Protein AF-0000000087153042 (afdb_homodimer)

Sequence (812 aa):
MPGPLNGVRVLDLTGVVSGPFATMFLADQGADVLKIEPIGGDITRRSRATIDRAGEFSALFISSNRGKRSLSVDVKSDAGRDILARLVAQADVLVQNFRPGTMERLGLGVDDLRKRHPRLIYVSISGVGDHGPYVKKRVYDPIVQGLSGFADIQSQPVTNRPQMIRTIVCDKTTAVMTAQAVAAALYAREKSGLGDHIHVAMLDVMISYLWPEGMMQYTVVGKEQTAADPNDRPDLVFKTLDGFLTCGTISDSEWQGFCKASGDPELARDERFATPTARSLNATARINKMQEYIGQRTTADWLARLDAADVPCAPILRRSEIIENEQVVARGIITEFEQPGVGRVRQPKPAAQFSLNQSAIGGPAPRIGEHSREVLCELGYSDAEIERMIADKAVRVAIVKEHEHAMPGPLNGVRVLDLTGVVSGPFATMFLADQGADVLKIEPIGGDITRRSRATIDRAGEFSALFISSNRGKRSLSVDVKSDAGRDILARLVAQADVLVQNFRPGTMERLGLGVDDLRKRHPRLIYVSISGVGDHGPYVKKRVYDPIVQGLSGFADIQSQPVTNRPQMIRTIVCDKTTAVMTAQAVAAALYAREKSGLGDHIHVAMLDVMISYLWPEGMMQYTVVGKEQTAADPNDRPDLVFKTLDGFLTCGTISDSEWQGFCKASGDPELARDERFATPTARSLNATARINKMQEYIGQRTTADWLARLDAADVPCAPILRRSEIIENEQVVARGIITEFEQPGVGRVRQPKPAAQFSLNQSAIGGPAPRIGEHSREVLCELGYSDAEIERMIADKAVRVAIVKEHEHA

Nearest PDB structures (foldseek):
  9br6-assembly1_A  TM=9.254E-01  e=1.613E-35  Homo sapiens
  9br7-assembly1_A  TM=9.104E-01  e=1.472E-34  Homo sapiens
  8rp3-assembly1_B  TM=7.975E-01  e=2.268E-26  Mycobacterium tuberculosis
  2yim-assembly2_D  TM=8.052E-01  e=1.640E-25  Mycobacterium tuberculosis H37Rv
  8rp5-assembly1_B  TM=7.958E-01  e=5.250E-25  Mycobacterium tuberculosis

Secondary structure (DSSP, 8-state):
--STTTT-EEEEE--TTHHHHHHHHHHHTT-EEEEEE-TT--GGGGSSS--STTS---HHHHHHHTT-EEEEE-TTSHHHHHHHHHHHHH-SEEEE-PPTTHHHHTT--HHHHHHH-TT-EEEEEESS-SSSTTTTS---HHHHHHHHTHHHHT--TTT------SS-HHHHHHHHHHHHHHHHHHHHHHHHS--EEEEEEHHHHHHHHHHHHHTGGGSBTT---PPPPGGGS--S-EE-SSSEEEE---SHHHHHHHHHHHT-HHHHH-TTTSSHHHHHHTHHHHHHHHHHHHTTS-HHHHHHHHHHTT--EEE---HHHHTT-HHHHHHT-EEEEEETTTEEEEEEPPSEEESSS------PPPPTTTTHHHHHHHTT--HHHHHHHHHTTSEE----------/--STTTT-EEEEE--TTHHHHHHHHHHHTT-EEEEEE-TT--GGGGSS---STTS---HHHHHHHTT-EEEEE-TTSHHHHHHHHHHHHH-SEEEE-PPTTHHHHTT--HHHHHHH-TT-EEEEEESS-SSSTTTTS---HHHHHHHHTHHHHT--TTT------SS-HHHHHHHHHHHHHHHHHHHHHHHHS--EEEEEEHHHHHHHHHHHHHSGGGSBTT---PPPPGGGS--S-EE-SSSEEEE---SHHHHHHHHHHHT-HHHHH-TTTSSHHHHHHTHHHHHHHHHHHHTTS-HHHHHHHHHHTT--EEE---HHHHTT-HHHHHHT-EEEEEETTTEEEEEEPPSEEESSS------PPPPTTTTHHHHHHHTT--HHHHHHHHHTTSEE----------

InterPro domains:
  IPR003673 CoA-transferase family III [PF02515] (5-372)
  IPR023606 CoA-transferase family III domain 1 superfamily [G3DSA:3.40.50.10540] (4-389)
  IPR023606 CoA-transferase family III domain 1 superfamily [SSF89796] (1-395)
  IPR044855 CoA-transferase family III domain 3 superfamily [G3DSA:3.30.1540.10] (233-324)
  IPR050483 CoA-transferase III domain-containing protein [PTHR48207] (3-396)

Solvent-accessible surface area (backbone atoms only — not comparable to full-atom values): 40648 Å² total; per-residue (Å²): 95,61,17,38,37,45,86,40,32,33,39,34,54,33,57,77,48,31,46,33,38,14,51,22,54,42,12,24,24,9,21,50,29,38,35,49,28,46,72,86,40,54,72,37,18,60,39,98,44,69,60,29,91,85,51,59,37,7,47,44,33,41,62,24,34,29,24,32,43,19,34,15,30,29,60,86,37,70,67,20,37,53,52,49,53,58,51,57,74,68,33,44,31,40,38,34,52,64,62,90,66,50,45,49,76,60,73,60,25,66,72,63,46,40,69,77,35,51,53,33,29,40,36,42,40,40,51,65,42,92,49,46,85,55,46,83,55,59,66,52,50,68,38,41,33,16,56,45,18,52,16,40,58,40,25,37,42,86,78,59,44,59,29,68,70,70,55,62,58,50,34,51,53,37,7,48,50,49,40,20,51,51,24,27,43,54,34,30,20,74,74,71,62,39,33,37,45,35,42,38,18,32,36,42,35,43,38,42,68,40,34,31,75,73,39,31,48,59,20,42,65,94,62,60,52,78,77,73,60,48,55,58,56,64,65,66,66,34,51,27,65,76,46,36,30,30,60,54,57,84,48,68,68,22,39,52,16,47,28,58,46,69,71,39,75,64,62,58,64,32,71,59,54,59,40,72,66,36,29,64,75,32,38,43,61,49,53,52,51,50,36,63,57,46,41,73,37,43,47,68,57,47,51,53,36,29,52,76,38,66,21,32,59,34,56,42,33,49,66,87,46,40,76,72,31,65,46,43,52,63,60,52,40,61,43,74,49,70,30,90,78,62,41,50,29,48,44,57,43,60,36,62,37,34,70,70,42,38,43,40,78,62,46,48,45,53,47,64,5,57,36,24,63,60,52,42,46,74,73,66,50,48,71,68,56,50,50,49,34,39,75,69,61,28,32,37,64,45,77,76,72,71,77,69,86,118,94,62,16,36,36,45,84,40,32,32,39,33,53,34,58,76,49,30,46,31,38,14,53,23,55,42,12,26,24,10,22,49,29,38,36,49,27,46,71,87,40,54,74,37,18,62,39,103,41,70,60,28,90,85,50,58,36,8,45,43,34,40,61,23,34,29,24,31,43,20,33,15,30,29,61,86,37,71,67,22,35,52,51,49,54,58,48,56,74,69,31,44,30,38,38,34,51,66,62,91,66,50,45,49,76,57,72,58,25,65,72,61,46,39,70,78,35,49,52,33,29,39,36,41,38,39,50,64,42,91,49,45,86,55,43,83,55,60,69,53,50,68,38,41,33,18,55,43,18,51,15,39,58,40,25,39,43,87,79,60,44,59,29,68,69,70,55,62,56,50,32,51,52,37,7,49,51,48,38,22,49,50,25,26,42,53,34,30,20,74,74,71,60,38,33,38,45,35,41,38,19,33,35,41,35,43,39,43,69,40,34,30,77,73,38,29,49,58,20,42,66,93,62,60,52,78,76,72,62,49,56,58,56,65,64,67,66,33,50,28,64,77,46,36,31,30,61,54,58,84,47,68,69,20,38,53,16,46,28,58,47,69,71,39,73,63,60,56,62,34,71,60,54,57,39,72,68,35,30,64,79,30,38,43,60,49,54,52,53,49,34,63,56,46,39,73,37,41,46,69,58,48,51,53,37,28,52,76,38,65,20,32,58,33,58,42,32,48,68,88,45,40,78,72,31,64,47,43,51,62,60,54,40,60,43,74,49,69,29,90,79,64,41,48,29,47,44,57,43,59,37,62,37,35,70,71,42,38,43,38,77,62,46,49,44,54,47,68,5,57,36,22,64,61,52,42,46,75,72,66,51,48,72,68,55,50,52,50,34,40,74,69,61,30,32,38,64,47,76,76,73,72,78,69,87,118

Foldseek 3Di:
DFAPLAPAEEEQAEADAQRLQLVLLVLLRHYAYEYEAELVGGPCLQPPHHQFPVSQHDPRLFQRFFNYHYWYFDLPDPVNLVLVVLSLLVHQEYEYADQPPPCVVSVNDPVNSCVVPFNHAYEYEYAADCDDDCSPPDDALVNLCVVLCVQQLCADLPPSHGHDDPDSCLSNLSSNVRSVVSVVQVVVCVVVVGGDYHYGHSNVSSNVVCCPPNVVQPPDPPRRDDDDRSNLADDQWADAQVAIKGWDPQDPLLVVLLCVLLVHVVVCVPPCCVDNVSCSVCVNVNSVVSNVSRHHHDPVSSVVSSVVSVIDMDGDDDPVCQCVDPVCVVVVQKDWDQAPRRGIDIHGRNPDADPRRGGGRNGTRDGHQQCNVVSVVVSPDDPVRSVVCVVVSRTDHDDPPPPPPD/DFAPLAPAEEEQAEADAQRLQLVQLVLLRHYAYEYEAELVGGPCLQPPHHQFDVSQHDPRLFQRFFNYHYWYFDLPDPVNLVLVVLSLLVHQEYAYADQPPPCVVSVNDPVNSCVVPFNHAYEYEYAADCDDDCSPPDDALVNLCVVLCVQQLCADLPPSHGHDDPDSCLSNLSSNVRSVVSVVQVVVCVVVVGGDYHYGHSNVSSNVVCCPPNVVQPPDPPRRDDDDRSLLADDQWADAQVAIKGWDPQDPLLVVLLCVLLVHVVVCVPPCCVDNVSCSVCVNVNSVVSNVSRHYHDPVSSVVSSVVSVIDMDGDDDPVCQCVDPVCVVVVQKDWDQAPRRGIDIHGRNPDADPRRGGGRNGTRDGHQQCNVVSVVVSPDDPVRSVVCVVVSRTDHDDPPPPPPD

Organism: NCBI:txid2511166

pLDDT: mean 94.36, std 8.93, range [25.28, 98.94]

Radius of gyration: 26.8 Å; Cα contacts (8 Å, |Δi|>4): 1804; chains: 2; bounding box: 59×90×58 Å

Structure (mmCIF, N/CA/C/O backbone):
data_AF-0000000087153042-model_v1
#
loop_
_entity.id
_entity.type
_entity.pdbx_description
1 polymer 'Acetyl-CoA:oxalate CoA-transferase'
#
loop_
_atom_site.group_PDB
_atom_site.id
_atom_site.type_symbol
_atom_site.label_atom_id
_atom_site.label_alt_id
_atom_site.label_comp_id
_atom_site.label_asym_id
_atom_site.label_entity_id
_atom_site.label_seq_id
_atom_site.pdbx_PDB_ins_code
_atom_site.Cartn_x
_atom_site.Cartn_y
_atom_site.Cartn_z
_atom_site.occupancy
_atom_site.B_iso_or_equiv
_atom_site.auth_seq_id
_atom_site.auth_comp_id
_atom_site.auth_asym_id
_atom_site.auth_atom_id
_atom_site.pdbx_PDB_model_num
ATOM 1 N N . MET A 1 1 ? -16.766 -16.656 10.102 1 70.38 1 MET A N 1
ATOM 2 C CA . MET A 1 1 ? -15.625 -16.234 10.891 1 70.38 1 MET A CA 1
ATOM 3 C C . MET A 1 1 ? -15.766 -14.773 11.32 1 70.38 1 MET A C 1
ATOM 5 O O . MET A 1 1 ? -16.406 -13.977 10.625 1 70.38 1 MET A O 1
ATOM 9 N N . PRO A 1 2 ? -15.281 -14.492 12.43 1 85.5 2 PRO A N 1
ATOM 10 C CA . PRO A 1 2 ? -15.438 -13.109 12.891 1 85.5 2 PRO A CA 1
ATOM 11 C C . PRO A 1 2 ? -14.734 -12.102 11.977 1 85.5 2 PRO A C 1
ATOM 13 O O . PRO A 1 2 ? -13.797 -12.461 11.266 1 85.5 2 PRO A O 1
ATOM 16 N N . GLY A 1 3 ? -15.312 -10.969 11.734 1 96.19 3 GLY A N 1
ATOM 17 C CA . GLY A 1 3 ? -14.734 -9.875 10.969 1 96.19 3 GLY A CA 1
ATOM 18 C C . GLY A 1 3 ? -15.766 -9.055 10.227 1 96.19 3 GLY A C 1
ATOM 19 O O . GLY A 1 3 ? -16.922 -9.453 10.125 1 96.19 3 GLY A O 1
ATOM 20 N N . PRO A 1 4 ? -15.383 -7.949 9.727 1 98.62 4 PRO A N 1
ATOM 21 C CA . PRO A 1 4 ? -16.328 -7.035 9.078 1 98.62 4 PRO A CA 1
ATOM 22 C C . PRO A 1 4 ? -16.875 -7.594 7.77 1 98.62 4 PRO A C 1
ATOM 24 O O . PRO A 1 4 ? -17.906 -7.113 7.281 1 98.62 4 PRO A O 1
ATOM 27 N N . LEU A 1 5 ? -16.281 -8.648 7.199 1 98.62 5 LEU A N 1
ATOM 28 C CA . LEU A 1 5 ? -16.734 -9.18 5.922 1 98.62 5 LEU A CA 1
ATOM 29 C C . LEU A 1 5 ? -17.344 -10.57 6.094 1 98.62 5 LEU A C 1
ATOM 31 O O . LEU A 1 5 ? -17.422 -11.344 5.137 1 98.62 5 LEU A O 1
ATOM 35 N N . ASN A 1 6 ? -17.672 -10.836 7.352 1 97.5 6 ASN A N 1
ATOM 36 C CA . ASN A 1 6 ? -18.359 -12.086 7.633 1 97.5 6 ASN A CA 1
ATOM 37 C C . ASN A 1 6 ? -19.562 -12.289 6.711 1 97.5 6 ASN A C 1
ATOM 39 O O . ASN A 1 6 ? -20.359 -11.375 6.504 1 97.5 6 ASN A O 1
ATOM 43 N N . GLY A 1 7 ? -19.641 -13.516 6.137 1 96.81 7 GLY A N 1
ATOM 44 C CA . GLY A 1 7 ? -20.766 -13.844 5.289 1 96.81 7 GLY A CA 1
ATOM 45 C C . GLY A 1 7 ? -20.5 -13.609 3.814 1 96.81 7 GLY A C 1
ATOM 46 O O . GLY A 1 7 ? -21.281 -14.023 2.961 1 96.81 7 GLY A O 1
ATOM 47 N N . VAL A 1 8 ? -19.422 -12.945 3.447 1 98.62 8 VAL A N 1
ATOM 48 C CA . VAL A 1 8 ? -19.078 -12.688 2.055 1 98.62 8 VAL A CA 1
ATOM 49 C C . VAL A 1 8 ? -18.375 -13.906 1.454 1 98.62 8 VAL A C 1
ATOM 51 O O . VAL A 1 8 ? -17.438 -14.445 2.043 1 98.62 8 VAL A O 1
ATOM 54 N N . ARG A 1 9 ? -18.812 -14.352 0.326 1 98.69 9 ARG A N 1
ATOM 55 C CA . ARG A 1 9 ? -18.203 -15.461 -0.389 1 98.69 9 ARG A CA 1
ATOM 56 C C . ARG A 1 9 ? -17.328 -14.961 -1.539 1 98.69 9 ARG A C 1
ATOM 58 O O . ARG A 1 9 ? -17.828 -14.305 -2.457 1 98.69 9 ARG A O 1
ATOM 65 N N . VAL A 1 10 ? -16.078 -15.289 -1.496 1 98.94 10 VAL A N 1
ATOM 66 C CA . VAL A 1 10 ? -15.109 -14.836 -2.492 1 98.94 10 VAL A CA 1
ATOM 67 C C . VAL A 1 10 ? -14.547 -16.031 -3.256 1 98.94 10 VAL A C 1
ATOM 69 O O . VAL A 1 10 ? -14.055 -16.984 -2.652 1 98.94 10 VAL A O 1
ATOM 72 N N . LEU A 1 11 ? -14.703 -16 -4.547 1 98.81 11 LEU A N 1
ATOM 73 C CA . LEU A 1 11 ? -14.047 -16.953 -5.438 1 98.81 11 LEU A CA 1
ATOM 74 C C . LEU A 1 11 ? -12.719 -16.406 -5.945 1 98.81 11 LEU A C 1
ATOM 76 O O . LEU A 1 11 ? -12.703 -15.445 -6.723 1 98.81 11 LEU A O 1
ATOM 80 N N . ASP A 1 12 ? -11.648 -17 -5.52 1 98.75 12 ASP A N 1
ATOM 81 C CA . ASP A 1 12 ? -10.289 -16.562 -5.84 1 98.75 12 ASP A CA 1
ATOM 82 C C . ASP A 1 12 ? -9.703 -17.391 -6.98 1 98.75 12 ASP A C 1
ATOM 84 O O . ASP A 1 12 ? -9.141 -18.453 -6.75 1 98.75 12 ASP A O 1
ATOM 88 N N . LEU A 1 13 ? -9.742 -16.844 -8.203 1 98.19 13 LEU A N 1
ATOM 89 C CA . LEU A 1 13 ? -9.148 -17.453 -9.391 1 98.19 13 LEU A CA 1
ATOM 90 C C . LEU A 1 13 ? -7.809 -16.797 -9.727 1 98.19 13 LEU A C 1
ATOM 92 O O . LEU A 1 13 ? -7.5 -16.578 -10.898 1 98.19 13 LEU A O 1
ATOM 96 N N . THR A 1 14 ? -7.105 -16.391 -8.703 1 97.94 14 THR A N 1
ATOM 97 C CA . THR A 1 14 ? -5.852 -15.68 -8.938 1 97.94 14 THR A CA 1
ATOM 98 C C . THR A 1 14 ? -4.656 -16.562 -8.594 1 97.94 14 THR A C 1
ATOM 100 O O . THR A 1 14 ? -4.809 -17.594 -7.934 1 97.94 14 THR A O 1
ATOM 103 N N . GLY A 1 15 ? -3.555 -16.156 -9.094 1 95.69 15 GLY A N 1
ATOM 104 C CA . GLY A 1 15 ? -2.277 -16.766 -8.766 1 95.69 15 GLY A CA 1
ATOM 105 C C . GLY A 1 15 ? -1.209 -15.758 -8.391 1 95.69 15 GLY A C 1
ATOM 106 O O . GLY A 1 15 ? -1.458 -14.547 -8.406 1 95.69 15 GLY A O 1
ATOM 107 N N . VAL A 1 16 ? -0.103 -16.281 -7.902 1 93.69 16 VAL A N 1
ATOM 108 C CA . VAL A 1 16 ? 1.117 -15.555 -7.59 1 93.69 16 VAL A CA 1
ATOM 109 C C . VAL A 1 16 ? 0.9 -14.703 -6.34 1 93.69 16 VAL A C 1
ATOM 111 O O . VAL A 1 16 ? 0.742 -15.234 -5.238 1 93.69 16 VAL A O 1
ATOM 114 N N . VAL A 1 17 ? 0.785 -13.289 -6.477 1 95.25 17 VAL A N 1
ATOM 115 C CA . VAL A 1 17 ? 0.792 -12.578 -5.199 1 95.25 17 VAL A CA 1
ATOM 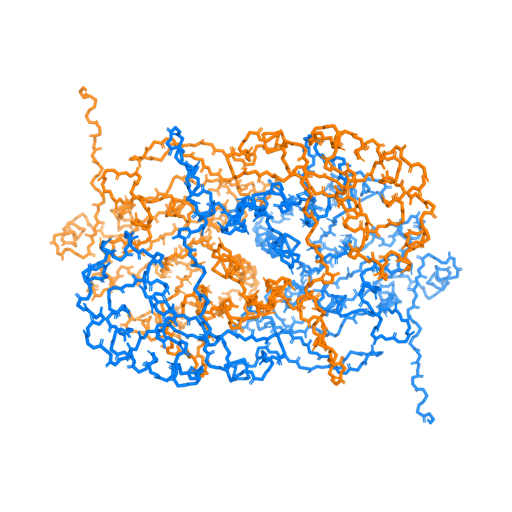116 C C . VAL A 1 17 ? -0.313 -11.531 -5.184 1 95.25 17 VAL A C 1
ATOM 118 O O . VAL A 1 17 ? -1.097 -11.453 -4.234 1 95.25 17 VAL A O 1
ATOM 121 N N . SER A 1 18 ? -0.501 -10.734 -6.234 1 97.19 18 SER A N 1
ATOM 122 C CA . SER A 1 18 ? -1.402 -9.586 -6.18 1 97.19 18 SER A CA 1
ATOM 123 C C . SER A 1 18 ? -2.822 -10.016 -5.824 1 97.19 18 SER A C 1
ATOM 125 O O . SER A 1 18 ? -3.439 -9.453 -4.918 1 97.19 18 SER A O 1
ATOM 127 N N . GLY A 1 19 ? -3.322 -11 -6.52 1 98.38 19 GLY A N 1
ATOM 128 C CA . GLY A 1 19 ? -4.66 -11.508 -6.246 1 98.38 19 GLY A CA 1
ATOM 129 C C . GLY A 1 19 ? -4.762 -12.25 -4.93 1 98.38 19 GLY A C 1
ATOM 130 O O . GLY A 1 19 ? -5.531 -11.859 -4.051 1 98.38 19 GLY A O 1
ATOM 131 N N . PRO A 1 20 ? -3.922 -13.312 -4.766 1 98.56 20 PRO A N 1
ATOM 132 C CA . PRO A 1 20 ? -3.977 -14.117 -3.545 1 98.56 20 PRO A CA 1
ATOM 133 C C . PRO A 1 20 ? -3.797 -13.281 -2.279 1 98.56 20 PRO A C 1
ATOM 135 O O . PRO A 1 20 ? -4.5 -13.5 -1.287 1 98.56 20 PRO A O 1
ATOM 138 N N . PHE A 1 21 ? -2.881 -12.328 -2.262 1 98.69 21 PHE A N 1
ATOM 139 C CA . PHE A 1 21 ? -2.662 -11.484 -1.094 1 98.69 21 PHE A CA 1
ATOM 140 C C . PHE A 1 21 ? -3.871 -10.594 -0.835 1 98.69 21 PHE A C 1
ATOM 142 O O . PHE A 1 21 ? -4.234 -10.352 0.317 1 98.69 21 PHE A O 1
ATOM 149 N N . ALA A 1 22 ? -4.512 -10.102 -1.889 1 98.81 22 ALA A N 1
ATOM 150 C CA . ALA A 1 22 ? -5.738 -9.312 -1.758 1 98.81 22 ALA A CA 1
ATOM 151 C C . ALA A 1 22 ? -6.84 -10.125 -1.087 1 98.81 22 ALA A C 1
ATOM 153 O O . ALA A 1 22 ? -7.469 -9.656 -0.133 1 98.81 22 ALA A O 1
ATOM 154 N N . THR A 1 23 ? -7.062 -11.336 -1.585 1 98.81 23 THR A N 1
ATOM 155 C CA . THR A 1 23 ? -8.156 -12.148 -1.064 1 98.81 23 THR A CA 1
ATOM 156 C C . THR A 1 23 ? -7.82 -12.68 0.328 1 98.81 23 THR A C 1
ATOM 158 O O . THR A 1 23 ? -8.719 -13.016 1.1 1 98.81 23 THR A O 1
ATOM 161 N N . MET A 1 24 ? -6.508 -12.758 0.656 1 98.5 24 MET A N 1
ATOM 162 C CA . MET A 1 24 ? -6.121 -13.102 2.02 1 98.5 24 MET A CA 1
ATOM 163 C C . MET A 1 24 ? -6.547 -12.016 3.002 1 98.5 24 MET A C 1
ATOM 165 O O . MET A 1 24 ? -7.023 -12.312 4.098 1 98.5 24 MET A O 1
ATOM 169 N N . PHE A 1 25 ? -6.406 -10.742 2.6 1 98.06 25 PHE A N 1
ATOM 170 C CA . PHE A 1 25 ? -6.875 -9.641 3.438 1 98.06 25 PHE A CA 1
ATOM 171 C C . PHE A 1 25 ? -8.367 -9.766 3.707 1 98.06 25 PHE A C 1
ATOM 173 O O . PHE A 1 25 ? -8.828 -9.508 4.82 1 98.06 25 PHE A O 1
ATOM 180 N N . LEU A 1 26 ? -9.094 -10.164 2.67 1 98.69 26 LEU A N 1
ATOM 181 C CA . LEU A 1 26 ? -10.531 -10.359 2.836 1 98.69 26 LEU A CA 1
ATOM 182 C C . LEU A 1 26 ? -10.82 -11.516 3.785 1 98.69 26 LEU A C 1
ATOM 184 O O . LEU A 1 26 ? -11.719 -11.422 4.629 1 98.69 26 LEU A O 1
ATOM 188 N N . ALA A 1 27 ? -10.031 -12.57 3.67 1 98.56 27 ALA A N 1
ATOM 189 C CA . ALA A 1 27 ? -10.18 -13.711 4.566 1 98.56 27 ALA A CA 1
ATOM 190 C C . ALA A 1 27 ? -9.883 -13.32 6.012 1 98.56 27 ALA A C 1
ATOM 192 O O . ALA A 1 27 ? -10.617 -13.695 6.926 1 98.56 27 ALA A O 1
ATOM 193 N N . ASP A 1 28 ? -8.844 -12.531 6.234 1 98 28 ASP A N 1
ATOM 194 C CA . ASP A 1 28 ? -8.477 -12.031 7.555 1 98 28 ASP A CA 1
ATOM 195 C C . ASP A 1 28 ? -9.625 -11.242 8.18 1 98 28 ASP A C 1
ATOM 197 O O . ASP A 1 28 ? -9.711 -11.125 9.406 1 98 28 ASP A O 1
ATOM 201 N N . GLN A 1 29 ? -10.453 -10.742 7.316 1 98.44 29 GLN A N 1
ATOM 202 C CA . GLN A 1 29 ? -11.539 -9.906 7.797 1 98.44 29 GLN A CA 1
ATOM 203 C C . GLN A 1 29 ? -12.867 -10.664 7.797 1 98.44 29 GLN A C 1
ATOM 205 O O . GLN A 1 29 ? -13.938 -10.062 7.875 1 98.44 29 GLN A O 1
ATOM 210 N N . GLY A 1 30 ? -12.781 -11.961 7.594 1 98.06 30 GLY A N 1
ATOM 211 C CA . GLY A 1 30 ? -13.938 -12.797 7.898 1 98.06 30 GLY A CA 1
ATOM 212 C C . GLY A 1 30 ? -14.609 -13.352 6.664 1 98.06 30 GLY A C 1
ATOM 213 O O . GLY A 1 30 ? -15.562 -14.133 6.766 1 98.06 30 GLY A O 1
ATOM 214 N N . ALA A 1 31 ? -14.172 -13.031 5.438 1 98.62 31 ALA A N 1
ATOM 215 C CA . ALA A 1 31 ? -14.766 -13.562 4.215 1 98.62 31 ALA A CA 1
ATOM 216 C C . ALA A 1 31 ? -14.453 -15.047 4.055 1 98.62 31 ALA A C 1
ATOM 218 O O . ALA A 1 31 ? -13.398 -15.516 4.492 1 98.62 31 ALA A O 1
ATOM 219 N N . ASP A 1 32 ? -15.383 -15.742 3.494 1 98.31 32 ASP A N 1
ATOM 220 C CA . ASP A 1 32 ? -15.148 -17.109 3.064 1 98.31 32 ASP A CA 1
ATOM 221 C C . ASP A 1 32 ? -14.508 -17.156 1.678 1 98.31 32 ASP A C 1
ATOM 223 O O . ASP A 1 32 ? -15.203 -17.047 0.666 1 98.31 32 ASP A O 1
ATOM 227 N N . VAL A 1 33 ? -13.227 -17.375 1.661 1 98.81 33 VAL A N 1
ATOM 228 C CA . VAL A 1 33 ? -12.477 -17.328 0.41 1 98.81 33 VAL A CA 1
ATOM 229 C C . VAL A 1 33 ? -12.141 -18.734 -0.055 1 98.81 33 VAL A C 1
ATOM 231 O O . VAL A 1 33 ? -11.508 -19.5 0.675 1 98.81 33 VAL A O 1
ATOM 234 N N . LEU A 1 34 ? -12.578 -19.047 -1.245 1 98.88 34 LEU A N 1
ATOM 235 C CA . LEU A 1 34 ? -12.25 -20.312 -1.895 1 98.88 34 LEU A CA 1
ATOM 236 C C . LEU A 1 34 ? -11.273 -20.109 -3.041 1 98.88 34 LEU A C 1
ATOM 238 O O . LEU A 1 34 ? -11.609 -19.484 -4.051 1 98.88 34 LEU A O 1
ATOM 242 N N . LYS A 1 35 ? -10.07 -20.578 -2.846 1 98.81 35 LYS A N 1
ATOM 243 C CA . LYS A 1 35 ? -9.055 -20.516 -3.895 1 98.81 35 LYS A CA 1
ATOM 244 C C . LYS A 1 35 ? -9.211 -21.672 -4.883 1 98.81 35 LYS A C 1
ATOM 246 O O . LYS A 1 35 ? -9.258 -22.844 -4.488 1 98.81 35 LYS A O 1
ATOM 251 N N . ILE A 1 36 ? -9.398 -21.312 -6.133 1 98.38 36 ILE A N 1
ATOM 252 C CA . ILE A 1 36 ? -9.438 -22.281 -7.227 1 98.38 36 ILE A CA 1
ATOM 253 C C . ILE A 1 36 ? -8.031 -22.453 -7.809 1 98.38 36 ILE A C 1
ATOM 255 O O . ILE A 1 36 ? -7.406 -21.484 -8.242 1 98.38 36 ILE A O 1
ATOM 259 N N . GLU A 1 37 ? -7.621 -23.625 -7.77 1 97.12 37 GLU A N 1
ATOM 260 C CA . GLU A 1 37 ? -6.27 -23.891 -8.25 1 97.12 37 GLU A CA 1
ATOM 261 C C . GLU A 1 37 ? -6.266 -24.953 -9.336 1 97.12 37 GLU A C 1
ATOM 263 O O . GLU A 1 37 ? -7.133 -25.844 -9.344 1 97.12 37 GLU A O 1
ATOM 268 N N . PRO A 1 38 ? -5.281 -24.891 -10.297 1 96.38 38 PRO A N 1
ATOM 269 C CA . PRO A 1 38 ? -5.105 -26.031 -11.211 1 96.38 38 PRO A CA 1
ATOM 270 C C . PRO A 1 38 ? -4.707 -27.312 -10.477 1 96.38 38 PRO A C 1
ATOM 272 O O . PRO A 1 38 ? -4.355 -27.266 -9.297 1 96.38 38 PRO A O 1
ATOM 275 N N . ILE A 1 39 ? -4.734 -28.359 -11.219 1 96.62 39 ILE A N 1
ATOM 276 C CA . ILE A 1 39 ? -4.484 -29.688 -10.641 1 96.62 39 ILE A CA 1
ATOM 277 C C . ILE A 1 39 ? -3.092 -29.719 -10.016 1 96.62 39 ILE A C 1
ATOM 279 O O . ILE A 1 39 ? -2.889 -30.328 -8.969 1 96.62 39 ILE A O 1
ATOM 283 N N . GLY A 1 40 ? -2.162 -29.016 -10.609 1 94 40 GLY A N 1
ATOM 284 C CA . GLY A 1 40 ? -0.792 -28.984 -10.125 1 94 40 GLY A CA 1
ATOM 285 C C . GLY A 1 40 ? -0.564 -27.953 -9.031 1 94 40 GLY A C 1
ATOM 286 O O . GLY A 1 40 ? 0.502 -27.922 -8.422 1 94 40 GLY A O 1
ATOM 287 N N . GLY A 1 41 ? -1.545 -27.125 -8.742 1 95.44 41 GLY A N 1
ATOM 288 C CA . GLY A 1 41 ? -1.435 -26.109 -7.715 1 95.44 41 GLY A CA 1
ATOM 289 C C . GLY A 1 41 ? -0.857 -24.812 -8.234 1 95.44 41 GLY A C 1
ATOM 290 O O . GLY A 1 41 ? -0.339 -24.75 -9.352 1 95.44 41 GLY A O 1
ATOM 291 N N . ASP A 1 42 ? -0.957 -23.797 -7.453 1 94.88 42 ASP A N 1
ATOM 292 C CA . ASP A 1 42 ? -0.344 -22.484 -7.719 1 94.88 42 ASP A CA 1
ATOM 293 C C . ASP A 1 42 ? 1.179 -22.594 -7.754 1 94.88 42 ASP A C 1
ATOM 295 O O . ASP A 1 42 ? 1.776 -23.297 -6.934 1 94.88 42 ASP A O 1
ATOM 299 N N . ILE A 1 43 ? 1.794 -21.875 -8.633 1 90.56 43 ILE A N 1
ATOM 300 C CA . ILE A 1 43 ? 3.234 -21.969 -8.836 1 90.56 43 ILE A CA 1
ATOM 301 C C . ILE A 1 43 ? 3.967 -21.5 -7.582 1 90.56 43 ILE A C 1
ATOM 303 O O . ILE A 1 43 ? 5.094 -21.922 -7.316 1 90.56 43 ILE A O 1
ATOM 307 N N . THR A 1 44 ? 3.363 -20.625 -6.762 1 93.56 44 THR A N 1
ATOM 308 C CA . THR A 1 44 ? 4.012 -20.078 -5.582 1 93.56 44 THR A CA 1
ATOM 309 C C . THR A 1 44 ? 4.148 -21.141 -4.492 1 93.56 44 THR A C 1
ATOM 311 O O . THR A 1 44 ? 4.879 -20.938 -3.516 1 93.56 44 THR A O 1
ATOM 314 N N . ARG A 1 45 ? 3.459 -22.266 -4.629 1 94.44 45 ARG A N 1
ATOM 315 C CA . ARG A 1 45 ? 3.604 -23.359 -3.674 1 94.44 45 ARG A CA 1
ATOM 316 C C . ARG A 1 45 ? 5.031 -23.891 -3.664 1 94.44 45 ARG A C 1
ATOM 318 O O . ARG A 1 45 ? 5.473 -24.469 -2.672 1 94.44 45 ARG A O 1
ATOM 325 N N . ARG A 1 46 ? 5.77 -23.625 -4.672 1 88.31 46 ARG A N 1
ATOM 326 C CA . ARG A 1 46 ? 7.133 -24.125 -4.809 1 88.31 46 ARG A CA 1
ATOM 327 C C . ARG A 1 46 ? 8.125 -22.984 -4.977 1 88.31 46 ARG A C 1
ATOM 329 O O . ARG A 1 46 ? 9.234 -23.188 -5.484 1 88.31 46 ARG A O 1
ATOM 336 N N . SER A 1 47 ? 7.691 -21.844 -4.488 1 84.31 47 SER A N 1
ATOM 337 C CA . SER A 1 47 ? 8.547 -20.672 -4.602 1 84.31 47 SER A CA 1
ATOM 338 C C . SER A 1 47 ? 9.703 -20.734 -3.609 1 84.31 47 SER A C 1
ATOM 340 O O . SER A 1 47 ? 9.508 -21.031 -2.432 1 84.31 47 SER A O 1
ATOM 342 N N . ARG A 1 48 ? 10.922 -20.297 -3.918 1 71.38 48 ARG A N 1
ATOM 343 C CA . ARG A 1 48 ? 12.141 -20.016 -3.176 1 71.38 48 ARG A CA 1
ATOM 344 C C . ARG A 1 48 ? 12.469 -21.141 -2.199 1 71.38 48 ARG A C 1
ATOM 346 O O . ARG A 1 48 ? 13 -20.891 -1.115 1 71.38 48 ARG A O 1
ATOM 353 N N . ALA A 1 49 ? 11.914 -22.203 -2.094 1 68.62 49 ALA A N 1
ATOM 354 C CA . ALA A 1 49 ? 12.359 -23.359 -1.326 1 68.62 49 ALA A CA 1
ATOM 355 C C . ALA A 1 49 ? 11.172 -24.125 -0.751 1 68.62 49 ALA A C 1
ATOM 357 O O . ALA A 1 49 ? 10.133 -23.531 -0.444 1 68.62 49 ALA A O 1
ATOM 358 N N . THR A 1 50 ? 11.422 -25.281 -0.672 1 78.5 50 THR A N 1
ATOM 359 C CA . THR A 1 50 ? 10.398 -26.156 -0.113 1 78.5 50 THR A CA 1
ATOM 360 C C . THR A 1 50 ? 10.477 -26.172 1.411 1 78.5 50 THR A C 1
ATOM 362 O O . THR A 1 50 ? 11.562 -26.266 1.983 1 78.5 50 THR A O 1
ATOM 365 N N . ILE A 1 51 ? 9.328 -25.984 2.023 1 90.5 51 ILE A N 1
ATOM 366 C CA . ILE A 1 51 ? 9.312 -25.984 3.482 1 90.5 51 ILE A CA 1
ATOM 367 C C . ILE A 1 51 ? 8.5 -27.172 3.996 1 90.5 51 ILE A C 1
ATOM 369 O O . ILE A 1 51 ? 8.32 -27.328 5.207 1 90.5 51 ILE A O 1
ATOM 373 N N . ASP A 1 52 ? 8.008 -27.984 3.109 1 90.06 52 ASP A N 1
ATOM 374 C CA . ASP A 1 52 ? 7.348 -29.219 3.5 1 90.06 52 ASP A CA 1
ATOM 375 C C . ASP A 1 52 ? 7.766 -30.375 2.592 1 90.06 52 ASP A C 1
ATOM 377 O O . ASP A 1 52 ? 8.25 -30.156 1.481 1 90.06 52 ASP A O 1
ATOM 381 N N . ARG A 1 53 ? 7.508 -31.609 2.945 1 85.5 53 ARG A N 1
ATOM 382 C CA . ARG A 1 53 ? 7.961 -32.812 2.236 1 85.5 53 ARG A CA 1
ATOM 383 C C . ARG A 1 53 ? 7.152 -33.031 0.962 1 85.5 53 ARG A C 1
ATOM 385 O O . ARG A 1 53 ? 7.695 -33.469 -0.054 1 85.5 53 ARG A O 1
ATOM 392 N N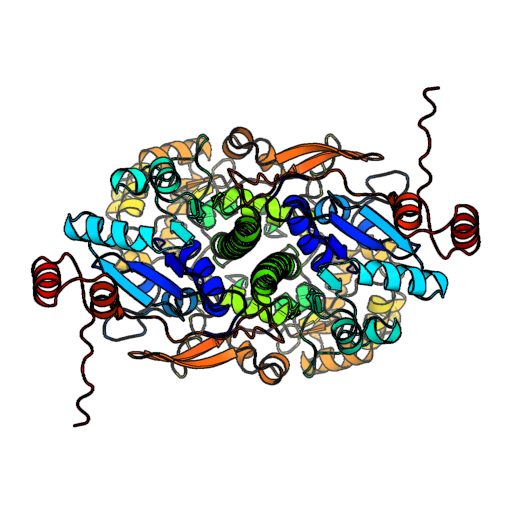 . ALA A 1 54 ? 5.906 -32.625 1.013 1 86.75 54 ALA A N 1
ATOM 393 C CA . ALA A 1 54 ? 5.004 -32.906 -0.104 1 86.75 54 ALA A CA 1
ATOM 394 C C . ALA A 1 54 ? 5.188 -31.875 -1.217 1 86.75 54 ALA A C 1
ATOM 396 O O . ALA A 1 54 ? 4.707 -32.062 -2.336 1 86.75 54 ALA A O 1
ATOM 397 N N . GLY A 1 55 ? 5.887 -30.781 -0.913 1 89.62 55 GLY A N 1
ATOM 398 C CA . GLY A 1 55 ? 6.125 -29.75 -1.907 1 89.62 55 GLY A CA 1
ATOM 399 C C . GLY A 1 55 ? 4.887 -28.938 -2.221 1 89.62 55 GLY A C 1
ATOM 400 O O . GLY A 1 55 ? 4.684 -28.516 -3.363 1 89.62 55 GLY A O 1
ATOM 401 N N . GLU A 1 56 ? 4.047 -28.75 -1.238 1 93.69 56 GLU A N 1
ATOM 402 C CA . GLU A 1 56 ? 2.791 -28.047 -1.48 1 93.69 56 GLU A CA 1
ATOM 403 C C . GLU A 1 56 ? 2.775 -26.688 -0.785 1 93.69 56 GLU A C 1
ATOM 405 O O . GLU A 1 56 ? 1.845 -25.891 -0.968 1 93.69 56 GLU A O 1
ATOM 410 N N . PHE A 1 57 ? 3.867 -26.469 0.052 1 95.94 57 PHE A N 1
ATOM 411 C CA . PHE A 1 57 ? 3.883 -25.203 0.783 1 95.94 57 PHE A CA 1
ATOM 412 C C . PHE A 1 57 ? 5.219 -24.484 0.605 1 95.94 57 PHE A C 1
ATOM 414 O O . PHE A 1 57 ? 6.273 -25.125 0.62 1 95.94 57 PHE A O 1
ATOM 421 N N . SER A 1 58 ? 5.191 -23.297 0.316 1 95.75 58 SER A N 1
ATOM 422 C CA . SER A 1 58 ? 6.277 -22.344 0.506 1 95.75 58 SER A CA 1
ATOM 423 C C . SER A 1 58 ? 5.898 -21.281 1.525 1 95.75 58 SER A C 1
ATOM 425 O O . SER A 1 58 ? 4.723 -21.109 1.852 1 95.75 58 SER A O 1
ATOM 427 N N . ALA A 1 59 ? 6.852 -20.609 2.09 1 95.88 59 ALA A N 1
ATOM 428 C CA . ALA A 1 59 ? 6.566 -19.516 3.014 1 95.88 59 ALA A CA 1
ATOM 429 C C . ALA A 1 59 ? 5.734 -18.422 2.338 1 95.88 59 ALA A C 1
ATOM 431 O O . ALA A 1 59 ? 4.812 -17.875 2.943 1 95.88 59 ALA A O 1
ATOM 432 N N . LEU A 1 60 ? 6.059 -18.188 1.072 1 96 60 LEU A N 1
ATOM 433 C CA . LEU A 1 60 ? 5.309 -17.188 0.302 1 96 60 LEU A CA 1
ATOM 434 C C . LEU A 1 60 ? 3.846 -17.594 0.172 1 96 60 LEU A C 1
ATOM 436 O O . LEU A 1 60 ? 2.947 -16.781 0.398 1 96 60 LEU A O 1
ATOM 440 N N . PHE A 1 61 ? 3.598 -18.859 -0.167 1 97.12 61 PHE A N 1
ATOM 441 C CA . PHE A 1 61 ? 2.23 -19.328 -0.338 1 97.12 61 PHE A CA 1
ATOM 442 C C . PHE A 1 61 ? 1.46 -19.25 0.975 1 97.12 61 PHE A C 1
ATOM 444 O O . PHE A 1 61 ? 0.327 -18.766 1.007 1 97.12 61 PHE A O 1
ATOM 451 N N . ILE A 1 62 ? 2.078 -19.656 2.086 1 97.44 62 ILE A N 1
ATOM 452 C CA . ILE A 1 62 ? 1.439 -19.656 3.396 1 97.44 62 ILE A CA 1
ATOM 453 C C . ILE A 1 62 ? 1.022 -18.234 3.768 1 97.44 62 ILE A C 1
ATOM 455 O O . ILE A 1 62 ? -0.11 -18 4.195 1 97.44 62 ILE A O 1
ATOM 459 N N . SER A 1 63 ? 1.831 -17.281 3.477 1 97.25 63 SER A N 1
ATOM 460 C CA . SER A 1 63 ? 1.641 -15.914 3.928 1 97.25 63 SER A CA 1
ATOM 461 C C . SER A 1 63 ? 0.678 -15.156 3.016 1 97.25 63 SER A C 1
ATOM 463 O O . SER A 1 63 ? 0.233 -14.062 3.348 1 97.25 63 SER A O 1
ATOM 465 N N . SER A 1 64 ? 0.306 -15.758 1.885 1 97.69 64 SER A N 1
ATOM 466 C CA . SER A 1 64 ? -0.599 -15.086 0.957 1 97.69 64 SER A CA 1
ATOM 467 C C . SER A 1 64 ? -1.937 -15.812 0.867 1 97.69 64 SER A C 1
ATOM 469 O O . SER A 1 64 ? -2.857 -15.352 0.192 1 97.69 64 SER A O 1
ATOM 471 N N . ASN A 1 65 ? -2.033 -16.984 1.526 1 98.31 65 ASN A N 1
ATOM 472 C CA . ASN A 1 65 ? -3.229 -17.797 1.304 1 98.31 65 ASN A CA 1
ATOM 473 C C . ASN A 1 65 ? -3.752 -18.391 2.605 1 98.31 65 ASN A C 1
ATOM 475 O O . ASN A 1 65 ? -4.605 -19.281 2.588 1 98.31 65 ASN A O 1
ATOM 479 N N . ARG A 1 66 ? -3.229 -17.938 3.738 1 97.94 66 ARG A N 1
ATOM 480 C CA . ARG A 1 66 ? -3.781 -18.375 5.016 1 97.94 66 ARG A CA 1
ATOM 481 C C . ARG A 1 66 ? -5.27 -18.047 5.109 1 97.94 66 ARG A C 1
ATOM 483 O O . ARG A 1 66 ? -5.73 -17.078 4.527 1 97.94 66 ARG A O 1
ATOM 490 N N . GLY A 1 67 ? -5.98 -18.875 5.816 1 97.75 67 GLY A N 1
ATOM 491 C CA . GLY A 1 67 ? -7.383 -18.609 6.102 1 97.75 67 GLY A CA 1
ATOM 492 C C . GLY A 1 67 ? -8.305 -18.984 4.953 1 97.75 67 GLY A C 1
ATOM 493 O O . GLY A 1 67 ? -9.531 -18.891 5.082 1 97.75 67 GLY A O 1
ATOM 494 N N . LYS A 1 68 ? -7.793 -19.5 3.83 1 98.44 68 LYS A N 1
ATOM 495 C CA . LYS A 1 68 ? -8.617 -19.828 2.668 1 98.44 68 LYS A CA 1
ATOM 496 C C . LYS A 1 68 ? -8.93 -21.312 2.621 1 98.44 68 LYS A C 1
ATOM 498 O O . LYS A 1 68 ? -8.273 -22.109 3.279 1 98.44 68 LYS A O 1
ATOM 503 N N . ARG A 1 69 ? -9.945 -21.625 1.87 1 98.38 69 ARG A N 1
ATOM 504 C CA . ARG A 1 69 ? -10.188 -22.984 1.404 1 98.38 69 ARG A CA 1
ATOM 505 C C . ARG A 1 69 ? -9.641 -23.188 -0.005 1 98.38 69 ARG A C 1
ATOM 507 O O . ARG A 1 69 ? -9.406 -22.219 -0.73 1 98.38 69 ARG A O 1
ATOM 514 N N . SER A 1 70 ? -9.406 -24.469 -0.365 1 98.56 70 SER A N 1
ATOM 515 C CA . SER A 1 70 ? -8.82 -24.75 -1.669 1 98.56 70 SER A CA 1
ATOM 516 C C . SER A 1 70 ? -9.617 -25.812 -2.414 1 98.56 70 SER A C 1
ATOM 518 O O . SER A 1 70 ? -9.977 -26.844 -1.84 1 98.56 70 SER A O 1
ATOM 520 N N . LEU A 1 71 ? -10 -25.531 -3.582 1 98.62 71 LEU A N 1
ATOM 521 C CA . LEU A 1 71 ? -10.539 -26.469 -4.559 1 98.62 71 LEU A CA 1
ATOM 522 C C . LEU A 1 71 ? -9.617 -26.578 -5.77 1 98.62 71 LEU A C 1
ATOM 524 O O . LEU A 1 71 ? -9.266 -25.578 -6.391 1 98.62 71 LEU A O 1
ATOM 528 N N . SER A 1 72 ? -9.188 -27.766 -6.039 1 98.44 72 SER A N 1
ATOM 529 C CA . SER A 1 72 ? -8.328 -28.016 -7.195 1 98.44 72 SER A CA 1
ATOM 530 C C . SER A 1 72 ? -9.102 -28.672 -8.336 1 98.44 72 SER A C 1
ATOM 532 O O . SER A 1 72 ? -9.617 -29.781 -8.188 1 98.44 72 SER A O 1
ATOM 534 N N . VAL A 1 73 ? -9.211 -27.984 -9.438 1 97.94 73 VAL A N 1
ATOM 535 C CA . VAL A 1 73 ? -10.031 -28.469 -10.547 1 97.94 73 VAL A CA 1
ATOM 536 C C . VAL A 1 73 ? -9.375 -28.094 -11.875 1 97.94 73 VAL A C 1
ATOM 538 O O . VAL A 1 73 ? -8.68 -27.078 -11.969 1 97.94 73 VAL A O 1
ATOM 541 N N . ASP A 1 74 ? -9.484 -28.922 -12.828 1 97.5 74 ASP A N 1
ATOM 542 C CA . ASP A 1 74 ? -9.133 -28.578 -14.203 1 97.5 74 ASP A CA 1
ATOM 543 C C . ASP A 1 74 ? -10.219 -27.734 -14.852 1 97.5 74 ASP A C 1
ATOM 545 O O . ASP A 1 74 ? -11.211 -28.266 -15.352 1 97.5 74 ASP A O 1
ATOM 549 N N . VAL A 1 75 ? -9.961 -26.484 -14.984 1 94.94 75 VAL A N 1
ATOM 550 C CA . VAL A 1 75 ? -10.992 -25.531 -15.391 1 94.94 75 VAL A CA 1
ATOM 551 C C . VAL A 1 75 ? -11.305 -25.703 -16.875 1 94.94 75 VAL A C 1
ATOM 553 O O . VAL A 1 75 ? -12.312 -25.188 -17.359 1 94.94 75 VAL A O 1
ATOM 556 N N . LYS A 1 76 ? -10.477 -26.484 -17.562 1 93.06 76 LYS A N 1
ATOM 557 C CA . LYS A 1 76 ? -10.688 -26.703 -19 1 93.06 76 LYS A CA 1
ATOM 558 C C . LYS A 1 76 ? -11.594 -27.906 -19.234 1 93.06 76 LYS A C 1
ATOM 560 O O . LYS A 1 76 ? -12.094 -28.109 -20.344 1 93.06 76 LYS A O 1
ATOM 565 N N . SER A 1 77 ? -11.766 -28.734 -18.219 1 95.75 77 SER A N 1
ATOM 566 C CA . SER A 1 77 ? -12.641 -29.906 -18.344 1 95.75 77 SER A CA 1
ATOM 567 C C . SER A 1 77 ? -14.109 -29.5 -18.281 1 95.75 77 SER A C 1
ATOM 569 O O . SER A 1 77 ? -14.445 -28.438 -17.75 1 95.75 77 SER A O 1
ATOM 571 N N . ASP A 1 78 ? -14.938 -30.375 -18.781 1 95.5 78 ASP A N 1
ATOM 572 C CA . ASP A 1 78 ? -16.375 -30.141 -18.688 1 95.5 78 ASP A CA 1
ATOM 573 C C . ASP A 1 78 ? -16.828 -30.094 -17.234 1 95.5 78 ASP A C 1
ATOM 575 O O . ASP A 1 78 ? -17.609 -29.234 -16.844 1 95.5 78 ASP A O 1
ATOM 579 N N . ALA A 1 79 ? -16.328 -30.984 -16.5 1 96.56 79 ALA A N 1
ATOM 580 C CA . ALA A 1 79 ? -16.656 -31 -15.07 1 96.56 79 ALA A CA 1
ATOM 581 C C . ALA A 1 79 ? -16.188 -29.719 -14.383 1 96.56 79 ALA A C 1
ATOM 583 O O . ALA A 1 79 ? -16.922 -29.156 -13.562 1 96.56 79 ALA A O 1
ATOM 584 N N . GLY A 1 80 ? -14.984 -29.312 -14.688 1 96.81 80 GLY A N 1
ATOM 585 C CA . GLY A 1 80 ? -14.453 -28.094 -14.109 1 96.81 80 GLY A CA 1
ATOM 586 C C . GLY A 1 80 ? -15.281 -26.859 -14.445 1 96.81 80 GLY A C 1
ATOM 587 O O . GLY A 1 80 ? -15.539 -26.031 -13.586 1 96.81 80 GLY A O 1
ATOM 588 N N . ARG A 1 81 ? -15.719 -26.781 -15.664 1 95.81 81 ARG A N 1
ATOM 589 C CA . ARG A 1 81 ? -16.547 -25.656 -16.094 1 95.81 81 ARG A CA 1
ATOM 590 C C . ARG A 1 81 ? -17.891 -25.656 -15.367 1 95.81 81 ARG A C 1
ATOM 592 O O . ARG A 1 81 ? -18.391 -24.609 -14.977 1 95.81 81 ARG A O 1
ATOM 599 N N . ASP A 1 82 ? -18.438 -26.844 -15.25 1 96.56 82 ASP A N 1
ATOM 600 C CA . ASP A 1 82 ? -19.703 -26.969 -14.539 1 96.56 82 ASP A CA 1
ATOM 601 C C . ASP A 1 82 ? -19.547 -26.562 -13.078 1 96.56 82 ASP A C 1
ATOM 603 O O . ASP A 1 82 ? -20.391 -25.828 -12.539 1 96.56 82 ASP A O 1
ATOM 607 N N . ILE A 1 83 ? -18.5 -27.016 -12.445 1 97.94 83 ILE A N 1
ATOM 608 C CA . ILE A 1 83 ? -18.219 -26.688 -11.055 1 97.94 83 ILE A CA 1
ATOM 609 C C . ILE A 1 83 ? -18.094 -25.172 -10.898 1 97.94 83 ILE A C 1
ATOM 611 O O . ILE A 1 83 ? -18.719 -24.578 -10.008 1 97.94 83 ILE A O 1
ATOM 615 N N . LEU A 1 84 ? -17.344 -24.531 -11.766 1 97.5 84 LEU A N 1
ATOM 616 C CA . LEU A 1 84 ? -17.109 -23.094 -11.68 1 97.5 84 LEU A CA 1
ATOM 617 C C . LEU A 1 84 ? -18.391 -22.312 -11.891 1 97.5 84 LEU A C 1
ATOM 619 O O . LEU A 1 84 ? -18.625 -21.297 -11.219 1 97.5 84 LEU A O 1
ATOM 623 N N . ALA A 1 85 ? -19.172 -22.781 -12.805 1 96.25 85 ALA A N 1
ATOM 624 C CA . ALA A 1 85 ? -20.453 -22.125 -13.047 1 96.25 85 ALA A CA 1
ATOM 625 C C . ALA A 1 85 ? -21.328 -22.156 -11.797 1 96.25 85 ALA A C 1
ATOM 627 O O . ALA A 1 85 ? -21.953 -21.141 -11.445 1 96.25 85 ALA A O 1
ATOM 628 N N . ARG A 1 86 ? -21.375 -23.281 -11.117 1 97.06 86 ARG A N 1
ATOM 629 C CA . ARG A 1 86 ? -22.188 -23.406 -9.906 1 97.06 86 ARG A CA 1
ATOM 630 C C . ARG A 1 86 ? -21.609 -22.562 -8.773 1 97.06 86 ARG A C 1
ATOM 632 O O . ARG A 1 86 ? -22.359 -21.984 -7.984 1 97.06 86 ARG A O 1
ATOM 639 N N . LEU A 1 87 ? -20.312 -22.5 -8.68 1 98.31 87 LEU A N 1
ATOM 640 C CA . LEU A 1 87 ? -19.656 -21.719 -7.641 1 98.31 87 LEU A CA 1
ATOM 641 C C . LEU A 1 87 ? -19.922 -20.219 -7.84 1 98.31 87 LEU A C 1
ATOM 643 O O . LEU A 1 87 ? -20.219 -19.516 -6.879 1 98.31 87 LEU A O 1
ATOM 647 N N . VAL A 1 88 ? -19.797 -19.75 -9.086 1 97.88 88 VAL A N 1
ATOM 648 C CA . VAL A 1 88 ? -19.984 -18.344 -9.391 1 97.88 88 VAL A CA 1
ATOM 649 C C . VAL A 1 88 ? -21.406 -17.922 -9.039 1 97.88 88 VAL A C 1
ATOM 651 O O . VAL A 1 88 ? -21.641 -16.797 -8.57 1 97.88 88 VAL A O 1
ATOM 654 N N . ALA A 1 89 ? -22.344 -18.812 -9.203 1 96.75 89 ALA A N 1
ATOM 655 C CA . ALA A 1 89 ? -23.75 -18.531 -8.945 1 96.75 89 ALA A CA 1
ATOM 656 C C . ALA A 1 89 ? -23.984 -18.234 -7.469 1 96.75 89 ALA A C 1
ATOM 658 O O . ALA A 1 89 ? -24.953 -17.562 -7.113 1 96.75 89 ALA A O 1
ATOM 659 N N . GLN A 1 90 ? -23.078 -18.656 -6.633 1 97.06 90 GLN A N 1
ATOM 660 C CA . GLN A 1 90 ? -23.25 -18.469 -5.195 1 97.06 90 GLN A CA 1
ATOM 661 C C . GLN A 1 90 ? -22.25 -17.438 -4.656 1 97.06 90 GLN A C 1
ATOM 663 O O . GLN A 1 90 ? -22.281 -17.094 -3.469 1 97.06 90 GLN A O 1
ATOM 668 N N . ALA A 1 91 ? -21.375 -16.938 -5.477 1 98.38 91 ALA A N 1
ATOM 669 C CA . ALA A 1 91 ? -20.297 -16.047 -5.035 1 98.38 91 ALA A CA 1
ATOM 670 C C . ALA A 1 91 ? -20.766 -14.602 -4.961 1 98.38 91 ALA A C 1
ATOM 672 O O . ALA A 1 91 ? -21.594 -14.172 -5.766 1 98.38 91 ALA A O 1
ATOM 673 N N . ASP A 1 92 ? -20.234 -13.867 -3.992 1 98.75 92 ASP A N 1
ATOM 674 C CA . ASP A 1 92 ? -20.406 -12.422 -3.936 1 98.75 92 ASP A CA 1
ATOM 675 C C . ASP A 1 92 ? -19.344 -11.703 -4.77 1 98.75 92 ASP A C 1
ATOM 677 O O . ASP A 1 92 ? -19.625 -10.68 -5.398 1 98.75 92 ASP A O 1
ATOM 681 N N . VAL A 1 93 ? -18.156 -12.203 -4.742 1 98.94 93 VAL A N 1
ATOM 682 C CA . VAL A 1 93 ? -16.984 -11.602 -5.383 1 98.94 93 VAL A CA 1
ATOM 683 C C . VAL A 1 93 ? -16.219 -12.664 -6.152 1 98.94 93 VAL A C 1
ATOM 685 O O . VAL A 1 93 ? -16 -13.773 -5.652 1 98.94 93 VAL A O 1
ATOM 688 N N . LEU A 1 94 ? -15.891 -12.422 -7.355 1 98.88 94 LEU A N 1
ATOM 689 C CA . LEU A 1 94 ? -14.945 -13.195 -8.156 1 98.88 94 LEU A CA 1
ATOM 690 C C . LEU A 1 94 ? -13.719 -12.359 -8.5 1 98.88 94 LEU A C 1
ATOM 692 O O . LEU A 1 94 ? -13.844 -11.258 -9.039 1 98.88 94 LEU A O 1
ATOM 696 N N . VAL A 1 95 ? -12.539 -12.836 -8.125 1 98.88 95 VAL A N 1
ATOM 697 C CA . VAL A 1 95 ? -11.289 -12.141 -8.422 1 98.88 95 VAL A CA 1
ATOM 698 C C . VAL A 1 95 ? -10.438 -12.984 -9.359 1 98.88 95 VAL A C 1
ATOM 700 O O . VAL A 1 95 ? -10.242 -14.18 -9.133 1 98.88 95 VAL A O 1
ATOM 703 N N . GLN A 1 96 ? -10 -12.375 -10.438 1 98.38 96 GLN A N 1
ATOM 704 C CA . GLN A 1 96 ? -9.133 -13.07 -11.375 1 98.38 96 GLN A CA 1
ATOM 705 C C . GLN A 1 96 ? -7.984 -12.164 -11.828 1 98.38 96 GLN A C 1
ATOM 707 O O . GLN A 1 96 ? -8.109 -10.938 -11.805 1 98.38 96 GLN A O 1
ATOM 712 N N . ASN A 1 97 ? -6.836 -12.703 -12.117 1 97.12 97 ASN A N 1
ATOM 713 C CA . ASN A 1 97 ? -5.707 -11.938 -12.641 1 97.12 97 ASN A CA 1
ATOM 714 C C . ASN A 1 97 ? -5.07 -12.633 -13.844 1 97.12 97 ASN A C 1
ATOM 716 O O . ASN A 1 97 ? -3.85 -12.609 -14.008 1 97.12 97 ASN A O 1
ATOM 720 N N . PHE A 1 98 ? -5.914 -13.32 -14.672 1 93.5 98 PHE A N 1
ATOM 721 C CA . PHE A 1 98 ? -5.449 -13.969 -15.891 1 93.5 98 PHE A CA 1
ATOM 722 C C . PHE A 1 98 ? -5.199 -12.938 -17 1 93.5 98 PHE A C 1
ATOM 724 O O . PHE A 1 98 ? -5.668 -11.805 -16.906 1 93.5 98 PHE A O 1
ATOM 731 N N . ARG A 1 99 ? -4.484 -13.359 -17.984 1 88.81 99 ARG A N 1
ATOM 732 C CA . ARG A 1 99 ? -4.293 -12.523 -19.172 1 88.81 99 ARG A CA 1
ATOM 733 C C . ARG A 1 99 ? -5.621 -12.25 -19.875 1 88.81 99 ARG A C 1
ATOM 735 O O . ARG A 1 99 ? -6.547 -13.055 -19.797 1 88.81 99 ARG A O 1
ATOM 742 N N . PRO A 1 100 ? -5.633 -11.141 -20.562 1 86.44 100 PRO A N 1
ATOM 743 C CA . PRO A 1 100 ? -6.875 -10.797 -21.266 1 86.44 100 PRO A CA 1
ATOM 744 C C . PRO A 1 100 ? -7.348 -11.914 -22.188 1 86.44 100 PRO A C 1
ATOM 746 O O . PRO A 1 100 ? -6.535 -12.531 -22.891 1 86.44 100 PRO A O 1
ATOM 749 N N . GLY A 1 101 ? -8.633 -12.273 -22.172 1 89.25 101 GLY A N 1
ATOM 750 C CA . GLY A 1 101 ? -9.219 -13.266 -23.047 1 89.25 101 GLY A CA 1
ATOM 751 C C . GLY A 1 101 ? -9.383 -14.625 -22.406 1 89.25 101 GLY A C 1
ATOM 752 O O . GLY A 1 101 ? -10.219 -15.43 -22.812 1 89.25 101 GLY A O 1
ATOM 753 N N . THR A 1 102 ? -8.625 -14.883 -21.359 1 91.44 102 THR A N 1
ATOM 754 C CA . THR A 1 102 ? -8.625 -16.203 -20.719 1 91.44 102 THR A CA 1
ATOM 755 C C . THR A 1 102 ? -9.977 -16.484 -20.078 1 91.44 102 THR A C 1
ATOM 757 O O . THR A 1 102 ? -10.547 -17.562 -20.281 1 91.44 102 THR A O 1
ATOM 760 N N . MET A 1 103 ? -10.555 -15.586 -19.375 1 94.94 103 MET A N 1
ATOM 761 C CA . MET A 1 103 ? -11.812 -15.797 -18.672 1 94.94 103 MET A CA 1
ATOM 762 C C . MET A 1 103 ? -12.961 -16.016 -19.656 1 94.94 103 MET A C 1
ATOM 764 O O . MET A 1 103 ? -13.859 -16.828 -19.391 1 94.94 103 MET A O 1
ATOM 768 N N . GLU A 1 104 ? -12.883 -15.359 -20.797 1 94.56 104 GLU A N 1
ATOM 769 C CA . GLU A 1 104 ? -13.883 -15.57 -21.844 1 94.56 104 GLU A CA 1
ATOM 770 C C . GLU A 1 104 ? -13.805 -16.984 -22.406 1 94.56 104 GLU A C 1
ATOM 772 O O . GLU A 1 104 ? -14.836 -17.641 -22.609 1 94.56 104 GLU A O 1
ATOM 777 N N . ARG A 1 105 ? -12.617 -17.438 -22.578 1 92.38 105 ARG A N 1
ATOM 778 C CA . ARG A 1 105 ? -12.414 -18.781 -23.109 1 92.38 105 ARG A CA 1
ATOM 779 C C . ARG A 1 105 ? -12.914 -19.828 -22.125 1 92.38 105 ARG A C 1
ATOM 781 O O . ARG A 1 105 ? -13.375 -20.906 -22.547 1 92.38 105 ARG A O 1
ATOM 788 N N . LEU A 1 106 ? -12.922 -19.453 -20.891 1 92.44 106 LEU A N 1
ATOM 789 C CA . LEU A 1 106 ? -13.367 -20.375 -19.859 1 92.44 106 LEU A CA 1
ATOM 790 C C . LEU A 1 106 ? -14.875 -20.281 -19.641 1 92.44 106 LEU A C 1
ATOM 792 O O . LEU A 1 106 ? -15.445 -21 -18.828 1 92.44 106 LEU A O 1
ATOM 796 N N . GLY A 1 107 ? -15.531 -19.391 -20.344 1 92.56 107 GLY A N 1
ATOM 797 C CA . GLY A 1 107 ? -16.953 -19.172 -20.172 1 92.56 107 GLY A CA 1
ATOM 798 C C . GLY A 1 107 ? -17.297 -18.344 -18.953 1 92.56 107 GLY A C 1
ATOM 799 O O . GLY A 1 107 ? -18.422 -18.375 -18.469 1 92.56 107 GLY A O 1
ATOM 800 N N . LEU A 1 108 ? -16.281 -17.625 -18.453 1 96 108 LEU A N 1
ATOM 801 C CA . LEU A 1 108 ? -16.453 -16.828 -17.234 1 96 108 LEU A CA 1
ATOM 802 C C . LEU A 1 108 ? -16.219 -15.352 -17.516 1 96 108 LEU A C 1
ATOM 804 O O . LEU A 1 108 ? -15.797 -14.609 -16.625 1 96 108 LEU A O 1
ATOM 808 N N . GLY A 1 109 ? -16.469 -14.953 -18.719 1 96.62 109 GLY A N 1
ATOM 809 C CA . GLY A 1 109 ? -16.281 -13.562 -19.109 1 96.62 109 GLY A CA 1
ATOM 810 C C . GLY A 1 109 ? -17.156 -12.602 -18.312 1 96.62 109 GLY A C 1
ATOM 811 O O . GLY A 1 109 ? -18.281 -12.938 -17.938 1 96.62 109 GLY A O 1
ATOM 812 N N . VAL A 1 110 ? -16.672 -11.438 -18.188 1 96 110 VAL A N 1
ATOM 813 C CA . VAL A 1 110 ? -17.281 -10.438 -17.312 1 96 110 VAL A CA 1
ATOM 814 C C . VAL A 1 110 ? -18.688 -10.094 -17.828 1 96 110 VAL A C 1
ATOM 816 O O . VAL A 1 110 ? -19.641 -10.07 -17.047 1 96 110 VAL A O 1
ATOM 819 N N . ASP A 1 111 ? -18.828 -9.812 -19.094 1 95.94 111 ASP A N 1
ATOM 820 C CA . ASP A 1 111 ? -20.109 -9.406 -19.641 1 95.94 111 ASP A CA 1
ATOM 821 C C . ASP A 1 111 ? -21.172 -10.492 -19.422 1 95.94 111 ASP A C 1
ATOM 823 O O . ASP A 1 111 ? -22.281 -10.203 -18.969 1 95.94 111 ASP A O 1
ATOM 827 N N . ASP A 1 112 ? -20.844 -11.688 -19.688 1 96.12 112 ASP A N 1
ATOM 828 C CA . ASP A 1 112 ? -21.766 -12.82 -19.531 1 96.12 112 ASP A CA 1
ATOM 829 C C . ASP A 1 112 ? -22.125 -13.031 -18.062 1 96.12 112 ASP A C 1
ATOM 831 O O . ASP A 1 112 ? -23.312 -13.156 -17.734 1 96.12 112 ASP A O 1
ATOM 835 N N . LEU A 1 113 ? -21.172 -13.07 -17.203 1 97.5 113 LEU A N 1
ATOM 836 C CA . LEU A 1 113 ? -21.422 -13.367 -15.797 1 97.5 113 LEU A CA 1
ATOM 837 C C . LEU A 1 113 ? -22.25 -12.266 -15.148 1 97.5 113 LEU A C 1
ATOM 839 O O . LEU A 1 113 ? -23.125 -12.547 -14.328 1 97.5 113 LEU A O 1
ATOM 843 N N . ARG A 1 114 ? -21.938 -11.031 -15.477 1 95.88 114 ARG A N 1
ATOM 844 C CA . ARG A 1 114 ? -22.672 -9.945 -14.828 1 95.88 114 ARG A CA 1
ATOM 845 C C . ARG A 1 114 ? -24.109 -9.883 -15.32 1 95.88 114 ARG A C 1
ATOM 847 O O . ARG A 1 114 ? -25 -9.438 -14.594 1 95.88 114 ARG A O 1
ATOM 854 N N . LYS A 1 115 ? -24.359 -10.297 -16.531 1 96.44 115 LYS A N 1
ATOM 855 C CA . LYS A 1 115 ? -25.734 -10.414 -17.031 1 96.44 115 LYS A CA 1
ATOM 856 C C . LYS A 1 115 ? -26.484 -11.508 -16.281 1 96.44 115 LYS A C 1
ATOM 858 O O . LYS A 1 115 ? -27.641 -11.305 -15.867 1 96.44 115 LYS A O 1
ATOM 863 N N . ARG A 1 116 ? -25.906 -12.609 -16.047 1 97.25 116 ARG A N 1
ATOM 864 C CA . ARG A 1 116 ? -26.531 -13.758 -15.398 1 97.25 116 ARG A CA 1
ATOM 865 C C . ARG A 1 116 ? -26.625 -13.562 -13.891 1 97.25 116 ARG A C 1
ATOM 867 O O . ARG A 1 116 ? -27.578 -14.031 -13.25 1 97.25 116 ARG A O 1
ATOM 874 N N . HIS A 1 117 ? -25.625 -12.891 -13.352 1 98.25 117 HIS A N 1
ATOM 875 C CA . HIS A 1 117 ? -25.531 -12.648 -11.922 1 98.25 117 HIS A CA 1
ATOM 876 C C . HIS A 1 117 ? -25.312 -11.172 -11.617 1 98.25 117 HIS A C 1
ATOM 878 O O . HIS A 1 117 ? -24.219 -10.773 -11.219 1 98.25 117 HIS A O 1
ATOM 884 N N . PRO A 1 118 ? -26.312 -10.367 -11.656 1 98 118 PRO A N 1
ATOM 885 C CA . PRO A 1 118 ? -26.188 -8.906 -11.586 1 98 118 PRO A CA 1
ATOM 886 C C . PRO A 1 118 ? -25.625 -8.422 -10.25 1 98 118 PRO A C 1
ATOM 888 O O . PRO A 1 118 ? -25.156 -7.289 -10.148 1 98 118 PRO A O 1
ATOM 891 N N . ARG A 1 119 ? -25.672 -9.258 -9.219 1 98.44 119 ARG A N 1
ATOM 892 C CA . ARG A 1 119 ? -25.188 -8.852 -7.902 1 98.44 119 ARG A CA 1
ATOM 893 C C . ARG A 1 119 ? -23.703 -9.188 -7.75 1 98.44 119 ARG A C 1
ATOM 895 O O . ARG A 1 119 ? -23.078 -8.812 -6.75 1 98.44 119 ARG A O 1
ATOM 902 N N . LEU A 1 120 ? -23.062 -9.82 -8.781 1 98.75 120 LEU A N 1
ATOM 903 C CA . 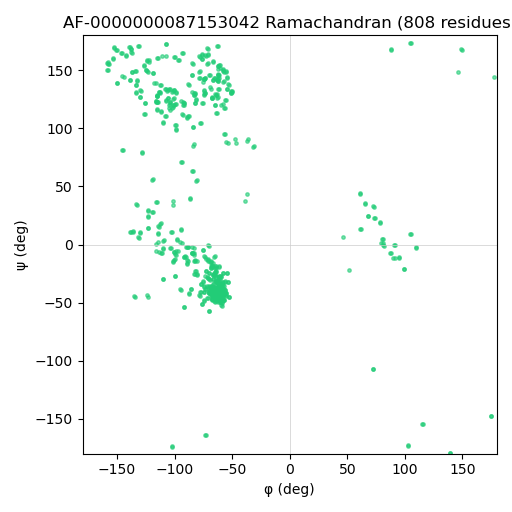LEU A 1 120 ? -21.672 -10.273 -8.703 1 98.75 120 LEU A CA 1
ATOM 904 C C . LEU A 1 120 ? -20.703 -9.102 -8.797 1 98.75 120 LEU A C 1
ATOM 906 O O . LEU A 1 120 ? -20.844 -8.242 -9.68 1 98.75 120 LEU A O 1
ATOM 910 N N . ILE A 1 121 ? -19.812 -9.016 -7.902 1 98.94 121 ILE A N 1
ATOM 911 C CA . ILE A 1 121 ? -18.656 -8.133 -8.031 1 98.94 121 ILE A CA 1
ATOM 912 C C . ILE A 1 121 ? -17.516 -8.875 -8.727 1 98.94 121 ILE A C 1
ATOM 914 O O . ILE A 1 121 ? -16.953 -9.82 -8.172 1 98.94 121 ILE A O 1
ATOM 918 N N . TYR A 1 122 ? -17.25 -8.492 -9.93 1 98.88 122 TYR A N 1
ATOM 919 C CA . TYR A 1 122 ? -16.219 -9.07 -10.773 1 98.88 122 TYR A CA 1
ATOM 920 C C . TYR A 1 122 ? -14.945 -8.227 -10.75 1 98.88 122 TYR A C 1
ATOM 922 O O . TYR A 1 122 ? -14.977 -7.039 -11.086 1 98.88 122 TYR A O 1
ATOM 930 N N . VAL A 1 123 ? -13.805 -8.828 -10.32 1 98.88 123 VAL A N 1
ATOM 931 C CA . VAL A 1 123 ? -12.562 -8.07 -10.188 1 98.88 123 VAL A CA 1
ATOM 932 C C . VAL A 1 123 ? -11.523 -8.594 -11.18 1 98.88 123 VAL A C 1
ATOM 934 O O . VAL A 1 123 ? -11.266 -9.797 -11.234 1 98.88 123 VAL A O 1
ATOM 937 N N . SER A 1 124 ? -10.977 -7.707 -11.938 1 98.56 124 SER A N 1
ATOM 938 C CA . SER A 1 124 ? -9.891 -8 -12.859 1 98.56 124 SER A CA 1
ATOM 939 C C . SER A 1 124 ? -8.609 -7.277 -12.461 1 98.56 124 SER A C 1
ATOM 941 O O . SER A 1 124 ? -8.555 -6.047 -12.461 1 98.56 124 SER A O 1
ATOM 943 N N . ILE A 1 125 ? -7.598 -8.016 -12.125 1 98.31 125 ILE A N 1
ATOM 944 C CA . ILE A 1 125 ? -6.285 -7.465 -11.812 1 98.31 125 ILE A CA 1
ATOM 945 C C . ILE A 1 125 ? -5.348 -7.668 -13.008 1 98.31 125 ILE A C 1
ATOM 947 O O . ILE A 1 125 ? -5.266 -8.773 -13.555 1 98.31 125 ILE A O 1
ATOM 951 N N . SER A 1 126 ? -4.656 -6.648 -13.43 1 97.12 126 SER A N 1
ATOM 952 C CA . SER A 1 126 ? -3.715 -6.742 -14.539 1 97.12 126 SER A CA 1
ATOM 953 C C . SER A 1 126 ? -2.443 -5.949 -14.25 1 97.12 126 SER A C 1
ATOM 955 O O . SER A 1 126 ? -2.373 -5.211 -13.266 1 97.12 126 SER A O 1
ATOM 957 N N . GLY A 1 127 ? -1.466 -6.141 -15.086 1 96.88 127 GLY A N 1
ATOM 958 C CA . GLY A 1 127 ? -0.218 -5.41 -14.922 1 96.88 127 GLY A CA 1
ATOM 959 C C . GLY A 1 127 ? -0.306 -3.969 -15.383 1 96.88 127 GLY A C 1
ATOM 960 O O . GLY A 1 127 ? 0.001 -3.047 -14.625 1 96.88 127 GLY A O 1
ATOM 961 N N . VAL A 1 128 ? -0.822 -3.854 -16.641 1 97.25 128 VAL A N 1
ATOM 962 C CA . VAL A 1 128 ? -0.736 -2.52 -17.234 1 97.25 128 VAL A CA 1
ATOM 963 C C . VAL A 1 128 ? -2.104 -2.104 -17.781 1 97.25 128 VAL A C 1
ATOM 965 O O . VAL A 1 128 ? -2.207 -1.146 -18.547 1 97.25 128 VAL A O 1
ATOM 968 N N . GLY A 1 129 ? -3.176 -2.816 -17.5 1 95.31 129 GLY A N 1
ATOM 969 C CA . GLY A 1 129 ? -4.512 -2.469 -17.953 1 95.31 129 GLY A CA 1
ATOM 970 C C . GLY A 1 129 ? -4.98 -3.307 -19.125 1 95.31 129 GLY A C 1
ATOM 971 O O . GLY A 1 129 ? -4.301 -4.254 -19.531 1 95.31 129 GLY A O 1
ATOM 972 N N . ASP A 1 130 ? -6.129 -2.979 -19.703 1 92.88 130 ASP A N 1
ATOM 973 C CA . ASP A 1 130 ? -6.785 -3.83 -20.688 1 92.88 130 ASP A CA 1
ATOM 974 C C . ASP A 1 130 ? -6.715 -3.211 -22.078 1 92.88 130 ASP A C 1
ATOM 976 O O . ASP A 1 130 ? -7.328 -3.717 -23.031 1 92.88 130 ASP A O 1
ATOM 980 N N . HIS A 1 131 ? -6.031 -2.109 -22.109 1 94.56 131 HIS A N 1
ATOM 981 C CA . HIS A 1 131 ? -5.785 -1.514 -23.422 1 94.56 131 HIS A CA 1
ATOM 982 C C . HIS A 1 131 ? -4.477 -0.729 -23.438 1 94.56 131 HIS A C 1
ATOM 984 O O . HIS A 1 131 ? -3.861 -0.523 -22.391 1 94.56 131 HIS A O 1
ATOM 990 N N . GLY A 1 132 ? -4.023 -0.368 -24.641 1 96.12 132 G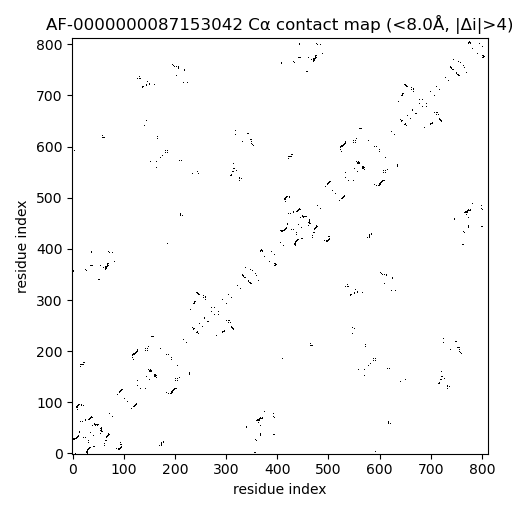LY A N 1
ATOM 991 C CA . GLY A 1 132 ? -2.738 0.288 -24.812 1 96.12 132 GLY A CA 1
ATOM 992 C C . GLY A 1 132 ? -1.672 -0.629 -25.375 1 96.12 132 GLY A C 1
ATOM 993 O O . GLY A 1 132 ? -1.896 -1.832 -25.531 1 96.12 132 GLY A O 1
ATOM 994 N N . PRO A 1 133 ? -0.532 -0.074 -25.688 1 96.25 133 PRO A N 1
ATOM 995 C CA . PRO A 1 133 ? 0.495 -0.811 -26.422 1 96.25 133 PRO A CA 1
ATOM 996 C C . PRO A 1 133 ? 1.111 -1.945 -25.609 1 96.25 133 PRO A C 1
ATOM 998 O O . PRO A 1 133 ? 1.713 -2.861 -26.172 1 96.25 133 PRO A O 1
ATOM 1001 N N . TYR A 1 134 ? 0.973 -1.873 -24.266 1 95.56 134 TYR A N 1
ATOM 1002 C CA . TYR A 1 134 ? 1.658 -2.867 -23.438 1 95.56 134 TYR A CA 1
ATOM 1003 C C . TYR A 1 134 ? 0.709 -3.988 -23.047 1 95.56 134 TYR A C 1
ATOM 1005 O O . TYR A 1 134 ? 1.098 -4.906 -22.312 1 95.56 134 TYR A O 1
ATOM 1013 N N . VAL A 1 135 ? -0.484 -4 -23.5 1 92.88 135 VAL A N 1
ATOM 1014 C CA . VAL A 1 135 ? -1.556 -4.852 -23 1 92.88 135 VAL A CA 1
ATOM 1015 C C . VAL A 1 135 ? -1.174 -6.32 -23.172 1 92.88 135 VAL A C 1
ATOM 1017 O O . VAL A 1 135 ? -1.549 -7.168 -22.359 1 92.88 135 VAL A O 1
ATOM 1020 N N . LYS A 1 136 ? -0.362 -6.664 -24.109 1 89.62 136 LYS A N 1
ATOM 1021 C CA . LYS A 1 136 ? -0.035 -8.055 -24.422 1 89.62 136 LYS A CA 1
ATOM 1022 C C . LYS A 1 136 ? 1.289 -8.461 -23.781 1 89.62 136 LYS A C 1
ATOM 1024 O O . LYS A 1 136 ? 1.677 -9.625 -23.828 1 89.62 136 LYS A O 1
ATOM 1029 N N . LYS A 1 137 ? 1.941 -7.547 -23.188 1 92.06 137 LYS A N 1
ATOM 1030 C CA . LYS A 1 137 ? 3.227 -7.848 -22.562 1 92.06 137 LYS A CA 1
ATOM 1031 C C . LYS A 1 137 ? 3.039 -8.633 -21.266 1 92.06 137 LYS A C 1
ATOM 1033 O O . LYS A 1 137 ? 2.098 -8.383 -20.516 1 92.06 137 LYS A O 1
ATOM 1038 N N . ARG A 1 138 ? 3.963 -9.547 -21.094 1 90.94 138 ARG A N 1
ATOM 1039 C CA . ARG A 1 138 ? 4.062 -10.156 -19.766 1 90.94 138 ARG A CA 1
ATOM 1040 C C . ARG A 1 138 ? 4.676 -9.18 -18.766 1 90.94 138 ARG A C 1
ATOM 1042 O O . ARG A 1 138 ? 5.695 -8.555 -19.047 1 90.94 138 ARG A O 1
ATOM 1049 N N . VAL A 1 139 ? 3.988 -9.094 -17.703 1 92.81 139 VAL A N 1
ATOM 1050 C CA . VAL A 1 139 ? 4.406 -8.062 -16.75 1 92.81 139 VAL A CA 1
ATOM 1051 C C . VAL A 1 139 ? 4.648 -8.68 -15.383 1 92.81 139 VAL A C 1
ATOM 1053 O O . VAL A 1 139 ? 3.781 -9.375 -14.844 1 92.81 139 VAL A O 1
ATOM 1056 N N . TYR A 1 140 ? 5.883 -8.5 -14.883 1 94.12 140 TYR A N 1
ATOM 1057 C CA . TYR A 1 140 ? 6.238 -8.805 -13.508 1 94.12 140 TYR A CA 1
ATOM 1058 C C . TYR A 1 140 ? 6.441 -7.531 -12.695 1 94.12 140 TYR A C 1
ATOM 1060 O O . TYR A 1 140 ? 6.418 -6.43 -13.25 1 94.12 140 TYR A O 1
ATOM 1068 N N . ASP A 1 141 ? 6.605 -7.73 -11.43 1 96.69 141 ASP A N 1
ATOM 1069 C CA . ASP A 1 141 ? 6.75 -6.613 -10.5 1 96.69 141 ASP A CA 1
ATOM 1070 C C . ASP A 1 141 ? 7.852 -5.66 -10.953 1 96.69 141 ASP A C 1
ATOM 1072 O O . ASP A 1 141 ? 7.625 -4.457 -11.078 1 96.69 141 ASP A O 1
ATOM 1076 N N . PRO A 1 142 ? 9.062 -6.109 -11.391 1 96.56 142 PRO A N 1
ATOM 1077 C CA . PRO A 1 142 ? 10.125 -5.18 -11.773 1 96.56 142 PRO A CA 1
ATOM 1078 C C . PRO A 1 142 ? 9.75 -4.32 -12.984 1 96.56 142 PRO A C 1
ATOM 1080 O O . PRO A 1 142 ? 10.195 -3.176 -13.094 1 96.56 142 PRO A O 1
ATOM 1083 N N . ILE A 1 143 ? 8.938 -4.914 -13.859 1 97.44 143 ILE A N 1
ATOM 1084 C CA . ILE A 1 143 ? 8.508 -4.172 -15.039 1 97.44 143 ILE A CA 1
ATOM 1085 C C . ILE A 1 143 ? 7.699 -2.947 -14.617 1 97.44 143 ILE A C 1
ATOM 1087 O O . ILE A 1 143 ? 7.938 -1.841 -15.109 1 97.44 143 ILE A O 1
ATOM 1091 N N . VAL A 1 144 ? 6.828 -3.158 -13.672 1 98.31 144 VAL A N 1
ATOM 1092 C CA . VAL A 1 144 ? 5.984 -2.062 -13.203 1 98.31 144 VAL A CA 1
ATOM 1093 C C . VAL A 1 144 ? 6.824 -1.073 -12.391 1 98.31 144 VAL A C 1
ATOM 1095 O O . VAL A 1 144 ? 6.594 0.137 -12.453 1 98.31 144 VAL A O 1
ATOM 1098 N N . GLN A 1 145 ? 7.777 -1.548 -11.641 1 98.19 145 GLN A N 1
ATOM 1099 C CA . GLN A 1 145 ? 8.688 -0.646 -10.945 1 98.19 145 GLN A CA 1
ATOM 1100 C C . GLN A 1 145 ? 9.414 0.268 -11.93 1 98.19 145 GLN A C 1
ATOM 1102 O O . GLN A 1 145 ? 9.602 1.456 -11.656 1 98.19 145 GLN A O 1
ATOM 1107 N N . GLY A 1 146 ? 9.805 -0.294 -13.023 1 98.25 146 GLY A N 1
ATOM 1108 C CA . GLY A 1 146 ? 10.469 0.489 -14.055 1 98.25 146 GLY A CA 1
ATOM 1109 C C . GLY A 1 146 ? 9.555 1.508 -14.711 1 98.25 146 GLY A C 1
ATOM 1110 O O . GLY A 1 146 ? 9.938 2.666 -14.891 1 98.25 146 GLY A O 1
ATOM 1111 N N . LEU A 1 147 ? 8.328 1.099 -14.945 1 98.5 147 LEU A N 1
ATOM 1112 C CA . LEU A 1 147 ? 7.395 1.915 -15.711 1 98.5 147 LEU A CA 1
ATOM 1113 C C . LEU A 1 147 ? 6.773 2.996 -14.828 1 98.5 147 LEU A C 1
ATOM 1115 O O . LEU A 1 147 ? 6.371 4.051 -15.328 1 98.5 147 LEU A O 1
ATOM 1119 N N . SER A 1 148 ? 6.695 2.789 -13.508 1 98.38 148 SER A N 1
ATOM 1120 C CA . SER A 1 148 ? 5.98 3.684 -12.602 1 98.38 148 SER A CA 1
ATOM 1121 C C . SER A 1 148 ? 6.898 4.77 -12.055 1 98.38 148 SER A C 1
ATOM 1123 O O . SER A 1 148 ? 6.438 5.715 -11.414 1 98.38 148 SER A O 1
ATOM 1125 N N . GLY A 1 149 ? 8.195 4.656 -12.289 1 96.56 149 GLY A N 1
ATOM 1126 C CA . GLY A 1 149 ? 9.148 5.629 -11.773 1 96.56 149 GLY A CA 1
ATOM 1127 C C . GLY A 1 149 ? 9.688 5.27 -10.398 1 96.56 149 GLY A C 1
ATOM 1128 O O . GLY A 1 149 ? 10.555 5.961 -9.867 1 96.56 149 GLY A O 1
ATOM 1129 N N . PHE A 1 150 ? 9.25 4.168 -9.852 1 97.62 150 PHE A N 1
ATOM 1130 C CA . PHE A 1 150 ? 9.703 3.797 -8.516 1 97.62 150 PHE A CA 1
ATOM 1131 C C . PHE A 1 150 ? 11.195 3.486 -8.523 1 97.62 150 PHE A C 1
ATOM 1133 O O . PHE A 1 150 ? 11.914 3.85 -7.586 1 97.62 150 PHE A O 1
ATOM 1140 N N . ALA A 1 151 ? 11.695 2.809 -9.555 1 96.94 151 ALA A N 1
ATOM 1141 C CA . ALA A 1 151 ? 13.125 2.537 -9.672 1 96.94 151 ALA A CA 1
ATOM 1142 C C . ALA A 1 151 ? 13.922 3.834 -9.766 1 96.94 151 ALA A C 1
ATOM 1144 O O . ALA A 1 151 ? 15.047 3.914 -9.273 1 96.94 151 ALA A O 1
ATOM 1145 N N . ASP A 1 152 ? 13.344 4.809 -10.391 1 95.12 152 ASP A N 1
ATOM 1146 C CA . ASP A 1 152 ? 13.992 6.109 -10.5 1 95.12 152 ASP A CA 1
ATOM 1147 C C . ASP A 1 152 ? 14.016 6.828 -9.148 1 95.12 152 ASP A C 1
ATOM 1149 O O . ASP A 1 152 ? 15.039 7.406 -8.766 1 95.12 152 ASP A O 1
ATOM 1153 N N . ILE A 1 153 ? 12.891 6.816 -8.469 1 94.5 153 ILE A N 1
ATOM 1154 C CA . ILE A 1 153 ? 12.805 7.418 -7.141 1 94.5 153 ILE A CA 1
ATOM 1155 C C . ILE A 1 153 ? 13.898 6.844 -6.238 1 94.5 153 ILE A C 1
ATOM 1157 O O . ILE A 1 153 ? 14.492 7.562 -5.438 1 94.5 153 ILE A O 1
ATOM 1161 N N . GLN A 1 154 ? 14.234 5.602 -6.461 1 94.12 154 GLN A N 1
ATOM 1162 C CA . GLN A 1 154 ? 15.172 4.891 -5.602 1 94.12 154 GLN A CA 1
ATOM 1163 C C . GLN A 1 154 ? 16.594 4.973 -6.148 1 94.12 154 GLN A C 1
ATOM 1165 O O . GLN A 1 154 ? 17.469 4.207 -5.738 1 94.12 154 GLN A O 1
ATOM 1170 N N . SER A 1 155 ? 16.859 5.801 -7.07 1 92.69 155 SER A N 1
ATOM 1171 C CA . SER A 1 155 ? 18.172 5.895 -7.719 1 92.69 155 SER A CA 1
ATOM 1172 C C . SER A 1 155 ? 19.281 6.098 -6.695 1 92.69 155 SER A C 1
ATOM 1174 O O . SER A 1 155 ? 19.094 6.793 -5.695 1 92.69 155 SER A O 1
ATOM 1176 N N . GLN A 1 156 ? 20.391 5.48 -7.031 1 87.81 156 GLN A N 1
ATOM 1177 C CA . GLN A 1 156 ? 21.578 5.621 -6.195 1 87.81 156 GLN A CA 1
ATOM 1178 C C . GLN A 1 156 ? 22.062 7.066 -6.164 1 87.81 156 GLN A C 1
ATOM 1180 O O . GLN A 1 156 ? 22.203 7.703 -7.211 1 87.81 156 GLN A O 1
ATOM 1185 N N . PRO A 1 157 ? 22.281 7.594 -4.969 1 80.88 157 PRO A N 1
ATOM 1186 C CA . PRO A 1 157 ? 22.578 9.023 -4.832 1 80.88 157 PRO A CA 1
ATOM 1187 C C . PRO A 1 157 ? 23.828 9.438 -5.594 1 80.88 157 PRO A C 1
ATOM 1189 O O . PRO A 1 157 ? 23.875 10.523 -6.172 1 80.88 157 PRO A O 1
ATOM 1192 N N . VAL A 1 158 ? 24.828 8.562 -5.668 1 79.38 158 VAL A N 1
ATOM 1193 C CA . VAL A 1 158 ? 26.109 8.953 -6.242 1 79.38 158 VAL A CA 1
ATOM 1194 C C . VAL A 1 158 ? 26.094 8.742 -7.758 1 79.38 158 VAL A C 1
ATOM 1196 O O . VAL A 1 158 ? 26.438 9.641 -8.523 1 79.38 158 VAL A O 1
ATOM 1199 N N . THR A 1 159 ? 25.578 7.695 -8.258 1 85.19 159 THR A N 1
ATOM 1200 C CA . THR A 1 159 ? 25.688 7.328 -9.664 1 85.19 159 THR A CA 1
ATOM 1201 C C . THR A 1 159 ? 24.406 7.676 -10.414 1 85.19 159 THR A C 1
ATOM 1203 O O . THR A 1 159 ? 24.375 7.664 -11.648 1 85.19 159 THR A O 1
ATOM 1206 N N . ASN A 1 160 ? 23.344 7.961 -9.633 1 88.19 160 ASN A N 1
ATOM 1207 C CA . ASN A 1 160 ? 22.031 8.219 -10.188 1 88.19 160 ASN A CA 1
ATOM 1208 C C . ASN A 1 160 ? 21.5 7.012 -10.953 1 88.19 160 ASN A C 1
ATOM 1210 O O . ASN A 1 160 ? 20.594 7.145 -11.789 1 88.19 160 ASN A O 1
ATOM 1214 N N . ARG A 1 161 ? 22.125 5.859 -10.781 1 91.81 161 ARG A N 1
ATOM 1215 C CA . ARG A 1 161 ? 21.609 4.625 -11.367 1 91.81 161 ARG A CA 1
ATOM 1216 C C . ARG A 1 161 ? 20.297 4.207 -10.719 1 91.81 161 ARG A C 1
ATOM 1218 O O . ARG A 1 161 ? 20.219 4.129 -9.492 1 91.81 161 ARG A O 1
ATOM 1225 N N . PRO A 1 162 ? 19.219 3.969 -11.57 1 94.75 162 PRO A N 1
ATOM 1226 C CA . PRO A 1 162 ? 17.984 3.465 -10.961 1 94.75 162 PRO A CA 1
ATOM 1227 C C . PRO A 1 162 ? 18.203 2.189 -10.156 1 94.75 162 PRO A C 1
ATOM 1229 O O . PRO A 1 162 ? 19.109 1.412 -10.453 1 94.75 162 PRO A O 1
ATOM 1232 N N . GLN A 1 163 ? 17.422 2.012 -9.109 1 94.25 163 GLN A N 1
ATOM 1233 C CA . GLN A 1 163 ? 17.484 0.829 -8.258 1 94.25 163 GLN A CA 1
ATOM 1234 C C . GLN A 1 163 ? 16.078 0.264 -8 1 94.25 163 GLN A C 1
ATOM 1236 O O . GLN A 1 163 ? 15.125 1.02 -7.84 1 94.25 163 GLN A O 1
ATOM 1241 N N . MET A 1 164 ? 16.047 -1.044 -7.984 1 95.75 164 MET A N 1
ATOM 1242 C CA . MET A 1 164 ? 14.773 -1.685 -7.664 1 95.75 164 MET A CA 1
ATOM 1243 C C . MET A 1 164 ? 14.516 -1.669 -6.16 1 95.75 164 MET A C 1
ATOM 1245 O O . MET A 1 164 ? 15.461 -1.694 -5.367 1 95.75 164 MET A O 1
ATOM 1249 N N . ILE A 1 165 ? 13.258 -1.48 -5.785 1 96.19 165 ILE A N 1
ATOM 1250 C CA . ILE A 1 165 ? 12.836 -1.834 -4.434 1 96.19 165 ILE A CA 1
ATOM 1251 C C . ILE A 1 165 ? 12.891 -3.35 -4.258 1 96.19 165 ILE A C 1
ATOM 1253 O O . ILE A 1 165 ? 12.305 -4.094 -5.051 1 96.19 165 ILE A O 1
ATOM 1257 N N . ARG A 1 166 ? 13.578 -3.811 -3.258 1 93.25 166 ARG A N 1
ATOM 1258 C CA . ARG A 1 166 ? 13.93 -5.223 -3.156 1 93.25 166 ARG A CA 1
ATOM 1259 C C . ARG A 1 166 ? 12.812 -6.012 -2.475 1 93.25 166 ARG A C 1
ATOM 1261 O O . ARG A 1 166 ? 13.078 -6.844 -1.604 1 93.25 166 ARG A O 1
ATOM 1268 N N . THR A 1 167 ? 11.656 -5.746 -2.717 1 94.25 167 THR A N 1
ATOM 1269 C CA . THR A 1 167 ? 10.445 -6.484 -2.393 1 94.25 167 THR A CA 1
ATOM 1270 C C . THR A 1 167 ? 9.398 -6.32 -3.496 1 94.25 167 THR A C 1
ATOM 1272 O O . THR A 1 167 ? 9.562 -5.48 -4.387 1 94.25 167 THR A O 1
ATOM 1275 N N . ILE A 1 168 ? 8.391 -7.121 -3.537 1 96.12 168 ILE A N 1
ATOM 1276 C CA . ILE A 1 168 ? 7.371 -7.09 -4.582 1 96.12 168 ILE A CA 1
ATOM 1277 C C . ILE A 1 168 ? 6.309 -6.047 -4.238 1 96.12 168 ILE A C 1
ATOM 1279 O O . ILE A 1 168 ? 5.125 -6.371 -4.117 1 96.12 168 ILE A O 1
ATOM 1283 N N . VAL A 1 169 ? 6.742 -4.805 -4.191 1 97.81 169 VAL A N 1
ATOM 1284 C CA . VAL A 1 169 ? 5.973 -3.664 -3.713 1 97.81 169 VAL A CA 1
ATOM 1285 C C . VAL A 1 169 ? 4.773 -3.428 -4.629 1 97.81 169 VAL A C 1
ATOM 1287 O O . VAL A 1 169 ? 3.691 -3.062 -4.168 1 97.81 169 VAL A O 1
ATOM 1290 N N . CYS A 1 170 ? 4.934 -3.635 -5.926 1 98.25 170 CYS A N 1
ATOM 1291 C CA . CYS A 1 170 ? 3.846 -3.377 -6.863 1 98.25 170 CYS A CA 1
ATOM 1292 C C . CYS A 1 170 ? 2.73 -4.402 -6.699 1 98.25 170 CYS A C 1
ATOM 1294 O O . CYS A 1 170 ? 1.551 -4.047 -6.688 1 98.25 170 CYS A O 1
ATOM 1296 N N . ASP A 1 171 ? 3.109 -5.652 -6.527 1 98.12 171 ASP A N 1
ATOM 1297 C CA . ASP A 1 171 ? 2.139 -6.715 -6.293 1 98.12 171 ASP A CA 1
ATOM 1298 C C . ASP A 1 171 ? 1.346 -6.465 -5.012 1 98.12 171 ASP A C 1
ATOM 1300 O O . ASP A 1 171 ? 0.115 -6.539 -5.012 1 98.12 171 ASP A O 1
ATOM 1304 N N . LYS A 1 172 ? 2.057 -6.152 -3.973 1 98.44 172 LYS A N 1
ATOM 1305 C CA . LYS A 1 172 ? 1.427 -6.055 -2.66 1 98.44 172 LYS A CA 1
ATOM 1306 C C . LYS A 1 172 ? 0.577 -4.793 -2.551 1 98.44 172 LYS A C 1
ATOM 1308 O O . LYS A 1 172 ? -0.495 -4.809 -1.941 1 98.44 172 LYS A O 1
ATOM 1313 N N . THR A 1 173 ? 1.055 -3.68 -3.127 1 98.69 173 THR A N 1
ATOM 1314 C CA . THR A 1 173 ? 0.25 -2.461 -3.123 1 98.69 173 THR A CA 1
ATOM 1315 C C . THR A 1 173 ? -1.033 -2.66 -3.924 1 98.69 173 THR A C 1
ATOM 1317 O O . THR A 1 173 ? -2.109 -2.234 -3.496 1 98.69 173 THR A O 1
ATOM 1320 N N . THR A 1 174 ? -0.926 -3.33 -5.047 1 98.75 174 THR A N 1
ATOM 1321 C CA . THR A 1 174 ? -2.098 -3.656 -5.855 1 98.75 174 THR A CA 1
ATOM 1322 C C . THR A 1 174 ? -3.068 -4.531 -5.066 1 98.75 174 THR A C 1
ATOM 1324 O O . THR A 1 174 ? -4.285 -4.348 -5.152 1 98.75 174 THR A O 1
ATOM 1327 N N . ALA A 1 175 ? -2.533 -5.434 -4.277 1 98.75 175 ALA A N 1
ATOM 1328 C CA . ALA A 1 175 ? -3.359 -6.324 -3.465 1 98.75 175 ALA A CA 1
ATOM 1329 C C . ALA A 1 175 ? -4.215 -5.531 -2.48 1 98.75 175 ALA A C 1
ATOM 1331 O O . ALA A 1 175 ? -5.426 -5.738 -2.396 1 98.75 175 ALA A O 1
ATOM 1332 N N . VAL A 1 176 ? -3.604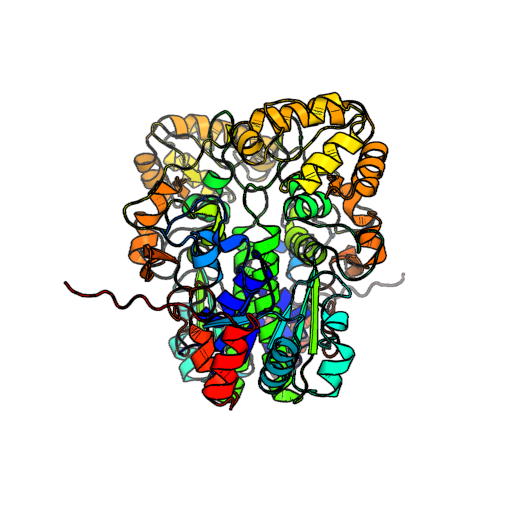 -4.613 -1.784 1 98.56 176 VAL A N 1
ATOM 1333 C CA . VAL A 1 176 ? -4.344 -3.861 -0.777 1 98.56 176 VAL A CA 1
ATOM 1334 C C . VAL A 1 176 ? -5.383 -2.973 -1.457 1 98.56 176 VAL A C 1
ATOM 1336 O O . VAL A 1 176 ? -6.512 -2.848 -0.979 1 98.56 176 VAL A O 1
ATOM 1339 N N . MET A 1 177 ? -5.012 -2.365 -2.57 1 98.69 177 MET A N 1
ATOM 1340 C CA . MET A 1 177 ? -5.953 -1.524 -3.307 1 98.69 177 MET A CA 1
ATOM 1341 C C . MET A 1 177 ? -7.129 -2.346 -3.82 1 98.69 177 MET A C 1
ATOM 1343 O O . MET A 1 177 ? -8.266 -1.878 -3.814 1 98.69 177 MET A O 1
ATOM 1347 N N . THR A 1 178 ? -6.852 -3.537 -4.281 1 98.88 178 THR A N 1
ATOM 1348 C CA . THR A 1 178 ? -7.906 -4.434 -4.746 1 98.88 178 THR A CA 1
ATOM 1349 C C . THR A 1 178 ? -8.867 -4.77 -3.611 1 98.88 178 THR A C 1
ATOM 1351 O O . THR A 1 178 ? -10.086 -4.684 -3.777 1 98.88 178 THR A O 1
ATOM 1354 N N . ALA A 1 179 ? -8.305 -5.141 -2.428 1 98.88 179 ALA A N 1
ATOM 1355 C CA . ALA A 1 179 ? -9.148 -5.434 -1.27 1 98.88 179 ALA A CA 1
ATOM 1356 C C . ALA A 1 179 ? -10 -4.227 -0.895 1 98.88 179 ALA A C 1
ATOM 1358 O O . ALA A 1 179 ? -11.164 -4.375 -0.517 1 98.88 179 ALA A O 1
ATOM 1359 N N . GLN A 1 180 ? -9.406 -3.016 -0.979 1 98.88 180 GLN A N 1
ATOM 1360 C CA . GLN A 1 180 ? -10.141 -1.784 -0.694 1 98.88 180 GLN A CA 1
ATOM 1361 C C . GLN A 1 180 ? -11.305 -1.598 -1.66 1 98.88 180 GLN A C 1
ATOM 1363 O O . GLN A 1 180 ? -12.422 -1.286 -1.24 1 98.88 180 GLN A O 1
ATOM 1368 N N . ALA A 1 181 ? -11.062 -1.793 -2.955 1 98.88 181 ALA A N 1
ATOM 1369 C CA . ALA A 1 181 ? -12.078 -1.61 -3.982 1 98.88 181 ALA A CA 1
ATOM 1370 C C . ALA A 1 181 ? -13.211 -2.621 -3.818 1 98.88 181 ALA A C 1
ATOM 1372 O O . ALA A 1 181 ? -14.383 -2.281 -3.994 1 98.88 181 ALA A O 1
ATOM 1373 N N . VAL A 1 182 ? -12.852 -3.854 -3.469 1 98.94 182 VAL A N 1
ATOM 1374 C CA . VAL A 1 182 ? -13.844 -4.898 -3.258 1 98.94 182 VAL A CA 1
ATOM 1375 C C . VAL A 1 182 ? -14.758 -4.516 -2.098 1 98.94 182 VAL A C 1
ATOM 1377 O O . VAL A 1 182 ? -15.984 -4.609 -2.207 1 98.94 182 VAL A O 1
ATOM 1380 N N . ALA A 1 183 ? -14.18 -4.047 -0.962 1 98.88 183 ALA A N 1
ATOM 1381 C CA . ALA A 1 183 ? -14.977 -3.648 0.196 1 98.88 183 ALA A CA 1
ATOM 1382 C C . ALA A 1 183 ? -15.914 -2.492 -0.152 1 98.88 183 ALA A C 1
ATOM 1384 O O . ALA A 1 183 ? -17.078 -2.477 0.266 1 98.88 183 ALA A O 1
ATOM 1385 N N . ALA A 1 184 ? -15.422 -1.53 -0.913 1 98.88 184 ALA A N 1
ATOM 1386 C CA . ALA A 1 184 ? -16.234 -0.396 -1.328 1 98.88 184 ALA A CA 1
ATOM 1387 C C . ALA A 1 184 ? -17.406 -0.852 -2.207 1 98.88 184 ALA A C 1
ATOM 1389 O O . ALA A 1 184 ? -18.531 -0.374 -2.055 1 98.88 184 ALA A O 1
ATOM 1390 N N . ALA A 1 185 ? -17.109 -1.798 -3.129 1 98.88 185 ALA A N 1
ATOM 1391 C CA . ALA A 1 185 ? -18.156 -2.318 -4.008 1 98.88 185 ALA A CA 1
ATOM 1392 C C . ALA A 1 185 ? -19.203 -3.094 -3.219 1 98.88 185 ALA A C 1
ATOM 1394 O O . ALA A 1 185 ? -20.391 -3.031 -3.531 1 98.88 185 ALA A O 1
ATOM 1395 N N . LEU A 1 186 ? -18.75 -3.883 -2.209 1 98.88 186 LEU A N 1
ATOM 1396 C CA . LEU A 1 186 ? -19.688 -4.594 -1.342 1 98.88 186 LEU A CA 1
ATOM 1397 C C . LEU A 1 186 ? -20.625 -3.621 -0.64 1 98.88 186 LEU A C 1
ATOM 1399 O O . LEU A 1 186 ? -21.828 -3.867 -0.553 1 98.88 186 LEU A O 1
ATOM 1403 N N . TYR A 1 187 ? -20.109 -2.512 -0.143 1 98.75 187 TYR A N 1
ATOM 1404 C CA . TYR A 1 187 ? -20.922 -1.479 0.489 1 98.75 187 TYR A CA 1
ATOM 1405 C C . TYR A 1 187 ? -21.953 -0.916 -0.49 1 98.75 187 TYR A C 1
ATOM 1407 O O . TYR A 1 187 ? -23.141 -0.809 -0.165 1 98.75 187 TYR A O 1
ATOM 1415 N N . ALA A 1 188 ? -21.5 -0.572 -1.712 1 98.69 188 ALA A N 1
ATOM 1416 C CA . ALA A 1 188 ? -22.391 -0.01 -2.73 1 98.69 188 ALA A CA 1
ATOM 1417 C C . ALA A 1 188 ? -23.516 -0.985 -3.08 1 98.69 188 ALA A C 1
ATOM 1419 O O . ALA A 1 188 ? -24.656 -0.576 -3.291 1 98.69 188 ALA A O 1
ATOM 1420 N N . ARG A 1 189 ? -23.188 -2.225 -3.143 1 98.38 189 ARG A N 1
ATOM 1421 C CA . ARG A 1 189 ? -24.141 -3.266 -3.508 1 98.38 189 ARG A CA 1
ATOM 1422 C C . ARG A 1 189 ? -25.266 -3.352 -2.49 1 98.38 189 ARG A C 1
ATOM 1424 O O . ARG A 1 189 ? -26.406 -3.662 -2.848 1 98.38 189 ARG A O 1
ATOM 1431 N N . GLU A 1 190 ? -24.969 -3.043 -1.195 1 97.31 190 GLU A N 1
ATOM 1432 C CA . GLU A 1 190 ? -26 -3.066 -0.164 1 97.31 190 GLU A CA 1
ATOM 1433 C C . GLU A 1 190 ? -27.062 -2.008 -0.429 1 97.31 190 GLU A C 1
ATOM 1435 O O . GLU A 1 190 ? -28.219 -2.178 -0.043 1 97.31 190 GLU A O 1
ATOM 1440 N N . LYS A 1 191 ? -26.719 -1.011 -1.139 1 95.75 191 LYS A N 1
ATOM 1441 C CA . LYS A 1 191 ? -27.656 0.084 -1.417 1 95.75 191 LYS A CA 1
ATOM 1442 C C . LYS A 1 191 ? -28.359 -0.122 -2.752 1 95.75 191 LYS A C 1
ATOM 1444 O O . LYS A 1 191 ? -29.562 0.118 -2.863 1 95.75 191 LYS A O 1
ATOM 1449 N N . SER A 1 192 ? -27.656 -0.62 -3.732 1 95.94 192 SER A N 1
ATOM 1450 C CA . SER A 1 192 ? -28.172 -0.658 -5.098 1 95.94 192 SER A CA 1
ATOM 1451 C C . SER A 1 192 ? -28.719 -2.041 -5.445 1 95.94 192 SER A C 1
ATOM 1453 O O . SER A 1 192 ? -29.531 -2.182 -6.355 1 95.94 192 SER A O 1
ATOM 1455 N N . GLY A 1 193 ? -28.141 -3.082 -4.75 1 97.44 193 GLY A N 1
ATOM 1456 C CA . GLY A 1 193 ? -28.453 -4.457 -5.098 1 97.44 193 GLY A CA 1
ATOM 1457 C C . GLY A 1 193 ? -27.672 -4.969 -6.293 1 97.44 193 GLY A C 1
ATOM 1458 O O . GLY A 1 193 ? -27.797 -6.133 -6.676 1 97.44 193 GLY A O 1
ATOM 1459 N N . LEU A 1 194 ? -26.797 -4.117 -6.852 1 98 194 LEU A N 1
ATOM 1460 C CA . LEU A 1 194 ? -26.047 -4.477 -8.047 1 98 194 LEU A CA 1
ATOM 1461 C C . LEU A 1 194 ? -24.562 -4.605 -7.742 1 98 194 LEU A C 1
ATOM 1463 O O . LEU A 1 194 ? -24.016 -3.805 -6.984 1 98 194 LEU A O 1
ATOM 1467 N N . GLY A 1 195 ? -23.953 -5.641 -8.289 1 98.19 195 GLY A N 1
ATOM 1468 C CA . GLY A 1 195 ? -22.516 -5.734 -8.25 1 98.19 195 GLY A CA 1
ATOM 1469 C C . GLY A 1 195 ? -21.828 -4.762 -9.188 1 98.19 195 GLY A C 1
ATOM 1470 O O . GLY A 1 195 ? -22.406 -3.736 -9.555 1 98.19 195 GLY A O 1
ATOM 1471 N N . ASP A 1 196 ? -20.562 -4.98 -9.477 1 98.56 196 ASP A N 1
ATOM 1472 C CA . ASP A 1 196 ? -19.734 -4.105 -10.312 1 98.56 196 ASP A CA 1
ATOM 1473 C C . ASP A 1 196 ? -18.609 -4.887 -10.984 1 98.56 196 ASP A C 1
ATOM 1475 O O . ASP A 1 196 ? -18.422 -6.07 -10.711 1 98.56 196 ASP A O 1
ATOM 1479 N N . HIS A 1 197 ? -18.078 -4.363 -11.992 1 98.69 197 HIS A N 1
ATOM 1480 C CA . HIS A 1 197 ? -16.781 -4.801 -12.508 1 98.69 197 HIS A CA 1
ATOM 1481 C C . HIS A 1 197 ? -15.672 -3.828 -12.109 1 98.69 197 HIS A C 1
ATOM 1483 O O . HIS A 1 197 ? -15.727 -2.646 -12.453 1 98.69 197 HIS A O 1
ATOM 1489 N N . ILE A 1 198 ? -14.711 -4.312 -11.344 1 98.62 198 ILE A N 1
ATOM 1490 C CA . ILE A 1 198 ? -13.586 -3.51 -10.875 1 98.62 198 ILE A CA 1
ATOM 1491 C C . ILE A 1 198 ? -12.32 -3.883 -11.648 1 98.62 198 ILE A C 1
ATOM 1493 O O . ILE A 1 198 ? -11.938 -5.055 -11.695 1 98.62 198 ILE A O 1
ATOM 1497 N N . HIS A 1 199 ? -11.688 -2.916 -12.227 1 97.81 199 HIS A N 1
ATOM 1498 C CA . HIS A 1 199 ? -10.398 -3.088 -12.883 1 97.81 199 HIS A CA 1
ATOM 1499 C C . HIS A 1 199 ? -9.273 -2.455 -12.07 1 97.81 199 HIS A C 1
ATOM 1501 O O . HIS A 1 199 ? -9.328 -1.269 -11.742 1 97.81 199 HIS A O 1
ATOM 1507 N N . VAL A 1 200 ? -8.32 -3.223 -11.75 1 98.44 200 VAL A N 1
ATOM 1508 C CA . VAL A 1 200 ? -7.145 -2.721 -11.039 1 98.44 200 VAL A CA 1
ATOM 1509 C C . VAL A 1 200 ? -5.879 -3.088 -11.812 1 98.44 200 VAL A C 1
ATOM 1511 O O . VAL A 1 200 ? -5.535 -4.266 -11.93 1 98.44 200 VAL A O 1
ATOM 1514 N N . ALA A 1 201 ? -5.203 -2.154 -12.352 1 98.31 201 ALA A N 1
ATOM 1515 C CA . ALA A 1 201 ? -3.93 -2.359 -13.039 1 98.31 201 ALA A CA 1
ATOM 1516 C C . ALA A 1 201 ? -2.76 -1.906 -12.172 1 98.31 201 ALA A C 1
ATOM 1518 O O . ALA A 1 201 ? -2.787 -0.813 -11.602 1 98.31 201 ALA A O 1
ATOM 1519 N N . MET A 1 202 ? -1.744 -2.715 -12.086 1 98.56 202 MET A N 1
ATOM 1520 C CA . MET A 1 202 ? -0.603 -2.441 -11.219 1 98.56 202 MET A CA 1
ATOM 1521 C C . MET A 1 202 ? 0.039 -1.104 -11.57 1 98.56 202 MET A C 1
ATOM 1523 O O . MET A 1 202 ? 0.43 -0.347 -10.68 1 98.56 202 MET A O 1
ATOM 1527 N N . LEU A 1 203 ? 0.154 -0.834 -12.836 1 98.62 203 LEU A N 1
ATOM 1528 C CA . LEU A 1 203 ? 0.772 0.418 -13.258 1 98.62 203 LEU A CA 1
ATOM 1529 C C . LEU A 1 203 ? -0.037 1.615 -12.773 1 98.62 203 LEU A C 1
ATOM 1531 O O . LEU A 1 203 ? 0.522 2.568 -12.219 1 98.62 203 LEU A O 1
ATOM 1535 N N . ASP A 1 204 ? -1.394 1.583 -12.914 1 98.62 204 ASP A N 1
ATOM 1536 C CA . ASP A 1 204 ? -2.27 2.641 -12.414 1 98.62 204 ASP A CA 1
ATOM 1537 C C . ASP A 1 204 ? -2.105 2.83 -10.906 1 98.62 204 ASP A C 1
ATOM 1539 O O . ASP A 1 204 ? -2.018 3.961 -10.43 1 98.62 204 ASP A O 1
ATOM 1543 N N . VAL A 1 205 ? -2.055 1.725 -10.242 1 98.69 205 VAL A N 1
ATOM 1544 C CA . VAL A 1 205 ? -1.949 1.718 -8.781 1 98.69 205 VAL A CA 1
ATOM 1545 C C . VAL A 1 205 ? -0.659 2.414 -8.352 1 98.69 205 VAL A C 1
ATOM 1547 O O . VAL A 1 205 ? -0.68 3.303 -7.5 1 98.69 205 VAL A O 1
ATOM 1550 N N . MET A 1 206 ? 0.419 2.074 -8.992 1 98.75 206 MET A N 1
ATOM 1551 C CA . MET A 1 206 ? 1.714 2.564 -8.531 1 98.75 206 MET A CA 1
ATOM 1552 C C . MET A 1 206 ? 1.896 4.039 -8.883 1 98.75 206 MET A C 1
ATOM 1554 O O . MET A 1 206 ? 2.48 4.797 -8.109 1 98.75 206 MET A O 1
ATOM 1558 N N . ILE A 1 207 ? 1.384 4.457 -10.031 1 98.62 207 ILE A N 1
ATOM 1559 C CA . ILE A 1 207 ? 1.472 5.871 -10.375 1 98.62 207 ILE A CA 1
ATOM 1560 C C . ILE A 1 207 ? 0.641 6.695 -9.398 1 98.62 207 ILE A C 1
ATOM 1562 O O . ILE A 1 207 ? 1.091 7.738 -8.914 1 98.62 207 ILE A O 1
ATOM 1566 N N . SER A 1 208 ? -0.549 6.227 -9.062 1 98.31 208 SER A N 1
ATOM 1567 C CA . SER A 1 208 ? -1.39 6.883 -8.062 1 98.31 208 SER A CA 1
ATOM 1568 C C . SER A 1 208 ? -0.715 6.895 -6.695 1 98.31 208 SER A C 1
ATOM 1570 O O . SER A 1 208 ? -0.691 7.926 -6.02 1 98.31 208 SER A O 1
ATOM 1572 N N . TYR A 1 209 ? -0.17 5.801 -6.324 1 98.31 209 TYR A N 1
ATOM 1573 C CA . TYR A 1 209 ? 0.456 5.578 -5.027 1 98.31 209 TYR A CA 1
ATOM 1574 C C . TYR A 1 209 ? 1.682 6.465 -4.852 1 98.31 209 TYR A C 1
ATOM 1576 O O . TYR A 1 209 ? 1.921 7 -3.766 1 98.31 209 TYR A O 1
ATOM 1584 N N . LEU A 1 210 ? 2.455 6.699 -5.891 1 98 210 LEU A N 1
ATOM 1585 C CA . LEU A 1 210 ? 3.738 7.383 -5.801 1 98 210 LEU A CA 1
ATOM 1586 C C . LEU A 1 210 ? 3.572 8.883 -6.023 1 98 210 LEU A C 1
ATOM 1588 O O . LEU A 1 210 ? 4.484 9.664 -5.734 1 98 210 LEU A O 1
ATOM 1592 N N . TRP A 1 211 ? 2.455 9.367 -6.449 1 97.38 211 TRP A N 1
ATOM 1593 C CA . TRP A 1 211 ? 2.297 10.711 -6.992 1 97.38 211 TRP A CA 1
ATOM 1594 C C . TRP A 1 211 ? 2.512 11.766 -5.914 1 97.38 211 TRP A C 1
ATOM 1596 O O . TRP A 1 211 ? 3.252 12.727 -6.117 1 97.38 211 TRP A O 1
ATOM 1606 N N . PRO A 1 212 ? 1.993 11.625 -4.711 1 95.19 212 PRO A N 1
ATOM 1607 C CA . PRO A 1 212 ? 1.977 12.766 -3.793 1 95.19 212 PRO A CA 1
ATOM 1608 C C . PRO A 1 212 ? 3.373 13.305 -3.502 1 95.19 212 PRO A C 1
ATOM 1610 O O . PRO A 1 212 ? 3.604 14.516 -3.6 1 95.19 212 PRO A O 1
ATOM 1613 N N . GLU A 1 213 ? 4.25 12.469 -3.197 1 92.62 213 GLU A N 1
ATOM 1614 C CA . GLU A 1 213 ? 5.578 12.922 -2.805 1 92.62 213 GLU A CA 1
ATOM 1615 C C . GLU A 1 213 ? 6.613 12.586 -3.875 1 92.62 213 GLU A C 1
ATOM 1617 O O . GLU A 1 213 ? 7.531 13.375 -4.129 1 92.62 213 GLU A O 1
ATOM 1622 N N . GLY A 1 214 ? 6.414 11.508 -4.625 1 93 214 GLY A N 1
ATOM 1623 C CA . GLY A 1 214 ? 7.402 11.031 -5.582 1 93 214 GLY A CA 1
ATOM 1624 C C . GLY A 1 214 ? 7.363 11.789 -6.898 1 93 214 GLY A C 1
ATOM 1625 O O . GLY A 1 214 ? 8.367 11.844 -7.617 1 93 214 GLY A O 1
ATOM 1626 N N . MET A 1 215 ? 6.254 12.398 -7.191 1 94.06 215 MET A N 1
ATOM 1627 C CA . MET A 1 215 ? 6.066 13.039 -8.492 1 94.06 215 MET A CA 1
ATOM 1628 C C . MET A 1 215 ? 5.73 14.516 -8.32 1 94.06 215 MET A C 1
ATOM 1630 O O . MET A 1 215 ? 5.258 15.164 -9.258 1 94.06 215 MET A O 1
ATOM 1634 N N . MET A 1 216 ? 5.926 15.039 -7.184 1 92.19 216 MET A N 1
ATOM 1635 C CA . MET A 1 216 ? 5.43 16.375 -6.84 1 92.19 216 MET A CA 1
ATOM 1636 C C . MET A 1 216 ? 5.973 17.422 -7.809 1 92.19 216 MET A C 1
ATOM 1638 O O . MET A 1 216 ? 5.25 18.344 -8.211 1 92.19 216 MET A O 1
ATOM 1642 N N . GLN A 1 217 ? 7.203 17.312 -8.328 1 92.19 217 GLN A N 1
ATOM 1643 C CA . GLN A 1 217 ? 7.836 18.281 -9.211 1 92.19 217 GLN A CA 1
ATOM 1644 C C . GLN A 1 217 ? 7.113 18.359 -10.555 1 92.19 217 GLN A C 1
ATOM 1646 O O . GLN A 1 217 ? 7.324 19.297 -11.328 1 92.19 217 GLN A O 1
ATOM 1651 N N . TYR A 1 218 ? 6.258 17.422 -10.719 1 94.88 218 TYR A N 1
ATOM 1652 C CA . TYR A 1 218 ? 5.602 17.312 -12.016 1 94.88 218 TYR A CA 1
ATOM 1653 C C . TYR A 1 218 ? 4.109 17.594 -11.898 1 94.88 218 TYR A C 1
ATOM 1655 O O . TYR A 1 218 ? 3.357 17.406 -12.859 1 94.88 218 TYR A O 1
ATOM 1663 N N . THR A 1 219 ? 3.676 18.062 -10.742 1 96.56 219 THR A N 1
ATOM 1664 C CA . THR A 1 219 ? 2.26 18.25 -10.445 1 96.56 219 THR A CA 1
ATOM 1665 C C . THR A 1 219 ? 1.725 19.516 -11.133 1 96.56 219 THR A C 1
ATOM 1667 O O . THR A 1 219 ? 0.624 19.5 -11.688 1 96.56 219 THR A O 1
ATOM 1670 N N . VAL A 1 220 ? 2.486 20.609 -11.141 1 96.75 220 VAL A N 1
ATOM 1671 C CA . VAL A 1 220 ? 2.029 21.859 -11.742 1 96.75 220 VAL A CA 1
ATOM 1672 C C . VAL A 1 220 ? 2.471 21.922 -13.203 1 96.75 220 VAL A C 1
ATOM 1674 O O . VAL A 1 220 ? 3.668 21.891 -13.492 1 96.75 220 VAL A O 1
ATOM 1677 N N . VAL A 1 221 ? 1.521 22.016 -14.086 1 97.31 221 VAL A N 1
ATOM 1678 C CA . VAL A 1 221 ? 1.794 22.031 -15.516 1 97.31 221 VAL A CA 1
ATOM 1679 C C . VAL A 1 221 ? 2.607 23.266 -15.883 1 97.31 221 VAL A C 1
ATOM 1681 O O . VAL A 1 221 ? 2.238 24.391 -15.523 1 97.31 221 VAL A O 1
ATOM 1684 N N . GLY A 1 222 ? 3.689 23.047 -16.578 1 95.25 222 GLY A N 1
ATOM 1685 C CA . GLY A 1 222 ? 4.508 24.156 -17.062 1 95.25 222 GLY A CA 1
ATOM 1686 C C . GLY A 1 222 ? 5.559 24.594 -16.062 1 95.25 222 GLY A C 1
ATOM 1687 O O . GLY A 1 222 ? 6.387 25.453 -16.359 1 95.25 222 GLY A O 1
ATOM 1688 N N . LYS A 1 223 ? 5.52 24.062 -14.875 1 93.38 223 LYS A N 1
ATOM 1689 C CA . LYS A 1 223 ? 6.48 24.422 -13.844 1 93.38 223 LYS A CA 1
ATOM 1690 C C . LYS A 1 223 ? 7.23 23.203 -13.328 1 93.38 223 LYS A C 1
ATOM 1692 O O . LYS A 1 223 ? 7.551 23.109 -12.148 1 93.38 223 LYS A O 1
ATOM 1697 N N . GLU A 1 224 ? 7.379 22.219 -14.203 1 93.5 224 GLU A N 1
ATOM 1698 C CA . GLU A 1 224 ? 8.086 21 -13.828 1 93.5 224 GLU A CA 1
ATOM 1699 C C . GLU A 1 224 ? 9.531 21.297 -13.453 1 93.5 224 GLU A C 1
ATOM 1701 O O . GLU A 1 224 ? 10.156 22.188 -14.016 1 93.5 224 GLU A O 1
ATOM 1706 N N . GLN A 1 225 ? 9.992 20.594 -12.492 1 87.06 225 GLN A N 1
ATOM 1707 C CA . GLN A 1 225 ? 11.383 20.719 -12.062 1 87.06 225 GLN A CA 1
ATOM 1708 C C . GLN A 1 225 ? 12.094 19.359 -12.117 1 87.06 225 GLN A C 1
ATOM 1710 O O . GLN A 1 225 ? 11.453 18.312 -12.039 1 87.06 225 GLN A O 1
ATOM 1715 N N . THR A 1 226 ? 13.344 19.531 -12.383 1 80.88 226 THR A N 1
ATOM 1716 C CA . THR A 1 226 ? 14.133 18.312 -12.336 1 80.88 226 THR A CA 1
ATOM 1717 C C . THR A 1 226 ? 14.25 17.781 -10.906 1 80.88 226 THR A C 1
ATOM 1719 O O . THR A 1 226 ? 14.414 18.562 -9.969 1 80.88 226 THR A O 1
ATOM 1722 N N . ALA A 1 227 ? 14.039 16.562 -10.852 1 73.75 227 ALA A N 1
ATOM 1723 C CA . ALA A 1 227 ? 14.188 15.945 -9.531 1 73.75 227 ALA A CA 1
ATOM 1724 C C . ALA A 1 227 ? 15.547 16.281 -8.922 1 73.75 227 ALA A C 1
ATOM 1726 O O . ALA A 1 227 ? 16.547 16.359 -9.633 1 73.75 227 ALA A O 1
ATOM 1727 N N . ALA A 1 228 ? 15.445 16.578 -7.66 1 70 228 ALA A N 1
ATOM 1728 C CA . ALA A 1 228 ? 16.672 16.906 -6.953 1 70 228 ALA A CA 1
ATOM 1729 C C . ALA A 1 228 ? 17.688 15.758 -7.039 1 70 228 ALA A C 1
ATOM 1731 O O . ALA A 1 228 ? 17.297 14.602 -7.195 1 70 228 ALA A O 1
ATOM 1732 N N . ASP A 1 229 ? 18.859 16.172 -7.004 1 67.75 229 ASP A N 1
ATOM 1733 C CA . ASP A 1 229 ? 19.922 15.188 -6.926 1 67.75 229 ASP A CA 1
ATOM 1734 C C . ASP A 1 229 ? 19.781 14.32 -5.672 1 67.75 229 ASP A C 1
ATOM 1736 O O . ASP A 1 229 ? 19.703 14.844 -4.559 1 67.75 229 ASP A O 1
ATOM 1740 N N . PRO A 1 230 ? 19.641 13.023 -5.859 1 71.69 230 PRO A N 1
ATOM 1741 C CA . PRO A 1 230 ? 19.516 12.148 -4.691 1 71.69 230 PRO A CA 1
ATOM 1742 C C . PRO A 1 230 ? 20.672 12.312 -3.703 1 71.69 230 PRO A C 1
ATOM 1744 O O . PRO A 1 230 ? 20.531 11.992 -2.52 1 71.69 230 PRO A O 1
ATOM 1747 N N . ASN A 1 231 ? 21.781 12.766 -4.172 1 68.69 231 ASN A N 1
ATOM 1748 C CA . ASN A 1 231 ? 22.938 12.984 -3.312 1 68.69 231 ASN A CA 1
ATOM 1749 C C . ASN A 1 231 ? 22.703 14.148 -2.352 1 68.69 231 ASN A C 1
ATOM 1751 O O . ASN A 1 231 ? 23.422 14.281 -1.354 1 68.69 231 ASN A O 1
ATOM 1755 N N . ASP A 1 232 ? 21.719 14.867 -2.68 1 69.94 232 ASP A N 1
ATOM 1756 C CA . ASP A 1 232 ? 21.484 16.078 -1.898 1 69.94 232 ASP A CA 1
ATOM 1757 C C . ASP A 1 232 ? 20.672 15.773 -0.644 1 69.94 232 ASP A C 1
ATOM 1759 O O . ASP A 1 232 ? 20.562 16.625 0.25 1 69.94 232 ASP A O 1
ATOM 1763 N N . ARG A 1 233 ? 20.219 14.555 -0.575 1 73.81 233 ARG A N 1
ATOM 1764 C CA . ARG A 1 233 ? 19.438 14.18 0.598 1 73.81 233 ARG A CA 1
ATOM 1765 C C . ARG A 1 233 ? 19.703 12.734 0.997 1 73.81 233 ARG A C 1
ATOM 1767 O O . ARG A 1 233 ? 18.906 11.844 0.7 1 73.81 233 ARG A O 1
ATOM 1774 N N . PRO A 1 234 ? 20.828 12.656 1.712 1 76.62 234 PRO A N 1
ATOM 1775 C CA . PRO A 1 234 ? 21.125 11.289 2.141 1 76.62 234 PRO A CA 1
ATOM 1776 C C . PRO A 1 234 ? 20.047 10.695 3.043 1 76.62 234 PRO A C 1
ATOM 1778 O O . PRO A 1 234 ? 19.312 11.438 3.693 1 76.62 234 PRO A O 1
ATOM 1781 N N . ASP A 1 235 ? 20.031 9.375 2.98 1 83.81 235 ASP A N 1
ATOM 1782 C CA . ASP A 1 235 ? 19.094 8.656 3.842 1 83.81 235 ASP A CA 1
ATOM 1783 C C . ASP A 1 235 ? 19.406 8.906 5.316 1 83.81 235 ASP A C 1
ATOM 1785 O O . ASP A 1 235 ? 20.562 9.141 5.684 1 83.81 235 ASP A O 1
ATOM 1789 N N . LEU A 1 236 ? 18.422 8.922 6.07 1 92.31 236 LEU A N 1
ATOM 1790 C CA . LEU A 1 236 ? 18.594 9.094 7.508 1 92.31 236 LEU A CA 1
ATOM 1791 C C . LEU A 1 236 ? 18.969 7.773 8.172 1 92.31 236 LEU A C 1
ATOM 1793 O O . LEU A 1 236 ? 18.281 7.309 9.078 1 92.31 236 LEU A O 1
ATOM 1797 N N . VAL A 1 237 ? 20.016 7.188 7.676 1 96.38 237 VAL A N 1
ATOM 1798 C CA . VAL A 1 237 ? 20.594 5.973 8.234 1 96.38 237 VAL A CA 1
ATOM 1799 C C . VAL A 1 237 ? 21.969 6.285 8.844 1 96.38 237 VAL A C 1
ATOM 1801 O O . VAL A 1 237 ? 22.922 6.598 8.117 1 96.38 237 VAL A O 1
ATOM 1804 N N . PHE A 1 238 ? 22.094 6.156 10.148 1 97.75 238 PHE A N 1
ATOM 1805 C CA . PHE A 1 238 ? 23.328 6.484 10.844 1 97.75 238 PHE A CA 1
ATOM 1806 C C . PHE A 1 238 ? 23.969 5.23 11.43 1 97.75 238 PHE A C 1
ATOM 1808 O O . PHE A 1 238 ? 23.281 4.414 12.055 1 97.75 238 PHE A O 1
ATOM 1815 N N . LYS A 1 239 ? 25.219 5.125 11.148 1 97.75 239 LYS A N 1
ATOM 1816 C CA . LYS A 1 239 ? 25.984 4.023 11.719 1 97.75 239 LYS A CA 1
ATOM 1817 C C . LYS A 1 239 ? 26.453 4.352 13.133 1 97.75 239 LYS A C 1
ATOM 1819 O O . LYS A 1 239 ? 27 5.434 13.375 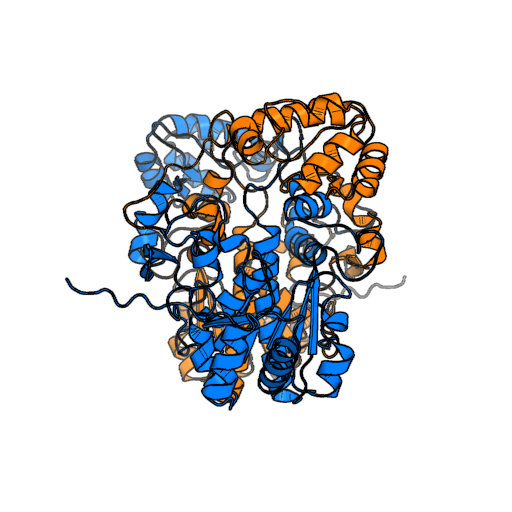1 97.75 239 LYS A O 1
ATOM 1824 N N . THR A 1 240 ? 26.203 3.482 14.078 1 98.38 240 THR A N 1
ATOM 1825 C CA . THR A 1 240 ? 26.688 3.584 15.445 1 98.38 240 THR A CA 1
ATOM 1826 C C . THR A 1 240 ? 27.875 2.635 15.664 1 98.38 240 THR A C 1
ATOM 1828 O O . THR A 1 240 ? 28.344 2.004 14.719 1 98.38 240 THR A O 1
ATOM 1831 N N . LEU A 1 241 ? 28.312 2.551 16.891 1 98.12 241 LEU A N 1
ATOM 1832 C CA . LEU A 1 241 ? 29.438 1.677 17.203 1 98.12 241 LEU A CA 1
ATOM 1833 C C . LEU A 1 241 ? 29.062 0.213 17 1 98.12 241 LEU A C 1
ATOM 1835 O O . LEU A 1 241 ? 29.938 -0.621 16.719 1 98.12 241 LEU A O 1
ATOM 1839 N N . ASP A 1 242 ? 27.828 -0.107 17.109 1 97.88 242 ASP A N 1
ATOM 1840 C CA . ASP A 1 242 ? 27.469 -1.522 17.141 1 97.88 242 ASP A CA 1
ATOM 1841 C C . ASP A 1 242 ? 26.25 -1.801 16.266 1 97.88 242 ASP A C 1
ATOM 1843 O O . ASP A 1 242 ? 25.641 -2.867 16.359 1 97.88 242 ASP A O 1
ATOM 1847 N N . GLY A 1 243 ? 25.844 -0.834 15.453 1 97.38 243 GLY A N 1
ATOM 1848 C CA . GLY A 1 243 ? 24.672 -1.021 14.609 1 97.38 243 GLY A CA 1
ATOM 1849 C C . GLY A 1 243 ? 24.281 0.229 13.844 1 97.38 243 GLY A C 1
ATOM 1850 O O . GLY A 1 243 ? 25.141 0.943 13.328 1 97.38 243 GLY A O 1
ATOM 1851 N N . PHE A 1 244 ? 23 0.362 13.633 1 98.19 244 PHE A N 1
ATOM 1852 C CA . PHE A 1 244 ? 22.453 1.505 12.906 1 98.19 244 PHE A CA 1
ATOM 1853 C C . PHE A 1 244 ? 21.25 2.084 13.633 1 98.19 244 PHE A C 1
ATOM 1855 O O . PHE A 1 244 ? 20.531 1.362 14.336 1 98.19 244 PHE A O 1
ATOM 1862 N N . LEU A 1 245 ? 21.016 3.344 13.523 1 98.38 245 LEU A N 1
ATOM 1863 C CA . LEU A 1 245 ? 19.781 3.979 13.977 1 98.38 245 LEU A CA 1
ATOM 1864 C C . LEU A 1 245 ? 19.359 5.078 13.016 1 98.38 245 LEU A C 1
ATOM 1866 O O . LEU A 1 245 ? 20.094 5.441 12.102 1 98.38 245 LEU A O 1
ATOM 1870 N N . THR A 1 246 ? 18.156 5.461 13.102 1 98.06 246 THR A N 1
ATOM 1871 C CA . THR A 1 246 ? 17.625 6.625 12.398 1 98.06 246 THR A CA 1
ATOM 1872 C C . THR A 1 246 ? 17.109 7.664 13.391 1 98.06 246 THR A C 1
ATOM 1874 O O . THR A 1 246 ? 16.625 7.32 14.469 1 98.06 246 THR A O 1
ATOM 1877 N N . CYS A 1 247 ? 17.203 8.914 13.078 1 96.69 247 CYS A N 1
ATOM 1878 C CA . CYS A 1 247 ? 16.625 10 13.859 1 96.69 247 CYS A CA 1
ATOM 1879 C C . CYS A 1 247 ? 16.25 11.172 12.969 1 96.69 247 CYS A C 1
ATOM 1881 O O . CYS A 1 247 ? 16.922 11.445 11.977 1 96.69 247 CYS A O 1
ATOM 1883 N N . GLY A 1 248 ? 15.172 11.703 13.242 1 92.5 248 GLY A N 1
ATOM 1884 C CA . GLY A 1 248 ? 14.656 12.836 12.484 1 92.5 248 GLY A CA 1
ATOM 1885 C C . GLY A 1 248 ? 14.867 14.164 13.172 1 92.5 248 GLY A C 1
ATOM 1886 O O . GLY A 1 248 ? 14.562 14.312 14.359 1 92.5 248 GLY A O 1
ATOM 1887 N N . THR A 1 249 ? 15.5 15.156 12.492 1 92.31 249 THR A N 1
ATOM 1888 C CA . THR A 1 249 ? 15.688 16.516 12.969 1 92.31 249 THR A CA 1
ATOM 1889 C C . THR A 1 249 ? 15.016 17.516 12.023 1 92.31 249 THR A C 1
ATOM 1891 O O . THR A 1 249 ? 15.656 18.469 11.57 1 92.31 249 THR A O 1
ATOM 1894 N N . ILE A 1 250 ? 13.75 17.266 11.836 1 84.31 250 ILE A N 1
ATOM 1895 C CA . ILE A 1 250 ? 12.977 18.016 10.844 1 84.31 250 ILE A CA 1
ATOM 1896 C C . ILE A 1 250 ? 12.625 19.391 11.398 1 84.31 250 ILE A C 1
ATOM 1898 O O . ILE A 1 250 ? 12.82 20.406 10.727 1 84.31 250 ILE A O 1
ATOM 1902 N N . SER A 1 251 ? 12.203 19.469 12.625 1 88.31 251 SER A N 1
ATOM 1903 C CA . SER A 1 251 ? 11.828 20.75 13.242 1 88.31 251 SER A CA 1
ATOM 1904 C C . SER A 1 251 ? 13.008 21.359 13.992 1 88.31 251 SER A C 1
ATOM 1906 O O . SER A 1 251 ? 14 20.672 14.273 1 88.31 251 SER A O 1
ATOM 1908 N N . ASP A 1 252 ? 12.781 22.625 14.266 1 93.69 252 ASP A N 1
ATOM 1909 C CA . ASP A 1 252 ? 13.812 23.312 15.039 1 93.69 252 ASP A CA 1
ATOM 1910 C C . ASP A 1 252 ? 13.977 22.688 16.422 1 93.69 252 ASP A C 1
ATOM 1912 O O . ASP A 1 252 ? 15.094 22.531 16.922 1 93.69 252 ASP A O 1
ATOM 1916 N N . SER A 1 253 ? 12.914 22.359 17.047 1 94.44 253 SER A N 1
ATOM 1917 C CA . SER A 1 253 ? 12.969 21.75 18.375 1 94.44 253 SER A CA 1
ATOM 1918 C C . SER A 1 253 ? 13.695 20.406 18.328 1 94.44 253 SER A C 1
ATOM 1920 O O . SER A 1 253 ? 14.445 20.078 19.25 1 94.44 253 SER A O 1
ATOM 1922 N N . GLU A 1 254 ? 13.547 19.656 17.281 1 95.44 254 GLU A N 1
ATOM 1923 C CA . GLU A 1 254 ? 14.211 18.375 17.125 1 95.44 254 GLU A CA 1
ATOM 1924 C C . GLU A 1 254 ? 15.711 18.547 16.906 1 95.44 254 GLU A C 1
ATOM 1926 O O . GLU A 1 254 ? 16.516 17.797 17.469 1 95.44 254 GLU A O 1
ATOM 1931 N N . TRP A 1 255 ? 16.047 19.562 16.109 1 96.62 255 TRP A N 1
ATOM 1932 C CA . TRP A 1 255 ? 17.469 19.844 15.914 1 96.62 255 TRP A CA 1
ATOM 1933 C C . TRP A 1 255 ? 18.125 20.25 17.234 1 96.62 255 TRP A C 1
ATOM 1935 O O . TRP A 1 255 ? 19.188 19.75 17.578 1 96.62 255 TRP A O 1
ATOM 1945 N N . GLN A 1 256 ? 17.453 21.125 17.969 1 96.31 256 GLN A N 1
ATOM 1946 C CA . GLN A 1 256 ? 17.969 21.547 19.266 1 96.31 256 GLN A CA 1
ATOM 1947 C C . GLN A 1 256 ? 18.094 20.359 20.203 1 96.31 256 GLN A C 1
ATOM 1949 O O . GLN A 1 256 ? 19.062 20.266 20.984 1 96.31 256 GLN A O 1
ATOM 1954 N N . GLY A 1 257 ? 17.125 19.5 20.125 1 97.56 257 GLY A N 1
ATOM 1955 C CA . GLY A 1 257 ? 17.219 18.281 20.891 1 97.56 257 GLY A CA 1
ATOM 1956 C C . GLY A 1 257 ? 18.422 17.438 20.547 1 97.56 257 GLY A C 1
ATOM 1957 O O . GLY A 1 257 ? 19.109 16.906 21.438 1 97.56 257 GLY A O 1
ATOM 1958 N N . PHE A 1 258 ? 18.703 17.312 19.266 1 98.06 258 PHE A N 1
ATOM 1959 C CA . PHE A 1 258 ? 19.875 16.562 18.828 1 98.06 258 PHE A CA 1
ATOM 1960 C C . PHE A 1 258 ? 21.156 17.203 19.359 1 98.06 258 PHE A C 1
ATOM 1962 O O . PHE A 1 258 ? 22.062 16.516 19.812 1 98.06 258 PHE A O 1
ATOM 1969 N N . CYS A 1 259 ? 21.203 18.516 19.234 1 97.75 259 CYS A N 1
ATOM 1970 C CA . CYS A 1 259 ? 22.375 19.234 19.75 1 97.75 259 CYS A CA 1
ATOM 1971 C C . CYS A 1 259 ? 22.562 18.953 21.234 1 97.75 259 CYS A C 1
ATOM 1973 O O . CYS A 1 259 ? 23.688 18.703 21.688 1 97.75 259 CYS A O 1
ATOM 1975 N N . LYS A 1 260 ? 21.531 18.969 21.953 1 97.44 260 LYS A N 1
ATOM 1976 C CA . LYS A 1 260 ? 21.594 18.656 23.375 1 97.44 260 LYS A CA 1
ATOM 1977 C C . LYS A 1 260 ? 22.062 17.234 23.609 1 97.44 260 LYS A C 1
ATOM 1979 O O . LYS A 1 260 ? 22.922 16.984 24.469 1 97.44 260 LYS A O 1
ATOM 1984 N N . ALA A 1 261 ? 21.531 16.312 22.875 1 97.94 261 ALA A N 1
ATOM 1985 C CA . ALA A 1 261 ? 21.875 14.898 23 1 97.94 261 ALA A CA 1
ATOM 1986 C C . ALA A 1 261 ? 23.344 14.656 22.688 1 97.94 261 ALA A C 1
ATOM 1988 O O . ALA A 1 261 ? 23.969 13.75 23.234 1 97.94 261 ALA A O 1
ATOM 1989 N N . SER A 1 262 ? 23.891 15.43 21.781 1 97.19 262 SER A N 1
ATOM 1990 C CA . SER A 1 262 ? 25.281 15.273 21.375 1 97.19 262 SER A CA 1
ATOM 1991 C C . SER A 1 262 ? 26.234 15.625 22.5 1 97.19 262 SER A C 1
ATOM 1993 O O . SER A 1 262 ? 27.391 15.18 22.531 1 97.19 262 SER A O 1
ATOM 1995 N N . GLY A 1 263 ? 25.766 16.531 23.344 1 95 263 GLY A N 1
ATOM 1996 C CA . GLY A 1 263 ? 26.594 16.984 24.438 1 95 263 GLY A CA 1
ATOM 1997 C C . GLY A 1 263 ? 27.609 18.031 24.031 1 95 263 GLY A C 1
ATOM 1998 O O . GLY A 1 263 ? 28.469 18.422 24.828 1 95 263 GLY A O 1
ATOM 1999 N N . ASP A 1 264 ? 27.547 18.453 22.797 1 93.25 264 ASP A N 1
ATOM 2000 C CA . ASP A 1 264 ? 28.469 19.469 22.297 1 93.25 264 ASP A CA 1
ATOM 2001 C C . ASP A 1 264 ? 27.734 20.797 22.047 1 93.25 264 ASP A C 1
ATOM 2003 O O . ASP A 1 264 ? 27.078 20.953 21.016 1 93.25 264 ASP A O 1
ATOM 2007 N N . PRO A 1 265 ? 27.906 21.734 22.844 1 90.94 265 PRO A N 1
ATOM 2008 C CA . PRO A 1 265 ? 27.188 23 22.703 1 90.94 265 PRO A CA 1
ATOM 2009 C C . PRO A 1 265 ? 27.562 23.734 21.422 1 90.94 265 PRO A C 1
ATOM 2011 O O . PRO A 1 265 ? 26.812 24.594 20.938 1 90.94 265 PRO A O 1
ATOM 2014 N N . GLU A 1 266 ? 28.766 23.438 20.891 1 93 266 GLU A N 1
ATOM 2015 C CA . GLU A 1 266 ? 29.219 24.141 19.703 1 93 266 GLU A CA 1
ATOM 2016 C C . GLU A 1 266 ? 28.406 23.734 18.469 1 93 266 GLU A C 1
ATOM 2018 O O . GLU A 1 266 ? 28.328 24.469 17.5 1 93 266 GLU A O 1
ATOM 2023 N N . LEU A 1 267 ? 27.859 22.578 18.531 1 95.31 267 LEU A N 1
ATOM 2024 C CA . LEU A 1 267 ? 27.078 22.109 17.406 1 95.31 267 LEU A CA 1
ATOM 2025 C C . LEU A 1 267 ? 25.875 23.031 17.156 1 95.31 267 LEU A C 1
ATOM 2027 O O . LEU A 1 267 ? 25.562 23.344 16.016 1 95.31 267 LEU A O 1
ATOM 2031 N N . ALA A 1 268 ? 25.234 23.469 18.25 1 93 268 ALA A N 1
ATOM 2032 C CA . ALA A 1 268 ? 24.047 24.328 18.172 1 93 268 ALA A CA 1
ATOM 2033 C C . ALA A 1 268 ? 24.406 25.703 17.625 1 93 268 ALA A C 1
ATOM 2035 O O . ALA A 1 268 ? 23.547 26.422 17.094 1 93 268 ALA A O 1
ATOM 2036 N N . ARG A 1 269 ? 25.672 26.031 17.688 1 92.25 269 ARG A N 1
ATOM 2037 C CA . ARG A 1 269 ? 26.125 27.359 17.281 1 92.25 269 ARG A CA 1
ATOM 2038 C C . ARG A 1 269 ? 26.703 27.344 15.867 1 92.25 269 ARG A C 1
ATOM 2040 O O . ARG A 1 269 ? 27.062 28.391 15.32 1 92.25 269 ARG A O 1
ATOM 2047 N N . ASP A 1 270 ? 26.844 26.219 15.367 1 96.06 270 ASP A N 1
ATOM 2048 C CA . ASP A 1 270 ? 27.328 26.109 13.992 1 96.06 270 ASP A CA 1
ATOM 2049 C C . ASP A 1 270 ? 26.406 26.875 13.031 1 96.06 270 ASP A C 1
ATOM 2051 O O . ASP A 1 270 ? 25.25 26.5 12.844 1 96.06 270 ASP A O 1
ATOM 2055 N N . GLU A 1 271 ? 26.906 27.875 12.383 1 96.38 271 GLU A N 1
ATOM 2056 C CA . GLU A 1 271 ? 26.125 28.781 11.547 1 96.38 271 GLU A CA 1
ATOM 2057 C C . GLU A 1 271 ? 25.422 28.031 10.414 1 96.38 271 GLU A C 1
ATOM 2059 O O . GLU A 1 271 ? 24.359 28.438 9.945 1 96.38 271 GLU A O 1
ATOM 2064 N N . ARG A 1 272 ? 26.031 26.969 10.062 1 96.12 272 ARG A N 1
ATOM 2065 C CA . ARG A 1 272 ? 25.469 26.203 8.961 1 96.12 272 ARG A CA 1
ATOM 2066 C C . ARG A 1 272 ? 24.141 25.578 9.344 1 96.12 272 ARG A C 1
ATOM 2068 O O . ARG A 1 272 ? 23.328 25.219 8.484 1 96.12 272 ARG A O 1
ATOM 2075 N N . PHE A 1 273 ? 23.859 25.469 10.664 1 96.69 273 PHE A N 1
ATOM 2076 C CA . PHE A 1 273 ? 22.703 24.688 11.086 1 96.69 273 PHE A CA 1
ATOM 2077 C C . PHE A 1 273 ? 21.844 25.469 12.07 1 96.69 273 PHE A C 1
ATOM 2079 O O . PHE A 1 273 ? 20.891 24.938 12.625 1 96.69 273 PHE A O 1
ATOM 2086 N N . ALA A 1 274 ? 22.141 26.688 12.312 1 93.81 274 ALA A N 1
ATOM 2087 C CA . ALA A 1 274 ? 21.594 27.469 13.422 1 93.81 274 ALA A CA 1
ATOM 2088 C C . ALA A 1 274 ? 20.125 27.812 13.18 1 93.81 274 ALA A C 1
ATOM 2090 O O . ALA A 1 274 ? 19.344 27.984 14.125 1 93.81 274 ALA A O 1
ATOM 2091 N N . THR A 1 275 ? 19.75 27.906 11.891 1 93.31 275 THR A N 1
ATOM 2092 C CA . THR A 1 275 ? 18.359 28.234 11.555 1 93.31 275 THR A CA 1
ATOM 2093 C C . THR A 1 275 ? 17.766 27.172 10.648 1 93.31 275 THR A C 1
ATOM 2095 O O . THR A 1 275 ? 18.484 26.438 9.984 1 93.31 275 THR A O 1
ATOM 2098 N N . PRO A 1 276 ? 16.422 27.125 10.656 1 89.12 276 PRO A N 1
ATOM 2099 C CA . PRO A 1 276 ? 15.781 26.156 9.75 1 89.12 276 PRO A CA 1
ATOM 2100 C C . PRO A 1 276 ? 16.203 26.359 8.297 1 89.12 276 PRO A C 1
ATOM 2102 O O . PRO A 1 276 ? 16.469 25.375 7.59 1 89.12 276 PRO A O 1
ATOM 2105 N N . THR A 1 277 ? 16.312 27.531 7.93 1 88.62 277 THR A N 1
ATOM 2106 C CA . THR A 1 277 ? 16.719 27.828 6.562 1 88.62 277 THR A CA 1
ATOM 2107 C C . THR A 1 277 ? 18.156 27.375 6.305 1 88.62 277 THR A C 1
ATOM 2109 O O . THR A 1 277 ? 18.438 26.734 5.277 1 88.62 277 THR A O 1
ATOM 2112 N N . ALA A 1 278 ? 19 27.672 7.223 1 93.44 278 ALA A N 1
ATOM 2113 C CA . ALA A 1 278 ? 20.391 27.266 7.086 1 93.44 278 ALA A CA 1
ATOM 2114 C C . ALA A 1 278 ? 20.531 25.734 7.047 1 93.44 278 ALA A C 1
ATOM 2116 O O . ALA A 1 278 ? 21.328 25.203 6.285 1 93.44 278 ALA A O 1
ATOM 2117 N N . ARG A 1 279 ? 19.75 25.062 7.805 1 92.56 279 ARG A N 1
ATOM 2118 C CA . ARG A 1 279 ? 19.797 23.609 7.844 1 92.56 279 ARG A CA 1
ATOM 2119 C C . ARG A 1 279 ? 19.297 23.016 6.527 1 92.56 279 ARG A C 1
ATOM 2121 O O . ARG A 1 279 ? 19.812 22 6.07 1 92.56 279 ARG A O 1
ATOM 2128 N N . SER A 1 280 ? 18.312 23.641 5.926 1 86.25 280 SER A N 1
ATOM 2129 C CA . SER A 1 280 ? 17.812 23.188 4.629 1 86.25 280 SER A CA 1
ATOM 2130 C C . SER A 1 280 ? 18.875 23.359 3.545 1 86.25 280 SER A C 1
ATOM 2132 O O . SER A 1 280 ? 19.062 22.469 2.709 1 86.25 280 SER A O 1
ATOM 2134 N N . LEU A 1 281 ? 19.578 24.438 3.598 1 87.06 281 LEU A N 1
ATOM 2135 C CA . LEU A 1 281 ? 20.609 24.734 2.611 1 87.06 281 LEU A CA 1
ATOM 2136 C C . LEU A 1 281 ? 21.812 23.812 2.779 1 87.06 281 LEU A C 1
ATOM 2138 O O . LEU A 1 281 ? 22.5 23.5 1.805 1 87.06 281 LEU A O 1
ATOM 2142 N N . ASN A 1 282 ? 22 23.406 3.994 1 92.81 282 ASN A N 1
ATOM 2143 C CA . ASN A 1 282 ? 23.156 22.578 4.312 1 92.81 282 ASN A CA 1
ATOM 2144 C C . ASN A 1 282 ? 22.734 21.172 4.77 1 92.81 282 ASN A C 1
ATOM 2146 O O . ASN A 1 282 ? 23.344 20.609 5.688 1 92.81 282 ASN A O 1
ATOM 2150 N N . ALA A 1 283 ? 21.734 20.719 4.156 1 90.5 283 ALA A N 1
ATOM 2151 C CA . ALA A 1 283 ? 21.109 19.484 4.602 1 90.5 283 ALA A CA 1
ATOM 2152 C C . ALA A 1 283 ? 22.109 18.328 4.582 1 90.5 283 ALA A C 1
ATOM 2154 O O . ALA A 1 283 ? 22.234 17.578 5.559 1 90.5 283 ALA A O 1
ATOM 2155 N N . THR A 1 284 ? 22.859 18.125 3.523 1 91.19 284 THR A N 1
ATOM 2156 C CA . THR A 1 284 ? 23.844 17.047 3.406 1 91.19 284 THR A CA 1
ATOM 2157 C C . THR A 1 284 ? 24.938 17.203 4.453 1 91.19 284 THR A C 1
ATOM 2159 O O . THR A 1 284 ? 25.312 16.219 5.113 1 91.19 284 THR A O 1
ATOM 2162 N N . ALA A 1 285 ? 25.422 18.375 4.582 1 94.25 285 ALA A N 1
ATOM 2163 C CA . ALA A 1 285 ? 26.453 18.641 5.578 1 94.25 285 ALA A CA 1
ATOM 2164 C C . ALA A 1 285 ? 25.938 18.344 6.988 1 94.25 285 ALA A C 1
ATOM 2166 O O . ALA A 1 285 ? 26.688 17.844 7.832 1 94.25 285 ALA A O 1
ATOM 2167 N N . ARG A 1 286 ? 24.719 18.719 7.238 1 94.88 286 ARG A N 1
ATOM 2168 C CA . ARG A 1 286 ? 24.109 18.469 8.539 1 94.88 286 ARG A CA 1
ATOM 2169 C C . ARG A 1 286 ? 24.047 16.969 8.844 1 94.88 286 ARG A C 1
ATOM 2171 O O . ARG A 1 286 ? 24.438 16.531 9.93 1 94.88 286 ARG A O 1
ATOM 2178 N N . ILE A 1 287 ? 23.641 16.203 7.852 1 93.88 287 ILE A N 1
ATOM 2179 C CA . ILE A 1 287 ? 23.5 14.758 8.023 1 93.88 287 ILE A CA 1
ATOM 2180 C C . ILE A 1 287 ? 24.859 14.125 8.242 1 93.88 287 ILE A C 1
ATOM 2182 O O . ILE A 1 287 ? 25.031 13.242 9.086 1 93.88 287 ILE A O 1
ATOM 2186 N N . ASN A 1 288 ? 25.844 14.547 7.527 1 94.12 288 ASN A N 1
ATOM 2187 C CA . ASN A 1 288 ? 27.203 14.062 7.715 1 94.12 288 ASN A CA 1
ATOM 2188 C C . ASN A 1 288 ? 27.734 14.398 9.109 1 94.12 288 ASN A C 1
ATOM 2190 O O . ASN A 1 288 ? 28.406 13.57 9.734 1 94.12 288 ASN A O 1
ATOM 2194 N N . LYS A 1 289 ? 27.453 15.617 9.492 1 96 289 LYS A N 1
ATOM 2195 C CA . LYS A 1 289 ? 27.875 16.031 10.828 1 96 289 LYS A CA 1
ATOM 2196 C C . LYS A 1 289 ? 27.203 15.18 11.906 1 96 289 LYS A C 1
ATOM 2198 O O . LYS A 1 289 ? 27.828 14.789 12.883 1 96 289 LYS A O 1
ATOM 2203 N N . MET A 1 290 ? 25.922 14.938 11.758 1 97.19 290 MET A N 1
ATOM 2204 C CA . MET A 1 290 ? 25.203 14.055 12.672 1 97.19 290 MET A CA 1
ATOM 2205 C C . MET A 1 290 ? 25.875 12.688 12.734 1 97.19 290 MET A C 1
ATOM 2207 O O . MET A 1 290 ? 26.047 12.125 13.82 1 97.19 290 MET A O 1
ATOM 2211 N N . GLN A 1 291 ? 26.25 12.148 11.594 1 97.12 291 GLN A N 1
ATOM 2212 C CA . GLN A 1 291 ? 26.922 10.859 11.531 1 97.12 291 GLN A CA 1
ATOM 2213 C C . GLN A 1 291 ? 28.203 10.859 12.352 1 97.12 291 GLN A C 1
ATOM 2215 O O . GLN A 1 291 ? 28.531 9.875 13.016 1 97.12 291 GLN A O 1
ATOM 2220 N N . GLU A 1 292 ? 28.969 11.922 12.305 1 97.25 292 GLU A N 1
ATOM 2221 C CA . GLU A 1 292 ? 30.203 12.031 13.07 1 97.25 292 GLU A CA 1
ATOM 2222 C C . GLU A 1 292 ? 29.953 11.844 14.562 1 97.25 292 GLU A C 1
ATOM 2224 O O . GLU A 1 292 ? 30.719 11.172 15.258 1 97.25 292 GLU A O 1
ATOM 2229 N N . TYR A 1 293 ? 28.891 12.422 15.016 1 97.75 293 TYR A N 1
ATOM 2230 C CA . TYR A 1 293 ? 28.547 12.297 16.422 1 97.75 293 TYR A CA 1
ATOM 2231 C C . TYR A 1 293 ? 28 10.914 16.734 1 97.75 293 TYR A C 1
ATOM 2233 O O . TYR A 1 293 ? 28.453 10.25 17.672 1 97.75 293 TYR A O 1
ATOM 2241 N N . ILE A 1 294 ? 27.094 10.453 15.977 1 98.25 294 ILE A N 1
ATOM 2242 C CA . ILE A 1 294 ? 26.344 9.227 16.234 1 98.25 294 ILE A CA 1
ATOM 2243 C C . ILE A 1 294 ? 27.297 8.031 16.203 1 98.25 294 ILE A C 1
ATOM 2245 O O . ILE A 1 294 ? 27.125 7.07 16.953 1 98.25 294 ILE A O 1
ATOM 2249 N N . GLY A 1 295 ? 28.328 8.141 15.375 1 98.19 295 GLY A N 1
ATOM 2250 C CA . GLY A 1 295 ? 29.281 7.059 15.219 1 98.19 295 GLY A CA 1
ATOM 2251 C C . GLY A 1 295 ? 30.156 6.844 16.438 1 98.19 295 GLY A C 1
ATOM 2252 O O . GLY A 1 295 ? 30.875 5.852 16.531 1 98.19 295 GLY A O 1
ATOM 2253 N N . GLN A 1 296 ? 29.984 7.652 17.484 1 97.69 296 GLN A N 1
ATOM 2254 C CA . GLN A 1 296 ? 30.906 7.637 18.625 1 97.69 296 GLN A CA 1
ATOM 2255 C C . GLN A 1 296 ? 30.328 6.855 19.797 1 97.69 296 GLN A C 1
ATOM 2257 O O . GLN A 1 296 ? 31 6.648 20.812 1 97.69 296 GLN A O 1
ATOM 2262 N N . ARG A 1 297 ? 29.062 6.426 19.688 1 97.94 297 ARG A N 1
ATOM 2263 C CA . ARG A 1 297 ? 28.406 5.707 20.781 1 97.94 297 ARG A CA 1
ATOM 2264 C C . ARG A 1 297 ? 27.594 4.527 20.25 1 97.94 297 ARG A C 1
ATOM 2266 O O . ARG A 1 297 ? 27.422 4.383 19.047 1 97.94 297 ARG A O 1
ATOM 2273 N N . THR A 1 298 ? 27.188 3.701 21.188 1 98.56 298 THR A N 1
ATOM 2274 C CA . THR A 1 298 ? 26.359 2.549 20.828 1 98.56 298 THR A CA 1
ATOM 2275 C C . THR A 1 298 ? 24.938 2.984 20.469 1 98.56 298 THR A C 1
ATOM 2277 O O . THR A 1 298 ? 24.516 4.09 20.812 1 98.56 298 THR A O 1
ATOM 2280 N N . THR A 1 299 ? 24.25 2.115 19.812 1 98.44 299 THR A N 1
ATOM 2281 C CA . THR A 1 299 ? 22.859 2.375 19.453 1 98.44 299 THR A CA 1
ATOM 2282 C C . THR A 1 299 ? 22.016 2.643 20.703 1 98.44 299 THR A C 1
ATOM 2284 O O . THR A 1 299 ? 21.281 3.629 20.75 1 98.44 299 THR A O 1
ATOM 2287 N N . ALA A 1 300 ? 22.172 1.803 21.719 1 98.06 300 ALA A N 1
ATOM 2288 C CA . ALA A 1 300 ? 21.375 1.921 22.938 1 98.06 300 ALA A CA 1
ATOM 2289 C C . ALA A 1 300 ? 21.641 3.256 23.625 1 98.06 300 ALA A C 1
ATOM 2291 O O . ALA A 1 300 ? 20.703 3.902 24.109 1 98.06 300 ALA A O 1
ATOM 2292 N N . ASP A 1 301 ? 22.859 3.65 23.656 1 98.44 301 ASP A N 1
ATOM 2293 C CA . ASP A 1 301 ? 23.234 4.918 24.266 1 98.44 301 ASP A CA 1
ATOM 2294 C C . ASP A 1 301 ? 22.594 6.094 23.531 1 98.44 301 ASP A C 1
ATOM 2296 O O . ASP A 1 301 ? 22.031 6.992 24.172 1 98.44 301 ASP A O 1
ATOM 2300 N N . TRP A 1 302 ? 22.688 6.07 22.281 1 98.31 302 TRP A N 1
ATOM 2301 C CA . TRP A 1 302 ? 22.125 7.16 21.484 1 98.31 302 TRP A CA 1
ATOM 2302 C C . TRP A 1 302 ? 20.609 7.191 21.594 1 98.31 302 TRP A C 1
ATOM 2304 O O . TRP A 1 302 ? 20 8.266 21.688 1 98.31 302 TRP A O 1
ATOM 2314 N N . LEU A 1 303 ? 20 6.035 21.531 1 98 303 LEU A N 1
ATOM 2315 C CA . LEU A 1 303 ? 18.547 6.016 21.641 1 98 303 LEU A CA 1
ATOM 2316 C C . LEU A 1 303 ? 18.094 6.609 22.969 1 98 303 LEU A C 1
ATOM 2318 O O . LEU A 1 303 ? 17.125 7.371 23.016 1 98 303 LEU A O 1
ATOM 2322 N N . ALA A 1 304 ? 18.781 6.281 24.031 1 97.88 304 ALA A N 1
ATOM 2323 C CA . ALA A 1 304 ? 18.453 6.836 25.344 1 97.88 304 ALA A CA 1
ATOM 2324 C C . ALA A 1 304 ? 18.609 8.352 25.344 1 97.88 304 ALA A C 1
ATOM 2326 O O . ALA A 1 304 ? 17.75 9.07 25.859 1 97.88 304 ALA A O 1
ATOM 2327 N N . ARG A 1 305 ? 19.703 8.875 24.781 1 98 305 ARG A N 1
ATOM 2328 C CA . ARG A 1 305 ? 19.984 10.305 24.734 1 98 305 ARG A CA 1
ATOM 2329 C C . ARG A 1 305 ? 18.953 11.039 23.891 1 98 305 ARG A C 1
ATOM 2331 O O . ARG A 1 305 ? 18.469 12.109 24.266 1 98 305 ARG A O 1
ATOM 2338 N N . LEU A 1 306 ? 18.641 10.492 22.734 1 98.19 306 LEU A N 1
ATOM 2339 C CA . LEU A 1 306 ? 17.703 11.109 21.812 1 98.19 306 LEU A CA 1
ATOM 2340 C C . LEU A 1 306 ? 16.281 11.117 22.391 1 98.19 306 LEU A C 1
ATOM 2342 O O . LEU A 1 306 ? 15.57 12.117 22.281 1 98.19 306 LEU A O 1
ATOM 2346 N N . ASP A 1 307 ? 15.938 10.008 23.016 1 96.88 307 ASP A N 1
ATOM 2347 C CA . ASP A 1 307 ? 14.633 9.938 23.672 1 96.88 307 ASP A CA 1
ATOM 2348 C C . ASP A 1 307 ? 14.523 10.977 24.781 1 96.88 307 ASP A C 1
ATOM 2350 O O . ASP A 1 307 ? 13.5 11.664 24.906 1 96.88 307 ASP A O 1
ATOM 2354 N N . ALA A 1 308 ? 15.5 11.109 25.562 1 96.88 308 ALA A N 1
ATOM 2355 C CA . ALA A 1 308 ? 15.508 12.078 26.656 1 96.88 308 ALA A CA 1
ATOM 2356 C C . ALA A 1 308 ? 15.375 13.5 26.125 1 96.88 308 ALA A C 1
ATOM 2358 O O . ALA A 1 308 ? 14.812 14.367 26.797 1 96.88 308 ALA A O 1
ATOM 2359 N N . ALA A 1 309 ? 15.867 13.727 24.922 1 96.88 309 ALA A N 1
ATOM 2360 C CA . ALA A 1 309 ? 15.828 15.055 24.312 1 96.88 309 ALA A CA 1
ATOM 2361 C C . ALA A 1 309 ? 14.602 15.211 23.406 1 96.88 309 ALA A C 1
ATOM 2363 O O . ALA A 1 309 ? 14.477 16.203 22.703 1 96.88 309 ALA A O 1
ATOM 2364 N N . ASP A 1 310 ? 13.758 14.211 23.328 1 95.19 310 ASP A N 1
ATOM 2365 C CA . ASP A 1 310 ? 12.508 14.203 22.578 1 95.19 310 ASP A CA 1
ATOM 2366 C C . ASP A 1 310 ? 12.766 14.305 21.078 1 95.19 310 ASP A C 1
ATOM 2368 O O . ASP A 1 310 ? 12.07 15.039 20.375 1 95.19 310 ASP A O 1
ATOM 2372 N N . VAL A 1 311 ? 13.836 13.695 20.625 1 97.25 311 VAL A N 1
ATOM 2373 C CA . VAL A 1 311 ? 14.148 13.586 19.203 1 97.25 311 VAL A CA 1
ATOM 2374 C C . VAL A 1 311 ? 13.617 12.266 18.656 1 97.25 311 VAL A C 1
ATOM 2376 O O . VAL A 1 311 ? 13.93 11.195 19.188 1 97.25 311 VAL A O 1
ATOM 2379 N N . PRO A 1 312 ? 12.773 12.289 17.625 1 96.69 312 PRO A N 1
ATOM 2380 C CA . PRO A 1 312 ? 12.312 11.023 17.031 1 96.69 312 PRO A CA 1
ATOM 2381 C C . PRO A 1 312 ? 13.461 10.133 16.578 1 96.69 312 PRO A C 1
ATOM 2383 O O . PRO A 1 312 ? 14.328 10.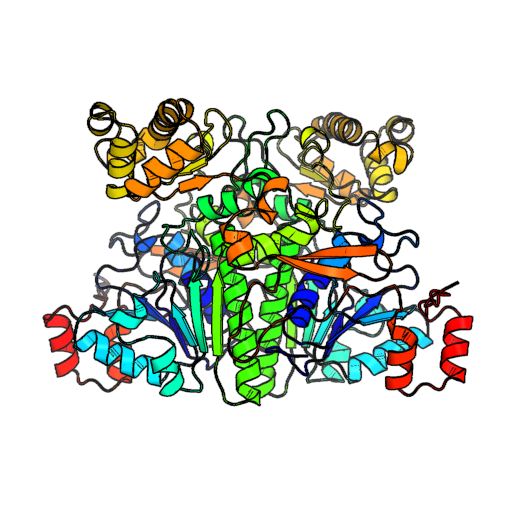578 15.82 1 96.69 312 PRO A O 1
ATOM 2386 N N . CYS A 1 313 ? 13.461 8.906 17.094 1 98 313 CYS A N 1
ATOM 2387 C CA . CYS A 1 313 ? 14.562 8 16.766 1 98 313 CYS A CA 1
ATOM 2388 C C . CYS A 1 313 ? 14.148 6.551 16.969 1 98 313 CYS A C 1
ATOM 2390 O O . CYS A 1 313 ? 13.156 6.266 17.641 1 98 313 CYS A O 1
ATOM 2392 N N . ALA A 1 314 ? 14.789 5.676 16.297 1 97.94 314 ALA A N 1
ATOM 2393 C CA . ALA A 1 314 ? 14.617 4.234 16.438 1 97.94 314 ALA A CA 1
ATOM 2394 C C . ALA A 1 314 ? 15.844 3.477 15.93 1 97.94 314 ALA A C 1
ATOM 2396 O O . ALA A 1 314 ? 16.609 3.996 15.109 1 97.94 314 ALA A O 1
ATOM 2397 N N . PRO A 1 315 ? 16.109 2.303 16.516 1 98.19 315 PRO A N 1
ATOM 2398 C CA . PRO A 1 315 ? 17.094 1.44 15.859 1 98.19 315 PRO A CA 1
ATOM 2399 C C . PRO A 1 315 ? 16.656 1.011 14.461 1 98.19 315 PRO A C 1
ATOM 2401 O O . PRO A 1 315 ? 15.453 0.947 14.18 1 98.19 315 PRO A O 1
ATOM 2404 N N . ILE A 1 316 ? 17.562 0.873 13.609 1 98.31 316 ILE A N 1
ATOM 2405 C CA . ILE A 1 316 ? 17.281 0.184 12.352 1 98.31 316 ILE A CA 1
ATOM 2406 C C . ILE A 1 316 ? 17.5 -1.316 12.523 1 98.31 316 ILE A C 1
ATOM 2408 O O . ILE A 1 316 ? 18.641 -1.767 12.633 1 98.31 316 ILE A O 1
ATOM 2412 N N . LEU A 1 317 ? 16.438 -2.059 12.5 1 97.62 317 LEU A N 1
ATOM 2413 C CA . LEU A 1 317 ? 16.484 -3.479 12.836 1 97.62 317 LEU A CA 1
ATOM 2414 C C . LEU A 1 317 ? 16.797 -4.32 11.609 1 97.62 317 LEU A C 1
ATOM 2416 O O . LEU A 1 317 ? 16.281 -4.062 10.523 1 97.62 317 LEU A O 1
ATOM 2420 N N . ARG A 1 318 ? 17.672 -5.293 11.891 1 94.94 318 ARG A N 1
ATOM 2421 C CA . ARG A 1 318 ? 17.75 -6.383 10.922 1 94.94 318 ARG A CA 1
ATOM 2422 C C . ARG A 1 318 ? 16.516 -7.262 10.992 1 94.94 318 ARG A C 1
ATOM 2424 O O . ARG A 1 318 ? 15.852 -7.336 12.023 1 94.94 318 ARG A O 1
ATOM 2431 N N . ARG A 1 319 ? 16.188 -7.961 9.898 1 94.44 319 ARG A N 1
ATOM 2432 C CA . ARG A 1 319 ? 14.984 -8.773 9.828 1 94.44 319 ARG A CA 1
ATOM 2433 C C . ARG A 1 319 ? 14.961 -9.828 10.93 1 94.44 319 ARG A C 1
ATOM 2435 O O . ARG A 1 319 ? 13.898 -10.148 11.469 1 94.44 319 ARG A O 1
ATOM 2442 N N . SER A 1 320 ? 16.125 -10.32 11.305 1 94.25 320 SER A N 1
ATOM 2443 C CA . SER A 1 320 ? 16.219 -11.352 12.328 1 94.25 320 SER A CA 1
ATOM 2444 C C . SER A 1 320 ? 15.898 -10.789 13.711 1 94.25 320 SER A C 1
ATOM 2446 O O . SER A 1 320 ? 15.656 -11.547 14.656 1 94.25 320 SER A O 1
ATOM 2448 N N . GLU A 1 321 ? 15.852 -9.5 13.828 1 96.25 321 GLU A N 1
ATOM 2449 C CA . GLU A 1 321 ? 15.695 -8.867 15.133 1 96.25 321 GLU A CA 1
ATOM 2450 C C . GLU A 1 321 ? 14.25 -8.438 15.375 1 96.25 321 GLU A C 1
ATOM 2452 O O . GLU A 1 321 ? 13.867 -8.156 16.516 1 96.25 321 GLU A O 1
ATOM 2457 N N . ILE A 1 322 ? 13.453 -8.438 14.398 1 97.25 322 ILE A N 1
ATOM 2458 C CA . ILE A 1 322 ? 12.125 -7.84 14.414 1 97.25 322 ILE A CA 1
ATOM 2459 C C . ILE A 1 322 ? 11.219 -8.617 15.367 1 97.25 322 ILE A C 1
ATOM 2461 O O . ILE A 1 322 ? 10.508 -8.023 16.188 1 97.25 322 ILE A O 1
ATOM 2465 N N . ILE A 1 323 ? 11.281 -9.898 15.344 1 96.44 323 ILE A N 1
ATOM 2466 C CA . ILE A 1 323 ? 10.367 -10.773 16.062 1 96.44 323 ILE A CA 1
ATOM 2467 C C . ILE A 1 323 ? 10.516 -10.562 17.562 1 96.44 323 ILE A C 1
ATOM 2469 O O . ILE A 1 323 ? 9.539 -10.641 18.312 1 96.44 323 ILE A O 1
ATOM 2473 N N . GLU A 1 324 ? 11.711 -10.156 17.953 1 96.56 324 GLU A N 1
ATOM 2474 C CA . GLU A 1 324 ? 12 -10.031 19.375 1 96.56 324 GLU A CA 1
ATOM 2475 C C . GLU A 1 324 ? 11.977 -8.57 19.828 1 96.56 324 GLU A C 1
ATOM 2477 O O . GLU A 1 324 ? 12.203 -8.273 21 1 96.56 324 GLU A O 1
ATOM 2482 N N . ASN A 1 325 ? 11.781 -7.672 18.953 1 97.88 325 ASN A N 1
ATOM 2483 C CA . ASN A 1 325 ? 11.727 -6.262 19.328 1 97.88 325 ASN A CA 1
ATOM 2484 C C . ASN A 1 325 ? 10.656 -6 20.375 1 97.88 325 ASN A C 1
ATOM 2486 O O . ASN A 1 325 ? 9.547 -6.527 20.281 1 97.88 325 ASN A O 1
ATOM 2490 N N . GLU A 1 326 ? 10.914 -5.172 21.312 1 97.75 326 GLU A N 1
ATOM 2491 C CA . GLU A 1 326 ? 10.07 -4.961 22.5 1 97.75 326 GLU A CA 1
ATOM 2492 C C . GLU A 1 326 ? 8.703 -4.41 22.109 1 97.75 326 GLU A C 1
ATOM 2494 O O . GLU A 1 326 ? 7.691 -4.773 22.703 1 97.75 326 GLU A O 1
ATOM 2499 N N . GLN A 1 327 ? 8.641 -3.533 21.172 1 98.19 327 GLN A N 1
ATOM 2500 C CA . GLN A 1 327 ? 7.363 -2.979 20.734 1 98.19 327 GLN A CA 1
ATOM 2501 C C . GLN A 1 327 ? 6.543 -4.02 19.984 1 98.19 327 GLN A C 1
ATOM 2503 O O . GLN A 1 327 ? 5.332 -4.125 20.172 1 98.19 327 GLN A O 1
ATOM 2508 N N . VAL A 1 328 ? 7.172 -4.832 19.109 1 98.38 328 VAL A N 1
ATOM 2509 C CA . VAL A 1 328 ? 6.523 -5.887 18.328 1 98.38 328 VAL A CA 1
ATOM 2510 C C . VAL A 1 328 ? 5.926 -6.93 19.281 1 98.38 328 VAL A C 1
ATOM 2512 O O . VAL A 1 328 ? 4.777 -7.344 19.109 1 98.38 328 VAL A O 1
ATOM 2515 N N . VAL A 1 329 ? 6.715 -7.293 20.297 1 98.38 329 VAL A N 1
ATOM 2516 C CA . VAL A 1 329 ? 6.277 -8.281 21.281 1 98.38 329 VAL A CA 1
ATOM 2517 C C . VAL A 1 329 ? 5.125 -7.715 22.109 1 98.38 329 VAL A C 1
ATOM 2519 O O . VAL A 1 329 ? 4.102 -8.375 22.297 1 98.38 329 VAL A O 1
ATOM 2522 N N . ALA A 1 330 ? 5.234 -6.488 22.594 1 98.12 330 ALA A N 1
ATOM 2523 C CA . ALA A 1 330 ? 4.23 -5.863 23.453 1 98.12 330 ALA A CA 1
ATOM 2524 C C . ALA A 1 330 ? 2.889 -5.754 22.734 1 98.12 330 ALA A C 1
ATOM 2526 O O . ALA A 1 330 ? 1.833 -5.922 23.344 1 98.12 330 ALA A O 1
ATOM 2527 N N . ARG A 1 331 ? 2.902 -5.531 21.453 1 97 331 ARG A N 1
ATOM 2528 C CA . ARG A 1 331 ? 1.694 -5.336 20.656 1 97 331 ARG A CA 1
ATOM 2529 C C . ARG A 1 331 ? 1.154 -6.664 20.141 1 97 331 ARG A C 1
ATOM 2531 O O . ARG A 1 331 ? 0.032 -6.73 19.625 1 97 331 ARG A O 1
ATOM 2538 N N . GLY A 1 332 ? 1.96 -7.684 20.234 1 97.56 332 GLY A N 1
ATOM 2539 C CA . GLY A 1 332 ? 1.553 -8.969 19.688 1 97.56 332 GLY A CA 1
ATOM 2540 C C . GLY A 1 332 ? 1.289 -8.938 18.203 1 97.56 332 GLY A C 1
ATOM 2541 O O . GLY A 1 332 ? 0.305 -9.508 17.719 1 97.56 332 GLY A O 1
ATOM 2542 N N . ILE A 1 333 ? 2.16 -8.289 17.469 1 98.19 333 ILE A N 1
ATOM 2543 C CA . ILE A 1 333 ? 1.949 -8.086 16.031 1 98.19 333 ILE A CA 1
ATOM 2544 C C . ILE A 1 333 ? 2.08 -9.414 15.297 1 98.19 333 ILE A C 1
ATOM 2546 O O . ILE A 1 333 ? 1.382 -9.656 14.312 1 98.19 333 ILE A O 1
ATOM 2550 N N . ILE A 1 334 ? 2.963 -10.258 15.727 1 98.25 334 ILE A N 1
ATOM 2551 C CA . ILE A 1 334 ? 3.242 -11.547 15.109 1 98.25 334 ILE A CA 1
ATOM 2552 C C . ILE A 1 334 ? 2.699 -12.672 15.992 1 98.25 334 ILE A C 1
ATOM 2554 O O . ILE A 1 334 ? 2.854 -12.633 17.219 1 98.25 334 ILE A O 1
ATOM 2558 N N . THR A 1 335 ? 2.018 -13.617 15.375 1 97.69 335 THR A N 1
ATOM 2559 C CA . THR A 1 335 ? 1.498 -14.773 16.094 1 97.69 335 THR A CA 1
ATOM 2560 C C . THR A 1 335 ? 2.041 -16.078 15.5 1 97.69 335 THR A C 1
ATOM 2562 O O . THR A 1 335 ? 2.566 -16.078 14.383 1 97.69 335 THR A O 1
ATOM 2565 N N . GLU A 1 336 ? 2.031 -17.109 16.297 1 97.94 336 GLU A N 1
ATOM 2566 C CA . GLU A 1 336 ? 2.453 -18.438 15.852 1 97.94 336 GLU A CA 1
ATOM 2567 C C . GLU A 1 336 ? 1.295 -19.438 15.898 1 97.94 336 GLU A C 1
ATOM 2569 O O . GLU A 1 336 ? 0.467 -19.391 16.812 1 97.94 336 GLU A O 1
ATOM 2574 N N . PHE A 1 337 ? 1.179 -20.281 14.898 1 98.06 337 PHE A N 1
ATOM 2575 C CA . PHE A 1 337 ? 0.193 -21.359 14.898 1 98.06 337 PHE A CA 1
ATOM 2576 C C . PHE A 1 337 ? 0.666 -22.531 14.039 1 98.06 337 PHE A C 1
ATOM 2578 O O . PHE A 1 337 ? 1.676 -22.422 13.344 1 98.06 337 PHE A O 1
ATOM 2585 N N . GLU A 1 338 ? -0.03 -23.609 14.133 1 98.12 338 GLU A N 1
ATOM 2586 C CA . GLU A 1 338 ? 0.36 -24.828 13.43 1 98.12 338 GLU A CA 1
ATOM 2587 C C . GLU A 1 338 ? -0.086 -24.797 11.969 1 98.12 338 GLU A C 1
ATOM 2589 O O . GLU A 1 338 ? -1.248 -24.5 11.68 1 98.12 338 GLU A O 1
ATOM 2594 N N . GLN A 1 339 ? 0.764 -24.953 11.07 1 97.81 339 GLN A N 1
ATOM 2595 C CA . GLN A 1 339 ? 0.524 -25.234 9.664 1 97.81 339 GLN A CA 1
ATOM 2596 C C . GLN A 1 339 ? 0.675 -26.719 9.359 1 97.81 339 GLN A C 1
ATOM 2598 O O . GLN A 1 339 ? 1.794 -27.234 9.289 1 97.81 339 GLN A O 1
ATOM 2603 N N . PRO A 1 340 ? -0.433 -27.406 9.203 1 95.75 340 PRO A N 1
ATOM 2604 C CA . PRO A 1 340 ? -0.333 -28.844 8.93 1 95.75 340 PRO A CA 1
ATOM 2605 C C . PRO A 1 340 ? 0.62 -29.156 7.777 1 95.75 340 PRO A C 1
ATOM 2607 O O . PRO A 1 340 ? 0.544 -28.531 6.719 1 95.75 340 PRO A O 1
ATOM 2610 N N . GLY A 1 341 ? 1.482 -30.125 8.062 1 92.69 341 GLY A N 1
ATOM 2611 C CA . GLY A 1 341 ? 2.441 -30.516 7.043 1 92.69 341 GLY A CA 1
ATOM 2612 C C . GLY A 1 341 ? 3.74 -29.734 7.109 1 92.69 341 GLY A C 1
ATOM 2613 O O . GLY A 1 341 ? 4.738 -30.125 6.5 1 92.69 341 GLY A O 1
ATOM 2614 N N . VAL A 1 342 ? 3.793 -28.656 7.879 1 95.69 342 VAL A N 1
ATOM 2615 C CA . VAL A 1 342 ? 4.977 -27.812 7.953 1 95.69 342 VAL A CA 1
ATOM 2616 C C . VAL A 1 342 ? 5.453 -27.719 9.398 1 95.69 342 VAL A C 1
ATOM 2618 O O . VAL A 1 342 ? 6.629 -27.953 9.695 1 95.69 342 VAL A O 1
ATOM 2621 N N . GLY A 1 343 ? 4.57 -27.516 10.297 1 97 343 GLY A N 1
ATOM 2622 C CA . GLY A 1 343 ? 4.852 -27.234 11.695 1 97 343 GLY A CA 1
ATOM 2623 C C . GLY A 1 343 ? 4.395 -25.859 12.133 1 97 343 GLY A C 1
ATOM 2624 O O . GLY A 1 343 ? 3.461 -25.297 11.555 1 97 343 GLY A O 1
ATOM 2625 N N . ARG A 1 344 ? 5.047 -25.375 13.148 1 98.06 344 ARG A N 1
ATOM 2626 C CA . ARG A 1 344 ? 4.688 -24.047 13.648 1 98.06 344 ARG A CA 1
ATOM 2627 C C . ARG A 1 344 ? 5.191 -22.953 12.719 1 98.06 344 ARG A C 1
ATOM 2629 O O . ARG A 1 344 ? 6.352 -22.969 12.297 1 98.06 344 ARG A O 1
ATOM 2636 N N . VAL A 1 345 ? 4.348 -22.031 12.398 1 98.06 345 VAL A N 1
ATOM 2637 C CA . VAL A 1 345 ? 4.719 -20.922 11.523 1 98.06 345 VAL A CA 1
ATOM 2638 C C . VAL A 1 345 ? 4.383 -19.594 12.203 1 98.06 345 VAL A C 1
ATOM 2640 O O . VAL A 1 345 ? 3.539 -19.547 13.102 1 98.06 345 VAL A O 1
ATOM 2643 N N . ARG A 1 346 ? 5.105 -18.547 11.828 1 98.25 346 ARG A N 1
ATOM 2644 C CA . ARG A 1 346 ? 4.855 -17.188 12.258 1 98.25 346 ARG A CA 1
ATOM 2645 C C . ARG A 1 346 ? 4.121 -16.391 11.18 1 98.25 346 ARG A C 1
ATOM 2647 O O . ARG A 1 346 ? 4.461 -16.484 9.992 1 98.25 346 ARG A O 1
ATOM 2654 N N . GLN A 1 347 ? 3.104 -15.711 11.586 1 98.12 347 GLN A N 1
ATOM 2655 C CA . GLN A 1 347 ? 2.373 -14.805 10.711 1 98.12 347 GLN A CA 1
ATOM 2656 C C . GLN A 1 347 ? 2.014 -13.508 11.438 1 98.12 347 GLN A C 1
ATOM 2658 O O . GLN A 1 347 ? 1.704 -13.523 12.625 1 98.12 347 GLN A O 1
ATOM 2663 N N . PRO A 1 348 ? 2.102 -12.359 10.719 1 98.19 348 PRO A N 1
ATOM 2664 C CA . PRO A 1 348 ? 1.539 -11.156 11.328 1 98.19 348 PRO A CA 1
ATOM 2665 C C . PRO A 1 348 ? 0.021 -11.219 11.484 1 98.19 348 PRO A C 1
ATOM 2667 O O . PRO A 1 348 ? -0.668 -11.75 10.602 1 98.19 348 PRO A O 1
ATOM 2670 N N . LYS A 1 349 ? -0.471 -10.711 12.562 1 97.38 349 LYS A N 1
ATOM 2671 C CA . LYS A 1 349 ? -1.914 -10.539 12.703 1 97.38 349 LYS A CA 1
ATOM 2672 C C . LYS A 1 349 ? -2.445 -9.508 11.719 1 97.38 349 LYS A C 1
ATOM 2674 O O . LYS A 1 349 ? -1.683 -8.695 11.188 1 97.38 349 LYS A O 1
ATOM 2679 N N . PRO A 1 350 ? -3.76 -9.609 11.43 1 97.06 350 PRO A N 1
ATOM 2680 C CA . PRO A 1 350 ? -4.305 -8.555 10.562 1 97.06 350 PRO A CA 1
ATOM 2681 C C . PRO A 1 350 ? -3.961 -7.148 11.062 1 97.06 350 PRO A C 1
ATOM 2683 O O . PRO A 1 350 ? -4.137 -6.848 12.242 1 97.06 350 PRO A O 1
ATOM 2686 N N . ALA A 1 351 ? -3.475 -6.355 10.203 1 94.25 351 ALA A N 1
ATOM 2687 C CA . ALA A 1 351 ? -2.938 -5.051 10.578 1 94.25 351 ALA A CA 1
ATOM 2688 C C . ALA A 1 351 ? -4.047 -4.121 11.062 1 94.25 351 ALA A C 1
ATOM 2690 O O . ALA A 1 351 ? -3.871 -3.391 12.047 1 94.25 351 ALA A O 1
ATOM 2691 N N . ALA A 1 352 ? -5.164 -4.047 10.305 1 97.25 352 ALA A N 1
ATOM 2692 C CA . ALA A 1 352 ? -6.305 -3.264 10.773 1 97.25 352 ALA A CA 1
ATOM 2693 C C . ALA A 1 352 ? -7.062 -4 11.867 1 97.25 352 ALA A C 1
ATOM 2695 O O . ALA A 1 352 ? -7.559 -5.109 11.656 1 97.25 352 ALA A O 1
ATOM 2696 N N . GLN A 1 353 ? -7.16 -3.354 13.023 1 97.19 353 GLN A N 1
ATOM 2697 C CA . GLN A 1 353 ? -7.84 -3.965 14.164 1 97.19 353 GLN A CA 1
ATOM 2698 C C . GLN A 1 353 ? -9.219 -3.35 14.375 1 97.19 353 GLN A C 1
ATOM 2700 O O . GLN A 1 353 ? -9.344 -2.139 14.562 1 97.19 353 GLN A O 1
ATOM 2705 N N . PHE A 1 354 ? -10.227 -4.156 14.32 1 98.12 354 PHE A N 1
ATOM 2706 C CA . PHE A 1 354 ? -11.602 -3.76 14.578 1 98.12 354 PHE A CA 1
ATOM 2707 C C . PHE A 1 354 ? -12.016 -4.121 16 1 98.12 354 PHE A C 1
ATOM 2709 O O . PHE A 1 354 ? -11.82 -5.258 16.438 1 98.12 354 PHE A O 1
ATOM 2716 N N . SER A 1 355 ? -12.578 -3.172 16.672 1 96.88 355 SER A N 1
ATOM 2717 C CA . SER A 1 355 ? -12.938 -3.414 18.078 1 96.88 355 SER A CA 1
ATOM 2718 C C . SER A 1 355 ? -14.172 -4.312 18.172 1 96.88 355 SER A C 1
ATOM 2720 O O . SER A 1 355 ? -14.234 -5.188 19.047 1 96.88 355 SER A O 1
ATOM 2722 N N . LEU A 1 356 ? -15.164 -4.102 17.312 1 96.38 356 LEU A N 1
ATOM 2723 C CA . LEU A 1 356 ? -16.406 -4.863 17.344 1 96.38 356 LEU A CA 1
ATOM 2724 C C . LEU A 1 356 ? -16.328 -6.082 16.438 1 96.38 356 LEU A C 1
ATOM 2726 O O . LEU A 1 356 ? -16.547 -7.211 16.875 1 96.38 356 LEU A O 1
ATOM 2730 N N . ASN A 1 357 ? -15.977 -5.875 15.164 1 96.5 357 ASN A N 1
ATOM 2731 C CA . ASN A 1 357 ? -15.828 -6.949 14.188 1 96.5 357 ASN A CA 1
ATOM 2732 C C . ASN A 1 357 ? -14.383 -7.43 14.094 1 96.5 357 ASN A C 1
ATOM 2734 O O . ASN A 1 357 ? -13.742 -7.289 13.055 1 96.5 357 ASN A O 1
ATOM 2738 N N . GLN A 1 358 ? -13.922 -8.078 15.062 1 95.5 358 GLN A N 1
ATOM 2739 C CA . GLN A 1 358 ? -12.5 -8.375 15.219 1 95.5 358 GLN A CA 1
ATOM 2740 C C . GLN A 1 358 ? -11.992 -9.25 14.07 1 95.5 358 GLN A C 1
ATOM 2742 O O . GLN A 1 358 ? -12.57 -10.297 13.781 1 95.5 358 GLN A O 1
ATOM 2747 N N . SER A 1 359 ? -10.945 -8.805 13.43 1 94.38 359 SER A N 1
ATOM 2748 C CA . SER A 1 359 ? -10.234 -9.578 12.414 1 94.38 359 SER A CA 1
ATOM 2749 C C . SER A 1 359 ? -9.312 -10.602 13.055 1 94.38 359 SER A C 1
ATOM 2751 O O . SER A 1 359 ? -8.758 -10.359 14.133 1 94.38 359 SER A O 1
ATOM 2753 N N . ALA A 1 360 ? -9.133 -11.68 12.398 1 94.94 360 ALA A N 1
ATOM 2754 C CA . ALA A 1 360 ? -8.258 -12.75 12.875 1 94.94 360 ALA A CA 1
ATOM 2755 C C . ALA A 1 360 ? -7.797 -13.633 11.727 1 94.94 360 ALA A C 1
ATOM 2757 O O . ALA A 1 360 ? -8.414 -13.648 10.656 1 94.94 360 ALA A O 1
ATOM 2758 N N . ILE A 1 361 ? -6.707 -14.273 11.945 1 95.5 361 ILE A N 1
ATOM 2759 C CA . ILE A 1 361 ? -6.277 -15.289 10.992 1 95.5 361 ILE A CA 1
ATOM 2760 C C . ILE A 1 361 ? -7.285 -16.438 10.977 1 95.5 361 ILE A C 1
ATOM 2762 O O . ILE A 1 361 ? -7.531 -17.078 12.008 1 95.5 361 ILE A O 1
ATOM 2766 N N . GLY A 1 362 ? -7.867 -16.688 9.828 1 94.25 362 GLY A N 1
ATOM 2767 C CA . GLY A 1 362 ? -8.953 -17.656 9.711 1 94.25 362 GLY A CA 1
ATOM 2768 C C . GLY A 1 362 ? -8.484 -19.094 9.758 1 94.25 362 GLY A C 1
ATOM 2769 O O . GLY A 1 362 ? -9.297 -20.016 9.789 1 94.25 362 GLY A O 1
ATOM 2770 N N . GLY A 1 363 ? -7.145 -19.297 9.797 1 96 363 GLY A N 1
ATOM 2771 C CA . GLY A 1 363 ? -6.566 -20.641 9.773 1 96 363 GLY A CA 1
ATOM 2772 C C . GLY A 1 363 ? -5.336 -20.75 8.898 1 96 363 GLY A C 1
ATOM 2773 O O . GLY A 1 363 ? -4.906 -19.75 8.297 1 96 363 GLY A O 1
ATOM 2774 N N . PRO A 1 364 ? -4.812 -21.953 8.859 1 97.81 364 PRO A N 1
ATOM 2775 C CA . PRO A 1 364 ? -3.625 -22.156 8.023 1 97.81 364 PRO A CA 1
ATOM 2776 C C . PRO A 1 364 ? -3.938 -22.109 6.531 1 97.81 364 PRO A C 1
ATOM 2778 O O . PRO A 1 364 ? -5.109 -22.125 6.141 1 97.81 364 PRO A O 1
ATOM 2781 N N . ALA A 1 365 ? -2.922 -21.953 5.723 1 97.88 365 ALA A N 1
ATOM 2782 C CA . ALA A 1 365 ? -3.082 -22.094 4.277 1 97.88 365 ALA A CA 1
ATOM 2783 C C . ALA A 1 365 ? -3.443 -23.531 3.908 1 97.88 365 ALA A C 1
ATOM 2785 O O . ALA A 1 365 ? -2.949 -24.469 4.52 1 97.88 365 ALA A O 1
ATOM 2786 N N . PRO A 1 366 ? -4.266 -23.703 2.945 1 97.94 366 PRO A N 1
ATOM 2787 C CA . PRO A 1 366 ? -4.734 -25.047 2.6 1 97.94 366 PRO A CA 1
ATOM 2788 C C . PRO A 1 366 ? -3.771 -25.781 1.672 1 97.94 366 PRO A C 1
ATOM 2790 O O . PRO A 1 366 ? -3.029 -25.156 0.917 1 97.94 366 PRO A O 1
ATOM 2793 N N . ARG A 1 367 ? -3.816 -27.094 1.701 1 97 367 ARG A N 1
ATOM 2794 C CA . ARG A 1 367 ? -3.189 -27.938 0.689 1 97 367 ARG A CA 1
ATOM 2795 C C . ARG A 1 367 ? -3.945 -27.859 -0.633 1 97 367 ARG A C 1
ATOM 2797 O O . ARG A 1 367 ? -5.07 -27.359 -0.682 1 97 367 ARG A O 1
ATOM 2804 N N . ILE A 1 368 ? -3.258 -28.422 -1.658 1 97.06 368 ILE A N 1
ATOM 2805 C CA . ILE A 1 368 ? -3.92 -28.469 -2.957 1 97.06 368 ILE A CA 1
ATOM 2806 C C . ILE A 1 368 ? -5.172 -29.328 -2.873 1 97.06 368 ILE A C 1
ATOM 2808 O O . ILE A 1 368 ? -5.086 -30.531 -2.592 1 97.06 368 ILE A O 1
ATOM 2812 N N . GLY A 1 369 ? -6.332 -28.719 -3.02 1 98 369 GLY A N 1
ATOM 2813 C CA . GLY A 1 369 ? -7.586 -29.453 -3.045 1 98 369 GLY A CA 1
ATOM 2814 C C . GLY A 1 369 ? -8.008 -29.969 -1.681 1 98 369 GLY A C 1
ATOM 2815 O O . GLY A 1 369 ? -8.766 -30.938 -1.583 1 98 369 GLY A O 1
ATOM 2816 N N . GLU A 1 370 ? -7.508 -29.344 -0.645 1 97.62 370 GLU A N 1
ATOM 2817 C CA . GLU A 1 370 ? -7.82 -29.781 0.714 1 97.62 370 GLU A CA 1
ATOM 2818 C C . GLU A 1 370 ? -9.328 -29.797 0.951 1 97.62 370 GLU A C 1
ATOM 2820 O O . GLU A 1 370 ? -9.836 -30.656 1.687 1 97.62 370 GLU A O 1
ATOM 2825 N N . HIS A 1 371 ? -10.055 -28.938 0.33 1 98.31 371 HIS A N 1
ATOM 2826 C CA . HIS A 1 371 ? -11.484 -28.797 0.599 1 98.31 371 HIS A CA 1
ATOM 2827 C C . HIS A 1 371 ? -12.312 -29.203 -0.613 1 98.31 371 HIS A C 1
ATOM 2829 O O . HIS A 1 371 ? -13.508 -28.906 -0.678 1 98.31 371 HIS A O 1
ATOM 2835 N N . SER A 1 372 ? -11.727 -29.906 -1.585 1 98.5 372 SER A N 1
ATOM 2836 C CA . SER A 1 372 ? -12.406 -30.234 -2.836 1 98.5 372 SER A CA 1
ATOM 2837 C C . SER A 1 372 ? -13.664 -31.062 -2.584 1 98.5 372 SER A C 1
ATOM 2839 O O . SER A 1 372 ? -14.75 -30.688 -3.039 1 98.5 372 SER A O 1
ATOM 2841 N N . ARG A 1 373 ? -13.523 -32.125 -1.861 1 97.88 373 ARG A N 1
ATOM 2842 C CA . ARG A 1 373 ? -14.664 -33 -1.622 1 97.88 373 ARG A CA 1
ATOM 2843 C C . ARG A 1 373 ? -15.781 -32.25 -0.887 1 97.88 373 ARG A C 1
ATOM 2845 O O . ARG A 1 373 ? -16.953 -32.344 -1.266 1 97.88 373 ARG A O 1
ATOM 2852 N N . GLU A 1 374 ? -15.383 -31.547 0.16 1 97.75 374 GLU A N 1
ATOM 2853 C CA . GLU A 1 374 ? -16.344 -30.797 0.954 1 97.75 374 GLU A CA 1
ATOM 2854 C C . GLU A 1 374 ? -17.109 -29.797 0.088 1 97.75 374 GLU A C 1
ATOM 2856 O O . GLU A 1 374 ? -18.344 -29.719 0.157 1 97.75 374 GLU A O 1
ATOM 2861 N N . VAL A 1 375 ? -16.391 -29.047 -0.717 1 98.44 375 VAL A N 1
ATOM 2862 C CA . VAL A 1 375 ? -16.969 -28 -1.559 1 98.44 375 VAL A CA 1
ATOM 2863 C C . VAL A 1 375 ? -17.906 -28.641 -2.588 1 98.44 375 VAL A C 1
ATOM 2865 O O . VAL A 1 375 ? -19 -28.125 -2.846 1 98.44 375 VAL A O 1
ATOM 2868 N N . LEU A 1 376 ? -17.484 -29.781 -3.184 1 98.5 376 LEU A N 1
ATOM 2869 C CA . LEU A 1 376 ? -18.297 -30.438 -4.195 1 98.5 376 LEU A CA 1
ATOM 2870 C C . LEU A 1 376 ? -19.578 -31.016 -3.58 1 98.5 376 LEU A C 1
ATOM 2872 O O . LEU A 1 376 ? -20.641 -30.953 -4.195 1 98.5 376 LEU A O 1
ATOM 2876 N N . CYS A 1 377 ? -19.453 -31.5 -2.365 1 98.25 377 CYS A N 1
ATOM 2877 C CA . CYS A 1 377 ? -20.641 -31.953 -1.651 1 98.25 377 CYS A CA 1
ATOM 2878 C C . CYS A 1 377 ? -21.594 -30.797 -1.39 1 98.25 377 CYS A C 1
ATOM 2880 O O . CYS A 1 377 ? -22.812 -30.938 -1.58 1 98.25 377 CYS A O 1
ATOM 2882 N N . GLU A 1 378 ? -21 -29.656 -0.99 1 97.56 378 GLU A N 1
ATOM 2883 C CA . GLU A 1 378 ? -21.812 -28.469 -0.739 1 97.56 378 GLU A CA 1
ATOM 2884 C C . GLU A 1 378 ? -22.547 -28.031 -2 1 97.56 378 GLU A C 1
ATOM 2886 O O . GLU A 1 378 ? -23.641 -27.453 -1.921 1 97.56 378 GLU A O 1
ATOM 2891 N N . LEU A 1 379 ? -21.969 -28.328 -3.182 1 97.88 379 LEU A N 1
ATOM 2892 C CA . LEU A 1 379 ? -22.547 -27.938 -4.457 1 97.88 379 LEU A CA 1
ATOM 2893 C C . LEU A 1 379 ? -23.625 -28.922 -4.898 1 97.88 379 LEU A C 1
ATOM 2895 O O . LEU A 1 379 ? -24.328 -28.688 -5.891 1 97.88 379 LEU A O 1
ATOM 2899 N N . GLY A 1 380 ? -23.688 -30.109 -4.25 1 97.62 380 GLY A N 1
ATOM 2900 C CA . GLY A 1 380 ? -24.75 -31.062 -4.52 1 97.62 380 GLY A CA 1
ATOM 2901 C C . GLY A 1 380 ? -24.312 -32.25 -5.359 1 97.62 380 GLY A C 1
ATOM 2902 O O . GLY A 1 380 ? -25.125 -33.062 -5.793 1 97.62 380 GLY A O 1
ATOM 2903 N N . TYR A 1 381 ? -23.062 -32.375 -5.574 1 98 381 TYR A N 1
ATOM 2904 C CA . TYR A 1 381 ? -22.578 -33.531 -6.301 1 98 381 TYR A CA 1
ATOM 2905 C C . TYR A 1 381 ? -22.641 -34.781 -5.422 1 98 381 TYR A C 1
ATOM 2907 O O . TYR A 1 381 ? -22.344 -34.719 -4.227 1 98 381 TYR A O 1
ATOM 2915 N N . SER A 1 382 ? -22.969 -35.906 -6.027 1 98.25 382 SER A N 1
ATOM 2916 C CA . SER A 1 382 ? -22.969 -37.188 -5.305 1 98.25 382 SER A CA 1
ATOM 2917 C C . SER A 1 382 ? -21.562 -37.719 -5.137 1 98.25 382 SER A C 1
ATOM 2919 O O . SER A 1 382 ? -20.641 -37.312 -5.855 1 98.25 382 SER A O 1
ATOM 2921 N N . ASP A 1 383 ? -21.453 -38.625 -4.207 1 97.62 383 ASP A N 1
ATOM 2922 C CA . ASP A 1 383 ? -20.156 -39.281 -4.004 1 97.62 383 ASP A CA 1
ATOM 2923 C C . ASP A 1 383 ? -19.672 -39.969 -5.285 1 97.62 383 ASP A C 1
ATOM 2925 O O . ASP A 1 383 ? -18.484 -39.906 -5.609 1 97.62 383 ASP A O 1
ATOM 2929 N N . ALA A 1 384 ? -20.609 -40.531 -5.973 1 98.12 384 ALA A N 1
ATOM 2930 C CA . ALA A 1 384 ? -20.266 -41.219 -7.211 1 98.12 384 ALA A CA 1
ATOM 2931 C C . ALA A 1 384 ? -19.75 -40.25 -8.266 1 98.12 384 ALA A C 1
ATOM 2933 O O . ALA A 1 384 ? -18.781 -40.531 -8.969 1 98.12 384 ALA A O 1
ATOM 2934 N N . GLU A 1 385 ? -20.375 -39.125 -8.367 1 97.88 385 GLU A N 1
ATOM 2935 C CA . GLU A 1 385 ? -19.938 -38.094 -9.305 1 97.88 385 GLU A CA 1
ATOM 2936 C C . GLU A 1 385 ? -18.547 -37.562 -8.938 1 97.88 385 GLU A C 1
ATOM 2938 O O . GLU A 1 385 ? -17.703 -37.375 -9.812 1 97.88 385 GLU A O 1
ATOM 2943 N N . ILE A 1 386 ? -18.312 -37.344 -7.691 1 98.06 386 ILE A N 1
ATOM 2944 C CA . ILE A 1 386 ? -17.047 -36.812 -7.203 1 98.06 386 ILE A CA 1
ATOM 2945 C C . ILE A 1 386 ? -15.922 -37.812 -7.484 1 98.06 386 ILE A C 1
ATOM 2947 O O . ILE A 1 386 ? -14.859 -37.438 -7.984 1 98.06 386 ILE A O 1
ATOM 2951 N N . GLU A 1 387 ? -16.219 -39.062 -7.219 1 97.88 387 GLU A N 1
ATOM 2952 C CA . GLU A 1 387 ? -15.211 -40.094 -7.48 1 97.88 387 GLU A CA 1
ATOM 2953 C C . GLU A 1 387 ? -14.875 -40.156 -8.961 1 97.88 387 GLU A C 1
ATOM 2955 O O . GLU A 1 387 ? -13.719 -40.375 -9.328 1 97.88 387 GLU A O 1
ATOM 2960 N N . ARG A 1 388 ? -15.859 -40.031 -9.773 1 97.88 388 ARG A N 1
ATOM 2961 C CA . ARG A 1 388 ? -15.633 -40.031 -11.211 1 97.88 388 ARG A CA 1
ATOM 2962 C C . ARG A 1 388 ? -14.766 -38.844 -11.633 1 97.88 388 ARG A C 1
ATOM 2964 O O . ARG A 1 388 ? -13.867 -39 -12.461 1 97.88 388 ARG A O 1
ATOM 2971 N N . MET A 1 389 ? -15.039 -37.656 -11.07 1 98.19 389 MET A N 1
ATOM 2972 C CA . MET A 1 389 ? -14.258 -36.438 -11.383 1 98.19 389 MET A CA 1
ATOM 2973 C C . MET A 1 389 ? -12.805 -36.625 -10.977 1 98.19 389 MET A C 1
ATOM 2975 O O . MET A 1 389 ? -11.898 -36.156 -11.672 1 98.19 389 MET A O 1
ATOM 2979 N N . ILE A 1 390 ? -12.625 -37.281 -9.82 1 97.44 390 ILE A N 1
ATOM 2980 C CA . ILE A 1 390 ? -11.273 -37.531 -9.328 1 97.44 390 ILE A CA 1
ATOM 2981 C C . ILE A 1 390 ? -10.57 -38.531 -10.258 1 97.44 390 ILE A C 1
ATOM 2983 O O . ILE A 1 390 ? -9.422 -38.281 -10.656 1 97.44 390 ILE A O 1
ATOM 2987 N N . ALA A 1 391 ? -11.273 -39.594 -10.641 1 97.25 391 ALA A N 1
ATOM 2988 C CA . ALA A 1 391 ? -10.719 -40.594 -11.516 1 97.25 391 ALA A CA 1
ATOM 2989 C C . ALA A 1 391 ? -10.336 -40.031 -12.875 1 97.25 391 ALA A C 1
ATOM 2991 O O . ALA A 1 391 ? -9.336 -40.438 -13.469 1 97.25 391 ALA A O 1
ATOM 2992 N N . ASP A 1 392 ? -11.117 -39.094 -13.328 1 97.25 392 ASP A N 1
ATOM 2993 C CA . ASP A 1 392 ? -10.898 -38.469 -14.625 1 97.25 392 ASP A CA 1
ATOM 2994 C C . ASP A 1 392 ? -9.859 -37.344 -14.531 1 97.25 392 ASP A C 1
ATOM 2996 O O . ASP A 1 392 ? -9.586 -36.656 -15.516 1 97.25 392 ASP A O 1
ATOM 3000 N N . LYS A 1 393 ? -9.367 -37.062 -13.344 1 96.81 393 LYS A N 1
ATOM 3001 C CA . LYS A 1 393 ? -8.344 -36.062 -13.07 1 96.81 393 LYS A CA 1
ATOM 3002 C C . LYS A 1 393 ? -8.867 -34.656 -13.312 1 96.81 393 LYS A C 1
ATOM 3004 O O . LYS A 1 393 ? -8.094 -33.75 -13.602 1 96.81 393 LYS A O 1
ATOM 3009 N N . ALA A 1 394 ? -10.203 -34.594 -13.203 1 97.94 394 ALA A N 1
ATOM 3010 C CA . ALA A 1 394 ? -10.82 -33.25 -13.312 1 97.94 394 ALA A CA 1
ATOM 3011 C C . ALA A 1 394 ? -10.766 -32.531 -11.984 1 97.94 394 ALA A C 1
ATOM 3013 O O . ALA A 1 394 ? -10.805 -31.281 -11.953 1 97.94 394 ALA A O 1
ATOM 3014 N N . VAL A 1 395 ? -10.703 -33.281 -10.914 1 98.25 395 VAL A N 1
ATOM 3015 C CA . VAL A 1 395 ? -10.625 -32.719 -9.57 1 98.25 395 VAL A CA 1
ATOM 3016 C C . VAL A 1 395 ? -9.531 -33.438 -8.781 1 98.25 395 VAL A C 1
ATOM 3018 O O . VAL A 1 395 ? -9.359 -34.656 -8.914 1 98.25 395 VAL A O 1
ATOM 3021 N N . ARG A 1 396 ? -8.766 -32.656 -8.062 1 97.69 396 ARG A N 1
ATOM 3022 C CA . ARG A 1 396 ? -7.797 -33.25 -7.129 1 97.69 396 ARG A CA 1
ATOM 3023 C C . ARG A 1 396 ? -8.266 -33.094 -5.688 1 97.69 396 ARG A C 1
ATOM 3025 O O . ARG A 1 396 ? -8.781 -32.031 -5.301 1 97.69 396 ARG A O 1
ATOM 3032 N N . VAL A 1 397 ? -8.219 -34.156 -4.902 1 96.31 397 VAL A N 1
ATOM 3033 C CA . VAL A 1 397 ? -8.523 -34.125 -3.473 1 96.31 397 VAL A CA 1
ATOM 3034 C C . VAL A 1 397 ? -7.258 -34.406 -2.674 1 96.31 397 VAL A C 1
ATOM 3036 O O . VAL A 1 397 ? -6.492 -35.312 -3.02 1 96.31 397 VAL A O 1
ATOM 3039 N N . ALA A 1 398 ? -7.004 -33.562 -1.68 1 91.5 398 ALA A N 1
ATOM 3040 C CA . ALA A 1 398 ? -5.84 -33.781 -0.827 1 91.5 398 ALA A CA 1
ATOM 3041 C C . ALA A 1 398 ? -5.941 -35.125 -0.088 1 91.5 398 ALA A C 1
ATOM 3043 O O . ALA A 1 398 ? -7.031 -35.531 0.334 1 91.5 398 ALA A O 1
ATOM 3044 N N . ILE A 1 399 ? -4.809 -35.812 -0.149 1 75.69 399 ILE A N 1
ATOM 3045 C CA . ILE A 1 399 ? -4.777 -37.094 0.561 1 75.69 399 ILE A CA 1
ATOM 3046 C C . ILE A 1 399 ? -4.445 -36.875 2.031 1 75.69 399 ILE A C 1
ATOM 3048 O O . ILE A 1 399 ? -3.439 -36.219 2.352 1 75.69 399 ILE A O 1
ATOM 3052 N N . VAL A 1 400 ? -5.398 -36.594 2.781 1 60.88 400 VAL A N 1
ATOM 3053 C CA . VAL A 1 400 ? -5.117 -36.438 4.207 1 60.88 400 VAL A CA 1
ATOM 3054 C C . VAL A 1 400 ? -4.402 -37.688 4.723 1 60.88 400 VAL A C 1
ATOM 3056 O O . VAL A 1 400 ? -4.945 -38.781 4.66 1 60.88 400 VAL A O 1
ATOM 3059 N N . LYS A 1 401 ? -3.029 -37.719 4.617 1 52.28 401 LYS A N 1
ATOM 3060 C CA . LYS A 1 401 ? -2.389 -38.844 5.281 1 52.28 401 LYS A CA 1
ATOM 3061 C C . LYS A 1 401 ? -2.76 -38.906 6.758 1 52.28 401 LYS A C 1
ATOM 3063 O O . LYS A 1 401 ? -2.631 -37.906 7.473 1 52.28 401 LYS A O 1
ATOM 3068 N N . GLU A 1 402 ? -3.689 -39.625 7.121 1 43.59 402 GLU A N 1
ATOM 3069 C CA . GLU A 1 402 ? -3.908 -40 8.516 1 43.59 402 GLU A CA 1
ATOM 3070 C C . GLU A 1 402 ? -2.586 -40.219 9.234 1 43.59 402 GLU A C 1
ATOM 3072 O O . GLU A 1 402 ? -1.717 -40.969 8.742 1 43.59 402 GLU A O 1
ATOM 3077 N N . HIS A 1 403 ? -1.972 -39.25 9.867 1 42 403 HIS A N 1
ATOM 3078 C CA . HIS A 1 403 ? -0.95 -39.594 10.844 1 42 403 HIS A CA 1
ATOM 3079 C C . HIS A 1 403 ? -1.269 -40.938 11.516 1 42 403 HIS A C 1
ATOM 3081 O O . HIS A 1 403 ? -2.326 -41.094 12.133 1 42 403 HIS A O 1
ATOM 3087 N N . GLU A 1 404 ? -0.955 -42 11.016 1 33.91 404 GLU A N 1
ATOM 3088 C CA . GLU A 1 404 ? -0.795 -43.188 11.852 1 33.91 404 GLU A CA 1
ATOM 3089 C C . GLU A 1 404 ? 0.052 -42.875 13.086 1 33.91 404 GLU A C 1
ATOM 3091 O O . GLU A 1 404 ? 1.17 -42.375 12.969 1 33.91 404 GLU A O 1
ATOM 3096 N N . HIS A 1 405 ? -0.511 -42.469 14.203 1 33.72 405 HIS A N 1
ATOM 3097 C CA . HIS A 1 405 ? 0.104 -42.656 15.516 1 33.72 405 HIS A CA 1
ATOM 3098 C C . HIS A 1 405 ? 0.8 -44.031 15.602 1 33.72 405 HIS A C 1
ATOM 3100 O O . HIS A 1 405 ? 0.812 -44.656 16.656 1 33.72 405 HIS A O 1
ATOM 3106 N N . ALA A 1 406 ? 1.482 -44.625 14.586 1 25.89 406 ALA A N 1
ATOM 3107 C CA . ALA A 1 406 ? 2.312 -45.688 15.141 1 25.89 406 ALA A CA 1
ATOM 3108 C C . ALA A 1 406 ? 3.564 -45.125 15.805 1 25.89 406 ALA A C 1
ATOM 3110 O O . ALA A 1 406 ? 4.168 -44.188 15.297 1 25.89 406 ALA A O 1
ATOM 3111 N N . MET B 1 1 ? -21.484 12.641 -5.277 1 71.12 1 MET B N 1
ATOM 3112 C CA . MET B 1 1 ? -20.516 12.398 -6.348 1 71.12 1 MET B CA 1
ATOM 3113 C C . MET B 1 1 ? -20.5 10.93 -6.75 1 71.12 1 MET B C 1
ATOM 3115 O O . MET B 1 1 ? -20.781 10.055 -5.93 1 71.12 1 MET B O 1
ATOM 3119 N N . PRO B 1 2 ? -20.281 10.727 -7.961 1 85.44 2 PRO B N 1
ATOM 3120 C CA . PRO B 1 2 ? -20.312 9.328 -8.391 1 85.44 2 PRO B CA 1
ATOM 3121 C C . PRO B 1 2 ? -19.234 8.477 -7.719 1 85.44 2 PRO B C 1
ATOM 3123 O O . PRO B 1 2 ? -18.219 9.008 -7.27 1 85.44 2 PRO B O 1
ATOM 3126 N N . GLY B 1 3 ? -19.516 7.266 -7.352 1 96.25 3 GLY B N 1
ATOM 3127 C CA . GLY B 1 3 ? -18.578 6.301 -6.793 1 96.25 3 GLY B CA 1
ATOM 3128 C C . GLY B 1 3 ? -19.234 5.332 -5.82 1 96.25 3 GLY B C 1
ATOM 3129 O O . GLY B 1 3 ? -20.375 5.535 -5.402 1 96.25 3 GLY B O 1
ATOM 3130 N N . PRO B 1 4 ? -18.562 4.316 -5.469 1 98.62 4 PRO B N 1
ATOM 3131 C CA . PRO B 1 4 ? -19.109 3.27 -4.613 1 98.62 4 PRO B CA 1
ATOM 3132 C C . PRO B 1 4 ? -19.406 3.754 -3.193 1 98.62 4 PRO B C 1
ATOM 3134 O O . PRO B 1 4 ? -20.172 3.123 -2.463 1 98.62 4 PRO B O 1
ATOM 3137 N N . LEU B 1 5 ? -18.859 4.91 -2.783 1 98.62 5 LEU B N 1
ATOM 3138 C CA . LEU B 1 5 ? -19.047 5.387 -1.416 1 98.62 5 LEU B CA 1
ATOM 3139 C C . LEU B 1 5 ? -19.906 6.645 -1.391 1 98.62 5 LEU B C 1
ATOM 3141 O O . LEU B 1 5 ? -19.859 7.406 -0.423 1 98.62 5 LEU B O 1
ATOM 3145 N N . ASN B 1 6 ? -20.609 6.82 -2.5 1 97.5 6 ASN B N 1
ATOM 3146 C CA . ASN B 1 6 ? -21.547 7.934 -2.562 1 97.5 6 ASN B CA 1
ATOM 3147 C C . ASN B 1 6 ? -22.484 7.949 -1.351 1 97.5 6 ASN B C 1
ATOM 3149 O O . ASN B 1 6 ? -23.016 6.914 -0.965 1 97.5 6 ASN B O 1
ATOM 3153 N N . GLY B 1 7 ? -22.594 9.148 -0.75 1 96.81 7 GLY B N 1
ATOM 3154 C CA . GLY B 1 7 ? -23.5 9.305 0.376 1 96.81 7 GLY B CA 1
ATOM 3155 C C . GLY B 1 7 ? -22.812 9.148 1.721 1 96.81 7 GLY B C 1
ATOM 3156 O O . GLY B 1 7 ? -23.406 9.445 2.762 1 96.81 7 GLY B O 1
ATOM 3157 N N . VAL B 1 8 ? -21.578 8.688 1.773 1 98.62 8 VAL B N 1
ATOM 3158 C CA . VAL B 1 8 ? -20.844 8.523 3.021 1 98.62 8 VAL B CA 1
ATOM 3159 C C . VAL B 1 8 ? -20.234 9.852 3.445 1 98.62 8 VAL B C 1
ATOM 3161 O O . VAL B 1 8 ? -19.594 10.531 2.643 1 98.62 8 VAL B O 1
ATOM 3164 N N . ARG B 1 9 ? -20.438 10.242 4.656 1 98.69 9 ARG B N 1
ATOM 3165 C CA . ARG B 1 9 ? -19.859 11.469 5.211 1 98.69 9 ARG B CA 1
ATOM 3166 C C . ARG B 1 9 ? -18.641 11.148 6.074 1 98.69 9 ARG B C 1
ATOM 3168 O O . ARG B 1 9 ? -18.75 10.438 7.074 1 98.69 9 ARG B O 1
ATOM 3175 N N . VAL B 1 10 ? -17.5 11.688 5.703 1 98.94 10 VAL B N 1
ATOM 3176 C CA . VAL B 1 10 ? -16.25 11.43 6.398 1 98.94 10 VAL B CA 1
ATOM 3177 C C . VAL B 1 10 ? -15.727 12.727 7.016 1 98.94 10 VAL B C 1
ATOM 3179 O O . VAL B 1 10 ? -15.586 13.742 6.324 1 98.94 10 VAL B O 1
ATOM 3182 N N . LEU B 1 11 ? -15.516 12.703 8.305 1 98.81 11 LEU B N 1
ATOM 3183 C CA . LEU B 1 11 ? -14.828 13.781 9.008 1 98.81 11 LEU B CA 1
ATOM 3184 C C . LEU B 1 11 ? -13.336 13.477 9.133 1 98.81 11 LEU B C 1
ATOM 3186 O O . LEU B 1 11 ? -12.945 12.555 9.859 1 98.81 11 LEU B O 1
ATOM 3190 N N . ASP B 1 12 ? -12.539 14.242 8.453 1 98.75 12 ASP B N 1
ATOM 3191 C CA . ASP B 1 12 ? -11.094 14.055 8.391 1 98.75 12 ASP B CA 1
ATOM 3192 C C . ASP B 1 12 ? -10.375 14.992 9.352 1 98.75 12 ASP B C 1
ATOM 3194 O O . ASP B 1 12 ? -10.086 16.141 9.008 1 98.75 12 ASP B O 1
ATOM 3198 N N . LEU B 1 13 ? -10.008 14.469 10.539 1 98.19 13 LEU B N 1
ATOM 3199 C CA . LEU B 1 13 ? -9.227 15.195 11.531 1 98.19 13 LEU B CA 1
ATOM 3200 C C . LEU B 1 13 ? -7.766 14.766 11.492 1 98.19 13 LEU B C 1
ATOM 3202 O O . LEU B 1 13 ? -7.152 14.547 12.539 1 98.19 13 LEU B O 1
ATOM 3206 N N . THR B 1 14 ? -7.273 14.523 10.305 1 97.94 14 THR B N 1
ATOM 3207 C CA . THR B 1 14 ? -5.902 14.039 10.172 1 97.94 14 THR B CA 1
ATOM 3208 C C . THR B 1 14 ? -5.012 15.109 9.547 1 97.94 14 THR B C 1
ATOM 3210 O O . THR B 1 14 ? -5.508 16.094 8.984 1 97.94 14 THR B O 1
ATOM 3213 N N . GLY B 1 15 ? -3.766 14.906 9.719 1 95.75 15 GLY B N 1
ATOM 3214 C CA . GLY B 1 15 ? -2.75 15.727 9.07 1 95.75 15 GLY B CA 1
ATOM 3215 C C . GLY B 1 15 ? -1.661 14.906 8.406 1 95.75 15 GLY B C 1
ATOM 3216 O O . GLY B 1 15 ? -1.685 13.672 8.453 1 95.75 15 GLY B O 1
ATOM 3217 N N . VAL B 1 16 ? -0.833 15.602 7.645 1 93.62 16 VAL B N 1
ATOM 3218 C CA . VAL B 1 16 ? 0.369 15.078 7 1 93.62 16 VAL B CA 1
ATOM 3219 C C . VAL B 1 16 ? -0.02 14.164 5.84 1 93.62 16 VAL B C 1
ATOM 3221 O O . VAL B 1 16 ? -0.553 14.633 4.828 1 93.62 16 VAL B O 1
ATOM 3224 N N . VAL B 1 17 ? 0.149 12.758 5.977 1 95.31 17 VAL B N 1
ATOM 3225 C CA . VAL B 1 17 ? -0.065 12.031 4.73 1 95.31 17 VAL B CA 1
ATOM 3226 C C . VAL B 1 17 ? -0.93 10.805 4.992 1 95.31 17 VAL B C 1
ATOM 3228 O O . VAL B 1 17 ? -1.913 10.562 4.285 1 95.31 17 VAL B O 1
ATOM 3231 N N . SER B 1 18 ? -0.697 10.023 6.043 1 97.19 18 SER B N 1
ATOM 3232 C CA . SER B 1 18 ? -1.366 8.734 6.211 1 97.19 18 SER B CA 1
ATOM 3233 C C . SER B 1 18 ? -2.881 8.898 6.25 1 97.19 18 SER B C 1
ATOM 3235 O O . SER B 1 18 ? -3.605 8.211 5.527 1 97.19 18 SER B O 1
ATOM 3237 N N . GLY B 1 19 ? -3.344 9.805 7.066 1 98.38 19 GLY B N 1
ATOM 3238 C CA . GLY B 1 19 ? -4.773 10.062 7.168 1 98.38 19 GLY B CA 1
ATOM 3239 C C . GLY B 1 19 ? -5.344 10.742 5.941 1 98.38 19 GLY B C 1
ATOM 3240 O O . GLY B 1 19 ? -6.242 10.203 5.285 1 98.38 19 GLY B O 1
ATOM 3241 N N . PRO B 1 20 ? -4.773 11.938 5.582 1 98.62 20 PRO B N 1
ATOM 3242 C CA . PRO B 1 20 ? -5.289 12.688 4.438 1 98.62 20 PRO B CA 1
ATOM 3243 C C . PRO B 1 20 ? -5.309 11.875 3.148 1 98.62 20 PRO B C 1
ATOM 3245 O O . PRO B 1 20 ? -6.273 11.938 2.385 1 98.62 20 PRO B O 1
ATOM 3248 N N . PHE B 1 21 ? -4.281 11.094 2.867 1 98.69 21 PHE B N 1
ATOM 3249 C CA . PHE B 1 21 ? -4.23 10.273 1.664 1 98.69 21 PHE B CA 1
ATOM 3250 C C . PHE B 1 21 ? -5.293 9.18 1.712 1 98.69 21 PHE B C 1
ATOM 3252 O O . PHE B 1 21 ? -5.902 8.852 0.691 1 98.69 21 PHE B O 1
ATOM 3259 N N . ALA B 1 22 ? -5.539 8.602 2.881 1 98.88 22 ALA B N 1
ATOM 3260 C CA . ALA B 1 22 ? -6.598 7.613 3.059 1 98.88 22 ALA B CA 1
ATOM 3261 C C . ALA B 1 22 ? -7.965 8.203 2.727 1 98.88 22 ALA B C 1
ATOM 3263 O O . ALA B 1 22 ? -8.734 7.617 1.962 1 98.88 22 ALA B O 1
ATOM 3264 N N . THR B 1 23 ? -8.242 9.367 3.297 1 98.81 23 THR B N 1
ATOM 3265 C CA . THR B 1 23 ? -9.562 9.969 3.107 1 98.81 23 THR B CA 1
ATOM 3266 C C . THR B 1 23 ? -9.711 10.516 1.691 1 98.81 23 THR B C 1
ATOM 3268 O O . THR B 1 23 ? -10.828 10.68 1.195 1 98.81 23 THR B O 1
ATOM 3271 N N . MET B 1 24 ? -8.562 10.805 1.022 1 98.5 24 MET B N 1
ATOM 3272 C CA . MET B 1 24 ? -8.625 11.188 -0.385 1 98.5 24 MET B CA 1
ATOM 3273 C C . MET B 1 24 ? -9.102 10.023 -1.247 1 98.5 24 MET B C 1
ATOM 3275 O O . MET B 1 24 ? -9.891 10.211 -2.172 1 98.5 24 MET B O 1
ATOM 3279 N N . PHE B 1 25 ? -8.633 8.805 -0.921 1 98.12 25 PHE B N 1
ATOM 3280 C CA . PHE B 1 25 ? -9.109 7.621 -1.633 1 98.12 25 PHE B CA 1
ATOM 3281 C C . PHE B 1 25 ? -10.625 7.477 -1.492 1 98.12 25 PHE B C 1
ATOM 3283 O O . PHE B 1 25 ? -11.312 7.121 -2.453 1 98.12 25 PHE B O 1
ATOM 3290 N N . LEU B 1 26 ? -11.109 7.762 -0.289 1 98.69 26 LEU B N 1
ATOM 3291 C CA . LEU B 1 26 ? -12.547 7.691 -0.062 1 98.69 26 LEU B CA 1
ATOM 3292 C C . LEU B 1 26 ? -13.273 8.766 -0.87 1 98.69 26 LEU B C 1
ATOM 3294 O O . LEU B 1 26 ? -14.328 8.5 -1.449 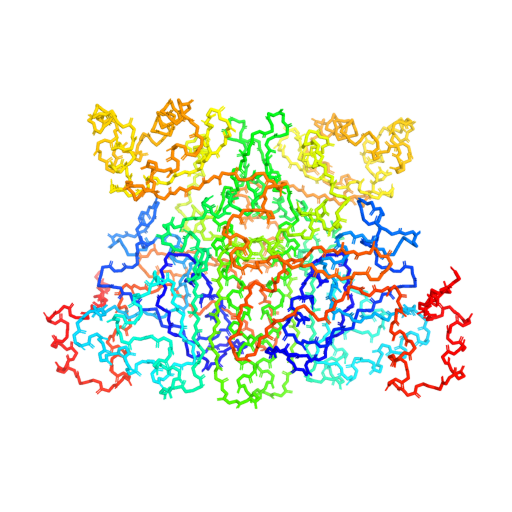1 98.69 26 LEU B O 1
ATOM 3298 N N . ALA B 1 27 ? -12.672 9.938 -0.943 1 98.56 27 ALA B N 1
ATOM 3299 C CA . ALA B 1 27 ? -13.258 11.016 -1.738 1 98.56 27 ALA B CA 1
ATOM 3300 C C . ALA B 1 27 ? -13.289 10.648 -3.219 1 98.56 27 ALA B C 1
ATOM 3302 O O . ALA B 1 27 ? -14.297 10.875 -3.898 1 98.56 27 ALA B O 1
ATOM 3303 N N . ASP B 1 28 ? -12.227 10.055 -3.734 1 98.06 28 ASP B N 1
ATOM 3304 C CA . ASP B 1 28 ? -12.148 9.602 -5.117 1 98.06 28 ASP B CA 1
ATOM 3305 C C . ASP B 1 28 ? -13.266 8.609 -5.434 1 98.06 28 ASP B C 1
ATOM 3307 O O . ASP B 1 28 ? -13.648 8.445 -6.594 1 98.06 28 ASP B O 1
ATOM 3311 N N . GLN B 1 29 ? -13.727 7.988 -4.391 1 98.44 29 GLN B N 1
ATOM 3312 C CA . GLN B 1 29 ? -14.75 6.957 -4.582 1 98.44 29 GLN B CA 1
ATOM 3313 C C . GLN B 1 29 ? -16.141 7.48 -4.215 1 98.44 29 GLN B C 1
ATOM 3315 O O . GLN B 1 29 ? -17.062 6.695 -4.027 1 98.44 29 GLN B O 1
ATOM 3320 N N . GLY B 1 30 ? -16.219 8.781 -4.008 1 98.12 30 GLY B N 1
ATOM 3321 C CA . GLY B 1 30 ? -17.547 9.391 -3.975 1 98.12 30 GLY B CA 1
ATOM 3322 C C . GLY B 1 30 ? -17.953 9.852 -2.59 1 98.12 30 GLY B C 1
ATOM 3323 O O . GLY B 1 30 ? -19.016 10.461 -2.42 1 98.12 30 GLY B O 1
ATOM 3324 N N . ALA B 1 31 ? -17.156 9.633 -1.533 1 98.69 31 ALA B N 1
ATOM 3325 C CA . ALA B 1 31 ? -17.484 10.078 -0.182 1 98.69 31 ALA B CA 1
ATOM 3326 C C . ALA B 1 31 ? -17.406 11.602 -0.074 1 98.69 31 ALA B C 1
ATOM 3328 O O . ALA B 1 31 ? -16.609 12.234 -0.763 1 98.69 31 ALA B O 1
ATOM 3329 N N . ASP B 1 32 ? -18.266 12.141 0.727 1 98.38 32 ASP B N 1
ATOM 3330 C CA . ASP B 1 32 ? -18.156 13.547 1.108 1 98.38 32 ASP B CA 1
ATOM 3331 C C . ASP B 1 32 ? -17.203 13.734 2.277 1 98.38 32 ASP B C 1
ATOM 3333 O O . ASP B 1 32 ? -17.578 13.531 3.436 1 98.38 32 ASP B O 1
ATOM 3337 N N . VAL B 1 33 ? -16.016 14.164 1.954 1 98.88 33 VAL B N 1
ATOM 3338 C CA . VAL B 1 33 ? -14.961 14.266 2.963 1 98.88 33 VAL B CA 1
ATOM 3339 C C . VAL B 1 33 ? -14.766 15.734 3.355 1 98.88 33 VAL B C 1
ATOM 3341 O O . VAL B 1 33 ? -14.5 16.578 2.504 1 98.88 33 VAL B O 1
ATOM 3344 N N . LEU B 1 34 ? -14.922 16 4.633 1 98.88 34 LEU B N 1
ATOM 3345 C CA . LEU B 1 34 ? -14.656 17.312 5.199 1 98.88 34 LEU B CA 1
ATOM 3346 C C . LEU B 1 34 ? -13.383 17.312 6.039 1 98.88 34 LEU B C 1
ATOM 3348 O O . LEU B 1 34 ? -13.328 16.656 7.086 1 98.88 34 LEU B O 1
ATOM 3352 N N . LYS B 1 35 ? -12.375 17.984 5.543 1 98.81 35 LYS B N 1
ATOM 3353 C CA . LYS B 1 35 ? -11.125 18.125 6.281 1 98.81 35 LYS B CA 1
ATOM 3354 C C . LYS B 1 35 ? -11.211 19.25 7.305 1 98.81 35 LYS B C 1
ATOM 3356 O O . LYS B 1 35 ? -11.562 20.375 6.961 1 98.81 35 LYS B O 1
ATOM 3361 N N . ILE B 1 36 ? -10.984 18.906 8.547 1 98.38 36 ILE B N 1
ATOM 3362 C CA . ILE B 1 36 ? -10.898 19.875 9.625 1 98.38 36 ILE B CA 1
ATOM 3363 C C . ILE B 1 36 ? -9.445 20.312 9.828 1 98.38 36 ILE B C 1
ATOM 3365 O O . ILE B 1 36 ? -8.57 19.469 10.055 1 98.38 36 ILE B O 1
ATOM 3369 N N . GLU B 1 37 ? -9.273 21.516 9.711 1 97.06 37 GLU B N 1
ATOM 3370 C CA . GLU B 1 37 ? -7.91 22.031 9.812 1 97.06 37 GLU B CA 1
ATOM 3371 C C . GLU B 1 37 ? -7.809 23.109 10.891 1 97.06 37 GLU B C 1
ATOM 3373 O O . GLU B 1 37 ? -8.781 23.828 11.148 1 97.06 37 GLU B O 1
ATOM 3378 N N . PRO B 1 38 ? -6.613 23.25 11.555 1 96.38 38 PRO B N 1
ATOM 3379 C CA . PRO B 1 38 ? -6.406 24.422 12.406 1 96.38 38 PRO B CA 1
ATOM 3380 C C . PRO B 1 38 ? -6.441 25.734 11.633 1 96.38 38 PRO B C 1
ATOM 3382 O O . PRO B 1 38 ? -6.414 25.734 10.398 1 96.38 38 PRO B O 1
ATOM 3385 N N . ILE B 1 39 ? -6.457 26.797 12.383 1 96.5 39 ILE B N 1
ATOM 3386 C CA . ILE B 1 39 ? -6.602 28.109 11.789 1 96.5 39 ILE B CA 1
ATOM 3387 C C . ILE B 1 39 ? -5.449 28.375 10.82 1 96.5 39 ILE B C 1
ATOM 3389 O O . ILE B 1 39 ? -5.641 28.984 9.773 1 96.5 39 ILE B O 1
ATOM 3393 N N . GLY B 1 40 ? -4.293 27.859 11.125 1 93.88 40 GLY B N 1
ATOM 3394 C CA . GLY B 1 40 ? -3.115 28.047 10.297 1 93.88 40 GLY B CA 1
ATOM 3395 C C . GLY B 1 40 ? -3.006 27.047 9.164 1 93.88 40 GLY B C 1
ATOM 3396 O O . GLY B 1 40 ? -2.15 27.188 8.289 1 93.88 40 GLY B O 1
ATOM 3397 N N . GLY B 1 41 ? -3.869 26.062 9.133 1 95.38 41 GLY B N 1
ATOM 3398 C CA . GLY B 1 41 ? -3.859 25.047 8.086 1 95.38 41 GLY B CA 1
ATOM 3399 C C . GLY B 1 41 ? -2.943 23.875 8.398 1 95.38 41 GLY B C 1
ATOM 3400 O O . GLY B 1 41 ? -2.148 23.938 9.344 1 95.38 41 GLY B O 1
ATOM 3401 N N . ASP B 1 42 ? -3.064 22.844 7.645 1 94.81 42 ASP B N 1
ATOM 3402 C CA . ASP B 1 42 ? -2.188 21.672 7.707 1 94.81 42 ASP B CA 1
ATOM 3403 C C . ASP B 1 42 ? -0.754 22.047 7.34 1 94.81 42 ASP B C 1
ATOM 3405 O O . ASP B 1 42 ? -0.528 22.812 6.402 1 94.81 42 ASP B O 1
ATOM 3409 N N . ILE B 1 43 ? 0.184 21.469 8 1 90.5 43 ILE B N 1
ATOM 3410 C CA . ILE B 1 43 ? 1.587 21.828 7.816 1 90.5 43 ILE B CA 1
ATOM 3411 C C . ILE B 1 43 ? 2.033 21.453 6.406 1 90.5 43 ILE B C 1
ATOM 3413 O O . ILE B 1 43 ? 2.955 22.062 5.859 1 90.5 43 ILE B O 1
ATOM 3417 N N . THR B 1 44 ? 1.403 20.469 5.758 1 93.5 44 THR B N 1
ATOM 3418 C CA . THR B 1 44 ? 1.803 20 4.434 1 93.5 44 THR B CA 1
ATOM 3419 C C . THR B 1 44 ? 1.459 21.047 3.373 1 93.5 44 THR B C 1
ATOM 3421 O O . THR B 1 44 ? 1.925 20.953 2.234 1 93.5 44 THR B O 1
ATOM 3424 N N . ARG B 1 45 ? 0.634 22.031 3.727 1 94.38 45 ARG B N 1
ATOM 3425 C CA . ARG B 1 45 ? 0.327 23.109 2.791 1 94.38 45 ARG B CA 1
ATOM 3426 C C . ARG B 1 45 ? 1.586 23.891 2.418 1 94.38 45 ARG B C 1
ATOM 3428 O O . ARG B 1 45 ? 1.642 24.516 1.36 1 94.38 45 ARG B O 1
ATOM 3435 N N . ARG B 1 46 ? 2.605 23.781 3.186 1 88.19 46 ARG B N 1
ATOM 3436 C CA . ARG B 1 46 ? 3.842 24.531 2.971 1 88.19 46 ARG B CA 1
ATOM 3437 C C . ARG B 1 46 ? 5.031 23.578 2.844 1 88.19 46 ARG B C 1
ATOM 3439 O O . ARG B 1 46 ? 6.176 23.984 3.057 1 88.19 46 ARG B O 1
ATOM 3446 N N . SER B 1 47 ? 4.727 22.375 2.457 1 84.19 47 SER B N 1
ATOM 3447 C CA . SER B 1 47 ? 5.773 21.375 2.322 1 84.19 47 SER B CA 1
ATOM 3448 C C . SER B 1 47 ? 6.613 21.609 1.071 1 84.19 47 SER B C 1
ATOM 3450 O O . SER B 1 47 ? 6.07 21.844 -0.012 1 84.19 47 SER B O 1
ATOM 3452 N N . ARG B 1 48 ? 8.055 21.422 1.08 1 71.88 48 ARG B N 1
ATOM 3453 C CA . ARG B 1 48 ? 9.117 21.312 0.083 1 71.88 48 ARG B CA 1
ATOM 3454 C C . ARG B 1 48 ? 9.055 22.469 -0.906 1 71.88 48 ARG B C 1
ATOM 3456 O O . ARG B 1 48 ? 9.938 22.609 -1.759 1 71.88 48 ARG B O 1
ATOM 3463 N N . ALA B 1 49 ? 7.855 23.188 -1.099 1 69.06 49 ALA B N 1
ATOM 3464 C CA . ALA B 1 49 ? 7.879 24.359 -1.966 1 69.06 49 ALA B CA 1
ATOM 3465 C C . ALA B 1 49 ? 6.484 24.969 -2.107 1 69.06 49 ALA B C 1
ATOM 3467 O O . ALA B 1 49 ? 5.488 24.25 -2.141 1 69.06 49 ALA B O 1
ATOM 3468 N N . THR B 1 50 ? 6.637 26.172 -2.174 1 77.94 50 THR B N 1
ATOM 3469 C CA . THR B 1 50 ? 5.387 26.891 -2.402 1 77.94 50 THR B CA 1
ATOM 3470 C C . THR B 1 50 ? 5.035 26.906 -3.887 1 77.94 50 THR B C 1
ATOM 3472 O O . THR B 1 50 ? 5.895 27.172 -4.73 1 77.94 50 THR B O 1
ATOM 3475 N N . ILE B 1 51 ? 3.812 26.547 -4.184 1 90.25 51 ILE B N 1
ATOM 3476 C CA . ILE B 1 51 ? 3.408 26.5 -5.582 1 90.25 51 ILE B CA 1
ATOM 3477 C C . ILE B 1 51 ? 2.297 27.531 -5.828 1 90.25 51 ILE B C 1
ATOM 3479 O O . ILE B 1 51 ? 1.776 27.625 -6.941 1 90.25 51 ILE B O 1
ATOM 3483 N N . ASP B 1 52 ? 1.925 28.25 -4.809 1 89.88 52 ASP B N 1
ATOM 3484 C CA . ASP B 1 52 ? 0.975 29.344 -4.973 1 89.88 52 ASP B CA 1
ATOM 3485 C C . ASP B 1 52 ? 1.407 30.578 -4.176 1 89.88 52 ASP B C 1
ATOM 3487 O O . ASP B 1 52 ? 2.188 30.453 -3.227 1 89.88 52 ASP B O 1
ATOM 3491 N N . ARG B 1 53 ? 0.868 31.75 -4.414 1 85.12 53 ARG B N 1
ATOM 3492 C CA . ARG B 1 53 ? 1.276 33 -3.818 1 85.12 53 ARG B CA 1
ATOM 3493 C C . ARG B 1 53 ? 0.8 33.125 -2.373 1 85.12 53 ARG B C 1
ATOM 3495 O O . ARG B 1 53 ? 1.5 33.656 -1.522 1 85.12 53 ARG B O 1
ATOM 3502 N N . ALA B 1 54 ? -0.334 32.531 -2.123 1 86.5 54 ALA B N 1
ATOM 3503 C CA . ALA B 1 54 ? -0.946 32.656 -0.803 1 86.5 54 ALA B CA 1
ATOM 3504 C C . ALA B 1 54 ? -0.305 31.703 0.197 1 86.5 54 ALA B C 1
ATOM 3506 O O . ALA B 1 54 ? -0.504 31.828 1.407 1 86.5 54 ALA B O 1
ATOM 3507 N N . GLY B 1 55 ? 0.47 30.734 -0.304 1 89.44 55 GLY B N 1
ATOM 3508 C CA . GLY B 1 55 ? 1.134 29.781 0.568 1 89.44 55 GLY B CA 1
ATOM 3509 C C . GLY B 1 55 ? 0.183 28.766 1.175 1 89.44 55 GLY B C 1
ATOM 3510 O O . GLY B 1 55 ? 0.366 28.344 2.316 1 89.44 55 GLY B O 1
ATOM 3511 N N . GLU B 1 56 ? -0.838 28.422 0.442 1 93.56 56 GLU B N 1
ATOM 3512 C CA . GLU B 1 56 ? -1.845 27.531 0.99 1 93.56 56 GLU B CA 1
ATOM 3513 C C . GLU B 1 56 ? -1.804 26.172 0.295 1 93.56 56 GLU B C 1
ATOM 3515 O O . GLU B 1 56 ? -2.498 25.234 0.703 1 93.56 56 GLU B O 1
ATOM 3520 N N . PHE B 1 57 ? -0.947 26.125 -0.808 1 95.94 57 PHE B N 1
ATOM 3521 C CA . PHE B 1 57 ? -0.908 24.859 -1.546 1 95.94 57 PHE B CA 1
ATOM 3522 C C . PHE B 1 57 ? 0.529 24.406 -1.745 1 95.94 57 PHE B C 1
ATOM 3524 O O . PHE B 1 57 ? 1.416 25.203 -2.025 1 95.94 57 PHE B O 1
ATOM 3531 N N . SER B 1 58 ? 0.784 23.234 -1.489 1 95.75 58 SER B N 1
ATOM 3532 C CA . SER B 1 58 ? 1.93 22.484 -1.982 1 95.75 58 SER B CA 1
ATOM 3533 C C . SER B 1 58 ? 1.488 21.344 -2.891 1 95.75 58 SER B C 1
ATOM 3535 O O . SER B 1 58 ? 0.314 20.969 -2.898 1 95.75 58 SER B O 1
ATOM 3537 N N . ALA B 1 59 ? 2.363 20.828 -3.697 1 95.94 59 ALA B N 1
ATOM 3538 C CA . ALA B 1 59 ? 2.039 19.672 -4.535 1 95.94 59 ALA B CA 1
ATOM 3539 C C . ALA B 1 59 ? 1.617 18.484 -3.688 1 95.94 59 ALA B C 1
ATOM 3541 O O . ALA B 1 59 ? 0.674 17.766 -4.039 1 95.94 59 ALA B O 1
ATOM 3542 N N . LEU B 1 60 ? 2.299 18.328 -2.561 1 96 60 LEU B N 1
ATOM 3543 C CA . LEU B 1 60 ? 1.967 17.234 -1.644 1 96 60 LEU B CA 1
ATOM 3544 C C . LEU B 1 60 ? 0.542 17.391 -1.119 1 96 60 LEU B C 1
ATOM 3546 O O . LEU B 1 60 ? -0.226 16.422 -1.118 1 96 60 LEU B O 1
ATOM 3550 N N . PHE B 1 61 ? 0.177 18.594 -0.694 1 97.12 61 PHE B N 1
ATOM 3551 C CA . PHE B 1 61 ? -1.157 18.828 -0.155 1 97.12 61 PHE B CA 1
ATOM 3552 C C . PHE B 1 61 ? -2.221 18.578 -1.216 1 97.12 61 PHE B C 1
ATOM 3554 O O . PHE B 1 61 ? -3.219 17.891 -0.956 1 97.12 61 PHE B O 1
ATOM 3561 N N . ILE B 1 62 ? -2.008 19.047 -2.441 1 97.5 62 ILE B N 1
ATOM 3562 C CA . ILE B 1 62 ? -2.963 18.906 -3.533 1 97.5 62 ILE B CA 1
ATOM 3563 C C . ILE B 1 62 ? -3.207 17.422 -3.811 1 97.5 62 ILE B C 1
ATOM 3565 O O . ILE B 1 62 ? -4.355 16.984 -3.924 1 97.5 62 ILE B O 1
ATOM 3569 N N . SER B 1 63 ? -2.188 16.641 -3.775 1 97.38 63 SER B N 1
ATOM 3570 C CA . SER B 1 63 ? -2.246 15.242 -4.191 1 97.38 63 SER B CA 1
ATOM 3571 C C . SER B 1 63 ? -2.771 14.359 -3.066 1 97.38 63 SER B C 1
ATOM 3573 O O . SER B 1 63 ? -3.045 13.172 -3.279 1 97.38 63 SER B O 1
ATOM 3575 N N . SER B 1 64 ? -2.959 14.914 -1.876 1 97.69 64 SER B N 1
ATOM 3576 C CA . SER B 1 64 ? -3.453 14.117 -0.755 1 97.69 64 SER B CA 1
ATOM 3577 C C . SER B 1 64 ? -4.82 14.609 -0.291 1 97.69 64 SER B C 1
ATOM 3579 O O . SER B 1 64 ? -5.426 14.023 0.607 1 97.69 64 SER B O 1
ATOM 3581 N N . ASN B 1 65 ? -5.301 15.727 -0.877 1 98.31 65 ASN B N 1
ATOM 3582 C CA . ASN B 1 65 ? -6.516 16.328 -0.326 1 98.31 65 ASN B CA 1
ATOM 3583 C C . ASN B 1 65 ? -7.461 16.797 -1.429 1 98.31 65 ASN B C 1
ATOM 3585 O O . ASN B 1 65 ? -8.422 17.516 -1.163 1 98.31 65 ASN B O 1
ATOM 3589 N N . ARG B 1 66 ? -7.184 16.406 -2.674 1 98 66 ARG B N 1
ATOM 3590 C CA . ARG B 1 66 ? -8.125 16.719 -3.746 1 98 66 ARG B CA 1
ATOM 3591 C C . ARG B 1 66 ? -9.5 16.141 -3.449 1 98 66 ARG B C 1
ATOM 3593 O O . ARG B 1 66 ? -9.617 15.102 -2.789 1 98 66 ARG B O 1
ATOM 3600 N N . GLY B 1 67 ? -10.508 16.797 -3.922 1 97.81 67 GLY B N 1
ATOM 3601 C CA . GLY B 1 67 ? -11.867 16.297 -3.832 1 97.81 67 GLY B CA 1
ATOM 3602 C C . GLY B 1 67 ? -12.5 16.516 -2.473 1 97.81 67 GLY B C 1
ATOM 3603 O O . GLY B 1 67 ? -13.68 16.219 -2.275 1 97.81 67 GLY B O 1
ATOM 3604 N N . LYS B 1 68 ? -11.797 17.156 -1.519 1 98.44 68 LYS B N 1
ATOM 3605 C CA . LYS B 1 68 ? -12.328 17.359 -0.172 1 98.44 68 LYS B CA 1
ATOM 3606 C C . LYS B 1 68 ? -12.875 18.766 -0.006 1 98.44 68 LYS B C 1
ATOM 3608 O O . LYS B 1 68 ? -12.562 19.656 -0.796 1 98.44 68 LYS B O 1
ATOM 3613 N N . ARG B 1 69 ? -13.695 18.922 0.994 1 98.38 69 ARG B N 1
ATOM 3614 C CA . ARG B 1 69 ? -14.039 20.219 1.538 1 98.38 69 ARG B CA 1
ATOM 3615 C C . ARG B 1 69 ? -13.18 20.562 2.754 1 98.38 69 ARG B C 1
ATOM 3617 O O . ARG B 1 69 ? -12.594 19.656 3.365 1 98.38 69 ARG B O 1
ATOM 3624 N N . SER B 1 70 ? -13.094 21.859 3.062 1 98.5 70 SER B N 1
ATOM 3625 C CA . SER B 1 70 ? -12.242 22.281 4.168 1 98.5 70 SER B CA 1
ATOM 3626 C C . SER B 1 70 ? -12.992 23.203 5.125 1 98.5 70 SER B C 1
ATOM 3628 O O . SER B 1 70 ? -13.672 24.125 4.691 1 98.5 70 SER B O 1
ATOM 3630 N N . LEU B 1 71 ? -12.977 22.875 6.344 1 98.62 71 LEU B N 1
ATOM 3631 C CA . LEU B 1 71 ? -13.391 23.734 7.453 1 98.62 71 LEU B CA 1
ATOM 3632 C C . LEU B 1 71 ? -12.211 24.031 8.375 1 98.62 71 LEU B C 1
ATOM 3634 O O . LEU B 1 71 ? -11.539 23.125 8.852 1 98.62 71 LEU B O 1
ATOM 3638 N N . SER B 1 72 ? -11.953 25.281 8.562 1 98.44 72 SER B N 1
ATOM 3639 C CA . SER B 1 72 ? -10.875 25.703 9.445 1 98.44 72 SER B CA 1
ATOM 3640 C C . SER B 1 72 ? -11.414 26.234 10.766 1 98.44 72 SER B C 1
ATOM 3642 O O . SER B 1 72 ? -12.141 27.234 10.789 1 98.44 72 SER B O 1
ATOM 3644 N N . VAL B 1 73 ? -11.094 25.594 11.844 1 97.94 73 VAL B N 1
ATOM 3645 C CA . VAL B 1 73 ? -11.656 25.953 13.141 1 97.94 73 VAL B CA 1
ATOM 3646 C C . VAL B 1 73 ? -10.617 25.734 14.234 1 97.94 73 VAL B C 1
ATOM 3648 O O . VAL B 1 73 ? -9.758 24.859 14.117 1 97.94 73 VAL B O 1
ATOM 3651 N N . ASP B 1 74 ? -10.617 26.547 15.203 1 97.5 74 ASP B N 1
ATOM 3652 C CA . ASP B 1 74 ? -9.859 26.312 16.422 1 97.5 74 ASP B CA 1
ATOM 3653 C C . ASP B 1 74 ? -10.57 25.297 17.328 1 97.5 74 ASP B C 1
ATOM 3655 O O . ASP B 1 74 ? -11.477 25.656 18.078 1 97.5 74 ASP B O 1
ATOM 3659 N N . VAL B 1 75 ? -10.07 24.125 17.359 1 94.88 75 VAL B N 1
ATOM 3660 C CA . VAL B 1 75 ? -10.773 23.016 17.984 1 94.88 75 VAL B CA 1
ATOM 3661 C C . VAL B 1 75 ? -10.703 23.156 19.5 1 94.88 75 VAL B C 1
ATOM 3663 O O . VAL B 1 75 ? -11.438 22.5 20.234 1 94.88 75 VAL B O 1
ATOM 3666 N N . LYS B 1 76 ? -9.867 24.094 19.969 1 92.94 76 LYS B N 1
ATOM 3667 C CA . LYS B 1 76 ? -9.727 24.312 21.406 1 92.94 76 LYS B CA 1
ATOM 3668 C C . LYS B 1 76 ? -10.734 25.344 21.922 1 92.94 76 LYS B C 1
ATOM 3670 O O . LYS B 1 76 ? -10.945 25.469 23.125 1 92.94 76 LYS B O 1
ATOM 3675 N N . SER B 1 77 ? -11.312 26.109 21 1 95.69 77 SER B N 1
ATOM 3676 C CA . SER B 1 77 ? -12.305 27.094 21.391 1 95.69 77 SER B CA 1
ATOM 3677 C C . SER B 1 77 ? -13.648 26.438 21.703 1 95.69 77 SER B C 1
ATOM 3679 O O . SER B 1 77 ? -13.922 25.328 21.25 1 95.69 77 SER B O 1
ATOM 3681 N N . ASP B 1 78 ? -14.445 27.156 22.438 1 95.5 78 ASP B N 1
ATOM 3682 C CA . ASP B 1 78 ? -15.789 26.672 22.719 1 95.5 78 ASP B CA 1
ATOM 3683 C C . ASP B 1 78 ? -16.594 26.5 21.422 1 95.5 78 ASP B C 1
ATOM 3685 O O . ASP B 1 78 ? -17.297 25.516 21.25 1 95.5 78 ASP B O 1
ATOM 3689 N N . ALA B 1 79 ? -16.484 27.469 20.609 1 96.5 79 ALA B N 1
ATOM 3690 C CA . ALA B 1 79 ? -17.172 27.391 19.328 1 96.5 79 ALA B CA 1
ATOM 3691 C C . ALA B 1 79 ? -16.703 26.188 18.5 1 96.5 79 ALA B C 1
ATOM 3693 O O . ALA B 1 79 ? -17.516 25.5 17.891 1 96.5 79 ALA B O 1
ATOM 3694 N N . GLY B 1 80 ? -15.406 26.016 18.469 1 96.75 80 GLY B N 1
ATOM 3695 C CA . GLY B 1 80 ? -14.844 24.891 17.734 1 96.75 80 GLY B CA 1
ATOM 3696 C C . GLY B 1 80 ? -15.32 23.547 18.25 1 96.75 80 GLY B C 1
ATOM 3697 O O . GLY B 1 80 ? -15.648 22.656 17.469 1 96.75 80 GLY B O 1
ATOM 3698 N N . ARG B 1 81 ? -15.391 23.406 19.547 1 95.81 81 ARG B N 1
ATOM 3699 C CA . ARG B 1 81 ? -15.867 22.172 20.141 1 95.81 81 ARG B CA 1
ATOM 3700 C C . ARG B 1 81 ? -17.328 21.922 19.797 1 95.81 81 ARG B C 1
ATOM 3702 O O . ARG B 1 81 ? -17.719 20.781 19.531 1 95.81 81 ARG B O 1
ATOM 3709 N N . ASP B 1 82 ? -18.094 22.984 19.875 1 96.56 82 ASP B N 1
ATOM 3710 C CA . ASP B 1 82 ? -19.5 22.875 19.531 1 96.56 82 ASP B CA 1
ATOM 3711 C C . ASP B 1 82 ? -19.672 22.453 18.062 1 96.56 82 ASP B C 1
ATOM 3713 O O . ASP B 1 82 ? -20.484 21.578 17.766 1 96.56 82 ASP B O 1
ATOM 3717 N N . ILE B 1 83 ? -18.938 23.078 17.188 1 97.94 83 ILE B N 1
ATOM 3718 C CA . ILE B 1 83 ? -18.984 22.766 15.766 1 97.94 83 ILE B CA 1
ATOM 3719 C C . ILE B 1 83 ? -18.641 21.297 15.539 1 97.94 83 ILE B C 1
ATOM 3721 O O . ILE B 1 83 ? -19.359 20.594 14.836 1 97.94 83 ILE B O 1
ATOM 3725 N N . LEU B 1 84 ? -17.578 20.812 16.156 1 97.5 84 LEU B N 1
ATOM 3726 C CA . LEU B 1 84 ? -17.125 19.438 15.977 1 97.5 84 LEU B CA 1
ATOM 3727 C C . LEU B 1 84 ? -18.156 18.453 16.5 1 97.5 84 LEU B C 1
ATOM 3729 O O . LEU B 1 84 ? -18.391 17.406 15.898 1 97.5 84 LEU B O 1
ATOM 3733 N N . ALA B 1 85 ? -18.734 18.812 17.609 1 96.25 85 ALA B N 1
ATOM 3734 C CA . ALA B 1 85 ? -19.766 17.938 18.172 1 96.25 85 ALA B CA 1
ATOM 3735 C C . ALA B 1 85 ? -20.938 17.781 17.188 1 96.25 85 ALA B C 1
ATOM 3737 O O . ALA B 1 85 ? -21.438 16.672 17 1 96.25 85 ALA B O 1
ATOM 3738 N N . ARG B 1 86 ? -21.359 18.859 16.578 1 97.12 86 ARG B N 1
ATOM 3739 C CA . ARG B 1 86 ? -22.469 18.812 15.633 1 97.12 86 ARG B CA 1
ATOM 3740 C C . ARG B 1 86 ? -22.078 18.062 14.367 1 97.12 86 ARG B C 1
ATOM 3742 O O . ARG B 1 86 ? -22.891 17.344 13.797 1 97.12 86 ARG B O 1
ATOM 3749 N N . LEU B 1 87 ? -20.875 18.234 13.93 1 98.31 87 LEU B N 1
ATOM 3750 C CA . LEU B 1 87 ? -20.391 17.547 12.734 1 98.31 87 LEU B CA 1
ATOM 3751 C C . LEU B 1 87 ? -20.328 16.031 12.961 1 98.31 87 LEU B C 1
ATOM 3753 O O . LEU B 1 87 ? -20.734 15.258 12.094 1 98.31 87 LEU B O 1
ATOM 3757 N N . VAL B 1 88 ? -19.797 15.617 14.125 1 97.88 88 VAL B N 1
ATOM 3758 C CA . VAL B 1 88 ? -19.641 14.203 14.43 1 97.88 88 VAL B CA 1
ATOM 3759 C C . VAL B 1 88 ? -21.016 13.531 14.461 1 97.88 88 VAL B C 1
ATOM 3761 O O . VAL B 1 88 ? -21.172 12.383 14.047 1 97.88 88 VAL B O 1
ATOM 3764 N N . ALA B 1 89 ? -22 14.266 14.891 1 96.81 89 ALA B N 1
ATOM 3765 C CA . ALA B 1 89 ? -23.359 13.734 15.008 1 96.81 89 ALA B CA 1
ATOM 3766 C C . ALA B 1 89 ? -23.922 13.359 13.641 1 96.81 89 ALA B C 1
ATOM 3768 O O . ALA B 1 89 ? -24.828 12.523 13.539 1 96.81 89 ALA B O 1
ATOM 3769 N N . GLN B 1 90 ? -23.359 13.914 12.609 1 97.06 90 GLN B N 1
ATOM 3770 C CA . GLN B 1 90 ? -23.875 13.656 11.266 1 97.06 90 GLN B CA 1
ATOM 3771 C C . GLN B 1 90 ? -22.906 12.805 10.453 1 97.06 90 GLN B C 1
ATOM 3773 O O . GLN B 1 90 ? -23.188 12.445 9.312 1 97.06 90 GLN B O 1
ATOM 3778 N N . ALA B 1 91 ? -21.766 12.484 10.992 1 98.38 91 ALA B N 1
ATOM 3779 C CA . ALA B 1 91 ? -20.703 11.797 10.258 1 98.38 91 ALA B CA 1
ATOM 3780 C C . ALA B 1 91 ? -20.922 10.281 10.273 1 98.38 91 ALA B C 1
ATOM 3782 O O . ALA B 1 91 ? -21.406 9.734 11.258 1 98.38 91 ALA B O 1
ATOM 3783 N N . ASP B 1 92 ? -20.547 9.625 9.18 1 98.75 92 ASP B N 1
ATOM 3784 C CA . ASP B 1 92 ? -20.469 8.172 9.141 1 98.75 92 ASP B CA 1
ATOM 3785 C C . ASP B 1 92 ? -19.125 7.672 9.641 1 98.75 92 ASP B C 1
ATOM 3787 O O . ASP B 1 92 ? -19.047 6.629 10.297 1 98.75 92 ASP B O 1
ATOM 3791 N N . VAL B 1 93 ? -18.078 8.375 9.312 1 98.94 93 VAL B N 1
ATOM 3792 C CA . VAL B 1 93 ? -16.703 7.996 9.609 1 98.94 93 VAL B CA 1
ATOM 3793 C C . VAL B 1 93 ? -15.945 9.195 10.172 1 98.94 93 VAL B C 1
ATOM 3795 O O . VAL B 1 93 ? -16.062 10.312 9.656 1 98.94 93 VAL B O 1
ATOM 3798 N N . LEU B 1 94 ? -15.273 9.047 11.234 1 98.88 94 LEU B N 1
ATOM 3799 C CA . LEU B 1 94 ? -14.305 9.984 11.766 1 98.88 94 LEU B CA 1
ATOM 3800 C C . LEU B 1 94 ? -12.898 9.383 11.758 1 98.88 94 LEU B C 1
ATOM 3802 O O . LEU B 1 94 ? -12.68 8.297 12.281 1 98.88 94 LEU B O 1
ATOM 3806 N N . VAL B 1 95 ? -11.977 10.047 11.102 1 98.88 95 VAL B N 1
ATOM 3807 C CA . VAL B 1 95 ? -10.594 9.586 11.039 1 98.88 95 VAL B CA 1
ATOM 3808 C C . VAL B 1 95 ? -9.68 10.586 11.734 1 98.88 95 VAL B C 1
ATOM 3810 O O . VAL B 1 95 ? -9.766 11.797 11.492 1 98.88 95 VAL B O 1
ATOM 3813 N N . GLN B 1 96 ? -8.875 10.094 12.641 1 98.38 96 GLN B N 1
ATOM 3814 C CA . GLN B 1 96 ? -7.918 10.953 13.328 1 98.38 96 GLN B CA 1
ATOM 3815 C C . GLN B 1 96 ? -6.555 10.273 13.445 1 98.38 96 GLN B C 1
ATOM 3817 O O . GLN B 1 96 ? -6.461 9.047 13.43 1 98.38 96 GLN B O 1
ATOM 3822 N N . ASN B 1 97 ? -5.48 11.016 13.43 1 97.12 97 ASN B N 1
ATOM 3823 C CA . ASN B 1 97 ? -4.137 10.477 13.617 1 97.12 97 ASN B CA 1
ATOM 3824 C C . ASN B 1 97 ? -3.334 11.305 14.609 1 97.12 97 ASN B C 1
ATOM 3826 O O . ASN B 1 97 ? -2.131 11.5 14.438 1 97.12 97 ASN B O 1
ATOM 3830 N N . PHE B 1 98 ? -4.027 11.859 15.648 1 93.44 98 PHE B N 1
ATOM 3831 C CA . PHE B 1 98 ? -3.373 12.617 16.719 1 93.44 98 PHE B CA 1
ATOM 3832 C C . PHE B 1 98 ? -2.668 11.68 17.688 1 93.44 98 PHE B C 1
ATOM 3834 O O . PHE B 1 98 ? -2.934 10.477 17.703 1 93.44 98 PHE B O 1
ATOM 3841 N N . ARG B 1 99 ? -1.808 12.234 18.469 1 88.75 99 ARG B N 1
ATOM 3842 C CA . ARG B 1 99 ? -1.165 11.477 19.547 1 88.75 99 ARG B CA 1
ATOM 3843 C C . ARG B 1 99 ? -2.191 10.992 20.562 1 88.75 99 ARG B C 1
ATOM 3845 O O . ARG B 1 99 ? -3.236 11.617 20.75 1 88.75 99 ARG B O 1
ATOM 3852 N N . PRO B 1 100 ? -1.826 9.914 21.203 1 86.5 100 PRO B N 1
ATOM 3853 C CA . PRO B 1 100 ? -2.758 9.383 22.203 1 86.5 100 PRO B CA 1
ATOM 3854 C C . PRO B 1 100 ? -3.156 10.422 23.25 1 86.5 100 PRO B C 1
ATOM 3856 O O . PRO B 1 100 ? -2.309 11.188 23.719 1 86.5 100 PRO B O 1
ATOM 3859 N N . GLY B 1 101 ? -4.445 10.547 23.578 1 89.19 101 GLY B N 1
ATOM 3860 C CA . GLY B 1 101 ? -4.945 11.438 24.609 1 89.19 101 GLY B CA 1
ATOM 3861 C C . GLY B 1 101 ? -5.508 12.734 24.062 1 89.19 101 GLY B C 1
ATOM 3862 O O . GLY B 1 101 ? -6.336 13.383 24.703 1 89.19 101 GLY B O 1
ATOM 3863 N N . THR B 1 102 ? -5.117 13.094 22.859 1 91.31 102 THR B N 1
ATOM 3864 C CA . THR B 1 102 ? -5.516 14.367 22.266 1 91.31 102 THR B CA 1
ATOM 3865 C C . THR B 1 102 ? -7.02 14.398 22.016 1 91.31 102 THR B C 1
ATOM 3867 O O . THR B 1 102 ? -7.695 15.367 22.391 1 91.31 102 THR B O 1
ATOM 3870 N N . MET B 1 103 ? -7.598 13.391 21.484 1 94.88 103 MET B N 1
ATOM 3871 C CA . MET B 1 103 ? -9.016 13.352 21.141 1 94.88 103 MET B CA 1
ATOM 3872 C C . MET B 1 103 ? -9.883 13.398 22.391 1 94.88 103 MET B C 1
ATOM 3874 O O . MET B 1 103 ? -10.938 14.023 22.391 1 94.88 103 MET B O 1
ATOM 3878 N N . GLU B 1 104 ? -9.383 12.789 23.453 1 94.5 104 GLU B N 1
ATOM 3879 C CA . GLU B 1 104 ? -10.094 12.844 24.719 1 94.5 104 GLU B CA 1
ATOM 3880 C C . GLU B 1 104 ? -10.125 14.266 25.281 1 94.5 104 GLU B C 1
ATOM 3882 O O . GLU B 1 104 ? -11.164 14.727 25.766 1 94.5 104 GLU B O 1
ATOM 3887 N N . ARG B 1 105 ? -9.016 14.922 25.141 1 92.31 105 ARG B N 1
ATOM 3888 C CA . ARG B 1 105 ? -8.922 16.297 25.641 1 92.31 105 ARG B CA 1
ATOM 3889 C C . ARG B 1 105 ? -9.852 17.219 24.844 1 92.31 105 ARG B C 1
ATOM 3891 O O . ARG B 1 105 ? -10.367 18.203 25.391 1 92.31 105 ARG B O 1
ATOM 3898 N N . LEU B 1 106 ? -10.125 16.812 23.641 1 92.38 106 LEU B N 1
ATOM 3899 C CA . LEU B 1 106 ? -10.984 17.625 22.781 1 92.38 106 LEU B CA 1
ATOM 3900 C C . LEU B 1 106 ? -12.453 17.25 22.984 1 92.38 106 LEU B C 1
ATOM 3902 O O . LEU B 1 106 ? -13.336 17.844 22.359 1 92.38 106 LEU B O 1
ATOM 3906 N N . GLY B 1 107 ? -12.727 16.281 23.812 1 92.56 107 GLY B N 1
ATOM 3907 C CA . GLY B 1 107 ? -14.086 15.812 24.031 1 92.56 107 GLY B CA 1
ATOM 3908 C C . GLY B 1 107 ? -14.586 14.914 22.922 1 92.56 107 GLY B C 1
ATOM 3909 O O . GLY B 1 107 ? -15.789 14.727 22.75 1 92.56 107 GLY B O 1
ATOM 3910 N N . LEU B 1 108 ? -13.633 14.367 22.172 1 96 108 LEU B N 1
ATOM 3911 C CA . LEU B 1 108 ? -13.969 13.531 21.016 1 96 108 LEU B CA 1
ATOM 3912 C C . LEU B 1 108 ? -13.406 12.125 21.188 1 96 108 LEU B C 1
ATOM 3914 O O . LEU B 1 108 ? -13.117 11.445 20.203 1 96 108 LEU B O 1
ATOM 3918 N N . GLY B 1 109 ? -13.266 11.711 22.406 1 96.56 109 GLY B N 1
ATOM 3919 C CA . GLY B 1 109 ? -12.742 10.391 22.688 1 96.56 109 GLY B CA 1
ATOM 3920 C C . GLY B 1 109 ? -13.602 9.273 22.141 1 96.56 109 GLY B C 1
ATOM 3921 O O . GLY B 1 109 ? -14.828 9.398 22.078 1 96.56 109 GLY B O 1
ATOM 3922 N N . VAL B 1 110 ? -12.977 8.203 21.844 1 95.94 110 VAL B N 1
ATOM 3923 C CA . VAL B 1 110 ? -13.617 7.09 21.156 1 95.94 110 VAL B CA 1
ATOM 3924 C C . VAL B 1 110 ? -14.75 6.523 22 1 95.94 110 VAL B C 1
ATOM 3926 O O . VAL B 1 110 ? -15.859 6.309 21.516 1 95.94 110 VAL B O 1
ATOM 3929 N N . ASP B 1 111 ? -14.5 6.25 23.266 1 95.94 111 ASP B N 1
ATOM 3930 C CA . ASP B 1 111 ? -15.508 5.637 24.125 1 95.94 111 ASP B CA 1
ATOM 3931 C C . ASP B 1 111 ? -16.75 6.512 24.219 1 95.94 111 ASP B C 1
ATOM 3933 O O . ASP B 1 111 ? -17.875 6.023 24.062 1 95.94 111 ASP B O 1
ATOM 3937 N N . ASP B 1 112 ? -16.578 7.758 24.422 1 96.06 112 ASP B N 1
ATOM 3938 C CA . ASP B 1 112 ? -17.688 8.703 24.547 1 96.06 112 ASP B CA 1
ATOM 3939 C C . ASP B 1 112 ? -18.469 8.812 23.234 1 96.06 112 ASP B C 1
ATOM 3941 O O . ASP B 1 112 ? -19.703 8.719 23.219 1 96.06 112 ASP B O 1
ATOM 3945 N N . LEU B 1 113 ? -17.797 9 22.141 1 97.56 113 LEU B N 1
ATOM 3946 C CA . LEU B 1 113 ? -18.453 9.211 20.859 1 97.56 113 LEU B CA 1
ATOM 3947 C C . LEU B 1 113 ? -19.219 7.969 20.422 1 97.56 113 LEU B C 1
ATOM 3949 O O . LEU B 1 113 ? -20.312 8.07 19.875 1 97.56 113 LEU B O 1
ATOM 3953 N N . ARG B 1 114 ? -18.609 6.816 20.625 1 95.94 114 ARG B N 1
ATOM 3954 C CA . ARG B 1 114 ? -19.281 5.602 20.172 1 95.94 114 ARG B CA 1
ATOM 3955 C C . ARG B 1 114 ? -20.516 5.301 21.016 1 95.94 114 ARG B C 1
ATOM 3957 O O . ARG B 1 114 ? -21.469 4.691 20.547 1 95.94 114 ARG B O 1
ATOM 3964 N N . LYS B 1 115 ? -20.5 5.684 22.266 1 96.44 115 LYS B N 1
ATOM 3965 C CA . LYS B 1 115 ? -21.688 5.57 23.109 1 96.44 115 LYS B CA 1
ATOM 3966 C C . LYS B 1 115 ? -22.797 6.496 22.609 1 96.44 115 LYS B C 1
ATOM 3968 O O . LYS B 1 115 ? -23.953 6.082 22.516 1 96.44 115 LYS B O 1
ATOM 3973 N N . ARG B 1 116 ? -22.5 7.68 22.266 1 97.19 116 ARG B N 1
ATOM 3974 C CA . ARG B 1 116 ? -23.469 8.688 21.844 1 97.19 116 ARG B CA 1
ATOM 3975 C C . ARG B 1 116 ? -23.922 8.438 20.406 1 97.19 116 ARG B C 1
ATOM 3977 O O . ARG B 1 116 ? -25.078 8.719 20.047 1 97.19 116 ARG B O 1
ATOM 3984 N N . HIS B 1 117 ? -23 7.945 19.609 1 98.25 117 HIS B N 1
ATOM 3985 C CA . HIS B 1 117 ? -23.25 7.691 18.188 1 98.25 117 HIS B CA 1
ATOM 3986 C C . HIS B 1 117 ? -22.859 6.266 17.812 1 98.25 117 HIS B C 1
ATOM 3988 O O . HIS B 1 117 ? -21.859 6.051 17.125 1 98.25 117 HIS B O 1
ATOM 3994 N N . PRO B 1 118 ? -23.672 5.305 18.094 1 98 118 PRO B N 1
ATOM 3995 C CA . PRO B 1 118 ? -23.312 3.891 17.969 1 98 118 PRO B CA 1
ATOM 3996 C C . PRO B 1 118 ? -23.047 3.48 16.516 1 98 118 PRO B C 1
ATOM 3998 O O . PRO B 1 118 ? -22.422 2.443 16.266 1 98 118 PRO B O 1
ATOM 4001 N N . ARG B 1 119 ? -23.516 4.27 15.547 1 98.44 119 ARG B N 1
ATOM 4002 C CA . ARG B 1 119 ? -23.328 3.926 14.141 1 98.44 119 ARG B CA 1
ATOM 4003 C C . ARG B 1 119 ? -22.016 4.504 13.609 1 98.44 119 ARG B C 1
ATOM 4005 O O . ARG B 1 119 ? -21.625 4.227 12.469 1 98.44 119 ARG B O 1
ATOM 4012 N N . LEU B 1 120 ? -21.25 5.266 14.453 1 98.75 120 LEU B N 1
ATOM 4013 C CA . LEU B 1 120 ? -20.031 5.949 14.023 1 98.75 120 LEU B CA 1
ATOM 4014 C C . LEU B 1 120 ? -18.891 4.961 13.836 1 98.75 120 LEU B C 1
ATOM 4016 O O . LEU B 1 120 ? -18.641 4.117 14.695 1 98.75 120 LEU B O 1
ATOM 4020 N N . ILE B 1 121 ? -18.266 5.016 12.734 1 98.94 121 ILE B N 1
ATOM 4021 C CA . ILE B 1 121 ? -16.984 4.355 12.523 1 98.94 121 ILE B CA 1
ATOM 4022 C C . ILE B 1 121 ? -15.844 5.301 12.914 1 98.94 121 ILE B C 1
ATOM 4024 O O . ILE B 1 121 ? -15.625 6.32 12.25 1 98.94 121 ILE B O 1
ATOM 4028 N N . TYR B 1 122 ? -15.195 4.996 13.984 1 98.88 122 TYR B N 1
ATOM 4029 C CA . TYR B 1 122 ? -14.094 5.773 14.539 1 98.88 122 TYR B CA 1
ATOM 4030 C C . TYR B 1 122 ? -12.75 5.16 14.164 1 98.88 122 TYR B C 1
ATOM 4032 O O . TYR B 1 122 ? -12.484 3.998 14.477 1 98.88 122 TYR B O 1
ATOM 4040 N N . VAL B 1 123 ? -11.875 5.93 13.461 1 98.88 123 VAL B N 1
ATOM 4041 C CA . VAL B 1 123 ? -10.609 5.398 12.977 1 98.88 123 VAL B CA 1
ATOM 4042 C C . VAL B 1 123 ? -9.453 6.121 13.672 1 98.88 123 VAL B C 1
ATOM 4044 O O . VAL B 1 123 ? -9.398 7.352 13.688 1 98.88 123 VAL B O 1
ATOM 4047 N N . SER B 1 124 ? -8.578 5.371 14.234 1 98.5 124 SER B N 1
ATOM 4048 C CA . SER B 1 124 ? -7.355 5.875 14.844 1 98.5 124 SER B CA 1
ATOM 4049 C C . SER B 1 124 ? -6.121 5.375 14.109 1 98.5 124 SER B C 1
ATOM 4051 O O . SER B 1 124 ? -5.852 4.172 14.078 1 98.5 124 SER B O 1
ATOM 4053 N N . ILE B 1 125 ? -5.383 6.262 13.531 1 98.25 125 ILE B N 1
ATOM 4054 C CA . ILE B 1 125 ? -4.117 5.941 12.883 1 98.25 125 ILE B CA 1
ATOM 4055 C C . ILE B 1 125 ? -2.953 6.332 13.789 1 98.25 125 ILE B C 1
ATOM 4057 O O . ILE B 1 125 ? -2.922 7.445 14.32 1 98.25 125 ILE B O 1
ATOM 4061 N N . SER B 1 126 ? -2.006 5.469 13.984 1 97.12 126 SER B N 1
ATOM 4062 C CA . SER B 1 126 ? -0.837 5.75 14.812 1 97.12 126 SER B CA 1
ATOM 4063 C C . SER B 1 126 ? 0.433 5.184 14.18 1 97.12 126 SER B C 1
ATOM 4065 O O . SER B 1 126 ? 0.369 4.449 13.195 1 97.12 126 SER B O 1
ATOM 4067 N N . GLY B 1 127 ? 1.552 5.559 14.734 1 96.88 127 GLY B N 1
ATOM 4068 C CA . GLY B 1 127 ? 2.82 5.051 14.234 1 96.88 127 GLY B CA 1
ATOM 4069 C C . GLY B 1 127 ? 3.105 3.627 14.664 1 96.88 127 GLY B C 1
ATOM 4070 O O . GLY B 1 127 ? 3.355 2.756 13.828 1 96.88 127 GLY B O 1
ATOM 4071 N N . VAL B 1 128 ? 2.965 3.455 16.016 1 97.25 128 VAL B N 1
ATOM 4072 C CA . VAL B 1 128 ? 3.432 2.168 16.531 1 97.25 128 VAL B CA 1
ATOM 4073 C C . VAL B 1 128 ? 2.348 1.536 17.406 1 97.25 128 VAL B C 1
ATOM 4075 O O . VAL B 1 128 ? 2.617 0.596 18.156 1 97.25 128 VAL B O 1
ATOM 4078 N N . GLY B 1 129 ? 1.135 2.037 17.438 1 95.25 129 GLY B N 1
ATOM 4079 C CA . GLY B 1 129 ? 0.047 1.475 18.219 1 95.25 129 GLY B CA 1
ATOM 4080 C C . GLY B 1 129 ? -0.229 2.246 19.484 1 95.25 129 GLY B C 1
ATOM 4081 O O . GLY B 1 129 ? 0.357 3.305 19.719 1 95.25 129 GLY B O 1
ATOM 4082 N N . ASP B 1 130 ? -1.104 1.738 20.344 1 92.81 130 ASP B N 1
ATOM 4083 C CA . ASP B 1 130 ? -1.616 2.486 21.484 1 92.81 130 ASP B CA 1
ATOM 4084 C C . ASP B 1 130 ? -1.073 1.925 22.797 1 92.81 130 ASP B C 1
ATOM 4086 O O . ASP B 1 130 ? -1.499 2.336 23.875 1 92.81 130 ASP B O 1
ATOM 4090 N N . HIS B 1 131 ? -0.235 0.963 22.625 1 94.56 131 HIS B N 1
ATOM 4091 C CA . HIS B 1 131 ? 0.447 0.451 23.812 1 94.56 131 HIS B CA 1
ATOM 4092 C C . HIS B 1 131 ? 1.829 -0.088 23.453 1 94.56 131 HIS B C 1
ATOM 4094 O O . HIS B 1 131 ? 2.174 -0.207 22.281 1 94.56 131 HIS B O 1
ATOM 4100 N N . GLY B 1 132 ? 2.641 -0.338 24.5 1 96.12 132 GLY B N 1
ATOM 4101 C CA . GLY B 1 132 ? 4.02 -0.753 24.312 1 96.12 132 GLY B CA 1
ATOM 4102 C C . GLY B 1 132 ? 5.023 0.349 24.594 1 96.12 132 GLY B C 1
ATOM 4103 O O . GLY B 1 132 ? 4.637 1.499 24.828 1 96.12 132 GLY B O 1
ATOM 4104 N N . PRO B 1 133 ? 6.277 0.017 24.578 1 96.25 133 PRO B N 1
ATOM 4105 C CA . PRO B 1 133 ? 7.316 0.941 25.031 1 96.25 133 PRO B CA 1
ATOM 4106 C C . PRO B 1 133 ? 7.488 2.145 24.109 1 96.25 133 PRO B C 1
ATOM 4108 O O . PRO B 1 133 ? 8.047 3.166 24.516 1 96.25 133 PRO B O 1
ATOM 4111 N N . TYR B 1 134 ? 7.016 2.014 22.844 1 95.56 134 TYR B N 1
ATOM 4112 C CA . TYR B 1 134 ? 7.277 3.092 21.891 1 95.56 134 TYR B CA 1
ATOM 4113 C C . TYR B 1 134 ? 6.074 4.02 21.781 1 95.56 134 TYR B C 1
ATOM 4115 O O . TYR B 1 134 ? 6.09 4.973 21 1 95.56 134 TYR B O 1
ATOM 4123 N N . VAL B 1 135 ? 5.066 3.83 22.547 1 92.81 135 VAL B N 1
ATOM 4124 C CA . VAL B 1 135 ? 3.768 4.469 22.359 1 92.81 135 VAL B CA 1
ATOM 4125 C C . VAL B 1 135 ? 3.92 5.984 22.453 1 92.81 135 VAL B C 1
ATOM 4127 O O . VAL B 1 135 ? 3.203 6.734 21.797 1 92.81 135 VAL B O 1
ATOM 4130 N N . LYS B 1 136 ? 4.871 6.48 23.172 1 89.44 136 LYS B N 1
ATOM 4131 C CA . LYS B 1 136 ? 5.02 7.914 23.406 1 89.44 136 LYS B CA 1
ATOM 4132 C C . LYS B 1 136 ? 6.031 8.531 22.438 1 89.44 136 LYS B C 1
ATOM 4134 O O . LYS B 1 136 ? 6.207 9.75 22.422 1 89.44 136 LYS B O 1
ATOM 4139 N N . LYS B 1 137 ? 6.656 7.738 21.672 1 91.94 137 LYS B N 1
ATOM 4140 C CA . LYS B 1 137 ? 7.656 8.242 20.734 1 91.94 137 LYS B CA 1
ATOM 4141 C C . LYS B 1 137 ? 6.996 8.945 19.562 1 91.94 137 LYS B C 1
ATOM 4143 O O . LYS B 1 137 ? 5.953 8.508 19.078 1 91.94 137 LYS B O 1
ATOM 4148 N N . ARG B 1 138 ? 7.656 10 19.172 1 90.75 138 ARG B N 1
ATOM 4149 C CA . ARG B 1 138 ? 7.293 10.578 17.875 1 90.75 138 ARG B CA 1
ATOM 4150 C C . ARG B 1 138 ? 7.785 9.711 16.734 1 90.75 138 ARG B C 1
ATOM 4152 O O . ARG B 1 138 ? 8.945 9.289 16.719 1 90.75 138 ARG B O 1
ATOM 4159 N N . VAL B 1 139 ? 6.875 9.461 15.875 1 92.81 139 VAL B N 1
ATOM 4160 C CA . VAL B 1 139 ? 7.215 8.492 14.836 1 92.81 139 VAL B CA 1
ATOM 4161 C C . VAL B 1 139 ? 6.973 9.109 13.461 1 92.81 139 VAL B C 1
ATOM 4163 O O . VAL B 1 139 ? 5.887 9.625 13.18 1 92.81 139 VAL B O 1
ATOM 4166 N N . TYR B 1 140 ? 8.047 9.141 12.656 1 94.12 140 TYR B N 1
ATOM 4167 C CA . TYR B 1 140 ? 7.969 9.477 11.242 1 94.12 140 TYR B CA 1
ATOM 4168 C C . TYR B 1 140 ? 8.172 8.234 10.375 1 94.12 140 TYR B C 1
ATOM 4170 O O . TYR B 1 140 ? 8.484 7.16 10.883 1 94.12 140 TYR B O 1
ATOM 4178 N N . ASP B 1 141 ? 7.969 8.438 9.117 1 96.75 141 ASP B N 1
ATOM 4179 C CA . ASP B 1 141 ? 8.062 7.344 8.148 1 96.75 141 ASP B CA 1
ATOM 4180 C C . ASP B 1 141 ? 9.391 6.609 8.281 1 96.75 141 ASP B C 1
ATOM 4182 O O . ASP B 1 141 ? 9.422 5.387 8.438 1 96.75 141 ASP B O 1
ATOM 4186 N N . PRO B 1 142 ? 10.57 7.273 8.398 1 96.69 142 PRO B N 1
ATOM 4187 C CA . PRO B 1 142 ? 11.844 6.555 8.477 1 96.69 142 PRO B CA 1
ATOM 4188 C C . PRO B 1 142 ? 11.953 5.672 9.719 1 96.69 142 PRO B C 1
ATOM 4190 O O . PRO B 1 142 ? 12.602 4.625 9.68 1 96.69 142 PRO B O 1
ATOM 4193 N N . ILE B 1 143 ? 11.305 6.133 10.789 1 97.44 143 ILE B N 1
ATOM 4194 C CA . ILE B 1 143 ? 11.336 5.359 12.023 1 97.44 143 ILE B CA 1
ATOM 4195 C C . ILE B 1 143 ? 10.672 4.004 11.797 1 97.44 143 ILE B C 1
ATOM 4197 O O . ILE B 1 143 ? 11.219 2.967 12.18 1 97.44 143 ILE B O 1
ATOM 4201 N N . VAL B 1 144 ? 9.555 4.031 11.117 1 98.31 144 VAL B N 1
ATOM 4202 C CA . VAL B 1 144 ? 8.82 2.795 10.859 1 98.31 144 VAL B CA 1
ATOM 4203 C C . VAL B 1 144 ? 9.578 1.947 9.844 1 98.31 144 VAL B C 1
ATOM 4205 O O . VAL B 1 144 ? 9.586 0.717 9.93 1 98.31 144 VAL B O 1
ATOM 4208 N N . GLN B 1 145 ? 10.203 2.562 8.883 1 98.19 145 GLN B N 1
ATOM 4209 C CA . GLN B 1 145 ? 11.047 1.814 7.949 1 98.19 145 GLN B CA 1
ATOM 4210 C C . GLN B 1 145 ? 12.148 1.064 8.68 1 98.19 145 GLN B C 1
ATOM 4212 O O . GLN B 1 145 ? 12.461 -0.081 8.344 1 98.19 145 GLN B O 1
ATOM 4217 N N . GLY B 1 146 ? 12.727 1.716 9.648 1 98.25 146 GLY B N 1
ATOM 4218 C CA . GLY B 1 146 ? 13.758 1.085 10.453 1 98.25 146 GLY B CA 1
ATOM 4219 C C . GLY B 1 146 ? 13.242 -0.061 11.297 1 98.25 146 GLY B C 1
ATOM 4220 O O . GLY B 1 146 ? 13.852 -1.129 11.352 1 98.25 146 GLY B O 1
ATOM 4221 N N . LEU B 1 147 ? 12.07 0.135 11.859 1 98.5 147 LEU B N 1
ATOM 4222 C CA . LEU B 1 147 ? 11.523 -0.813 12.82 1 98.5 147 LEU B CA 1
ATOM 4223 C C . LEU B 1 147 ? 10.891 -2.006 12.109 1 98.5 147 LEU B C 1
ATOM 4225 O O . LEU B 1 147 ? 10.828 -3.104 12.664 1 98.5 147 LEU B O 1
ATOM 4229 N N . SER B 1 148 ? 10.422 -1.852 10.859 1 98.38 148 SER B N 1
ATOM 4230 C CA . SER B 1 148 ? 9.664 -2.881 10.156 1 98.38 148 SER B CA 1
ATOM 4231 C C . SER B 1 148 ? 10.586 -3.805 9.367 1 98.38 148 SER B C 1
ATOM 4233 O O . SER B 1 148 ? 10.141 -4.832 8.852 1 98.38 148 SER B O 1
ATOM 4235 N N . GLY B 1 149 ? 11.852 -3.453 9.242 1 96.56 149 GLY B N 1
ATOM 4236 C CA . GLY B 1 149 ? 12.781 -4.258 8.469 1 96.56 149 GLY B CA 1
ATOM 4237 C C . GLY B 1 149 ? 12.867 -3.844 7.012 1 96.56 149 GLY B C 1
ATOM 4238 O O . GLY B 1 149 ? 13.672 -4.387 6.254 1 96.56 149 GLY B O 1
ATOM 4239 N N . PHE B 1 150 ? 12.117 -2.848 6.629 1 97.62 150 PHE B N 1
ATOM 4240 C CA . PHE B 1 150 ? 12.133 -2.438 5.23 1 97.62 150 PHE B CA 1
ATOM 4241 C C . PHE B 1 150 ? 13.492 -1.879 4.84 1 97.62 150 PHE B C 1
ATOM 4243 O O . PHE B 1 150 ? 13.992 -2.141 3.74 1 97.62 150 PHE B O 1
ATOM 4250 N N . ALA B 1 151 ? 14.133 -1.102 5.719 1 97 151 ALA B N 1
ATOM 4251 C CA . ALA B 1 151 ? 15.469 -0.583 5.461 1 97 151 ALA B CA 1
ATOM 4252 C C . ALA B 1 151 ? 16.484 -1.72 5.312 1 97 151 ALA B C 1
ATOM 4254 O O . ALA B 1 151 ? 17.422 -1.616 4.531 1 97 151 ALA B O 1
ATOM 4255 N N . ASP B 1 152 ? 16.266 -2.76 6.039 1 95.12 152 ASP B N 1
ATOM 4256 C CA . ASP B 1 152 ? 17.141 -3.926 5.941 1 95.12 152 ASP B CA 1
ATOM 4257 C C . ASP B 1 152 ? 16.922 -4.66 4.621 1 95.12 152 ASP B C 1
ATOM 4259 O O . ASP B 1 152 ? 17.891 -5.07 3.971 1 95.12 152 ASP B O 1
ATOM 4263 N N . ILE B 1 153 ? 15.68 -4.871 4.262 1 94.38 153 ILE B N 1
ATOM 4264 C CA . ILE B 1 153 ? 15.352 -5.512 2.992 1 94.38 153 ILE B CA 1
ATOM 4265 C C . ILE B 1 153 ? 16.047 -4.777 1.849 1 94.38 153 ILE B C 1
ATOM 4267 O O . ILE B 1 153 ? 16.531 -5.402 0.901 1 94.38 153 ILE B O 1
ATOM 4271 N N . GLN B 1 154 ? 16.219 -3.49 2.002 1 94 154 GLN B N 1
ATOM 4272 C CA . GLN B 1 154 ? 16.75 -2.645 0.939 1 94 154 GLN B CA 1
ATOM 4273 C C . GLN B 1 154 ? 18.25 -2.467 1.087 1 94 154 GLN B C 1
ATOM 4275 O O . GLN B 1 154 ? 18.844 -1.572 0.478 1 94 154 GLN B O 1
ATOM 4280 N N . SER B 1 155 ? 18.906 -3.203 1.883 1 92.62 155 SER B N 1
ATOM 4281 C CA . SER B 1 155 ? 20.328 -3.057 2.162 1 92.62 155 SER B CA 1
ATOM 4282 C C . SER B 1 155 ? 21.156 -3.09 0.876 1 92.62 155 SER B C 1
ATOM 4284 O O . SER B 1 155 ? 20.828 -3.838 -0.051 1 92.62 155 SER B O 1
ATOM 4286 N N . GLN B 1 156 ? 22.172 -2.281 0.921 1 87.69 156 GLN B N 1
ATOM 4287 C CA . GLN B 1 156 ? 23.094 -2.234 -0.204 1 87.69 156 GLN B CA 1
ATOM 4288 C C . GLN B 1 156 ? 23.812 -3.572 -0.388 1 87.69 156 GLN B C 1
ATOM 4290 O O . GLN B 1 156 ? 24.344 -4.137 0.571 1 87.69 156 GLN B O 1
ATOM 4295 N N . PRO B 1 157 ? 23.781 -4.098 -1.609 1 80.62 157 PRO B N 1
ATOM 4296 C CA . PRO B 1 157 ? 24.297 -5.453 -1.848 1 80.62 157 PRO B CA 1
ATOM 4297 C C . PRO B 1 157 ? 25.75 -5.609 -1.459 1 80.62 157 PRO B C 1
ATOM 4299 O O . PRO B 1 157 ? 26.156 -6.652 -0.93 1 80.62 157 PRO B O 1
ATOM 4302 N N . VAL B 1 158 ? 26.578 -4.582 -1.636 1 79.06 158 VAL B N 1
ATOM 4303 C CA . VAL B 1 158 ? 28.016 -4.723 -1.432 1 79.06 158 VAL B CA 1
ATOM 4304 C C . VAL B 1 158 ? 28.359 -4.469 0.034 1 79.06 158 VAL B C 1
ATOM 4306 O O . VAL B 1 158 ? 29.062 -5.266 0.662 1 79.06 158 VAL B O 1
ATOM 4309 N N . THR B 1 159 ? 27.812 -3.523 0.673 1 85.12 159 THR B N 1
ATOM 4310 C CA . THR B 1 159 ? 28.219 -3.094 2.004 1 85.12 159 THR B CA 1
ATOM 4311 C C . THR B 1 159 ? 27.281 -3.641 3.066 1 85.12 159 THR B C 1
ATOM 4313 O O . THR B 1 159 ? 27.578 -3.594 4.262 1 85.12 159 THR B O 1
ATOM 4316 N N . ASN B 1 160 ? 26.109 -4.129 2.588 1 88.31 160 ASN B N 1
ATOM 4317 C CA . ASN B 1 160 ? 25.062 -4.602 3.479 1 88.31 160 ASN B CA 1
ATOM 4318 C C . ASN B 1 160 ? 24.547 -3.486 4.379 1 88.31 160 ASN B C 1
ATOM 4320 O O . ASN B 1 160 ? 23.938 -3.752 5.422 1 88.31 160 ASN B O 1
ATOM 4324 N N . ARG B 1 161 ? 24.891 -2.25 4.074 1 91.88 161 ARG B N 1
ATOM 4325 C CA . ARG B 1 161 ? 24.344 -1.106 4.801 1 91.88 161 ARG B CA 1
ATOM 4326 C C . ARG B 1 161 ? 22.844 -0.943 4.527 1 91.88 161 ARG B C 1
ATOM 4328 O O . ARG B 1 161 ? 22.422 -0.915 3.371 1 91.88 161 ARG B O 1
ATOM 4335 N N . PRO B 1 162 ? 22 -0.887 5.645 1 94.75 162 PRO B N 1
ATOM 4336 C CA . PRO B 1 162 ? 20.578 -0.625 5.395 1 94.75 162 PRO B CA 1
ATOM 4337 C C . PRO B 1 162 ? 20.359 0.651 4.59 1 94.75 162 PRO B C 1
ATOM 4339 O O . PRO B 1 162 ? 21.156 1.583 4.656 1 94.75 162 PRO B O 1
ATOM 4342 N N . GLN B 1 163 ? 19.297 0.674 3.789 1 94.25 163 GLN B N 1
ATOM 4343 C CA . GLN B 1 163 ? 18.922 1.827 2.977 1 94.25 163 GLN B CA 1
ATOM 4344 C C . GLN B 1 163 ? 17.438 2.133 3.109 1 94.25 163 GLN B C 1
ATOM 4346 O O . GLN B 1 163 ? 16.609 1.218 3.184 1 94.25 163 GLN B O 1
ATOM 4351 N N . MET B 1 164 ? 17.172 3.402 3.152 1 95.81 164 MET B N 1
ATOM 4352 C CA . MET B 1 164 ? 15.758 3.803 3.193 1 95.81 164 MET B CA 1
ATOM 4353 C C . MET B 1 164 ? 15.125 3.715 1.81 1 95.81 164 MET B C 1
ATOM 4355 O O . MET B 1 164 ? 15.812 3.891 0.798 1 95.81 164 MET B O 1
ATOM 4359 N N . ILE B 1 165 ? 13.859 3.301 1.771 1 96.25 165 ILE B N 1
ATOM 4360 C CA . ILE B 1 165 ? 13.047 3.547 0.586 1 96.25 165 ILE B CA 1
ATOM 4361 C C . ILE B 1 165 ? 12.789 5.047 0.44 1 96.25 165 ILE B C 1
ATOM 4363 O O . ILE B 1 165 ? 12.328 5.695 1.379 1 96.25 165 ILE B O 1
ATOM 4367 N N . ARG B 1 166 ? 13.094 5.594 -0.695 1 93.44 166 ARG B N 1
ATOM 4368 C CA . ARG B 1 166 ? 13.164 7.043 -0.853 1 93.44 166 ARG B CA 1
ATOM 4369 C C . ARG B 1 166 ? 11.789 7.617 -1.197 1 93.44 166 ARG B C 1
ATOM 4371 O O . ARG B 1 166 ? 11.672 8.461 -2.088 1 93.44 166 ARG B O 1
ATOM 4378 N N . THR B 1 167 ? 10.805 7.172 -0.651 1 94.44 167 THR B N 1
ATOM 4379 C CA . THR B 1 167 ? 9.438 7.684 -0.626 1 94.44 167 THR B CA 1
ATOM 4380 C C . THR B 1 167 ? 8.766 7.375 0.71 1 94.44 167 THR B C 1
ATOM 4382 O O . THR B 1 167 ? 9.297 6.605 1.513 1 94.44 167 THR B O 1
ATOM 4385 N N . ILE B 1 168 ? 7.676 7.988 1.026 1 96.19 168 ILE B N 1
ATOM 4386 C CA . ILE B 1 168 ? 6.988 7.809 2.301 1 96.19 168 ILE B CA 1
ATOM 4387 C C . ILE B 1 168 ? 6.074 6.586 2.23 1 96.19 168 ILE B C 1
ATOM 4389 O O . ILE B 1 168 ? 4.863 6.695 2.438 1 96.19 168 ILE B O 1
ATOM 4393 N N . VAL B 1 169 ? 6.691 5.441 2.039 1 97.88 169 VAL B N 1
ATOM 4394 C CA . VAL B 1 169 ? 6.035 4.168 1.751 1 97.88 169 VAL B CA 1
ATOM 4395 C C . VAL B 1 169 ? 5.188 3.742 2.947 1 97.88 169 VAL B C 1
ATOM 4397 O O . VAL B 1 169 ? 4.102 3.182 2.777 1 97.88 169 VAL B O 1
ATOM 4400 N N . CYS B 1 170 ? 5.645 4.008 4.16 1 98.25 170 CYS B N 1
ATOM 4401 C CA . CYS B 1 170 ? 4.902 3.582 5.344 1 98.25 170 CYS B CA 1
ATOM 4402 C C . CYS B 1 170 ? 3.621 4.391 5.508 1 98.25 170 CYS B C 1
ATOM 4404 O O . CYS B 1 170 ? 2.564 3.832 5.805 1 98.25 170 CYS B O 1
ATOM 4406 N N . ASP B 1 171 ? 3.713 5.68 5.27 1 98.19 171 ASP B N 1
ATOM 4407 C CA . ASP B 1 171 ? 2.541 6.547 5.32 1 98.19 171 ASP B CA 1
ATOM 4408 C C . ASP B 1 171 ? 1.499 6.129 4.285 1 98.19 171 ASP B C 1
ATOM 4410 O O . ASP B 1 171 ? 0.318 5.984 4.609 1 98.19 171 ASP B O 1
ATOM 4414 N N . LYS B 1 172 ? 1.959 5.926 3.088 1 98.5 172 LYS B N 1
ATOM 4415 C CA . LYS B 1 172 ? 1.035 5.688 1.983 1 98.5 172 LYS B CA 1
ATOM 4416 C C . LYS B 1 172 ? 0.419 4.293 2.074 1 98.5 172 LYS B C 1
ATOM 4418 O O . LYS B 1 172 ? -0.761 4.109 1.77 1 98.5 172 LYS B O 1
ATOM 4423 N N . THR B 1 173 ? 1.217 3.299 2.48 1 98.69 173 THR B N 1
ATOM 4424 C CA . THR B 1 173 ? 0.668 1.96 2.658 1 98.69 173 THR B CA 1
ATOM 4425 C C . THR B 1 173 ? -0.377 1.947 3.77 1 98.69 173 THR B C 1
ATOM 4427 O O . THR B 1 173 ? -1.432 1.325 3.631 1 98.69 173 THR B O 1
ATOM 4430 N N . THR B 1 174 ? -0.099 2.652 4.84 1 98.75 174 THR B N 1
ATOM 4431 C CA . THR B 1 174 ? -1.056 2.785 5.934 1 98.75 174 THR B CA 1
ATOM 4432 C C . THR B 1 174 ? -2.34 3.455 5.449 1 98.75 174 THR B C 1
ATOM 4434 O O . THR B 1 174 ? -3.438 3.059 5.844 1 98.75 174 THR B O 1
ATOM 4437 N N . ALA B 1 175 ? -2.201 4.422 4.566 1 98.75 175 ALA B N 1
ATOM 4438 C CA . ALA B 1 175 ? -3.355 5.129 4.02 1 98.75 175 ALA B CA 1
ATOM 4439 C C . ALA B 1 175 ? -4.285 4.172 3.275 1 98.75 175 ALA B C 1
ATOM 4441 O O . ALA B 1 175 ? -5.496 4.164 3.51 1 98.75 175 ALA B O 1
ATOM 4442 N N . VAL B 1 176 ? -3.719 3.352 2.428 1 98.56 176 VAL B N 1
ATOM 4443 C CA . VAL B 1 176 ? -4.551 2.451 1.636 1 98.56 176 VAL B CA 1
ATOM 4444 C C . VAL B 1 176 ? -5.207 1.417 2.547 1 98.56 176 VAL B C 1
ATOM 4446 O O . VAL B 1 176 ? -6.387 1.094 2.381 1 98.56 176 VAL B O 1
ATOM 4449 N N . MET B 1 177 ? -4.465 0.913 3.514 1 98.69 177 MET B N 1
ATOM 4450 C CA . MET B 1 177 ? -5.016 -0.058 4.453 1 98.69 177 MET B CA 1
ATOM 4451 C C . MET B 1 177 ? -6.145 0.561 5.273 1 98.69 177 MET B C 1
ATOM 4453 O O . MET B 1 177 ? -7.145 -0.099 5.559 1 98.69 177 MET B O 1
ATOM 4457 N N . THR B 1 178 ? -5.965 1.797 5.668 1 98.88 178 THR B N 1
ATOM 4458 C CA . THR B 1 178 ? -7 2.508 6.414 1 98.88 178 THR B CA 1
ATOM 4459 C C . THR B 1 178 ? -8.273 2.645 5.582 1 98.88 178 THR B C 1
ATOM 4461 O O . THR B 1 178 ? -9.367 2.352 6.062 1 98.88 178 THR B O 1
ATOM 4464 N N . ALA B 1 179 ? -8.109 3.076 4.297 1 98.88 179 ALA B N 1
ATOM 4465 C CA . ALA B 1 179 ? -9.266 3.191 3.408 1 98.88 179 ALA B CA 1
ATOM 4466 C C . ALA B 1 179 ? -9.969 1.847 3.246 1 98.88 179 ALA B C 1
ATOM 4468 O O . ALA B 1 179 ? -11.195 1.784 3.193 1 98.88 179 ALA B O 1
ATOM 4469 N N . GLN B 1 180 ? -9.172 0.761 3.139 1 98.88 180 GLN B N 1
ATOM 4470 C CA . GLN B 1 180 ? -9.727 -0.584 3.027 1 98.88 180 GLN B CA 1
ATOM 4471 C C . GLN B 1 180 ? -10.547 -0.945 4.262 1 98.88 180 GLN B C 1
ATOM 4473 O O . GLN B 1 180 ? -11.664 -1.454 4.148 1 98.88 180 GLN B O 1
ATOM 4478 N N . ALA B 1 181 ? -10.016 -0.679 5.457 1 98.88 181 ALA B N 1
ATOM 4479 C CA . ALA B 1 181 ? -10.68 -1.014 6.715 1 98.88 181 ALA B CA 1
ATOM 4480 C C . ALA B 1 181 ? -11.969 -0.22 6.879 1 98.88 181 ALA B C 1
ATOM 4482 O O . ALA B 1 181 ? -12.977 -0.752 7.352 1 98.88 181 ALA B O 1
ATOM 4483 N N . VAL B 1 182 ? -11.93 1.046 6.473 1 98.94 182 VAL B N 1
ATOM 4484 C CA . VAL B 1 182 ? -13.117 1.896 6.559 1 98.94 182 VAL B CA 1
ATOM 4485 C C . VAL B 1 182 ? -14.227 1.328 5.676 1 98.94 182 VAL B C 1
ATOM 4487 O O . VAL B 1 182 ? -15.375 1.209 6.109 1 98.94 182 VAL B O 1
ATOM 4490 N N . ALA B 1 183 ? -13.891 0.946 4.418 1 98.88 183 ALA B N 1
ATOM 4491 C CA . ALA B 1 183 ? -14.883 0.385 3.504 1 98.88 183 ALA B CA 1
ATOM 4492 C C . ALA B 1 183 ? -15.477 -0.905 4.062 1 98.88 183 ALA B C 1
ATOM 4494 O O . ALA B 1 183 ? -16.688 -1.131 3.971 1 98.88 183 ALA B O 1
ATOM 4495 N N . ALA B 1 184 ? -14.641 -1.754 4.645 1 98.88 184 ALA B N 1
ATOM 4496 C CA . ALA B 1 184 ? -15.109 -3.004 5.234 1 98.88 184 ALA B CA 1
ATOM 4497 C C . ALA B 1 184 ? -16.062 -2.734 6.402 1 98.88 184 ALA B C 1
ATOM 4499 O O . ALA B 1 184 ? -17.078 -3.404 6.547 1 98.88 184 ALA B O 1
ATOM 4500 N N . ALA B 1 185 ? -15.695 -1.722 7.234 1 98.88 185 ALA B N 1
ATOM 4501 C CA . ALA B 1 185 ? -16.547 -1.367 8.375 1 98.88 185 ALA B CA 1
ATOM 4502 C C . ALA B 1 185 ? -17.875 -0.808 7.906 1 98.88 185 ALA B C 1
ATOM 4504 O O . ALA B 1 185 ? -18.922 -1.067 8.523 1 98.88 185 ALA B O 1
ATOM 4505 N N . LEU B 1 186 ? -17.859 0.021 6.828 1 98.88 186 LEU B N 1
ATOM 4506 C CA . LEU B 1 186 ? -19.109 0.537 6.258 1 98.88 186 LEU B CA 1
ATOM 4507 C C . LEU B 1 186 ? -20.016 -0.604 5.809 1 98.88 186 LEU B C 1
ATOM 4509 O O . LEU B 1 186 ? -21.219 -0.575 6.055 1 98.88 186 LEU B O 1
ATOM 4513 N N . TYR B 1 187 ? -19.469 -1.622 5.168 1 98.75 187 TYR B N 1
ATOM 4514 C CA . TYR B 1 187 ? -20.219 -2.797 4.75 1 98.75 187 TYR B CA 1
ATOM 4515 C C . TYR B 1 187 ? -20.828 -3.508 5.953 1 98.75 187 TYR B C 1
ATOM 4517 O O . TYR B 1 187 ? -22.031 -3.828 5.953 1 98.75 187 TYR B O 1
ATOM 4525 N N . ALA B 1 188 ? -20.031 -3.734 6.996 1 98.69 188 ALA B N 1
ATOM 4526 C CA . ALA B 1 188 ? -20.5 -4.418 8.203 1 98.69 188 ALA B CA 1
ATOM 4527 C C . ALA B 1 188 ? -21.641 -3.646 8.859 1 98.69 188 ALA B C 1
ATOM 4529 O O . ALA B 1 188 ? -22.594 -4.246 9.352 1 98.69 188 ALA B O 1
ATOM 4530 N N . ARG B 1 189 ? -21.516 -2.369 8.859 1 98.38 189 ARG B N 1
ATOM 4531 C CA . ARG B 1 189 ? -22.516 -1.504 9.492 1 98.38 189 ARG B CA 1
ATOM 4532 C C . ARG B 1 189 ? -23.875 -1.641 8.812 1 98.38 189 ARG B C 1
ATOM 4534 O O . ARG B 1 189 ? -24.906 -1.528 9.469 1 98.38 189 ARG B O 1
ATOM 4541 N N . GLU B 1 190 ? -23.875 -1.923 7.477 1 97.31 190 GLU B N 1
ATOM 4542 C CA . GLU B 1 190 ? -25.141 -2.105 6.758 1 97.31 190 GLU B CA 1
ATOM 4543 C C . GLU B 1 190 ? -25.891 -3.328 7.273 1 97.31 190 GLU B C 1
ATOM 4545 O O . GLU B 1 190 ? -27.125 -3.373 7.211 1 97.31 190 GLU B O 1
ATOM 4550 N N . LYS B 1 191 ? -25.203 -4.234 7.844 1 95.75 191 LYS B N 1
ATOM 4551 C CA . LYS B 1 191 ? -25.812 -5.465 8.336 1 95.75 191 LYS B CA 1
ATOM 4552 C C . LYS B 1 191 ? -26.172 -5.348 9.812 1 95.75 191 LYS B C 1
ATOM 4554 O O . LYS B 1 191 ? -27.25 -5.789 10.234 1 95.75 191 LYS B O 1
ATOM 4559 N N . SER B 1 192 ? -25.328 -4.711 10.594 1 95.94 192 SER B N 1
ATOM 4560 C CA . SER B 1 192 ? -25.469 -4.727 12.047 1 95.94 192 SER B CA 1
ATOM 4561 C C . SER B 1 192 ? -26.125 -3.449 12.547 1 95.94 192 SER B C 1
ATOM 4563 O O . SER B 1 192 ? -26.688 -3.426 13.648 1 95.94 192 SER B O 1
ATOM 4565 N N . GLY B 1 193 ? -25.938 -2.338 11.75 1 97.38 193 GLY B N 1
ATOM 4566 C CA . GLY B 1 193 ? -26.391 -1.03 12.203 1 97.38 193 GLY B CA 1
ATOM 4567 C C . GLY B 1 193 ? -25.406 -0.359 13.148 1 97.38 193 GLY B C 1
ATOM 4568 O O . GLY B 1 193 ? -25.625 0.779 13.57 1 97.38 193 GLY B O 1
ATOM 4569 N N . LEU B 1 194 ? -24.297 -1.035 13.453 1 97.94 194 LEU B N 1
ATOM 4570 C CA . LEU B 1 194 ? -23.328 -0.522 14.414 1 97.94 194 LEU B CA 1
ATOM 4571 C C . LEU B 1 194 ? -22.031 -0.148 13.727 1 97.94 194 LEU B C 1
ATOM 4573 O O . LEU B 1 194 ? -21.562 -0.865 12.836 1 97.94 194 LEU B O 1
ATOM 4577 N N . GLY B 1 195 ? -21.484 0.982 14.109 1 98.19 195 GLY B N 1
ATOM 4578 C CA . GLY B 1 195 ? -20.141 1.323 13.688 1 98.19 195 GLY B CA 1
ATOM 4579 C C . GLY B 1 195 ? -19.078 0.509 14.398 1 98.19 195 GLY B C 1
ATOM 4580 O O . GLY B 1 195 ? -19.344 -0.59 14.883 1 98.19 195 GLY B O 1
ATOM 4581 N N . ASP B 1 196 ? -17.828 0.951 14.344 1 98.56 196 ASP B N 1
ATOM 4582 C CA . ASP B 1 196 ? -16.688 0.25 14.914 1 98.56 196 ASP B CA 1
ATOM 4583 C C . ASP B 1 196 ? -15.562 1.229 15.273 1 98.56 196 ASP B C 1
ATOM 4585 O O . ASP B 1 196 ? -15.656 2.42 14.977 1 98.56 196 ASP B O 1
ATOM 4589 N N . HIS B 1 197 ? -14.711 0.843 16.094 1 98.62 197 HIS B N 1
ATOM 4590 C CA . HIS B 1 197 ? -13.43 1.51 16.266 1 98.62 197 HIS B CA 1
ATOM 4591 C C . HIS B 1 197 ? -12.312 0.736 15.562 1 98.62 197 HIS B C 1
ATOM 4593 O O . HIS B 1 197 ? -12.062 -0.426 15.891 1 98.62 197 HIS B O 1
ATOM 4599 N N . ILE B 1 198 ? -11.68 1.362 14.586 1 98.62 198 ILE B N 1
ATOM 4600 C CA . ILE B 1 198 ? -10.602 0.754 13.812 1 98.62 198 ILE B CA 1
ATOM 4601 C C . ILE B 1 198 ? -9.266 1.36 14.234 1 98.62 198 ILE B C 1
ATOM 4603 O O . ILE B 1 198 ? -9.094 2.582 14.211 1 98.62 198 ILE B O 1
ATOM 4607 N N . HIS B 1 199 ? -8.336 0.535 14.594 1 97.81 199 HIS B N 1
ATOM 4608 C CA . HIS B 1 199 ? -6.973 0.943 14.891 1 97.81 199 HIS B CA 1
ATOM 4609 C C . HIS B 1 199 ? -6.012 0.502 13.789 1 97.81 199 HIS B C 1
ATOM 4611 O O . HIS B 1 199 ? -5.949 -0.683 13.453 1 97.81 199 HIS B O 1
ATOM 4617 N N . VAL B 1 200 ? -5.32 1.416 13.258 1 98.44 200 VAL B N 1
ATOM 4618 C CA . VAL B 1 200 ? -4.312 1.113 12.25 1 98.44 200 VAL B CA 1
ATOM 4619 C C . VAL B 1 200 ? -2.969 1.711 12.664 1 98.44 200 VAL B C 1
ATOM 4621 O O . VAL B 1 200 ? -2.818 2.934 12.719 1 98.44 200 VAL B O 1
ATOM 4624 N N . ALA B 1 201 ? -2.018 0.93 12.969 1 98.31 201 ALA B N 1
ATOM 4625 C CA . ALA B 1 201 ? -0.664 1.367 13.305 1 98.31 201 ALA B CA 1
ATOM 4626 C C . ALA B 1 201 ? 0.299 1.104 12.148 1 98.31 201 ALA B C 1
ATOM 4628 O O . ALA B 1 201 ? 0.315 0.009 11.586 1 98.31 201 ALA B O 1
ATOM 4629 N N . MET B 1 202 ? 1.102 2.072 11.828 1 98.56 202 MET B N 1
ATOM 4630 C CA . MET B 1 202 ? 2.006 1.977 10.688 1 98.56 202 MET B CA 1
ATOM 4631 C C . MET B 1 202 ? 2.934 0.775 10.82 1 98.56 202 MET B C 1
ATOM 4633 O O . MET B 1 202 ? 3.207 0.078 9.844 1 98.56 202 MET B O 1
ATOM 4637 N N . LEU B 1 203 ? 3.422 0.56 12.008 1 98.62 203 LEU B N 1
ATOM 4638 C CA . LEU B 1 203 ? 4.336 -0.557 12.227 1 98.62 203 LEU B CA 1
ATOM 4639 C C . LEU B 1 203 ? 3.645 -1.887 11.938 1 98.62 203 LEU B C 1
ATOM 4641 O O . LEU B 1 203 ? 4.195 -2.738 11.242 1 98.62 203 LEU B O 1
ATOM 4645 N N . ASP B 1 204 ? 2.391 -2.086 12.43 1 98.62 204 ASP B N 1
ATOM 4646 C CA . ASP B 1 204 ? 1.612 -3.289 12.156 1 98.62 204 ASP B CA 1
ATOM 4647 C C . ASP B 1 204 ? 1.402 -3.479 10.656 1 98.62 204 ASP B C 1
ATOM 4649 O O . ASP B 1 204 ? 1.555 -4.586 10.141 1 98.62 204 ASP B O 1
ATOM 4653 N N . VAL B 1 205 ? 1.08 -2.398 10.023 1 98.69 205 VAL B N 1
ATOM 4654 C CA . VAL B 1 205 ? 0.796 -2.404 8.594 1 98.69 205 VAL B CA 1
ATOM 4655 C C . VAL B 1 205 ? 2.027 -2.877 7.82 1 98.69 205 VAL B C 1
ATOM 4657 O O . VAL B 1 205 ? 1.935 -3.775 6.98 1 98.69 205 VAL B O 1
ATOM 4660 N N . MET B 1 206 ? 3.162 -2.344 8.164 1 98.75 206 MET B N 1
ATOM 4661 C CA . MET B 1 206 ? 4.355 -2.615 7.367 1 98.75 206 MET B CA 1
ATOM 4662 C C . MET B 1 206 ? 4.871 -4.027 7.621 1 98.75 206 MET B C 1
ATOM 4664 O O . MET B 1 206 ? 5.355 -4.691 6.707 1 98.75 206 MET B O 1
ATOM 4668 N N . ILE B 1 207 ? 4.766 -4.5 8.859 1 98.56 207 ILE B N 1
ATOM 4669 C CA . ILE B 1 207 ? 5.184 -5.871 9.133 1 98.56 207 ILE B CA 1
ATOM 4670 C C . ILE B 1 207 ? 4.277 -6.848 8.383 1 98.56 207 ILE B C 1
ATOM 4672 O O . ILE B 1 207 ? 4.754 -7.805 7.777 1 98.56 207 ILE B O 1
ATOM 4676 N N . SER B 1 208 ? 2.98 -6.605 8.391 1 98.31 208 SER B N 1
ATOM 4677 C CA . SER B 1 208 ? 2.031 -7.418 7.637 1 98.31 208 SER B CA 1
ATOM 4678 C C . SER B 1 208 ? 2.312 -7.344 6.141 1 98.31 208 SER B C 1
ATOM 4680 O O . SER B 1 208 ? 2.322 -8.367 5.453 1 98.31 208 SER B O 1
ATOM 4682 N N . TYR B 1 209 ? 2.545 -6.176 5.664 1 98.31 209 TYR B N 1
ATOM 4683 C CA . TYR B 1 209 ? 2.758 -5.883 4.254 1 98.31 209 TYR B CA 1
ATOM 4684 C C . TYR B 1 209 ? 4.031 -6.555 3.744 1 98.31 209 TYR B C 1
ATOM 4686 O O . TYR B 1 209 ? 4.066 -7.062 2.619 1 98.31 209 TYR B O 1
ATOM 4694 N N . LEU B 1 210 ? 5.078 -6.625 4.535 1 97.94 210 LEU B N 1
ATOM 4695 C CA . LEU B 1 210 ? 6.391 -7.078 4.094 1 97.94 210 LEU B CA 1
ATOM 4696 C C . LEU B 1 210 ? 6.551 -8.578 4.316 1 97.94 210 LEU B C 1
ATOM 4698 O O . LEU B 1 210 ? 7.473 -9.195 3.779 1 97.94 210 LEU B O 1
ATOM 4702 N N . TRP B 1 211 ? 5.688 -9.242 5.008 1 97.25 211 TRP B N 1
ATOM 4703 C CA . TRP B 1 211 ? 5.91 -10.578 5.539 1 97.25 211 TRP B CA 1
ATOM 4704 C C . TRP B 1 211 ? 6.004 -11.602 4.414 1 97.25 211 TRP B C 1
ATOM 4706 O O . TRP B 1 211 ? 6.926 -12.422 4.387 1 97.25 211 TRP B O 1
ATOM 4716 N N . PRO B 1 212 ? 5.176 -11.578 3.398 1 95 212 PRO B N 1
ATOM 4717 C CA . PRO B 1 212 ? 5.113 -12.719 2.484 1 95 212 PRO B CA 1
ATOM 4718 C C . PRO B 1 212 ? 6.453 -13.016 1.815 1 95 212 PRO B C 1
ATOM 4720 O O . PRO B 1 212 ? 6.906 -14.164 1.812 1 95 212 PRO B O 1
ATOM 4723 N N . GLU B 1 213 ? 7.062 -12.031 1.321 1 92.44 213 GLU B N 1
ATOM 4724 C CA . GLU B 1 213 ? 8.297 -12.25 0.578 1 92.44 213 GLU B CA 1
ATOM 4725 C C . GLU B 1 213 ? 9.508 -11.719 1.343 1 92.44 213 GLU B C 1
ATOM 4727 O O . GLU B 1 213 ? 10.578 -12.32 1.309 1 92.44 213 GLU B O 1
ATOM 4732 N N . GLY B 1 214 ? 9.32 -10.688 2.152 1 92.75 214 GLY B N 1
ATOM 4733 C CA . GLY B 1 214 ? 10.43 -10.023 2.824 1 92.75 214 GLY B CA 1
ATOM 4734 C C . GLY B 1 214 ? 10.867 -10.742 4.086 1 92.75 214 GLY B C 1
ATOM 4735 O O . GLY B 1 214 ? 12.016 -10.609 4.512 1 92.75 214 GLY B O 1
ATOM 4736 N N . MET B 1 215 ? 10 -11.523 4.652 1 93.88 215 MET B N 1
ATOM 4737 C CA . MET B 1 215 ? 10.281 -12.156 5.938 1 93.88 215 MET B CA 1
ATOM 4738 C C . MET B 1 215 ? 10.164 -13.68 5.832 1 93.88 215 MET B C 1
ATOM 4740 O O . MET B 1 215 ? 10.078 -14.367 6.848 1 93.88 215 MET B O 1
ATOM 4744 N N . MET B 1 216 ? 10.125 -14.203 4.684 1 91.88 216 MET B N 1
ATOM 4745 C CA . MET B 1 216 ? 9.797 -15.609 4.453 1 91.88 216 MET B CA 1
ATOM 4746 C C . MET B 1 216 ? 10.742 -16.516 5.223 1 91.88 216 MET B C 1
ATOM 4748 O O . MET B 1 216 ? 10.312 -17.531 5.789 1 91.88 216 MET B O 1
ATOM 4752 N N . GLN B 1 217 ? 12.039 -16.188 5.379 1 91.94 217 GLN B N 1
ATOM 4753 C CA . GLN B 1 217 ? 13.047 -17.016 6.043 1 91.94 217 GLN B CA 1
ATOM 4754 C C . GLN B 1 217 ? 12.727 -17.172 7.527 1 91.94 217 GLN B C 1
ATOM 4756 O O . GLN B 1 217 ? 13.289 -18.047 8.195 1 91.94 217 GLN B O 1
ATOM 4761 N N . TYR B 1 218 ? 11.797 -16.406 7.934 1 94.75 218 TYR B N 1
ATOM 4762 C CA . TYR B 1 218 ? 11.5 -16.375 9.359 1 94.75 218 TYR B CA 1
ATOM 4763 C C . TYR B 1 218 ? 10.094 -16.922 9.625 1 94.75 218 TYR B C 1
ATOM 4765 O O . TYR B 1 218 ? 9.609 -16.859 10.758 1 94.75 218 TYR B O 1
ATOM 4773 N N . THR B 1 219 ? 9.469 -17.5 8.617 1 96.44 219 THR B N 1
ATOM 4774 C CA . THR B 1 219 ? 8.086 -17.938 8.695 1 96.44 219 THR B CA 1
ATOM 4775 C C . THR B 1 219 ? 7.977 -19.25 9.469 1 96.44 219 THR B C 1
ATOM 4777 O O . THR B 1 219 ? 7.078 -19.422 10.297 1 96.44 219 THR B O 1
ATOM 4780 N N . VAL B 1 220 ? 8.898 -20.188 9.258 1 96.69 220 VAL B N 1
ATOM 4781 C CA . VAL B 1 220 ? 8.844 -21.484 9.93 1 96.69 220 VAL B CA 1
ATOM 4782 C C . VAL B 1 220 ? 9.664 -21.438 11.219 1 96.69 220 VAL B C 1
ATOM 4784 O O . VAL B 1 220 ? 10.867 -21.188 11.18 1 96.69 220 VAL B O 1
ATOM 4787 N N . VAL B 1 221 ? 9.016 -21.688 12.312 1 97.31 221 VAL B N 1
ATOM 4788 C CA . VAL B 1 221 ? 9.656 -21.609 13.625 1 97.31 221 VAL B CA 1
ATOM 4789 C C . VAL B 1 221 ? 10.742 -22.672 13.734 1 97.31 221 VAL B C 1
ATOM 4791 O O . VAL B 1 221 ? 10.492 -23.844 13.453 1 97.31 221 VAL B O 1
ATOM 4794 N N . GLY B 1 222 ? 11.906 -22.234 14.133 1 95.19 222 GLY B N 1
ATOM 4795 C CA . GLY B 1 222 ? 13 -23.172 14.344 1 95.19 222 GLY B CA 1
ATOM 4796 C C . GLY B 1 222 ? 13.805 -23.453 13.086 1 95.19 222 GLY B C 1
ATOM 4797 O O . GLY B 1 222 ? 14.82 -24.141 13.133 1 95.19 222 GLY B O 1
ATOM 4798 N N . LYS B 1 223 ? 13.359 -22.969 11.977 1 93.44 223 LYS B N 1
ATOM 4799 C CA . LYS B 1 223 ? 14.055 -23.188 10.711 1 93.44 223 LYS B CA 1
ATOM 4800 C C . LYS B 1 223 ? 14.414 -21.859 10.047 1 93.44 223 LYS B C 1
ATOM 4802 O O . LYS B 1 223 ? 14.375 -21.75 8.812 1 93.44 223 LYS B O 1
ATOM 4807 N N . GLU B 1 224 ? 14.633 -20.875 10.875 1 93.31 224 GLU B N 1
ATOM 4808 C CA . GLU B 1 224 ? 14.992 -19.547 10.352 1 93.31 224 GLU B CA 1
ATOM 4809 C C . GLU B 1 224 ? 16.312 -19.594 9.594 1 93.31 224 GLU B C 1
ATOM 4811 O O . GLU B 1 224 ? 17.203 -20.375 9.938 1 93.31 224 GLU B O 1
ATOM 4816 N N . GLN B 1 225 ? 16.375 -18.859 8.555 1 86.75 225 GLN B N 1
ATOM 4817 C CA . GLN B 1 225 ? 17.594 -18.75 7.77 1 86.75 225 GLN B CA 1
ATOM 4818 C C . GLN B 1 225 ? 18.047 -17.297 7.672 1 86.75 225 GLN B C 1
ATOM 4820 O O . GLN B 1 225 ? 17.25 -16.375 7.809 1 86.75 225 GLN B O 1
ATOM 4825 N N . THR B 1 226 ? 19.344 -17.25 7.598 1 80 226 THR B N 1
ATOM 4826 C CA . THR B 1 226 ? 19.875 -15.906 7.383 1 80 226 THR B CA 1
ATOM 4827 C C . THR B 1 226 ? 19.531 -15.406 5.98 1 80 226 THR B C 1
ATOM 4829 O O . THR B 1 226 ? 19.578 -16.172 5.016 1 80 226 THR B O 1
ATOM 4832 N N . ALA B 1 227 ? 19.125 -14.234 5.984 1 72.69 227 ALA B N 1
ATOM 4833 C CA . ALA B 1 227 ? 18.828 -13.641 4.688 1 72.69 227 ALA B CA 1
ATOM 4834 C C . ALA B 1 227 ? 20.016 -13.766 3.74 1 72.69 227 ALA B C 1
ATOM 4836 O O . ALA B 1 227 ? 21.172 -13.672 4.164 1 72.69 227 ALA B O 1
ATOM 4837 N N . ALA B 1 228 ? 19.641 -14.102 2.527 1 68.88 228 ALA B N 1
ATOM 4838 C CA . ALA B 1 228 ? 20.688 -14.234 1.521 1 68.88 228 ALA B CA 1
ATOM 4839 C C . ALA B 1 228 ? 21.469 -12.938 1.37 1 68.88 228 ALA B C 1
ATOM 4841 O O . ALA B 1 228 ? 20.953 -11.852 1.657 1 68.88 228 ALA B O 1
ATOM 4842 N N . ASP B 1 229 ? 22.656 -13.133 1.01 1 67.19 229 ASP B N 1
ATOM 4843 C CA . ASP B 1 229 ? 23.484 -11.977 0.678 1 67.19 229 ASP B CA 1
ATOM 4844 C C . ASP B 1 229 ? 22.859 -11.156 -0.446 1 67.19 229 ASP B C 1
ATOM 4846 O O . ASP B 1 229 ? 22.531 -11.695 -1.506 1 67.19 229 ASP B O 1
ATOM 4850 N N . PRO B 1 230 ? 22.578 -9.891 -0.169 1 70.44 230 PRO B N 1
ATOM 4851 C CA . PRO B 1 230 ? 21.984 -9.055 -1.22 1 70.44 230 PRO B CA 1
ATOM 4852 C C . PRO B 1 230 ? 22.828 -9.047 -2.5 1 70.44 230 PRO B C 1
ATOM 4854 O O . PRO B 1 230 ? 22.297 -8.758 -3.58 1 70.44 230 PRO B O 1
ATOM 4857 N N . ASN B 1 231 ? 24.062 -9.297 -2.4 1 68.25 231 ASN B N 1
ATOM 4858 C CA . ASN B 1 231 ? 24.953 -9.344 -3.562 1 68.25 231 ASN B CA 1
ATOM 4859 C C . ASN B 1 231 ? 24.641 -10.547 -4.449 1 68.25 231 ASN B C 1
ATOM 4861 O O . ASN B 1 231 ? 25.062 -10.594 -5.605 1 68.25 231 ASN B O 1
ATOM 4865 N N . ASP B 1 232 ? 23.906 -11.414 -3.871 1 69.5 232 ASP B N 1
ATOM 4866 C CA . ASP B 1 232 ? 23.641 -12.664 -4.582 1 69.5 232 ASP B CA 1
ATOM 4867 C C . ASP B 1 232 ? 22.484 -12.508 -5.555 1 69.5 232 ASP B C 1
ATOM 4869 O O . ASP B 1 232 ? 22.25 -13.375 -6.406 1 69.5 232 ASP B O 1
ATOM 4873 N N . ARG B 1 233 ? 21.844 -11.359 -5.48 1 73.25 233 ARG B N 1
ATOM 4874 C CA . ARG B 1 233 ? 20.719 -11.148 -6.387 1 73.25 233 ARG B CA 1
ATOM 4875 C C . ARG B 1 233 ? 20.625 -9.68 -6.801 1 73.25 233 ARG B C 1
ATOM 4877 O O . ARG B 1 233 ? 19.812 -8.93 -6.27 1 73.25 233 ARG B O 1
ATOM 4884 N N . PRO B 1 234 ? 21.5 -9.438 -7.793 1 76 234 PRO B N 1
ATOM 4885 C CA . PRO B 1 234 ? 21.438 -8.047 -8.258 1 76 234 PRO B CA 1
ATOM 4886 C C . PRO B 1 234 ? 20.062 -7.668 -8.82 1 76 234 PRO B C 1
ATOM 4888 O O . PRO B 1 234 ? 19.312 -8.539 -9.266 1 76 234 PRO B O 1
ATOM 4891 N N . ASP B 1 235 ? 19.844 -6.371 -8.719 1 83.56 235 ASP B N 1
ATOM 4892 C CA . ASP B 1 235 ? 18.609 -5.836 -9.281 1 83.56 235 ASP B CA 1
ATOM 4893 C C . ASP B 1 235 ? 18.547 -6.07 -10.797 1 83.56 235 ASP B C 1
ATOM 4895 O O . ASP B 1 235 ? 19.578 -6.098 -11.461 1 83.56 235 ASP B O 1
ATOM 4899 N N . LEU B 1 236 ? 17.406 -6.289 -11.258 1 92.19 236 LEU B N 1
ATOM 4900 C CA . LEU B 1 236 ? 17.219 -6.465 -12.688 1 92.19 236 LEU B CA 1
ATOM 4901 C C . LEU B 1 236 ? 17.172 -5.117 -13.398 1 92.19 236 LEU B C 1
ATOM 4903 O O . LEU B 1 236 ? 16.188 -4.801 -14.078 1 92.19 236 LEU B O 1
ATOM 4907 N N . VAL B 1 237 ? 18.203 -4.355 -13.195 1 96.31 237 VAL B N 1
ATOM 4908 C CA . VAL B 1 237 ? 18.406 -3.074 -13.867 1 96.31 237 VAL B CA 1
ATOM 4909 C C . VAL B 1 237 ? 19.594 -3.162 -14.82 1 96.31 237 VAL B C 1
ATOM 4911 O O . VAL B 1 237 ? 20.734 -3.297 -14.383 1 96.31 237 VAL B O 1
ATOM 4914 N N . PHE B 1 238 ? 19.328 -3.035 -16.109 1 97.69 238 PHE B N 1
ATOM 4915 C CA . PHE B 1 238 ? 20.375 -3.158 -17.109 1 97.69 238 PHE B CA 1
ATOM 4916 C C . PHE B 1 238 ? 20.609 -1.827 -17.812 1 97.69 238 PHE B C 1
ATOM 4918 O O . PHE B 1 238 ? 19.656 -1.163 -18.234 1 97.69 238 PHE B O 1
ATOM 4925 N N . LYS B 1 239 ? 21.859 -1.495 -17.875 1 97.75 239 LYS B N 1
ATOM 4926 C CA . LYS B 1 239 ? 22.234 -0.288 -18.609 1 97.75 239 LYS B CA 1
ATOM 4927 C C . LYS B 1 239 ? 22.359 -0.568 -20.109 1 97.75 239 LYS B C 1
ATOM 4929 O O . LYS B 1 239 ? 22.984 -1.547 -20.5 1 97.75 239 LYS B O 1
ATOM 4934 N N . THR B 1 240 ? 21.703 0.217 -20.922 1 98.38 240 THR B N 1
ATOM 4935 C CA . THR B 1 240 ? 21.844 0.17 -22.375 1 98.38 240 THR B CA 1
ATOM 4936 C C . THR B 1 240 ? 22.734 1.304 -22.891 1 98.38 240 THR B C 1
ATOM 4938 O O . THR B 1 240 ? 23.328 2.031 -22.078 1 98.38 240 THR B O 1
ATOM 4941 N N . LEU B 1 241 ? 22.812 1.438 -24.172 1 98.06 241 LEU B N 1
ATOM 4942 C CA . LEU B 1 241 ? 23.641 2.488 -24.75 1 98.06 241 LEU B CA 1
ATOM 4943 C C . LEU B 1 241 ? 23.078 3.869 -24.422 1 98.06 241 LEU B C 1
ATOM 4945 O O . LEU B 1 241 ? 23.828 4.844 -24.359 1 98.06 241 LEU B O 1
ATOM 4949 N N . ASP B 1 242 ? 21.812 3.965 -24.203 1 97.81 242 ASP B N 1
ATOM 4950 C CA . ASP B 1 242 ? 21.219 5.297 -24.109 1 97.81 242 ASP B CA 1
ATOM 4951 C C . ASP B 1 242 ? 20.25 5.379 -22.938 1 97.81 242 ASP B C 1
ATOM 4953 O O . ASP B 1 242 ? 19.453 6.316 -22.844 1 97.81 242 ASP B O 1
ATOM 4957 N N . GLY B 1 243 ? 20.25 4.375 -22.062 1 97.31 243 GLY B N 1
ATOM 4958 C CA . GLY B 1 243 ? 19.328 4.375 -20.938 1 97.31 243 GLY B CA 1
ATOM 4959 C C . GLY B 1 243 ? 19.375 3.096 -20.125 1 97.31 243 GLY B C 1
ATOM 4960 O O . GLY B 1 243 ? 20.453 2.555 -19.875 1 97.31 243 GLY B O 1
ATOM 4961 N N . PHE B 1 244 ? 18.234 2.742 -19.578 1 98.12 244 PHE B N 1
ATOM 4962 C CA . PHE B 1 244 ? 18.125 1.54 -18.766 1 98.12 244 PHE B CA 1
ATOM 4963 C C . PHE B 1 244 ? 16.875 0.741 -19.156 1 98.12 244 PHE B C 1
ATOM 4965 O O . PHE B 1 244 ? 15.891 1.31 -19.609 1 98.12 244 PHE B O 1
ATOM 4972 N N . LEU B 1 245 ? 16.922 -0.538 -19.016 1 98.38 245 LEU B N 1
ATOM 4973 C CA . LEU B 1 245 ? 15.742 -1.391 -19.141 1 98.38 245 LEU B CA 1
ATOM 4974 C C . LEU B 1 245 ? 15.781 -2.523 -18.125 1 98.38 245 LEU B C 1
ATOM 4976 O O . LEU B 1 245 ? 16.797 -2.729 -17.453 1 98.38 245 LEU B O 1
ATOM 4980 N N . THR B 1 246 ? 14.695 -3.113 -17.906 1 98.06 246 THR B N 1
ATOM 4981 C CA . THR B 1 246 ? 14.586 -4.332 -17.109 1 98.06 246 THR B CA 1
ATOM 4982 C C . THR B 1 246 ? 14.023 -5.477 -17.953 1 98.06 246 THR B C 1
ATOM 4984 O O . THR B 1 246 ? 13.211 -5.246 -18.844 1 98.06 246 THR B O 1
ATOM 4987 N N . CYS B 1 247 ? 14.414 -6.676 -17.703 1 96.69 247 CYS B N 1
ATOM 4988 C CA . CYS B 1 247 ? 13.844 -7.867 -18.328 1 96.69 247 CYS B CA 1
ATOM 4989 C C . CYS B 1 247 ? 13.93 -9.062 -17.391 1 96.69 247 CYS B C 1
ATOM 4991 O O . CYS B 1 247 ? 14.875 -9.188 -16.609 1 96.69 247 CYS B O 1
ATOM 4993 N N . GLY B 1 248 ? 12.93 -9.789 -17.375 1 92.38 248 GLY B N 1
ATOM 4994 C CA . GLY B 1 248 ? 12.844 -10.977 -16.531 1 92.38 248 GLY B CA 1
ATOM 4995 C C . GLY B 1 248 ? 13.086 -12.266 -17.281 1 92.38 248 GLY B C 1
ATOM 4996 O O . GLY B 1 248 ? 12.5 -12.492 -18.344 1 92.38 248 GLY B O 1
ATOM 4997 N N . THR B 1 249 ? 14.047 -13.109 -16.828 1 92.25 249 THR B N 1
ATOM 4998 C CA . THR B 1 249 ? 14.336 -14.43 -17.359 1 92.25 249 THR B CA 1
ATOM 4999 C C . THR B 1 249 ? 14.133 -15.508 -16.297 1 92.25 249 THR B C 1
ATOM 5001 O O . THR B 1 249 ? 15.023 -16.312 -16.062 1 92.25 249 THR B O 1
ATOM 5004 N N . ILE B 1 250 ? 12.922 -15.484 -15.781 1 84.25 250 ILE B N 1
ATOM 5005 C CA . ILE B 1 250 ? 12.594 -16.328 -14.641 1 84.25 250 ILE B CA 1
ATOM 5006 C C . ILE B 1 250 ? 12.352 -17.766 -15.117 1 84.25 250 ILE B C 1
ATOM 5008 O O . ILE B 1 250 ? 12.906 -18.703 -14.555 1 84.25 250 ILE B O 1
ATOM 5012 N N . SER B 1 251 ? 11.641 -17.938 -16.188 1 88.38 251 SER B N 1
ATOM 5013 C CA . SER B 1 251 ? 11.352 -19.266 -16.719 1 88.38 251 SER B CA 1
ATOM 5014 C C . SER B 1 251 ? 12.375 -19.688 -17.766 1 88.38 251 SER B C 1
ATOM 5016 O O . SER B 1 251 ? 13.117 -18.844 -18.281 1 88.38 251 SER B O 1
ATOM 5018 N N . ASP B 1 252 ? 12.32 -20.969 -18 1 93.62 252 ASP B N 1
ATOM 5019 C CA . ASP B 1 252 ? 13.219 -21.484 -19.031 1 93.62 252 ASP B CA 1
ATOM 5020 C C . ASP B 1 252 ? 12.891 -20.875 -20.391 1 93.62 252 ASP B C 1
ATOM 5022 O O . ASP B 1 252 ? 13.797 -20.562 -21.172 1 93.62 252 ASP B O 1
ATOM 5026 N N . SER B 1 253 ? 11.656 -20.766 -20.703 1 94.44 253 SER B N 1
ATOM 5027 C CA . SER B 1 253 ? 11.242 -20.188 -21.969 1 94.44 253 SER B CA 1
ATOM 5028 C C . SER B 1 253 ? 11.711 -18.75 -22.094 1 94.44 253 SER B C 1
ATOM 5030 O O . SER B 1 253 ? 12.117 -18.312 -23.172 1 94.44 253 SER B O 1
ATOM 5032 N N . GLU B 1 254 ? 11.711 -18.016 -21.031 1 95.44 254 GLU B N 1
ATOM 5033 C CA . GLU B 1 254 ? 12.164 -16.625 -21.031 1 95.44 254 GLU B CA 1
ATOM 5034 C C . GLU B 1 254 ? 13.672 -16.531 -21.219 1 95.44 254 GLU B C 1
ATOM 5036 O O . GLU B 1 254 ? 14.156 -15.664 -21.953 1 95.44 254 GLU B O 1
ATOM 5041 N N . TRP B 1 255 ? 14.383 -17.453 -20.562 1 96.56 255 TRP B N 1
ATOM 5042 C CA . TRP B 1 255 ? 15.828 -17.469 -20.75 1 96.56 255 TRP B CA 1
ATOM 5043 C C . TRP B 1 255 ? 16.172 -17.797 -22.203 1 96.56 255 TRP B C 1
ATOM 5045 O O . TRP B 1 255 ? 17.016 -17.109 -22.812 1 96.56 255 TRP B O 1
ATOM 5055 N N . GLN B 1 256 ? 15.508 -18.797 -22.75 1 96.31 256 GLN B N 1
ATOM 5056 C CA . GLN B 1 256 ? 15.727 -19.141 -24.156 1 96.31 256 GLN B CA 1
ATOM 5057 C C . GLN B 1 256 ? 15.391 -17.969 -25.078 1 96.31 256 GLN B C 1
ATOM 5059 O O . GLN B 1 256 ? 16.078 -17.734 -26.062 1 96.31 256 GLN B O 1
ATOM 5064 N N . GLY B 1 257 ? 14.336 -17.312 -24.719 1 97.56 257 GLY B N 1
ATOM 5065 C CA . GLY B 1 257 ? 13.992 -16.094 -25.453 1 97.56 257 GLY B CA 1
ATOM 5066 C C . GLY B 1 257 ? 15.086 -15.047 -25.422 1 97.56 257 GLY B C 1
ATOM 5067 O O . GLY B 1 257 ? 15.398 -14.438 -26.438 1 97.56 257 GLY B O 1
ATOM 5068 N N . PHE B 1 258 ? 15.68 -14.852 -24.25 1 98.06 258 PHE B N 1
ATOM 5069 C CA . PHE B 1 258 ? 16.766 -13.891 -24.141 1 98.06 258 PHE B CA 1
ATOM 5070 C C . PHE B 1 258 ? 17.953 -14.312 -25 1 98.06 258 PHE B C 1
ATOM 5072 O O . PHE B 1 258 ? 18.578 -13.477 -25.656 1 98.06 258 PHE B O 1
ATOM 5079 N N . CYS B 1 259 ? 18.266 -15.578 -24.922 1 97.75 259 CYS B N 1
ATOM 5080 C CA . CYS B 1 259 ? 19.359 -16.094 -25.734 1 97.75 259 CYS B CA 1
ATOM 5081 C C . CYS B 1 259 ? 19.109 -15.82 -27.219 1 97.75 259 CYS B C 1
ATOM 5083 O O . CYS B 1 259 ? 20.016 -15.391 -27.938 1 97.75 259 CYS B O 1
ATOM 5085 N N . LYS B 1 260 ? 17.922 -16.031 -27.625 1 97.44 260 LYS B N 1
ATOM 5086 C CA . LYS B 1 260 ? 17.562 -15.75 -29.016 1 97.44 260 LYS B CA 1
ATOM 5087 C C . LYS B 1 260 ? 17.703 -14.266 -29.328 1 97.44 260 LYS B C 1
ATOM 5089 O O . LYS B 1 260 ? 18.25 -13.898 -30.375 1 97.44 260 LYS B O 1
ATOM 5094 N N . ALA B 1 261 ? 17.219 -13.438 -28.453 1 97.88 261 ALA B N 1
ATOM 5095 C CA . ALA B 1 261 ? 17.25 -11.992 -28.641 1 97.88 261 ALA B CA 1
ATOM 5096 C C . ALA B 1 261 ? 18.703 -11.492 -28.719 1 97.88 261 ALA B C 1
ATOM 5098 O O . ALA B 1 261 ? 18.984 -10.5 -29.391 1 97.88 261 ALA B O 1
ATOM 5099 N N . SER B 1 262 ? 19.594 -12.133 -28 1 97.19 262 SER B N 1
ATOM 5100 C CA . SER B 1 262 ? 21 -11.727 -27.984 1 97.19 262 SER B CA 1
ATOM 5101 C C . SER B 1 262 ? 21.656 -11.938 -29.328 1 97.19 262 SER B C 1
ATOM 5103 O O . SER B 1 262 ? 22.672 -11.297 -29.641 1 97.19 262 SER B O 1
ATOM 5105 N N . GLY B 1 263 ? 21.141 -12.93 -30.031 1 95.12 263 GLY B N 1
ATOM 5106 C CA . GLY B 1 263 ? 21.734 -13.258 -31.328 1 95.12 263 GLY B CA 1
ATOM 5107 C C . GLY B 1 263 ? 22.984 -14.109 -31.219 1 95.12 263 GLY B C 1
ATOM 5108 O O . GLY B 1 263 ? 23.656 -14.352 -32.219 1 95.12 263 GLY B O 1
ATOM 5109 N N . ASP B 1 264 ? 23.328 -14.516 -30.016 1 93.31 264 ASP B N 1
ATOM 5110 C CA . ASP B 1 264 ? 24.5 -15.352 -29.797 1 93.31 264 ASP B CA 1
ATOM 5111 C C . ASP B 1 264 ? 24.094 -16.766 -29.391 1 93.31 264 ASP B C 1
ATOM 5113 O O . ASP B 1 264 ? 23.797 -17.016 -28.219 1 93.31 264 ASP B O 1
ATOM 5117 N N . PRO B 1 265 ? 24.188 -17.688 -30.234 1 90.94 265 PRO B N 1
ATOM 5118 C CA . PRO B 1 265 ? 23.766 -19.047 -29.922 1 90.94 265 PRO B CA 1
ATOM 5119 C C . PRO B 1 265 ? 24.594 -19.688 -28.812 1 90.94 265 PRO B C 1
ATOM 5121 O O . PRO B 1 265 ? 24.141 -20.641 -28.172 1 90.94 265 PRO B O 1
ATOM 5124 N N . GLU B 1 266 ? 25.828 -19.172 -28.609 1 92.94 266 GLU B N 1
ATOM 5125 C CA . GLU B 1 266 ? 26.703 -19.75 -27.594 1 92.94 266 GLU B CA 1
ATOM 5126 C C . GLU B 1 266 ? 26.188 -19.453 -26.188 1 92.94 266 GLU B C 1
ATOM 5128 O O . GLU B 1 266 ? 26.516 -20.172 -25.25 1 92.94 266 GLU B O 1
ATOM 5133 N N . LEU B 1 267 ? 25.453 -18.422 -26.094 1 95.38 267 LEU B N 1
ATOM 5134 C CA . LEU B 1 267 ? 24.938 -18.062 -24.781 1 95.38 267 LEU B CA 1
ATOM 5135 C C . LEU B 1 267 ? 24.016 -19.156 -24.25 1 95.38 267 LEU B C 1
ATOM 5137 O O . LEU B 1 267 ? 24.078 -19.5 -23.062 1 95.38 267 LEU B O 1
ATOM 5141 N N . ALA B 1 268 ? 23.188 -19.734 -25.125 1 93.19 268 ALA B N 1
ATOM 5142 C CA . ALA B 1 268 ? 22.25 -20.781 -24.734 1 93.19 268 ALA B CA 1
ATOM 5143 C C . ALA B 1 268 ? 22.969 -22.062 -24.344 1 93.19 268 ALA B C 1
ATOM 5145 O O . ALA B 1 268 ? 22.422 -22.891 -23.609 1 93.19 268 ALA B O 1
ATOM 5146 N N . ARG B 1 269 ? 24.203 -22.172 -24.766 1 92.44 269 ARG B N 1
ATOM 5147 C CA . ARG B 1 269 ? 24.969 -23.391 -24.516 1 92.44 269 ARG B CA 1
ATOM 5148 C C . ARG B 1 269 ? 25.891 -23.234 -23.312 1 92.44 269 ARG B C 1
ATOM 5150 O O . ARG B 1 269 ? 26.547 -24.188 -22.891 1 92.44 269 ARG B O 1
ATOM 5157 N N . ASP B 1 270 ? 25.984 -22.094 -22.844 1 96.19 270 ASP B N 1
ATOM 5158 C CA . ASP B 1 270 ? 26.781 -21.875 -21.656 1 96.19 270 ASP B CA 1
ATOM 5159 C C . ASP B 1 270 ? 26.312 -22.766 -20.5 1 96.19 270 ASP B C 1
ATOM 5161 O O . ASP B 1 270 ? 25.203 -22.609 -20 1 96.19 270 ASP B O 1
ATOM 5165 N N . GLU B 1 271 ? 27.141 -23.625 -20.047 1 96.44 271 GLU B N 1
ATOM 5166 C CA . GLU B 1 271 ? 26.781 -24.641 -19.047 1 96.44 271 GLU B CA 1
ATOM 5167 C C . GLU B 1 271 ? 26.281 -23.984 -17.75 1 96.44 271 GLU B C 1
ATOM 5169 O O . GLU B 1 271 ? 25.484 -24.562 -17.031 1 96.44 271 GLU B O 1
ATOM 5174 N N . ARG B 1 272 ? 26.766 -22.828 -17.547 1 95.31 272 ARG B N 1
ATOM 5175 C CA . ARG B 1 272 ? 26.391 -22.141 -16.312 1 95.31 272 ARG B CA 1
ATOM 5176 C C . ARG B 1 272 ? 24.906 -21.766 -16.328 1 95.31 272 ARG B C 1
ATOM 5178 O O . ARG B 1 272 ? 24.312 -21.531 -15.266 1 95.31 272 ARG B O 1
ATOM 5185 N N . PHE B 1 273 ? 24.25 -21.766 -17.547 1 96.88 273 PHE B N 1
ATOM 5186 C CA . PHE B 1 273 ? 22.906 -21.203 -17.641 1 96.88 273 PHE B CA 1
ATOM 5187 C C . PHE B 1 273 ? 21.969 -22.156 -18.375 1 96.88 273 PHE B C 1
ATOM 5189 O O . PHE B 1 273 ? 20.828 -21.797 -18.641 1 96.88 273 PHE B O 1
ATOM 5196 N N . ALA B 1 274 ? 22.422 -23.312 -18.672 1 93.94 274 ALA B N 1
ATOM 5197 C CA . ALA B 1 274 ? 21.734 -24.188 -19.609 1 93.94 274 ALA B CA 1
ATOM 5198 C C . ALA B 1 274 ? 20.469 -24.781 -18.984 1 93.94 274 ALA B C 1
ATOM 5200 O O . ALA B 1 274 ? 19.516 -25.109 -19.703 1 93.94 274 ALA B O 1
ATOM 5201 N N . THR B 1 275 ? 20.469 -24.906 -17.672 1 93.38 275 THR B N 1
ATOM 5202 C CA . THR B 1 275 ? 19.312 -25.469 -16.984 1 93.38 275 THR B CA 1
ATOM 5203 C C . THR B 1 275 ? 18.797 -24.5 -15.922 1 93.38 275 THR B C 1
ATOM 5205 O O . THR B 1 275 ? 19.516 -23.625 -15.461 1 93.38 275 THR B O 1
ATOM 5208 N N . PRO B 1 276 ? 17.516 -24.703 -15.57 1 89.19 276 PRO B N 1
ATOM 5209 C CA . PRO B 1 276 ? 16.984 -23.844 -14.508 1 89.19 276 PRO B CA 1
ATOM 5210 C C . PRO B 1 276 ? 17.797 -23.922 -13.227 1 89.19 276 PRO B C 1
ATOM 5212 O O . PRO B 1 276 ? 18.062 -22.891 -12.594 1 89.19 276 PRO B O 1
ATOM 5215 N N . THR B 1 277 ? 18.219 -25.062 -12.922 1 88.5 277 THR B N 1
ATOM 5216 C CA . THR B 1 277 ? 19.016 -25.25 -11.719 1 88.5 277 THR B CA 1
ATOM 5217 C C . THR B 1 277 ? 20.359 -24.531 -11.836 1 88.5 277 THR B C 1
ATOM 5219 O O . THR B 1 277 ? 20.781 -23.844 -10.906 1 88.5 277 THR B O 1
ATOM 5222 N N . ALA B 1 278 ? 20.969 -24.672 -12.953 1 93.25 278 ALA B N 1
ATOM 5223 C CA . ALA B 1 278 ? 22.25 -24.031 -13.18 1 93.25 278 ALA B CA 1
ATOM 5224 C C . ALA B 1 278 ? 22.125 -22.516 -13.141 1 93.25 278 ALA B C 1
ATOM 5226 O O . ALA B 1 278 ? 22.984 -21.812 -12.609 1 93.25 278 ALA B O 1
ATOM 5227 N N . ARG B 1 279 ? 21.062 -22.016 -13.648 1 92.44 279 ARG B N 1
ATOM 5228 C CA . ARG B 1 279 ? 20.828 -20.578 -13.664 1 92.44 279 ARG B CA 1
ATOM 5229 C C . ARG B 1 279 ? 20.609 -20.047 -12.25 1 92.44 279 ARG B C 1
ATOM 5231 O O . ARG B 1 279 ? 21.031 -18.938 -11.922 1 92.44 279 ARG B O 1
ATOM 5238 N N . SER B 1 280 ? 19.953 -20.812 -11.43 1 86.19 280 SER B N 1
ATOM 5239 C CA . SER B 1 280 ? 19.734 -20.438 -10.039 1 86.19 280 SER B CA 1
ATOM 5240 C C . SER B 1 280 ? 21.062 -20.375 -9.281 1 86.19 280 SER B C 1
ATOM 5242 O O . SER B 1 280 ? 21.297 -19.453 -8.5 1 86.19 280 SER B O 1
ATOM 5244 N N . LEU B 1 281 ? 21.906 -21.312 -9.539 1 86.81 281 LEU B N 1
ATOM 5245 C CA . LEU B 1 281 ? 23.203 -21.406 -8.875 1 86.81 281 LEU B CA 1
ATOM 5246 C C . LEU B 1 281 ? 24.141 -20.281 -9.336 1 86.81 281 LEU B C 1
ATOM 5248 O O . LEU B 1 281 ? 24.984 -19.812 -8.57 1 86.81 281 LEU B O 1
ATOM 5252 N N . ASN B 1 282 ? 23.906 -19.875 -10.555 1 92.5 282 ASN B N 1
ATOM 5253 C CA . ASN B 1 282 ? 24.781 -18.859 -11.148 1 92.5 282 ASN B CA 1
ATOM 5254 C C . ASN B 1 282 ? 24.016 -17.578 -11.445 1 92.5 282 ASN B C 1
ATOM 5256 O O . ASN B 1 282 ? 24.234 -16.938 -12.477 1 92.5 282 ASN B O 1
ATOM 5260 N N . ALA B 1 283 ? 23.125 -17.297 -10.57 1 90.31 283 ALA B N 1
ATOM 5261 C CA . ALA B 1 283 ? 22.203 -16.203 -10.812 1 90.31 283 ALA B CA 1
ATOM 5262 C C . ALA B 1 283 ? 22.953 -14.891 -11.031 1 90.31 283 ALA B C 1
ATOM 5264 O O . ALA B 1 283 ? 22.672 -14.156 -11.984 1 90.31 283 ALA B O 1
ATOM 5265 N N . THR B 1 284 ? 23.922 -14.523 -10.203 1 90.94 284 THR B N 1
ATOM 5266 C CA . THR B 1 284 ? 24.672 -13.289 -10.328 1 90.94 284 THR B CA 1
ATOM 5267 C C . THR B 1 284 ? 25.469 -13.266 -11.625 1 90.94 284 THR B C 1
ATOM 5269 O O . THR B 1 284 ? 25.469 -12.258 -12.336 1 90.94 284 THR B O 1
ATOM 5272 N N . ALA B 1 285 ? 26.094 -14.328 -11.906 1 93.81 285 ALA B N 1
ATOM 5273 C CA . ALA B 1 285 ? 26.859 -14.43 -13.148 1 93.81 285 ALA B CA 1
ATOM 5274 C C . ALA B 1 285 ? 25.953 -14.266 -14.367 1 93.81 285 ALA B C 1
ATOM 5276 O O . ALA B 1 285 ? 26.359 -13.664 -15.367 1 93.81 285 ALA B O 1
ATOM 5277 N N . ARG B 1 286 ? 24.797 -14.852 -14.289 1 94.75 286 ARG B N 1
ATOM 5278 C CA . ARG B 1 286 ? 23.828 -14.75 -15.383 1 94.75 286 ARG B CA 1
ATOM 5279 C C . ARG B 1 286 ? 23.438 -13.297 -15.617 1 94.75 286 ARG B C 1
ATOM 5281 O O . ARG B 1 286 ? 23.438 -12.82 -16.766 1 94.75 286 ARG B O 1
ATOM 5288 N N . ILE B 1 287 ? 23.172 -12.586 -14.539 1 93.69 287 ILE B N 1
ATOM 5289 C CA . ILE B 1 287 ? 22.734 -11.195 -14.625 1 93.69 287 ILE B CA 1
ATOM 5290 C C . ILE B 1 287 ? 23.875 -10.336 -15.188 1 93.69 287 ILE B C 1
ATOM 5292 O O . ILE B 1 287 ? 23.641 -9.461 -16.031 1 93.69 287 ILE B O 1
ATOM 5296 N N . ASN B 1 288 ? 25.062 -10.57 -14.773 1 93.81 288 ASN B N 1
ATOM 5297 C CA . ASN B 1 288 ? 26.219 -9.859 -15.297 1 93.81 288 ASN B CA 1
ATOM 5298 C C . ASN B 1 288 ? 26.406 -10.125 -16.781 1 93.81 288 ASN B C 1
ATOM 5300 O O . ASN B 1 288 ? 26.734 -9.211 -17.547 1 93.81 288 ASN B O 1
ATOM 5304 N N . LYS B 1 289 ? 26.25 -11.391 -17.109 1 95.94 289 LYS B N 1
ATOM 5305 C CA . LYS B 1 289 ? 26.359 -11.758 -18.531 1 95.94 289 LYS B CA 1
ATOM 5306 C C . LYS B 1 289 ? 25.297 -11.062 -19.359 1 95.94 289 LYS B C 1
ATOM 5308 O O . LYS B 1 289 ? 25.578 -10.594 -20.469 1 95.94 289 LYS B O 1
ATOM 5313 N N . MET B 1 290 ? 24.078 -11.039 -18.875 1 97.12 290 MET B N 1
ATOM 5314 C CA . MET B 1 290 ? 23.016 -10.312 -19.547 1 97.12 290 MET B CA 1
ATOM 5315 C C . MET B 1 290 ? 23.391 -8.852 -19.75 1 97.12 290 MET B C 1
ATOM 5317 O O . MET B 1 290 ? 23.156 -8.297 -20.828 1 97.12 290 MET B O 1
ATOM 5321 N N . GLN B 1 291 ? 23.953 -8.234 -18.75 1 97.06 291 GLN B N 1
ATOM 5322 C CA . GLN B 1 291 ? 24.375 -6.84 -18.828 1 97.06 291 GLN B CA 1
ATOM 5323 C C . GLN B 1 291 ? 25.375 -6.641 -19.969 1 97.06 291 GLN B C 1
ATOM 5325 O O . GLN B 1 291 ? 25.344 -5.625 -20.672 1 97.06 291 GLN B O 1
ATOM 5330 N N . GLU B 1 292 ? 26.297 -7.551 -20.141 1 97.19 292 GLU B N 1
ATOM 5331 C CA . GLU B 1 292 ? 27.281 -7.465 -21.219 1 97.19 292 GLU B CA 1
ATOM 5332 C C . GLU B 1 292 ? 26.609 -7.367 -22.578 1 97.19 292 GLU B C 1
ATOM 5334 O O . GLU B 1 292 ? 27.047 -6.594 -23.438 1 97.19 292 GLU B O 1
ATOM 5339 N N . TYR B 1 293 ? 25.594 -8.125 -22.75 1 97.69 293 TYR B N 1
ATOM 5340 C CA . TYR B 1 293 ? 24.875 -8.102 -24.016 1 97.69 293 TYR B CA 1
ATOM 5341 C C . TYR B 1 293 ? 24.016 -6.844 -24.141 1 97.69 293 TYR B C 1
ATOM 5343 O O . TYR B 1 293 ? 24.078 -6.141 -25.156 1 97.69 293 TYR B O 1
ATOM 5351 N N . ILE B 1 294 ? 23.281 -6.531 -23.156 1 98.25 294 ILE B N 1
ATOM 5352 C CA . ILE B 1 294 ? 22.297 -5.457 -23.172 1 98.25 294 ILE B CA 1
ATOM 5353 C C . ILE B 1 294 ? 23 -4.117 -23.359 1 98.25 294 ILE B C 1
ATOM 5355 O O . ILE B 1 294 ? 22.469 -3.215 -24.016 1 98.25 294 ILE B O 1
ATOM 5359 N N . GLY B 1 295 ? 24.219 -4.016 -22.859 1 98.19 295 GLY B N 1
ATOM 5360 C CA . GLY B 1 295 ? 24.969 -2.779 -22.922 1 98.19 295 GLY B CA 1
ATOM 5361 C C . GLY B 1 295 ? 25.438 -2.447 -24.344 1 98.19 295 GLY B C 1
ATOM 5362 O O . GLY B 1 295 ? 25.922 -1.345 -24.594 1 98.19 295 GLY B O 1
ATOM 5363 N N . GLN B 1 296 ? 25.125 -3.309 -25.312 1 97.69 296 GLN B N 1
ATOM 5364 C CA . GLN B 1 296 ? 25.688 -3.164 -26.656 1 97.69 296 GLN B CA 1
ATOM 5365 C C . GLN B 1 296 ? 24.688 -2.527 -27.609 1 97.69 296 GLN B C 1
ATOM 5367 O O . GLN B 1 296 ? 25.016 -2.236 -28.766 1 97.69 296 GLN B O 1
ATOM 5372 N N . ARG B 1 297 ? 23.453 -2.318 -27.172 1 98 297 ARG B N 1
ATOM 5373 C CA . ARG B 1 297 ? 22.406 -1.76 -28.031 1 98 297 ARG B CA 1
ATOM 5374 C C . ARG B 1 297 ? 21.578 -0.725 -27.266 1 98 297 ARG B C 1
ATOM 5376 O O . ARG B 1 297 ? 21.703 -0.585 -26.047 1 98 297 ARG B O 1
ATOM 5383 N N . THR B 1 298 ? 20.797 -0.013 -28.047 1 98.56 298 THR B N 1
ATOM 5384 C CA . THR B 1 298 ? 19.922 0.988 -27.453 1 98.56 298 THR B CA 1
ATOM 5385 C C . THR B 1 298 ? 18.734 0.323 -26.734 1 98.56 298 THR B C 1
ATOM 5387 O O . THR B 1 298 ? 18.438 -0.848 -26.984 1 98.56 298 THR B O 1
ATOM 5390 N N . THR B 1 299 ? 18.094 1.076 -25.906 1 98.44 299 THR B N 1
ATOM 5391 C CA . THR B 1 299 ? 16.922 0.589 -25.188 1 98.44 299 THR B CA 1
ATOM 5392 C C . THR B 1 299 ? 15.844 0.149 -26.172 1 98.44 299 THR B C 1
ATOM 5394 O O . THR B 1 299 ? 15.297 -0.952 -26.062 1 98.44 299 THR B O 1
ATOM 5397 N N . ALA B 1 300 ? 15.578 0.977 -27.188 1 98.12 300 ALA B N 1
ATOM 5398 C CA . ALA B 1 300 ? 14.523 0.693 -28.156 1 98.12 300 ALA B CA 1
ATOM 5399 C C . ALA B 1 300 ? 14.82 -0.594 -28.922 1 98.12 300 ALA B C 1
ATOM 5401 O O . ALA B 1 300 ? 13.922 -1.404 -29.156 1 98.12 300 ALA B O 1
ATOM 5402 N N . ASP B 1 301 ? 16.047 -0.77 -29.266 1 98.44 301 ASP B N 1
ATOM 5403 C CA . ASP B 1 301 ? 16.453 -1.97 -30 1 98.44 301 ASP B CA 1
ATOM 5404 C C . ASP B 1 301 ? 16.25 -3.223 -29.141 1 98.44 301 ASP B C 1
ATOM 5406 O O . ASP B 1 301 ? 15.695 -4.219 -29.625 1 98.44 301 ASP B O 1
ATOM 5410 N N . TRP B 1 302 ? 16.656 -3.152 -27.953 1 98.38 302 TRP B N 1
ATOM 5411 C CA . TRP B 1 302 ? 16.531 -4.301 -27.062 1 98.38 302 TRP B CA 1
ATOM 5412 C C . TRP B 1 302 ? 15.07 -4.598 -26.766 1 98.38 302 TRP B C 1
ATOM 5414 O O . TRP B 1 302 ? 14.664 -5.762 -26.719 1 98.38 302 TRP B O 1
ATOM 5424 N N . LEU B 1 303 ? 14.312 -3.57 -26.531 1 97.94 303 LEU B N 1
ATOM 5425 C CA . LEU B 1 303 ? 12.898 -3.805 -26.25 1 97.94 303 LEU B CA 1
ATOM 5426 C C . LEU B 1 303 ? 12.219 -4.5 -27.422 1 97.94 303 LEU B C 1
ATOM 5428 O O . LEU B 1 303 ? 11.422 -5.422 -27.219 1 97.94 303 LEU B O 1
ATOM 5432 N N . ALA B 1 304 ? 12.531 -4.082 -28.609 1 97.88 304 ALA B N 1
ATOM 5433 C CA . ALA B 1 304 ? 11.977 -4.719 -29.797 1 97.88 304 ALA B CA 1
ATOM 5434 C C . ALA B 1 304 ? 12.383 -6.188 -29.891 1 97.88 304 ALA B C 1
ATOM 5436 O O . ALA B 1 304 ? 11.555 -7.055 -30.156 1 97.88 304 ALA B O 1
ATOM 5437 N N . ARG B 1 305 ? 13.656 -6.488 -29.625 1 98 305 ARG B N 1
ATOM 5438 C CA . ARG B 1 305 ? 14.188 -7.852 -29.703 1 98 305 ARG B CA 1
ATOM 5439 C C . ARG B 1 305 ? 13.57 -8.734 -28.625 1 98 305 ARG B C 1
ATOM 5441 O O . ARG B 1 305 ? 13.195 -9.875 -28.891 1 98 305 ARG B O 1
ATOM 5448 N N . LEU B 1 306 ? 13.477 -8.219 -27.422 1 98.19 306 LEU B N 1
ATOM 5449 C CA . LEU B 1 306 ? 12.945 -8.977 -26.297 1 98.19 306 LEU B CA 1
ATOM 5450 C C . LEU B 1 306 ? 11.453 -9.242 -26.484 1 98.19 306 LEU B C 1
ATOM 5452 O O . LEU B 1 306 ? 10.977 -10.352 -26.203 1 98.19 306 LEU B O 1
ATOM 5456 N N . ASP B 1 307 ? 10.75 -8.234 -26.969 1 96.88 307 ASP B N 1
ATOM 5457 C CA . ASP B 1 307 ? 9.328 -8.414 -27.25 1 96.88 307 ASP B CA 1
ATOM 5458 C C . ASP B 1 307 ? 9.109 -9.484 -28.312 1 96.88 307 ASP B C 1
ATOM 5460 O O . ASP B 1 307 ? 8.234 -10.336 -28.172 1 96.88 307 ASP B O 1
ATOM 5464 N N . ALA B 1 308 ? 9.867 -9.453 -29.328 1 96.88 308 ALA B N 1
ATOM 5465 C CA . ALA B 1 308 ? 9.758 -10.43 -30.391 1 96.88 308 ALA B CA 1
ATOM 5466 C C . ALA B 1 308 ? 10.016 -11.844 -29.875 1 96.88 308 ALA B C 1
ATOM 5468 O O . ALA B 1 308 ? 9.453 -12.812 -30.391 1 96.88 308 ALA B O 1
ATOM 5469 N N . ALA B 1 309 ? 10.836 -11.953 -28.859 1 96.88 309 ALA B N 1
ATOM 5470 C CA . ALA B 1 309 ? 11.195 -13.242 -28.281 1 96.88 309 ALA B CA 1
ATOM 5471 C C . ALA B 1 309 ? 10.305 -13.594 -27.109 1 96.88 309 ALA B C 1
ATOM 5473 O O . ALA B 1 309 ? 10.539 -14.578 -26.406 1 96.88 309 ALA B O 1
ATOM 5474 N N . ASP B 1 310 ? 9.344 -12.758 -26.781 1 95.25 310 ASP B N 1
ATOM 5475 C CA . ASP B 1 310 ? 8.359 -12.945 -25.719 1 95.25 310 ASP B CA 1
ATOM 5476 C C . ASP B 1 310 ? 9.023 -12.961 -24.344 1 95.25 310 ASP B C 1
ATOM 5478 O O . ASP B 1 310 ? 8.68 -13.789 -23.5 1 95.25 310 ASP B O 1
ATOM 5482 N N . VAL B 1 311 ? 10.055 -12.18 -24.172 1 97.19 311 VAL B N 1
ATOM 5483 C CA . VAL B 1 311 ? 10.711 -11.977 -22.891 1 97.19 311 VAL B CA 1
ATOM 5484 C C . VAL B 1 311 ? 10.117 -10.75 -22.188 1 97.19 311 VAL B C 1
ATOM 5486 O O . VAL B 1 311 ? 10.086 -9.656 -22.766 1 97.19 311 VAL B O 1
ATOM 5489 N N . PRO B 1 312 ? 9.594 -10.891 -20.969 1 96.69 312 PRO B N 1
ATOM 5490 C CA . PRO B 1 312 ? 9.094 -9.719 -20.25 1 96.69 312 PRO B CA 1
ATOM 5491 C C . PRO B 1 312 ? 10.148 -8.625 -20.109 1 96.69 312 PRO B C 1
ATOM 5493 O O . PRO B 1 312 ? 11.258 -8.891 -19.625 1 96.69 312 PRO B O 1
ATOM 5496 N N . CYS B 1 313 ? 9.789 -7.426 -20.578 1 97.94 313 CYS B N 1
ATOM 5497 C CA . CYS B 1 313 ? 10.758 -6.336 -20.547 1 97.94 313 CYS B CA 1
ATOM 5498 C C . CYS B 1 313 ? 10.062 -4.98 -20.578 1 97.94 313 CYS B C 1
ATOM 5500 O O . CYS B 1 313 ? 8.898 -4.891 -20.969 1 97.94 313 CYS B O 1
ATOM 5502 N N . ALA B 1 314 ? 10.703 -3.99 -20.078 1 97.94 314 ALA B N 1
ATOM 5503 C CA . ALA B 1 314 ? 10.242 -2.605 -20.141 1 97.94 314 ALA B CA 1
ATOM 5504 C C . ALA B 1 314 ? 11.406 -1.634 -19.953 1 97.94 314 ALA B C 1
ATOM 5506 O O . ALA B 1 314 ? 12.438 -1.993 -19.375 1 97.94 314 ALA B O 1
ATOM 5507 N N . PRO B 1 315 ? 11.289 -0.447 -20.562 1 98.19 315 PRO B N 1
ATOM 5508 C CA . PRO B 1 315 ? 12.242 0.59 -20.172 1 98.19 315 PRO B CA 1
ATOM 5509 C C . PRO B 1 315 ? 12.125 0.965 -18.703 1 98.19 315 PRO B C 1
ATOM 5511 O O . PRO B 1 315 ? 11.055 0.816 -18.094 1 98.19 315 PRO B O 1
ATOM 5514 N N . ILE B 1 316 ? 13.188 1.284 -18.109 1 98.31 316 ILE B N 1
ATOM 5515 C CA . ILE B 1 316 ? 13.133 1.938 -16.812 1 98.31 316 ILE B CA 1
ATOM 5516 C C . ILE B 1 316 ? 13.047 3.451 -17 1 98.31 316 ILE B C 1
ATOM 5518 O O . ILE B 1 316 ? 14.031 4.09 -17.375 1 98.31 316 ILE B O 1
ATOM 5522 N N . LEU B 1 317 ? 11.914 4.008 -16.672 1 97.56 317 LEU B N 1
ATOM 5523 C CA . LEU B 1 317 ? 11.617 5.402 -16.969 1 97.56 317 LEU B CA 1
ATOM 5524 C C . LEU B 1 317 ? 12.102 6.316 -15.852 1 97.56 317 LEU B C 1
ATOM 5526 O O . LEU B 1 317 ? 11.945 5.992 -14.672 1 97.56 317 LEU B O 1
ATOM 5530 N N . ARG B 1 318 ? 12.695 7.414 -16.328 1 94.81 318 ARG B N 1
ATOM 5531 C CA . ARG B 1 318 ? 12.828 8.523 -15.391 1 94.81 318 ARG B CA 1
ATOM 5532 C C . ARG B 1 318 ? 11.484 9.172 -15.102 1 94.81 318 ARG B C 1
ATOM 5534 O O . ARG B 1 318 ? 10.562 9.102 -15.922 1 94.81 318 ARG B O 1
ATOM 5541 N N . ARG B 1 319 ? 11.344 9.836 -13.961 1 94.5 319 ARG B N 1
ATOM 5542 C CA . ARG B 1 319 ? 10.078 10.438 -13.547 1 94.5 319 ARG B CA 1
ATOM 5543 C C . ARG B 1 319 ? 9.594 11.445 -14.578 1 94.5 319 ARG B C 1
ATOM 5545 O O . ARG B 1 319 ? 8.383 11.57 -14.812 1 94.5 319 ARG B O 1
ATOM 5552 N N . SER B 1 320 ? 10.508 12.109 -15.25 1 94.19 320 SER B N 1
ATOM 5553 C CA . SER B 1 320 ? 10.148 13.117 -16.234 1 94.19 320 SER B CA 1
ATOM 5554 C C . SER B 1 320 ? 9.578 12.477 -17.5 1 94.19 320 SER B C 1
ATOM 5556 O O . SER B 1 320 ? 8.977 13.156 -18.328 1 94.19 320 SER B O 1
ATOM 5558 N N . GLU B 1 321 ? 9.719 11.195 -17.625 1 96.25 321 GLU B N 1
ATOM 5559 C CA . GLU B 1 321 ? 9.344 10.508 -18.859 1 96.25 321 GLU B CA 1
ATOM 5560 C C . GLU B 1 321 ? 7.98 9.836 -18.719 1 96.25 321 GLU B C 1
ATOM 5562 O O . GLU B 1 321 ? 7.363 9.461 -19.719 1 96.25 321 GLU B O 1
ATOM 5567 N N . ILE B 1 322 ? 7.48 9.719 -17.562 1 97.31 322 ILE B N 1
ATOM 5568 C CA . ILE B 1 322 ? 6.316 8.898 -17.25 1 97.31 322 ILE B CA 1
ATOM 5569 C C . ILE B 1 322 ? 5.074 9.492 -17.906 1 97.31 322 ILE B C 1
ATOM 5571 O O . ILE B 1 322 ? 4.285 8.766 -18.516 1 97.31 322 ILE B O 1
ATOM 5575 N N . ILE B 1 323 ? 4.922 10.758 -17.875 1 96.5 323 ILE B N 1
ATOM 5576 C CA . ILE B 1 323 ? 3.709 11.445 -18.312 1 96.5 323 ILE B CA 1
ATOM 5577 C C . ILE B 1 323 ? 3.498 11.234 -19.812 1 96.5 323 ILE B C 1
ATOM 5579 O O . ILE B 1 323 ? 2.361 11.133 -20.266 1 96.5 323 ILE B O 1
ATOM 5583 N N . GLU B 1 324 ? 4.59 11.023 -20.5 1 96.62 324 GLU B N 1
ATOM 5584 C CA . GLU B 1 324 ? 4.516 10.922 -21.953 1 96.62 324 GLU B CA 1
ATOM 5585 C C . GLU B 1 324 ? 4.629 9.469 -22.422 1 96.62 324 GLU B C 1
ATOM 5587 O O . GLU B 1 324 ? 4.594 9.18 -23.609 1 96.62 324 GLU B O 1
ATOM 5592 N N . ASN B 1 325 ? 4.82 8.57 -21.547 1 97.94 325 ASN B N 1
ATOM 5593 C CA . ASN B 1 325 ? 4.918 7.164 -21.922 1 97.94 325 ASN B CA 1
ATOM 5594 C C . ASN B 1 325 ? 3.672 6.691 -22.656 1 97.94 325 ASN B C 1
ATOM 5596 O O . ASN B 1 325 ? 2.551 7.027 -22.266 1 97.94 325 ASN B O 1
ATOM 5600 N N . GLU B 1 326 ? 3.811 5.902 -23.656 1 97.75 326 GLU B N 1
ATOM 5601 C CA . GLU B 1 326 ? 2.738 5.52 -24.562 1 97.75 326 GLU B CA 1
ATOM 5602 C C . GLU B 1 326 ? 1.641 4.75 -23.844 1 97.75 326 GLU B C 1
ATOM 5604 O O . GLU B 1 326 ? 0.456 4.914 -24.141 1 97.75 326 GLU B O 1
ATOM 5609 N N . GLN B 1 327 ? 1.979 3.898 -22.953 1 98.19 327 GLN B N 1
ATOM 5610 C CA . GLN B 1 327 ? 0.985 3.141 -22.203 1 98.19 327 GLN B CA 1
ATOM 5611 C C . GLN B 1 327 ? 0.225 4.043 -21.234 1 98.19 327 GLN B C 1
ATOM 5613 O O . GLN B 1 327 ? -0.996 3.932 -21.094 1 98.19 327 GLN B O 1
ATOM 5618 N N . VAL B 1 328 ? 0.915 4.973 -20.547 1 98.38 328 VAL B N 1
ATOM 5619 C CA . VAL B 1 328 ? 0.322 5.914 -19.594 1 98.38 328 VAL B CA 1
ATOM 5620 C C . VAL B 1 328 ? -0.675 6.816 -20.328 1 98.38 328 VAL B C 1
ATOM 5622 O O . VAL B 1 328 ? -1.791 7.027 -19.844 1 98.38 328 VAL B O 1
ATOM 5625 N N . VAL B 1 329 ? -0.266 7.281 -21.5 1 98.38 329 VAL B N 1
ATOM 5626 C CA . VAL B 1 329 ? -1.113 8.156 -22.312 1 98.38 329 VAL B CA 1
ATOM 5627 C C . VAL B 1 329 ? -2.322 7.379 -22.812 1 98.38 329 VAL B C 1
ATOM 5629 O O . VAL B 1 329 ? -3.459 7.844 -22.703 1 98.38 329 VAL B O 1
ATOM 5632 N N . ALA B 1 330 ? -2.137 6.18 -23.344 1 98.12 330 ALA B N 1
ATOM 5633 C CA . ALA B 1 330 ? -3.207 5.375 -23.922 1 98.12 330 ALA B CA 1
ATOM 5634 C C . ALA B 1 330 ? -4.273 5.047 -22.891 1 98.12 330 ALA B C 1
ATOM 5636 O O . ALA B 1 330 ? -5.469 5.023 -23.203 1 98.12 330 ALA B O 1
ATOM 5637 N N . ARG B 1 331 ? -3.883 4.867 -21.656 1 97.06 331 ARG B N 1
ATOM 5638 C CA . ARG B 1 331 ? -4.793 4.48 -20.578 1 97.06 331 ARG B CA 1
ATOM 5639 C C . ARG B 1 331 ? -5.395 5.707 -19.906 1 97.06 331 ARG B C 1
ATOM 5641 O O . ARG B 1 331 ? -6.336 5.586 -19.109 1 97.06 331 ARG B O 1
ATOM 5648 N N . GLY B 1 332 ? -4.832 6.84 -20.188 1 97.62 332 GLY B N 1
ATOM 5649 C CA . GLY B 1 332 ? -5.297 8.047 -19.531 1 97.62 332 GLY B CA 1
ATOM 5650 C C . GLY B 1 332 ? -5.145 8 -18.016 1 97.62 332 GLY B C 1
ATOM 5651 O O . GLY B 1 332 ? -6.055 8.398 -17.281 1 97.62 332 GLY B O 1
ATOM 5652 N N . ILE B 1 333 ? -4.008 7.531 -17.547 1 98.19 333 ILE B N 1
ATOM 5653 C CA . ILE B 1 333 ? -3.793 7.324 -16.125 1 98.19 333 ILE B CA 1
ATOM 5654 C C . ILE B 1 333 ? -3.701 8.672 -15.414 1 98.19 333 ILE B C 1
ATOM 5656 O O . ILE B 1 333 ? -4.141 8.812 -14.266 1 98.19 333 ILE B O 1
ATOM 5660 N N . ILE B 1 334 ? -3.127 9.633 -16.047 1 98.31 334 ILE B N 1
ATOM 5661 C CA . ILE B 1 334 ? -2.922 10.969 -15.492 1 98.31 334 ILE B CA 1
ATOM 5662 C C . ILE B 1 334 ? -3.863 11.961 -16.172 1 98.31 334 ILE B C 1
ATOM 5664 O O . ILE B 1 334 ? -4.035 11.922 -17.391 1 98.31 334 ILE B O 1
ATOM 5668 N N . THR B 1 335 ? -4.512 12.797 -15.383 1 97.81 335 THR B N 1
ATOM 5669 C CA . THR B 1 335 ? -5.395 13.828 -15.914 1 97.81 335 THR B CA 1
ATOM 5670 C C . THR B 1 335 ? -4.941 15.219 -15.453 1 97.81 335 THR B C 1
ATOM 5672 O O . THR B 1 335 ? -4.137 15.336 -14.531 1 97.81 335 THR B O 1
ATOM 5675 N N . GLU B 1 336 ? -5.363 16.219 -16.188 1 98 336 GLU B N 1
ATOM 5676 C CA . GLU B 1 336 ? -5.074 17.609 -15.836 1 98 336 GLU B CA 1
ATOM 5677 C C . GLU B 1 336 ? -6.359 18.391 -15.555 1 98 336 GLU B C 1
ATOM 5679 O O . GLU B 1 336 ? -7.375 18.172 -16.219 1 98 336 GLU B O 1
ATOM 5684 N N . PHE B 1 337 ? -6.348 19.234 -14.539 1 98.12 337 PHE B N 1
ATOM 5685 C CA . PHE B 1 337 ? -7.473 20.109 -14.25 1 98.12 337 PHE B CA 1
ATOM 5686 C C . PHE B 1 337 ? -7 21.375 -13.523 1 98.12 337 PHE B C 1
ATOM 5688 O O . PHE B 1 337 ? -5.84 21.453 -13.117 1 98.12 337 PHE B O 1
ATOM 5695 N N . GLU B 1 338 ? -7.875 22.328 -13.398 1 98.19 338 GLU B N 1
ATOM 5696 C CA . GLU B 1 338 ? -7.527 23.609 -12.797 1 98.19 338 GLU B CA 1
ATOM 5697 C C . GLU B 1 338 ? -7.555 23.516 -11.273 1 98.19 338 GLU B C 1
ATOM 5699 O O . GLU B 1 338 ? -8.531 23.047 -10.688 1 98.19 338 GLU B O 1
ATOM 5704 N N . GLN B 1 339 ? -6.539 23.859 -10.625 1 97.81 339 GLN B N 1
ATOM 5705 C CA . GLN B 1 339 ? -6.441 24.125 -9.195 1 97.81 339 GLN B CA 1
ATOM 5706 C C . GLN B 1 339 ? -6.473 25.625 -8.906 1 97.81 339 GLN B C 1
ATOM 5708 O O . GLN B 1 339 ? -5.48 26.312 -9.125 1 97.81 339 GLN B O 1
ATOM 5713 N N . PRO B 1 340 ? -7.602 26.094 -8.461 1 95.69 340 PRO B N 1
ATOM 5714 C CA . PRO B 1 340 ? -7.68 27.531 -8.188 1 95.69 340 PRO B CA 1
ATOM 5715 C C . PRO B 1 340 ? -6.527 28.031 -7.312 1 95.69 340 PRO B C 1
ATOM 5717 O O . PRO B 1 340 ? -6.215 27.422 -6.289 1 95.69 340 PRO B O 1
ATOM 5720 N N . GLY B 1 341 ? -5.941 29.125 -7.797 1 92.62 341 GLY B N 1
ATOM 5721 C CA . GLY B 1 341 ? -4.828 29.703 -7.051 1 92.62 341 GLY B CA 1
ATOM 5722 C C . GLY B 1 341 ? -3.48 29.156 -7.484 1 92.62 341 GLY B C 1
ATOM 5723 O O . GLY B 1 341 ? -2.439 29.719 -7.152 1 92.62 341 GLY B O 1
ATOM 5724 N N . VAL B 1 342 ? -3.461 28.094 -8.266 1 95.69 342 VAL B N 1
ATOM 5725 C CA . VAL B 1 342 ? -2.211 27.469 -8.68 1 95.69 342 VAL B CA 1
ATOM 5726 C C . VAL B 1 342 ? -2.131 27.406 -10.203 1 95.69 342 VAL B C 1
ATOM 5728 O O . VAL B 1 342 ? -1.134 27.828 -10.789 1 95.69 342 VAL B O 1
ATOM 5731 N N . GLY B 1 343 ? -3.168 27.047 -10.828 1 96.94 343 GLY B N 1
ATOM 5732 C CA . GLY B 1 343 ? -3.229 26.781 -12.258 1 96.94 343 GLY B CA 1
ATOM 5733 C C . GLY B 1 343 ? -3.539 25.344 -12.586 1 96.94 343 GLY B C 1
ATOM 5734 O O . GLY B 1 343 ? -4.18 24.641 -11.797 1 96.94 343 GLY B O 1
ATOM 5735 N N . ARG B 1 344 ? -3.113 24.938 -13.75 1 98.12 344 ARG B N 1
ATOM 5736 C CA . ARG B 1 344 ? -3.357 23.562 -14.164 1 98.12 344 ARG B CA 1
ATOM 5737 C C . ARG B 1 344 ? -2.441 22.594 -13.422 1 98.12 344 ARG B C 1
ATOM 5739 O O . ARG B 1 344 ? -1.234 22.828 -13.328 1 98.12 344 ARG B O 1
ATOM 5746 N N . VAL B 1 345 ? -2.994 21.547 -12.914 1 98.12 345 VAL B N 1
ATOM 5747 C CA . VAL B 1 345 ? -2.215 20.547 -12.203 1 98.12 345 VAL B CA 1
ATOM 5748 C C . VAL B 1 345 ? -2.482 19.172 -12.797 1 98.12 345 VAL B C 1
ATOM 5750 O O . VAL B 1 345 ? -3.512 18.953 -13.438 1 98.12 345 VAL B O 1
ATOM 5753 N N . ARG B 1 346 ? -1.507 18.281 -12.648 1 98.38 346 ARG B N 1
ATOM 5754 C CA . ARG B 1 346 ? -1.616 16.875 -13.031 1 98.38 346 ARG B CA 1
ATOM 5755 C C . ARG B 1 346 ? -1.889 16 -11.82 1 98.38 346 ARG B C 1
ATOM 5757 O O . ARG B 1 346 ? -1.273 16.172 -10.766 1 98.38 346 ARG B O 1
ATOM 5764 N N . GLN B 1 347 ? -2.85 15.133 -11.969 1 98.19 347 GLN B N 1
ATOM 5765 C CA . GLN B 1 347 ? -3.152 14.133 -10.945 1 98.19 347 GLN B CA 1
ATOM 5766 C C . GLN B 1 347 ? -3.463 12.781 -11.578 1 98.19 347 GLN B C 1
ATOM 5768 O O . GLN B 1 347 ? -4.078 12.719 -12.648 1 98.19 347 GLN B O 1
ATOM 5773 N N . PRO B 1 348 ? -2.994 11.688 -10.938 1 98.25 348 PRO B N 1
ATOM 5774 C CA . PRO B 1 348 ? -3.482 10.391 -11.406 1 98.25 348 PRO B CA 1
ATOM 5775 C C . PRO B 1 348 ? -4.973 10.188 -11.148 1 98.25 348 PRO B C 1
ATOM 5777 O O . PRO B 1 348 ? -5.488 10.609 -10.109 1 98.25 348 PRO B O 1
ATOM 5780 N N . LYS B 1 349 ? -5.637 9.578 -12.078 1 97.44 349 LYS B N 1
ATOM 5781 C CA . LYS B 1 349 ? -7.016 9.156 -11.836 1 97.44 349 LYS B CA 1
ATOM 5782 C C . LYS B 1 349 ? -7.082 8.07 -10.773 1 97.44 349 LYS B C 1
ATOM 5784 O O . LYS B 1 349 ? -6.078 7.414 -10.484 1 97.44 349 LYS B O 1
ATOM 5789 N N . PRO B 1 350 ? -8.266 7.945 -10.148 1 97.19 350 PRO B N 1
ATOM 5790 C CA . PRO B 1 350 ? -8.375 6.832 -9.203 1 97.19 350 PRO B CA 1
ATOM 5791 C C . PRO B 1 350 ? -7.938 5.5 -9.805 1 97.19 350 PRO B C 1
ATOM 5793 O O . PRO B 1 350 ? -8.359 5.148 -10.914 1 97.19 350 PRO B O 1
ATOM 5796 N N . ALA B 1 351 ? -7.113 4.82 -9.125 1 94.31 351 ALA B N 1
ATOM 5797 C CA . ALA B 1 351 ? -6.48 3.619 -9.664 1 94.31 351 ALA B CA 1
ATOM 5798 C C . ALA B 1 351 ? -7.5 2.5 -9.859 1 94.31 351 ALA B C 1
ATOM 5800 O O . ALA B 1 351 ? -7.465 1.782 -10.859 1 94.31 351 ALA B O 1
ATOM 5801 N N . ALA B 1 352 ? -8.344 2.252 -8.836 1 97.31 352 ALA B N 1
ATOM 5802 C CA . ALA B 1 352 ? -9.414 1.272 -9 1 97.31 352 ALA B CA 1
ATOM 5803 C C . ALA B 1 352 ? -10.555 1.839 -9.844 1 97.31 352 ALA B C 1
ATOM 5805 O O . ALA B 1 352 ? -11.156 2.854 -9.484 1 97.31 352 ALA B O 1
ATOM 5806 N N . GLN B 1 353 ? -10.836 1.148 -10.938 1 97.25 353 GLN B N 1
ATOM 5807 C CA . GLN B 1 353 ? -11.883 1.604 -11.844 1 97.25 353 GLN B CA 1
ATOM 5808 C C . GLN B 1 353 ? -13.148 0.753 -11.703 1 97.25 353 GLN B C 1
ATOM 5810 O O . GLN B 1 353 ? -13.102 -0.465 -11.891 1 97.25 353 GLN B O 1
ATOM 5815 N N . PHE B 1 354 ? -14.227 1.375 -11.359 1 98.19 354 PHE B N 1
ATOM 5816 C CA . PHE B 1 354 ? -15.531 0.733 -11.25 1 98.19 354 PHE B CA 1
ATOM 5817 C C . PHE B 1 354 ? -16.359 0.981 -12.5 1 98.19 354 PHE B C 1
ATOM 5819 O O . PHE B 1 354 ? -16.484 2.119 -12.961 1 98.19 354 PHE B O 1
ATOM 5826 N N . SER B 1 355 ? -16.922 -0.069 -13.023 1 96.88 355 SER B N 1
ATOM 5827 C CA . SER B 1 355 ? -17.672 0.068 -14.258 1 96.88 355 SER B CA 1
ATOM 5828 C C . SER B 1 355 ? -19.016 0.737 -14.008 1 96.88 355 SER B C 1
ATOM 5830 O O . SER B 1 355 ? -19.469 1.56 -14.812 1 96.88 355 SER B O 1
ATOM 5832 N N . LEU B 1 356 ? -19.703 0.38 -12.922 1 96.44 356 LEU B N 1
ATOM 5833 C CA . LEU B 1 356 ? -21.016 0.916 -12.617 1 96.44 356 LEU B CA 1
ATOM 5834 C C . LEU B 1 356 ? -20.906 2.152 -11.734 1 96.44 356 LEU B C 1
ATOM 5836 O O . LEU B 1 356 ? -21.438 3.213 -12.07 1 96.44 356 LEU B O 1
ATOM 5840 N N . ASN B 1 357 ? -20.203 2.041 -10.602 1 96.5 357 ASN B N 1
ATOM 5841 C CA . ASN B 1 357 ? -19.984 3.146 -9.68 1 96.5 357 ASN B CA 1
ATOM 5842 C C . ASN B 1 357 ? -18.672 3.873 -9.961 1 96.5 357 ASN B C 1
ATOM 5844 O O . ASN B 1 357 ? -17.766 3.869 -9.133 1 96.5 357 ASN B O 1
ATOM 5848 N N . GLN B 1 358 ? -18.609 4.578 -11 1 95.69 358 GLN B N 1
ATOM 5849 C CA . GLN B 1 358 ? -17.359 5.113 -11.516 1 95.69 358 GLN B CA 1
ATOM 5850 C C . GLN B 1 358 ? -16.719 6.086 -10.523 1 95.69 358 GLN B C 1
ATOM 5852 O O . GLN B 1 358 ? -17.375 7.027 -10.062 1 95.69 358 GLN B O 1
ATOM 5857 N N . SER B 1 359 ? -15.484 5.84 -10.188 1 94.88 359 SER B N 1
ATOM 5858 C CA . SER B 1 359 ? -14.672 6.75 -9.391 1 94.88 359 SER B CA 1
ATOM 5859 C C . SER B 1 359 ? -14.148 7.91 -10.227 1 94.88 359 SER B C 1
ATOM 5861 O O . SER B 1 359 ? -13.867 7.742 -11.422 1 94.88 359 SER B O 1
ATOM 5863 N N . ALA B 1 360 ? -13.984 9.016 -9.602 1 95.38 360 ALA B N 1
ATOM 5864 C CA . ALA B 1 360 ? -13.477 10.211 -10.266 1 95.38 360 ALA B CA 1
ATOM 5865 C C . ALA B 1 360 ? -12.883 11.188 -9.258 1 95.38 360 ALA B C 1
ATOM 5867 O O . ALA B 1 360 ? -13.188 11.125 -8.062 1 95.38 360 ALA B O 1
ATOM 5868 N N . ILE B 1 361 ? -12.016 12.008 -9.75 1 95.81 361 ILE B N 1
ATOM 5869 C CA . ILE B 1 361 ? -11.539 13.109 -8.914 1 95.81 361 ILE B CA 1
ATOM 5870 C C . ILE B 1 361 ? -12.688 14.07 -8.609 1 95.81 361 ILE B C 1
ATOM 5872 O O . ILE B 1 361 ? -13.305 14.617 -9.523 1 95.81 361 ILE B O 1
ATOM 5876 N N . GLY B 1 362 ? -12.984 14.242 -7.352 1 94.56 362 GLY B N 1
ATOM 5877 C CA . GLY B 1 362 ? -14.148 15.008 -6.926 1 94.56 362 GLY B CA 1
ATOM 5878 C C . GLY B 1 362 ? -13.969 16.5 -7.055 1 94.56 362 GLY B C 1
ATOM 5879 O O . GLY B 1 362 ? -14.906 17.281 -6.84 1 94.56 362 GLY B O 1
ATOM 5880 N N . GLY B 1 363 ? -12.75 16.953 -7.438 1 96.19 363 GLY B N 1
ATOM 5881 C CA . GLY B 1 363 ? -12.422 18.359 -7.539 1 96.19 363 GLY B CA 1
ATOM 5882 C C . GLY B 1 363 ? -11.039 18.703 -7.016 1 96.19 363 GLY B C 1
ATOM 5883 O O . GLY B 1 363 ? -10.312 17.812 -6.566 1 96.19 363 GLY B O 1
ATOM 5884 N N . PRO B 1 364 ? -10.734 19.969 -7.09 1 97.88 364 PRO B N 1
ATOM 5885 C CA . PRO B 1 364 ? -9.422 20.391 -6.598 1 97.88 364 PRO B CA 1
ATOM 5886 C C . PRO B 1 364 ? -9.312 20.328 -5.078 1 97.88 364 PRO B C 1
ATOM 5888 O O . PRO B 1 364 ? -10.32 20.156 -4.391 1 97.88 364 PRO B O 1
ATOM 5891 N N . ALA B 1 365 ? -8.109 20.359 -4.57 1 97.88 365 ALA B N 1
ATOM 5892 C CA . ALA B 1 365 ? -7.902 20.516 -3.133 1 97.88 365 ALA B CA 1
ATOM 5893 C C . ALA B 1 365 ? -8.398 21.875 -2.646 1 97.88 365 ALA B C 1
ATOM 5895 O O . ALA B 1 365 ? -8.25 22.875 -3.344 1 97.88 365 ALA B O 1
ATOM 5896 N N . PRO B 1 366 ? -8.945 21.938 -1.501 1 97.94 366 PRO B N 1
ATOM 5897 C CA . PRO B 1 366 ? -9.531 23.188 -1.017 1 97.94 366 PRO B CA 1
ATOM 5898 C C . PRO B 1 366 ? -8.508 24.109 -0.356 1 97.94 366 PRO B C 1
ATOM 5900 O O . PRO B 1 366 ? -7.492 23.625 0.166 1 97.94 366 PRO B O 1
ATOM 5903 N N . ARG B 1 367 ? -8.789 25.359 -0.34 1 96.94 367 ARG B N 1
ATOM 5904 C CA . ARG B 1 367 ? -8.07 26.328 0.488 1 96.94 367 ARG B CA 1
ATOM 5905 C C . ARG B 1 367 ? -8.422 26.156 1.962 1 96.94 367 ARG B C 1
ATOM 5907 O O . ARG B 1 367 ? -9.383 25.469 2.297 1 96.94 367 ARG B O 1
ATOM 5914 N N . ILE B 1 368 ? -7.613 26.859 2.781 1 97 368 ILE B N 1
ATOM 5915 C CA . ILE B 1 368 ? -7.902 26.812 4.211 1 97 368 ILE B CA 1
ATOM 5916 C C . ILE B 1 368 ? -9.266 27.453 4.48 1 97 368 ILE B C 1
ATOM 5918 O O . ILE B 1 368 ? -9.461 28.641 4.219 1 97 368 ILE B O 1
ATOM 5922 N N . GLY B 1 369 ? -10.211 26.656 4.906 1 97.94 369 GLY B N 1
ATOM 5923 C CA . GLY B 1 369 ? -11.523 27.172 5.281 1 97.94 369 GLY B CA 1
ATOM 5924 C C . GLY B 1 369 ? -12.367 27.562 4.09 1 97.94 369 GLY B C 1
ATOM 5925 O O . GLY B 1 369 ? -13.281 28.391 4.219 1 97.94 369 GLY B O 1
ATOM 5926 N N . GLU B 1 370 ? -12.062 27 2.945 1 97.62 370 GLU B N 1
ATOM 5927 C CA . GLU B 1 370 ? -12.797 27.344 1.729 1 97.62 370 GLU B CA 1
ATOM 5928 C C . GLU B 1 370 ? -14.297 27.109 1.9 1 97.62 370 GLU B C 1
ATOM 5930 O O . GLU B 1 370 ? -15.117 27.844 1.348 1 97.62 370 GLU B O 1
ATOM 5935 N N . HIS B 1 371 ? -14.664 26.141 2.674 1 98.31 371 HIS B N 1
ATOM 5936 C CA . HIS B 1 371 ? -16.062 25.75 2.789 1 98.31 371 HIS B CA 1
ATOM 5937 C C . HIS B 1 371 ? -16.609 26.031 4.188 1 98.31 371 HIS B C 1
ATOM 5939 O O . HIS B 1 371 ? -17.672 25.531 4.562 1 98.31 371 HIS B O 1
ATOM 5945 N N . SER B 1 372 ? -15.906 26.844 4.98 1 98.5 372 SER B N 1
ATOM 5946 C CA . SER B 1 372 ? -16.281 27.078 6.371 1 98.5 372 SER B CA 1
ATOM 5947 C C . SER B 1 372 ? -17.688 27.656 6.484 1 98.5 372 SER B C 1
ATOM 5949 O O . SER B 1 372 ? -18.531 27.125 7.203 1 98.5 372 SER B O 1
ATOM 5951 N N . ARG B 1 373 ? -17.938 28.719 5.777 1 97.88 373 ARG B N 1
ATOM 5952 C CA . ARG B 1 373 ? -19.234 29.375 5.871 1 97.88 373 ARG B CA 1
ATOM 5953 C C . ARG B 1 373 ? -20.359 28.422 5.441 1 97.88 373 ARG B C 1
ATOM 5955 O O . ARG B 1 373 ? -21.375 28.328 6.121 1 97.88 373 ARG B O 1
ATOM 5962 N N . GLU B 1 374 ? -20.125 27.781 4.312 1 97.75 374 GLU B N 1
ATOM 5963 C CA . GLU B 1 374 ? -21.125 26.844 3.785 1 97.75 374 GLU B CA 1
ATOM 5964 C C . GLU B 1 374 ? -21.438 25.75 4.801 1 97.75 374 GLU B C 1
ATOM 5966 O O . GLU B 1 374 ? -22.609 25.453 5.059 1 97.75 374 GLU B O 1
ATOM 5971 N N . VAL B 1 375 ? -20.406 25.156 5.367 1 98.38 375 VAL B N 1
ATOM 5972 C CA . VAL B 1 375 ? -20.562 24.047 6.312 1 98.38 375 VAL B CA 1
ATOM 5973 C C . VAL B 1 375 ? -21.281 24.531 7.566 1 98.38 375 VAL B C 1
ATOM 5975 O O . VAL B 1 375 ? -22.156 23.844 8.094 1 98.38 375 VAL B O 1
ATOM 5978 N N . LEU B 1 376 ? -20.938 25.734 8.055 1 98.5 376 LEU B N 1
ATOM 5979 C CA . LEU B 1 376 ? -21.547 26.281 9.266 1 98.5 376 LEU B CA 1
ATOM 5980 C C . LEU B 1 376 ? -23.016 26.609 9.023 1 98.5 376 LEU B C 1
ATOM 5982 O O . LEU B 1 376 ? -23.859 26.391 9.906 1 98.5 376 LEU B O 1
ATOM 5986 N N . CYS B 1 377 ? -23.312 27.094 7.832 1 98.19 377 CYS B N 1
ATOM 5987 C CA . CYS B 1 377 ? -24.703 27.312 7.473 1 98.19 377 CYS B CA 1
ATOM 5988 C C . CYS B 1 377 ? -25.484 26 7.449 1 98.19 377 CYS B C 1
ATOM 5990 O O . CYS B 1 377 ? -26.609 25.922 7.957 1 98.19 377 CYS B O 1
ATOM 5992 N N . GLU B 1 378 ? -24.828 24.969 6.879 1 97.56 378 GLU B N 1
ATOM 5993 C CA . GLU B 1 378 ? -25.453 23.656 6.824 1 97.56 378 GLU B CA 1
ATOM 5994 C C . GLU B 1 378 ? -25.734 23.109 8.227 1 97.56 378 GLU B C 1
ATOM 5996 O O . GLU B 1 378 ? -26.688 22.359 8.43 1 97.56 378 GLU B O 1
ATOM 6001 N N . LEU B 1 379 ? -24.938 23.531 9.219 1 97.81 379 LEU B N 1
ATOM 6002 C CA . LEU B 1 379 ? -25.078 23.078 10.594 1 97.81 379 LEU B CA 1
ATOM 6003 C C . LEU B 1 379 ? -26.141 23.859 11.328 1 97.81 379 LEU B C 1
ATOM 6005 O O . LEU B 1 379 ? -26.5 23.531 12.461 1 97.81 379 LEU B O 1
ATOM 6009 N N . GLY B 1 380 ? -26.578 25.016 10.742 1 97.62 380 GLY B N 1
ATOM 6010 C CA . GLY B 1 380 ? -27.688 25.781 11.312 1 97.62 380 GLY B CA 1
ATOM 6011 C C . GLY B 1 380 ? -27.25 27.031 12.023 1 97.62 380 GLY B C 1
ATOM 6012 O O . GLY B 1 380 ? -28.047 27.703 12.68 1 97.62 380 GLY B O 1
ATOM 6013 N N . TYR B 1 381 ? -26.031 27.375 11.906 1 98 381 TYR B N 1
ATOM 6014 C CA . TYR B 1 381 ? -25.578 28.641 12.508 1 98 381 TYR B CA 1
ATOM 6015 C C . TYR B 1 381 ? -26.094 29.828 11.703 1 98 381 TYR B C 1
ATOM 6017 O O . TYR B 1 381 ? -26.109 29.797 10.477 1 98 381 TYR B O 1
ATOM 6025 N N . SER B 1 382 ? -26.438 30.906 12.406 1 98.25 382 SER B N 1
ATOM 6026 C CA . SER B 1 382 ? -26.859 32.125 11.742 1 98.25 382 SER B CA 1
ATOM 6027 C C . SER B 1 382 ? -25.656 32.906 11.211 1 98.25 382 SER B C 1
ATOM 6029 O O . SER B 1 382 ? -24.531 32.688 11.656 1 98.25 382 SER B O 1
ATOM 6031 N N . ASP B 1 383 ? -25.953 33.781 10.312 1 97.62 383 ASP B N 1
ATOM 6032 C CA . ASP B 1 383 ? -24.891 34.656 9.789 1 97.62 383 ASP B CA 1
ATOM 6033 C C . ASP B 1 383 ? -24.219 35.438 10.914 1 97.62 383 ASP B C 1
ATOM 6035 O O . ASP B 1 383 ? -23 35.625 10.906 1 97.62 383 ASP B O 1
ATOM 6039 N N . ALA B 1 384 ? -25.016 35.844 11.836 1 98.06 384 ALA B N 1
ATOM 6040 C CA . ALA B 1 384 ? -24.484 36.625 12.953 1 98.06 384 ALA B CA 1
ATOM 6041 C C . ALA B 1 384 ? -23.547 35.781 13.812 1 98.06 384 ALA B C 1
ATOM 6043 O O . ALA B 1 384 ? -22.5 36.25 14.234 1 98.06 384 ALA B O 1
ATOM 6044 N N . GLU B 1 385 ? -23.906 34.562 14.039 1 97.88 385 GLU B N 1
ATOM 6045 C CA . GLU B 1 385 ? -23.062 33.656 14.805 1 97.88 385 GLU B CA 1
ATOM 6046 C C . GLU B 1 385 ? -21.75 33.375 14.07 1 97.88 385 GLU B C 1
ATOM 6048 O O . GLU B 1 385 ? -20.672 33.375 14.688 1 97.88 385 GLU B O 1
ATOM 6053 N N . ILE B 1 386 ? -21.812 33.156 12.805 1 98.06 386 ILE B N 1
ATOM 6054 C CA . ILE B 1 386 ? -20.656 32.844 11.984 1 98.06 386 ILE B CA 1
ATOM 6055 C C . ILE B 1 386 ? -19.688 34.031 11.977 1 98.06 386 ILE B C 1
ATOM 6057 O O . ILE B 1 386 ? -18.484 33.875 12.164 1 98.06 386 ILE B O 1
ATOM 6061 N N . GLU B 1 387 ? -20.266 35.219 11.828 1 97.88 387 GLU B N 1
ATOM 6062 C CA . GLU B 1 387 ? -19.422 36.406 11.836 1 97.88 387 GLU B CA 1
ATOM 6063 C C . GLU B 1 387 ? -18.719 36.594 13.18 1 97.88 387 GLU B C 1
ATOM 6065 O O . GLU B 1 387 ? -17.562 37 13.234 1 97.88 387 GLU B O 1
ATOM 6070 N N . ARG B 1 388 ? -19.422 36.281 14.219 1 97.88 388 ARG B N 1
ATOM 6071 C CA . ARG B 1 388 ? -18.828 36.344 15.547 1 97.88 388 ARG B CA 1
ATOM 6072 C C . ARG B 1 388 ? -17.672 35.344 15.695 1 97.88 388 ARG B C 1
ATOM 6074 O O . ARG B 1 388 ? -16.625 35.688 16.25 1 97.88 388 ARG B O 1
ATOM 6081 N N . MET B 1 389 ? -17.875 34.125 15.188 1 98.12 389 MET B N 1
ATOM 6082 C CA . MET B 1 389 ? -16.844 33.094 15.266 1 98.12 389 MET B CA 1
ATOM 6083 C C . MET B 1 389 ? -15.602 33.5 14.484 1 98.12 389 MET B C 1
ATOM 6085 O O . MET B 1 389 ? -14.477 33.219 14.898 1 98.12 389 MET B O 1
ATOM 6089 N N . ILE B 1 390 ? -15.859 34.156 13.336 1 97.44 390 ILE B N 1
ATOM 6090 C CA . ILE B 1 390 ? -14.758 34.625 12.508 1 97.44 390 ILE B CA 1
ATOM 6091 C C . ILE B 1 390 ? -14.016 35.75 13.242 1 97.44 390 ILE B C 1
ATOM 6093 O O . ILE B 1 390 ? -12.781 35.719 13.312 1 97.44 390 ILE B O 1
ATOM 6097 N N . ALA B 1 391 ? -14.766 36.688 13.836 1 97.25 391 ALA B N 1
ATOM 6098 C CA . ALA B 1 391 ? -14.188 37.812 14.555 1 97.25 391 ALA B CA 1
ATOM 6099 C C . ALA B 1 391 ? -13.359 37.344 15.742 1 97.25 391 ALA B C 1
ATOM 6101 O O . ALA B 1 391 ? -12.32 37.938 16.062 1 97.25 391 ALA B O 1
ATOM 6102 N N . ASP B 1 392 ? -13.812 36.281 16.359 1 97.25 392 ASP B N 1
ATOM 6103 C CA . ASP B 1 392 ? -13.148 35.75 17.547 1 97.25 392 ASP B CA 1
ATOM 6104 C C . ASP B 1 392 ? -12 34.812 17.141 1 97.25 392 ASP B C 1
ATOM 6106 O O . ASP B 1 392 ? -11.344 34.219 18 1 97.25 392 ASP B O 1
ATOM 6110 N N . LYS B 1 393 ? -11.805 34.594 15.867 1 96.81 393 LYS B N 1
ATOM 6111 C CA . LYS B 1 393 ? -10.734 33.781 15.305 1 96.81 393 LYS B CA 1
ATOM 6112 C C . LYS B 1 393 ? -10.922 32.312 15.641 1 96.81 393 LYS B C 1
ATOM 6114 O O . LYS B 1 393 ? -9.953 31.547 15.688 1 96.81 393 LYS B O 1
ATOM 6119 N N . ALA B 1 394 ? -12.188 32 15.891 1 97.94 394 ALA B N 1
ATOM 6120 C CA . ALA B 1 394 ? -12.516 30.594 16.125 1 97.94 394 ALA B CA 1
ATOM 6121 C C . ALA B 1 394 ? -12.688 29.844 14.812 1 97.94 394 ALA B C 1
ATOM 6123 O O . ALA B 1 394 ? -12.516 28.609 14.766 1 97.94 394 ALA B O 1
ATOM 6124 N N . VAL B 1 395 ? -13.039 30.562 13.789 1 98.25 395 VAL B N 1
ATOM 6125 C CA . VAL B 1 395 ? -13.227 30 12.453 1 98.25 395 VAL B CA 1
ATOM 6126 C C . VAL B 1 395 ? -12.531 30.875 11.422 1 98.25 395 VAL B C 1
ATOM 6128 O O . VAL B 1 395 ? -12.539 32.125 11.531 1 98.25 395 VAL B O 1
ATOM 6131 N N . ARG B 1 396 ? -11.867 30.234 10.492 1 97.62 396 ARG B N 1
ATOM 6132 C CA . ARG B 1 396 ? -11.297 30.953 9.352 1 97.62 396 ARG B CA 1
ATOM 6133 C C . ARG B 1 396 ? -12.102 30.688 8.086 1 97.62 396 ARG B C 1
ATOM 6135 O O . ARG B 1 396 ? -12.508 29.547 7.824 1 97.62 396 ARG B O 1
ATOM 6142 N N . VAL B 1 397 ? -12.453 31.719 7.348 1 96.19 397 VAL B N 1
ATOM 6143 C CA . VAL B 1 397 ? -13.117 31.609 6.055 1 96.19 397 VAL B CA 1
ATOM 6144 C C . VAL B 1 397 ? -12.188 32.094 4.949 1 96.19 397 VAL B C 1
ATOM 6146 O O . VAL B 1 397 ? -11.531 33.125 5.102 1 96.19 397 VAL B O 1
ATOM 6149 N N . ALA B 1 398 ? -12.055 31.297 3.906 1 91.25 398 ALA B N 1
ATOM 6150 C CA . ALA B 1 398 ? -11.219 31.688 2.777 1 91.25 398 ALA B CA 1
ATOM 6151 C C . ALA B 1 398 ? -11.758 32.969 2.117 1 91.25 398 ALA B C 1
ATOM 6153 O O . ALA B 1 398 ? -12.969 33.125 2.008 1 91.25 398 ALA B O 1
ATOM 6154 N N . ILE B 1 399 ? -10.805 33.844 1.88 1 75.5 399 ILE B N 1
ATOM 6155 C CA . ILE B 1 399 ? -11.195 35.094 1.208 1 75.5 399 ILE B CA 1
ATOM 6156 C C . ILE B 1 399 ? -11.242 34.844 -0.302 1 75.5 399 ILE B C 1
ATOM 6158 O O . ILE B 1 399 ? -10.266 34.406 -0.896 1 75.5 399 ILE B O 1
ATOM 6162 N N . VAL B 1 400 ? -12.305 34.406 -0.766 1 60.5 400 VAL B N 1
ATOM 6163 C CA . VAL B 1 400 ? -12.406 34.25 -2.215 1 60.5 400 VAL B CA 1
ATOM 6164 C C . VAL B 1 400 ? -12.086 35.594 -2.891 1 60.5 400 VAL B C 1
ATOM 6166 O O . VAL B 1 400 ? -12.758 36.594 -2.65 1 60.5 400 VAL B O 1
ATOM 6169 N N . LYS B 1 401 ? -10.773 35.844 -3.176 1 51.47 401 LYS B N 1
ATOM 6170 C CA . LYS B 1 401 ? -10.547 37.062 -3.971 1 51.47 401 LYS B CA 1
ATOM 6171 C C . LYS B 1 401 ? -11.32 37 -5.285 1 51.47 401 LYS B C 1
ATOM 6173 O O . LYS B 1 401 ? -11.227 36.031 -6.027 1 51.47 401 LYS B O 1
ATOM 6178 N N . GLU B 1 402 ? -12.438 37.531 -5.363 1 43.59 402 GLU B N 1
ATOM 6179 C CA . GLU B 1 402 ? -13.094 37.812 -6.633 1 43.59 402 GLU B CA 1
ATOM 6180 C C . GLU B 1 402 ? -12.086 38.25 -7.691 1 43.59 402 GLU B C 1
ATOM 6182 O O . GLU B 1 402 ? -11.266 39.125 -7.441 1 43.59 402 GLU B O 1
ATOM 6187 N N . HIS B 1 403 ? -11.492 37.375 -8.461 1 42.06 403 HIS B N 1
ATOM 6188 C CA . HIS B 1 403 ? -10.867 37.875 -9.688 1 42.06 403 HIS B CA 1
ATOM 6189 C C . HIS B 1 403 ? -11.625 39.062 -10.234 1 42.06 403 HIS B C 1
ATOM 6191 O O . HIS B 1 403 ? -12.812 38.969 -10.539 1 42.06 403 HIS B O 1
ATOM 6197 N N . GLU B 1 404 ? -11.445 40.219 -9.828 1 33.59 404 GLU B N 1
ATOM 6198 C CA . GLU B 1 404 ? -11.758 41.344 -10.664 1 33.59 404 GLU B CA 1
ATOM 6199 C C . GLU B 1 404 ? -11.219 41.188 -12.078 1 33.59 404 GLU B C 1
ATOM 6201 O O . GLU B 1 404 ? -10.023 40.938 -12.266 1 33.59 404 GLU B O 1
ATOM 6206 N N . HIS B 1 405 ? -11.93 40.562 -13.008 1 33.97 405 HIS B N 1
ATOM 6207 C CA . HIS B 1 405 ? -11.75 40.844 -14.43 1 33.97 405 HIS B CA 1
ATOM 6208 C C . HIS B 1 405 ? -11.484 42.312 -14.688 1 33.97 405 HIS B C 1
ATOM 6210 O O . HIS B 1 405 ? -12.398 43.125 -14.609 1 33.97 405 HIS B O 1
ATOM 6216 N N . ALA B 1 406 ? -10.648 43.094 -13.953 1 25.28 406 ALA B N 1
ATOM 6217 C CA . ALA B 1 406 ? -10.289 44.281 -14.75 1 25.28 406 ALA B CA 1
ATOM 6218 C C . ALA B 1 406 ? -9.281 43.906 -15.836 1 25.28 406 ALA B C 1
ATOM 6220 O O . ALA B 1 406 ? -8.383 43.094 -15.609 1 25.28 406 ALA B O 1
#